Protein AF-A0A7V1HDJ5-F1 (afdb_monomer)

Solvent-accessible surface area (backbone atoms only — not comparable to full-atom values): 59705 Å² total; per-residue (Å²): 111,80,64,57,62,56,53,57,59,55,43,57,54,47,61,63,42,57,56,55,47,58,67,59,53,43,70,52,57,48,44,34,54,52,62,64,43,75,81,71,59,97,76,80,69,64,58,64,60,56,54,49,51,49,51,45,52,52,51,52,50,50,51,53,51,48,66,66,47,42,65,63,50,50,56,49,50,50,52,48,45,52,49,38,50,53,51,36,58,49,49,53,59,48,35,75,77,45,78,85,43,66,65,61,54,51,48,40,50,53,35,53,49,38,43,50,48,53,53,50,38,55,49,52,52,56,51,38,53,55,47,51,54,53,45,52,52,56,53,49,60,43,68,76,43,77,84,40,59,66,57,39,58,75,70,57,71,64,94,64,92,69,46,53,70,66,58,53,52,52,49,50,51,52,44,52,54,38,50,52,51,39,51,54,37,51,52,50,45,51,51,49,53,50,49,47,54,50,49,54,50,49,54,53,50,53,51,51,52,49,53,50,52,56,50,58,46,57,56,55,74,69,56,73,84,90,74,78,74,95,70,84,53,73,68,57,57,50,54,48,46,54,52,49,51,54,37,48,54,54,48,50,54,32,51,53,52,50,52,50,38,49,50,51,50,49,54,46,42,51,50,53,38,51,53,42,47,55,53,40,51,53,50,52,53,48,51,63,68,47,61,82,54,48,68,69,52,73,66,59,44,52,51,39,50,56,52,48,52,53,51,50,55,52,48,55,53,56,46,48,56,48,49,53,52,39,50,52,51,48,53,52,40,55,56,51,49,54,50,46,54,54,50,25,62,76,67,71,48,80,87,47,70,43,54,76,40,48,66,62,82,59,59,98,42,60,67,42,45,44,50,50,34,56,50,32,25,54,49,33,43,46,53,26,48,49,43,50,40,54,35,44,55,42,51,46,52,34,54,52,45,52,51,49,39,52,55,49,52,40,49,47,50,46,52,49,33,33,60,75,67,63,64,60,89,47,73,62,54,48,50,55,55,42,49,54,45,52,56,50,41,53,53,42,52,55,52,42,51,55,43,52,53,51,45,56,51,47,56,56,50,53,54,51,51,51,53,29,52,49,34,48,50,49,50,51,51,54,51,62,74,40,34,80,73,54,40,66,92,40,63,72,58,52,52,52,40,52,52,30,49,54,51,24,51,52,24,52,52,49,33,53,54,38,52,50,54,36,44,51,41,42,49,51,36,44,50,44,41,49,52,40,45,51,54,43,52,51,49,44,51,54,53,47,66,70,45,57,84,39,59,54,87,84,21,69,46,73,65,38,63,68,38,41,61,60,52,51,50,49,52,53,50,50,54,49,51,46,68,75,64,62,56,66,67,59,55,53,46,40,42,53,55,41,68,70,36,66,65,59,44,51,52,52,50,51,52,50,48,53,52,50,50,54,52,49,52,44,47,69,47,31,67,61,51,28,53,50,30,43,60,52,15,70,73,45,70,62,58,60,19,42,52,33,38,48,53,21,50,50,49,50,48,51,42,75,42,40,69,60,55,48,54,54,51,49,56,59,55,55,45,70,52,48,84,43,50,64,59,51,28,49,49,30,55,58,42,34,66,53,50,46,52,50,49,53,53,49,53,52,48,54,56,51,50,26,59,75,58,75,33,71,76,42,53,76,88,48,41,66,55,50,50,54,45,50,49,52,49,50,46,51,43,46,46,43,50,30,50,34,51,26,51,68,48,68,74,58,90,78,62,46,47,58,58,48,44,52,47,50,49,51,45,51,51,55,51,42,58,55,70,73,56,48,74,68,59,58,50,66,71,50,55,70,89,44,72,65,39,44,49,51,43,52,51,48,65,73,42,38,70,61,52,49,52,50,52,51,50,47,54,52,35,45,32,74,49,62,17,34,42,56,39,43,52,49,53,53,50,35,51,52,52,46,54,54,47,53,53,49,50,53,50,51,50,52,51,50,52,51,54,52,42,56,75,76,35,95,61,96,49,77,72,66,58,66,78,40,66,67,57,48,51,53,51,52,51,50,50,54,52,48,51,52,51,53,48,51,55,46,48,45,54,46,38,44,62,72,70,40,89,66,46,77,65,52,54,54,48,58,36,61,38,74,76,50,76,89,90,54,96,52,70,39,25,53,44,47,56,52,47,31,52,48,26,37,52,49,16,51,53,48,32,51,49,47,39,70,71,46,49,53,56,52,43,68,73,65,72,58,55,67,72,58,48,55,51,52,53,52,53,51,36,51,51,42,30,54,50,25,40,50,52,23,36,39,76,56,56,47,35,68,66,50,48,54,53,49,49,54,48,51,52,54,50,51,64,66,49,41,62,66,49,42,10,38,52,31,30,52,47,40,70,71,73,46,86,64,53,78,68,30,44,35,32,59,45,100,89,48,44,29,33,31,70,45,79,46,64,53,29,37,33,28,35,29,92,88,70,49,77,45,79,40,46,21,39,59,60,72,74,44,68,69,51,53,73,56,76,57,89,95,60,88,88,72,81,86,86,84,80,88,76,65,89,86,56,58,66,68,61,52,50,52,53,63,74,75,107

Foldseek 3Di:
DVVVVVVVVFQQVVVLVVVVVVVVCCVPVVVCVVVVPVVPCCDAFPNVLVVLVVVLVVLVVVLVVLVVCVVVVVVVLVVLLVVLVVVLVVLVVVCVVVVPDPLSVLVNVLSVLLNVLSVLLNVLSVVLSVLSVVLSVVSVVCSVCVVCPVVCVVLVLDDDLEDEPVNLLVLLVVLVVLVVVLVVLVVQLVVLVVVLVVLVVVLVVLVVVLVVVVVVLVVVVPDDPPPDDDDDDNVSVVVSNVSVVSSNVSNVSSSVSNSVSSVSSSVSSVVVSVVSVVSSVSSVVSSVVCVVSYDQDPVNLVVLVVVLVVLVVVLVVVLVVLVVVLVVLVVVLVVLVVVLVVLCVVLVHDDDDCLQLVPDDFDLALSRLLSSLVSSLSVLQSLLSVLVSLLSVLLNLLSVLVSVLSVLVSVLSVLVNCLVVVVDPALVSLVVVLVVLVVVLVVLVVVLVVLVVVLVVLVVVLVSLVSSLVSLVVSVVVCVVCVCPHCPVPVVSSVSSVVSSVSSNVSSVSSNVSSVSSSVSSVSSSVSSVSSNSSSVVSSLSSLCSDLPDFDPLAQDPVLVVCLVVLVVVLVVVLVVCVVVPDVVVVVVLLVVCVVDVVSVVVLVVVLCVLVVVLVVLLVCLVVQLVVLQVVLVVDDRNSVQVSNVVSLVSNLCNVCVVLVSVLVVLVSVCVSPVDLSSLLVSLVVVLVSVLVSLLVSLVSVLVVCVVVVNSNHDPVLSVLCSVLVSVLSNLCSCLVSNLVSSVSPPPPPRCNSVVSVLVSQLSVVLSSVSSADLVNVLVVQDPPDPVSVVVSVVCSVCVVVVSVVVSVLSSCCRSNNGSVSNSVLVVVLVVCLVVLVVVLVVVLVVVLVVLCVVLPVDPDPVRLVVCPPSVVVSVVVSVVVCVVSVVVSVQVSCVSVSNPDDPVVVVVQQQDFPDDPDFPDGQGVVLVVLLVVLLVVLQVVLVCCCVPPLVVVCVVVVDDPVVSVVVSVVVSVVSSVVSNLVSCVVSRNNVVVVVVVVVVVVVVCVVCVLLVLLQVLLVCCVVVVPDDQQWFKDQDPVRTAGFHDRDSFWTWGQDPVRDTDTHGSNSSVVTDMDTQPPDPPDHDDPDDDDDDDPPDDPVVVVVVVVVD

pLDDT: mean 80.38, std 12.85, range [27.86, 96.44]

Sequence (1109 aa):
MKIDMMNNMKRYFVIFLFASMWFSTYGGLVKRLADTKLINSGKFFVDVQAEKEKQLKELQNELATLTKSEKAVFEEINRHIEGTKNLSASVERELIKNPDDDYLNKKLAILKETYQVLKETQRAREELISFITNFIKELKKFLDDPDFSKFKKEYKLQERLYYSFEDLQKLHETILDQEGLVTQLVDRQKNVRAEYESQKHTIAANKQEYEKRKQKLREIASIPLENFGFGMDVQQETDLLELEEQLYRLTETLNEVDLKEVTYRISFVELQLFIAKAQLDMLKDHLRAIKPSIRVSEADVAFAKDELIKEQQEYFSRKEMIRQEREKTSKQKKAREKELTQLAKRLNIELGREVDEWSKEPKLTVPSYLSLAQVGVLNSYLRALNKEIELLDAQIALEDEKLNYQSLRTKSKETYYKIAGRKFVSEEDITQERKKYETQKEKAKALRLVYREKINAIANLLNQLKKVLDNIKDLHQNAREKKAIIFKANIREYNRFEEFLNRAEGYVKKQIDTLTKLTSAYSAIIAEIKSTIRLIDFVIGELQSSTIWYRPEYAITWQGVKNIIPDALAFLKDTRLYIMRFNPGIFIGNIKEFFSDPFKVFVLTLKLLVWIISLLLLRWHQQTITNLLFSKSLKYGGLLRVIGFLCAAILRFIGTHVVGVILWIIGWLLLQIAPDPYLYILFYLLSIPYLLYFSYRFMRFIMQLNRQYNYVLLAQDFQRRFYLIISTLLYATIIIFFFRQSFTLSSYYRSELPRILLAVNFIIFQISLIFLITKEQILSIISQKTDFWRWVRSQVDTYYYLLLVFVIAIIVMSNPYVGFGRLVLYLLSSLVYTALFVKGLVWVHDIFKRAVSYIFFISDDPVTRERFTYAKTWFGLLITASFLIFGFIGFIVIAKIWGWPIGFNDIIGLLNTELLQKGTKHPITTLSLLEIIGFVLAGFVIAYALNKFVLDKIFDLLLVDTGVQHTVTRLIQYCVIIIAVFIGFQNVGLGQLIGVLIGALAVGIGFYIKDPISDLVAYFIILVQRPIKIGDYVQIDPDTTGVVRKITARSVIIRKKNSSTLVVPNSYVISRSIENWNYVRNFIAFNDINLTVIYKSDPLQTKEILLHV

Structure (mmCIF, N/CA/C/O backbone):
data_AF-A0A7V1HDJ5-F1
#
_entry.id   AF-A0A7V1HDJ5-F1
#
loop_
_atom_site.group_PDB
_atom_site.id
_atom_site.type_symbol
_atom_site.label_atom_id
_atom_site.label_alt_id
_atom_site.label_comp_id
_atom_site.label_asym_id
_atom_site.label_entity_id
_atom_site.label_seq_id
_atom_site.pdbx_PDB_ins_code
_atom_site.Cartn_x
_atom_site.Cartn_y
_atom_site.Cartn_z
_atom_site.occupancy
_atom_site.B_iso_or_equiv
_atom_site.auth_seq_id
_atom_site.auth_comp_id
_atom_site.auth_asym_id
_atom_site.auth_atom_id
_atom_site.pdbx_PDB_model_num
ATOM 1 N N . MET A 1 1 ? -18.665 8.370 60.135 1.00 33.03 1 MET A N 1
ATOM 2 C CA . MET A 1 1 ? -18.266 6.941 60.090 1.00 33.03 1 MET A CA 1
ATOM 3 C C . MET A 1 1 ? -18.093 6.375 58.667 1.00 33.03 1 MET A C 1
ATOM 5 O O . MET A 1 1 ? -16.954 6.159 58.287 1.00 33.03 1 MET A O 1
ATOM 9 N N . LYS A 1 2 ? -19.122 6.265 57.798 1.00 32.81 2 LYS A N 1
ATOM 10 C CA . LYS A 1 2 ? -18.924 6.041 56.327 1.00 32.81 2 LYS A CA 1
ATOM 11 C C . LYS A 1 2 ? -18.141 7.180 55.630 1.00 32.81 2 LYS A C 1
ATOM 13 O O . LYS A 1 2 ? -17.567 7.005 54.561 1.00 32.81 2 LYS A O 1
ATOM 18 N N . ILE A 1 3 ? -18.124 8.346 56.274 1.00 33.09 3 ILE A N 1
ATOM 19 C CA . ILE A 1 3 ? -17.592 9.623 55.789 1.00 33.09 3 ILE A CA 1
ATOM 20 C C . ILE A 1 3 ? -16.051 9.732 55.940 1.00 33.09 3 ILE A C 1
ATOM 22 O O . ILE A 1 3 ? -15.424 10.330 55.075 1.00 33.09 3 ILE A O 1
ATOM 26 N N . ASP A 1 4 ? -15.406 9.058 56.908 1.00 35.69 4 ASP A N 1
ATOM 27 C CA . ASP A 1 4 ? -13.926 8.988 57.020 1.00 35.69 4 ASP A CA 1
ATOM 28 C C . ASP A 1 4 ? -13.300 7.932 56.098 1.00 35.69 4 ASP A C 1
ATOM 30 O O . ASP A 1 4 ? -12.223 8.114 55.528 1.00 35.69 4 ASP A O 1
ATOM 34 N N . MET A 1 5 ? -14.031 6.845 55.871 1.00 36.22 5 MET A N 1
ATOM 35 C CA . MET A 1 5 ? -13.630 5.734 55.010 1.00 36.22 5 MET A CA 1
ATOM 36 C C . MET A 1 5 ? -13.561 6.151 53.527 1.00 36.22 5 MET A C 1
ATOM 38 O O . MET A 1 5 ? -12.649 5.776 52.792 1.00 36.22 5 MET A O 1
ATOM 42 N N . MET A 1 6 ? -14.479 7.024 53.106 1.00 36.47 6 MET A N 1
ATOM 43 C CA . MET A 1 6 ? -14.503 7.639 51.778 1.00 36.47 6 MET A CA 1
ATOM 44 C C . MET A 1 6 ? -13.497 8.802 51.643 1.00 36.47 6 MET A C 1
ATOM 46 O O . MET A 1 6 ? -13.087 9.125 50.531 1.00 36.47 6 MET A O 1
ATOM 50 N N . ASN A 1 7 ? -13.050 9.406 52.751 1.00 39.38 7 ASN A N 1
ATOM 51 C CA . ASN A 1 7 ? -12.094 10.521 52.765 1.00 39.38 7 ASN A CA 1
ATOM 52 C C . ASN A 1 7 ? -10.621 10.080 52.655 1.00 39.38 7 ASN A C 1
ATOM 54 O O . ASN A 1 7 ? -9.814 10.825 52.099 1.00 39.38 7 ASN A O 1
ATOM 58 N N . ASN A 1 8 ? -10.272 8.859 53.076 1.00 43.31 8 ASN A N 1
ATOM 59 C CA . ASN A 1 8 ? -8.958 8.247 52.815 1.00 43.31 8 ASN A CA 1
ATOM 60 C C . ASN A 1 8 ? -8.855 7.598 51.420 1.00 43.31 8 ASN A C 1
ATOM 62 O O . ASN A 1 8 ? -7.799 7.702 50.794 1.00 43.31 8 ASN A O 1
ATOM 66 N N . MET A 1 9 ? -9.947 7.046 50.863 1.00 42.69 9 MET A N 1
ATOM 67 C CA . MET A 1 9 ? -9.993 6.627 49.443 1.00 42.69 9 MET A CA 1
ATOM 68 C C . MET A 1 9 ? -9.631 7.781 48.490 1.00 42.69 9 MET A C 1
ATOM 70 O O . MET A 1 9 ? -8.966 7.592 47.475 1.00 42.69 9 MET A O 1
ATOM 74 N N . LYS A 1 10 ? -10.023 9.002 48.869 1.00 45.28 10 LYS A N 1
ATOM 75 C CA . LYS A 1 10 ? -9.852 10.252 48.122 1.00 45.28 10 LYS A CA 1
ATOM 76 C C . LYS A 1 10 ? -8.481 10.925 48.267 1.00 45.28 10 LYS A C 1
ATOM 78 O O . LYS A 1 10 ? -8.195 11.822 47.486 1.00 45.28 10 LYS A O 1
ATOM 83 N N . ARG A 1 11 ? -7.609 10.537 49.210 1.00 45.31 11 ARG A N 1
ATOM 84 C CA . ARG A 1 11 ? -6.262 11.151 49.346 1.00 45.31 11 ARG A CA 1
ATOM 85 C C . ARG A 1 11 ? -5.215 10.513 48.432 1.00 45.31 11 ARG A C 1
ATOM 87 O O . ARG A 1 11 ? -4.285 11.189 48.003 1.00 45.31 11 ARG A O 1
ATOM 94 N N . TYR A 1 12 ? -5.427 9.255 48.058 1.00 46.97 12 TYR A N 1
ATOM 95 C CA . TYR A 1 12 ? -4.557 8.502 47.150 1.00 46.97 12 TYR A CA 1
ATOM 96 C C . TYR A 1 12 ? -5.060 8.471 45.705 1.00 46.97 12 TYR A C 1
ATOM 98 O O . TYR A 1 12 ? -4.248 8.366 44.792 1.00 46.97 12 TYR A O 1
ATOM 106 N N . PHE A 1 13 ? -6.359 8.700 45.477 1.00 44.03 13 PHE A N 1
ATOM 107 C CA . PHE A 1 13 ? -6.925 8.927 44.140 1.00 44.03 13 PHE A CA 1
ATOM 108 C C . PHE A 1 13 ? -6.359 10.185 43.434 1.00 44.03 13 PHE A C 1
ATOM 110 O O . PHE A 1 13 ? -6.489 10.352 42.227 1.00 44.03 13 PHE A O 1
ATOM 117 N N . VAL A 1 14 ? -5.679 11.069 44.170 1.00 39.25 14 VAL A N 1
ATOM 118 C CA . VAL A 1 14 ? -5.249 12.388 43.685 1.00 39.25 14 VAL A CA 1
ATOM 119 C C . VAL A 1 14 ? -3.770 12.429 43.251 1.00 39.25 14 VAL A C 1
ATOM 121 O O . VAL A 1 14 ? -3.451 13.126 42.295 1.00 39.25 14 VAL A O 1
ATOM 124 N N . ILE A 1 15 ? -2.880 11.594 43.808 1.00 44.72 15 ILE A N 1
ATOM 125 C CA . ILE A 1 15 ? -1.599 11.219 43.147 1.00 44.72 15 ILE A CA 1
ATOM 126 C C . ILE A 1 15 ? -1.891 10.483 41.834 1.00 44.72 15 ILE A C 1
ATOM 128 O O . ILE A 1 15 ? -1.235 10.662 40.811 1.00 44.72 15 ILE A O 1
ATOM 132 N N . PHE A 1 16 ? -2.940 9.678 41.898 1.00 37.69 16 PHE A N 1
ATOM 133 C CA . PHE A 1 16 ? -3.474 8.846 40.842 1.00 37.69 16 PHE A CA 1
ATOM 134 C C . PHE A 1 16 ? -4.099 9.656 39.678 1.00 37.69 16 PHE A C 1
ATOM 136 O O . PHE A 1 16 ? -4.174 9.139 38.571 1.00 37.69 16 PHE A O 1
ATOM 143 N N . LEU A 1 17 ? -4.398 10.954 39.866 1.00 35.22 17 LEU A N 1
ATOM 144 C CA . LEU A 1 17 ? -4.769 11.918 38.808 1.00 35.22 17 LEU A CA 1
ATOM 145 C C . LEU A 1 17 ? -3.661 12.950 38.482 1.00 35.22 17 LEU A C 1
ATOM 147 O O . LEU A 1 17 ? -3.547 13.414 37.352 1.00 35.22 17 LEU A O 1
ATOM 151 N N . PHE A 1 18 ? -2.771 13.292 39.419 1.00 36.59 18 PHE A N 1
ATOM 152 C CA . PHE A 1 18 ? -1.634 14.185 39.125 1.00 36.59 18 PHE A CA 1
ATOM 153 C C . PHE A 1 18 ? -0.627 13.555 38.151 1.00 36.59 18 PHE A C 1
ATOM 155 O O . PHE A 1 18 ? -0.084 14.238 37.282 1.00 36.59 18 PHE A O 1
ATOM 162 N N . ALA A 1 19 ? -0.453 12.233 38.216 1.00 41.53 19 ALA A N 1
ATOM 163 C CA . ALA A 1 19 ? 0.201 11.481 37.152 1.00 41.53 19 ALA A CA 1
ATOM 164 C C . ALA A 1 19 ? -0.642 11.454 35.860 1.00 41.53 19 ALA A C 1
ATOM 166 O O . ALA A 1 19 ? -0.083 11.606 34.775 1.00 41.53 19 ALA A O 1
ATOM 167 N N . SER A 1 20 ? -1.977 11.338 35.958 1.00 31.16 20 SER A N 1
ATOM 168 C CA . SER A 1 20 ? -2.874 11.320 34.789 1.00 31.16 20 SER A CA 1
ATOM 169 C C . SER A 1 20 ? -2.883 12.642 34.003 1.00 31.16 20 SER A C 1
ATOM 171 O O . SER A 1 20 ? -3.247 12.650 32.831 1.00 31.16 20 SER A O 1
ATOM 173 N N . MET A 1 21 ? -2.448 13.753 34.610 1.00 35.97 21 MET A N 1
ATOM 174 C CA . MET A 1 21 ? -2.418 15.090 34.006 1.00 35.97 21 MET A CA 1
ATOM 175 C C . MET A 1 21 ? -1.045 15.475 33.425 1.00 35.97 21 MET A C 1
ATOM 177 O O . MET A 1 21 ? -1.021 16.117 32.375 1.00 35.97 21 MET A O 1
ATOM 181 N N . TRP A 1 22 ? 0.075 14.982 33.980 1.00 37.53 22 TRP A N 1
ATOM 182 C CA . TRP A 1 22 ? 1.377 14.948 33.273 1.00 37.53 22 TRP A CA 1
ATOM 183 C C . TRP A 1 22 ? 1.272 14.118 31.978 1.00 37.53 22 TRP A C 1
ATOM 185 O O . TRP A 1 22 ? 1.920 14.404 30.971 1.00 37.53 22 TRP A O 1
ATOM 195 N N . PHE A 1 23 ? 0.336 13.163 31.987 1.00 30.98 23 PHE A N 1
ATOM 196 C CA . PHE A 1 23 ? -0.103 12.365 30.848 1.00 30.98 23 PHE A CA 1
ATOM 197 C C . PHE A 1 23 ? -0.994 13.088 29.818 1.00 30.98 23 PHE A C 1
ATOM 199 O O . PHE A 1 23 ? -1.130 12.584 28.709 1.00 30.98 23 PHE A O 1
ATOM 206 N N . SER A 1 24 ? -1.549 14.274 30.104 1.00 33.16 24 SER A N 1
ATOM 207 C CA . SER A 1 24 ? -2.259 15.083 29.086 1.00 33.16 24 SER A CA 1
ATOM 208 C C . SER A 1 24 ? -1.375 16.181 28.470 1.00 33.16 24 SER A C 1
ATOM 210 O O . SER A 1 24 ? -1.489 16.489 27.286 1.00 33.16 24 SER A O 1
ATOM 212 N N . THR A 1 25 ? -0.438 16.743 29.246 1.00 35.91 25 THR A N 1
ATOM 213 C CA . THR A 1 25 ? 0.331 17.958 28.905 1.00 35.91 25 THR A CA 1
ATOM 214 C C . THR A 1 25 ? 1.772 17.721 28.443 1.00 35.91 25 THR A C 1
ATOM 216 O O . THR A 1 25 ? 2.383 18.635 27.882 1.00 35.91 25 THR A O 1
ATOM 219 N N . TYR A 1 26 ? 2.296 16.489 28.481 1.00 39.62 26 TYR A N 1
ATOM 220 C CA . TYR A 1 26 ? 3.394 16.132 27.565 1.00 39.62 26 TYR A CA 1
ATOM 221 C C . TYR A 1 26 ? 2.956 16.094 26.089 1.00 39.62 26 TYR A C 1
ATOM 223 O O . TYR A 1 26 ? 3.807 16.100 25.201 1.00 39.62 26 TYR A O 1
ATOM 231 N N . GLY A 1 27 ? 1.651 16.236 25.821 1.00 33.72 27 GLY A N 1
ATOM 232 C CA . GLY A 1 27 ? 1.100 16.636 24.523 1.00 33.72 27 GLY A CA 1
ATOM 233 C C . GLY A 1 27 ? 1.525 18.034 24.040 1.00 33.72 27 GLY A C 1
ATOM 234 O O . GLY A 1 27 ? 1.271 18.369 22.888 1.00 33.72 27 GLY A O 1
ATOM 235 N N . GLY A 1 28 ? 2.212 18.832 24.871 1.00 28.41 28 GLY A N 1
ATOM 236 C CA . GLY A 1 28 ? 2.784 20.127 24.491 1.00 28.41 28 GLY A CA 1
ATOM 237 C C . GLY A 1 28 ? 4.298 20.217 24.669 1.00 28.41 28 GLY A C 1
ATOM 238 O O . GLY A 1 28 ? 4.954 20.792 23.817 1.00 28.41 28 GLY A O 1
ATOM 239 N N . LEU A 1 29 ? 4.880 19.629 25.721 1.00 28.47 29 LEU A N 1
ATOM 240 C CA . LEU A 1 29 ? 6.319 19.751 26.021 1.00 28.47 29 LEU A CA 1
ATOM 241 C C . LEU A 1 29 ? 7.157 18.586 25.480 1.00 28.47 29 LEU A C 1
ATOM 243 O O . LEU A 1 29 ? 8.333 18.782 25.260 1.00 28.47 29 LEU A O 1
ATOM 247 N N . VAL A 1 30 ? 6.579 17.415 25.182 1.00 34.78 30 VAL A N 1
ATOM 248 C CA . VAL A 1 30 ? 7.208 16.347 24.368 1.00 34.78 30 VAL A CA 1
ATOM 249 C C . VAL A 1 30 ? 6.745 16.445 22.926 1.00 34.78 30 VAL A C 1
ATOM 251 O O . VAL A 1 30 ? 7.452 15.980 22.056 1.00 34.78 30 VAL A O 1
ATOM 254 N N . LYS A 1 31 ? 5.648 17.149 22.637 1.00 34.66 31 LYS A N 1
ATOM 255 C CA . LYS A 1 31 ? 5.393 17.656 21.288 1.00 34.66 31 LYS A CA 1
ATOM 256 C C . LYS A 1 31 ? 6.283 18.858 20.957 1.00 34.66 31 LYS A C 1
ATOM 258 O O . LYS A 1 31 ? 6.753 18.945 19.850 1.00 34.66 31 LYS A O 1
ATOM 263 N N . ARG A 1 32 ? 6.651 19.720 21.916 1.00 28.92 32 ARG A N 1
ATOM 264 C CA . ARG A 1 32 ? 7.703 20.743 21.738 1.00 28.92 32 ARG A CA 1
ATOM 265 C C . ARG A 1 32 ? 9.116 20.217 22.013 1.00 28.92 32 ARG A C 1
ATOM 267 O O . ARG A 1 32 ? 10.029 20.687 21.390 1.00 28.92 32 ARG A O 1
ATOM 274 N N . LEU A 1 33 ? 9.400 19.225 22.843 1.00 29.52 33 LEU A N 1
ATOM 275 C CA . LEU A 1 33 ? 10.749 18.610 22.842 1.00 29.52 33 LEU A CA 1
ATOM 276 C C . LEU A 1 33 ? 10.896 17.612 21.676 1.00 29.52 33 LEU A C 1
ATOM 278 O O . LEU A 1 33 ? 11.997 17.415 21.179 1.00 29.52 33 LEU A O 1
ATOM 282 N N . ALA A 1 34 ? 9.761 17.065 21.231 1.00 34.41 34 ALA A N 1
ATOM 283 C CA . ALA A 1 34 ? 9.443 16.405 19.961 1.00 34.41 34 ALA A CA 1
ATOM 284 C C . ALA A 1 34 ? 9.811 17.241 18.729 1.00 34.41 34 ALA A C 1
ATOM 286 O O . ALA A 1 34 ? 10.744 16.949 17.990 1.00 34.41 34 ALA A O 1
ATOM 287 N N . ASP A 1 35 ? 9.064 18.336 18.578 1.00 31.70 35 ASP A N 1
ATOM 288 C CA . ASP A 1 35 ? 9.024 19.207 17.400 1.00 31.70 35 ASP A CA 1
ATOM 289 C C . ASP A 1 35 ? 9.940 20.440 17.558 1.00 31.70 35 ASP A C 1
ATOM 291 O O . ASP A 1 35 ? 10.492 20.937 16.585 1.00 31.70 35 ASP A O 1
ATOM 295 N N . THR A 1 36 ? 10.210 20.917 18.778 1.00 27.86 36 THR A N 1
ATOM 296 C CA . THR A 1 36 ? 11.197 21.980 19.096 1.00 27.86 36 THR A CA 1
ATOM 297 C C . THR A 1 36 ? 12.447 21.407 19.776 1.00 27.86 36 THR A C 1
ATOM 299 O O . THR A 1 36 ? 12.792 21.757 20.901 1.00 27.86 36 THR A O 1
ATOM 302 N N . LYS A 1 37 ? 13.121 20.490 19.071 1.00 32.59 37 LYS A N 1
ATOM 303 C CA . LYS A 1 37 ? 14.597 20.427 18.937 1.00 32.59 37 LYS A CA 1
ATOM 304 C C . LYS A 1 37 ? 15.112 19.233 18.125 1.00 32.59 37 LYS A C 1
ATOM 306 O O . LYS A 1 37 ? 16.319 19.051 18.074 1.00 32.59 37 LYS A O 1
ATOM 311 N N . LEU A 1 38 ? 14.269 18.500 17.395 1.00 31.03 38 LEU A N 1
ATOM 312 C CA . LEU A 1 38 ? 14.760 17.678 16.274 1.00 31.03 38 LEU A CA 1
ATOM 313 C C . LEU A 1 38 ? 15.007 18.490 14.988 1.00 31.03 38 LEU A C 1
ATOM 315 O O . LEU A 1 38 ? 15.583 17.970 14.044 1.00 31.03 38 LEU A O 1
ATOM 319 N N . ILE A 1 39 ? 14.669 19.786 14.988 1.00 30.58 39 ILE A N 1
ATOM 320 C CA . ILE A 1 39 ? 14.930 20.724 13.880 1.00 30.58 39 ILE A CA 1
ATOM 321 C C . ILE A 1 39 ? 16.160 21.622 14.150 1.00 30.58 39 ILE A C 1
ATOM 323 O O . ILE A 1 39 ? 16.517 22.447 13.323 1.00 30.58 39 ILE A O 1
ATOM 327 N N . ASN A 1 40 ? 16.870 21.473 15.279 1.00 28.33 40 ASN A N 1
ATOM 328 C CA . ASN A 1 40 ? 18.102 22.247 15.513 1.00 28.33 40 ASN A CA 1
ATOM 329 C C . ASN A 1 40 ? 19.047 21.621 16.555 1.00 28.33 40 ASN A C 1
ATOM 331 O O . ASN A 1 40 ? 19.498 22.273 17.500 1.00 28.33 40 ASN A O 1
ATOM 335 N N . SER A 1 41 ? 19.366 20.337 16.395 1.00 28.39 41 SER A N 1
ATOM 336 C CA . SER A 1 41 ? 20.499 19.727 17.097 1.00 28.39 41 SER A CA 1
ATOM 337 C C . SER A 1 41 ? 21.478 19.076 16.127 1.00 28.39 41 SER A C 1
ATOM 339 O O . SER A 1 41 ? 21.878 17.932 16.323 1.00 28.39 41 SER A O 1
ATOM 341 N N . GLY A 1 42 ? 21.944 19.841 15.139 1.00 30.86 42 GLY A N 1
ATOM 342 C CA . GLY A 1 42 ? 23.212 19.580 14.446 1.00 30.86 42 GLY A CA 1
ATOM 343 C C . GLY A 1 42 ? 24.434 19.767 15.357 1.00 30.86 42 GLY A C 1
ATOM 344 O O . GLY A 1 42 ? 25.412 20.372 14.946 1.00 30.86 42 GLY A O 1
ATOM 345 N N . LYS A 1 43 ? 24.369 19.357 16.635 1.00 31.75 43 LYS A N 1
ATOM 346 C CA . LYS A 1 43 ? 25.447 19.620 17.603 1.00 31.75 43 LYS A CA 1
ATOM 347 C C . LYS A 1 43 ? 25.756 18.535 18.632 1.00 31.75 43 LYS A C 1
ATOM 349 O O . LYS A 1 43 ? 26.607 18.817 19.465 1.00 31.75 43 LYS A O 1
ATOM 354 N N . PHE A 1 44 ? 25.134 17.346 18.642 1.00 30.80 44 PHE A N 1
ATOM 355 C CA . PHE A 1 44 ? 25.392 16.445 19.784 1.00 30.80 44 PHE A CA 1
ATOM 356 C C . PHE A 1 44 ? 25.685 14.959 19.597 1.00 30.80 44 PHE A C 1
ATOM 358 O O . PHE A 1 44 ? 26.113 14.389 20.591 1.00 30.80 44 PHE A O 1
ATOM 365 N N . PHE A 1 45 ? 25.607 14.322 18.425 1.00 30.45 45 PHE A N 1
ATOM 366 C CA . PHE A 1 45 ? 26.090 12.933 18.310 1.00 30.45 45 PHE A CA 1
ATOM 367 C C . PHE A 1 45 ? 26.617 12.627 16.920 1.00 30.45 45 PHE A C 1
ATOM 369 O O . PHE A 1 45 ? 25.883 12.873 15.972 1.00 30.45 45 PHE A O 1
ATOM 376 N N . VAL A 1 46 ? 27.867 12.131 16.882 1.00 41.22 46 VAL A N 1
ATOM 377 C CA . VAL A 1 46 ? 28.725 11.804 15.725 1.00 41.22 46 VAL A CA 1
ATOM 378 C C . VAL A 1 46 ? 28.414 12.714 14.559 1.00 41.22 46 VAL A C 1
ATOM 380 O O . VAL A 1 46 ? 27.447 12.500 13.837 1.00 41.22 46 VAL A O 1
ATOM 383 N N . ASP A 1 47 ? 29.213 13.753 14.389 1.00 50.97 47 ASP A N 1
ATOM 384 C CA . ASP A 1 47 ? 29.086 14.586 13.214 1.00 50.97 47 ASP A CA 1
ATOM 385 C C . ASP A 1 47 ? 29.221 13.666 11.984 1.00 50.97 47 ASP A C 1
ATOM 387 O O . ASP A 1 47 ? 30.304 13.171 11.683 1.00 50.97 47 ASP A O 1
ATOM 391 N N . VAL A 1 48 ? 28.094 13.299 11.352 1.00 57.09 48 VAL A N 1
ATOM 392 C CA . VAL A 1 48 ? 28.071 12.463 10.139 1.00 57.09 48 VAL A CA 1
ATOM 393 C C . VAL A 1 48 ? 28.948 13.145 9.104 1.00 57.09 48 VAL A C 1
ATOM 395 O O . VAL A 1 48 ? 29.642 12.482 8.342 1.00 57.09 48 VAL A O 1
ATOM 398 N N . GLN A 1 49 ? 28.984 14.476 9.154 1.00 61.47 49 GLN A N 1
ATOM 399 C CA . GLN A 1 49 ? 29.957 15.282 8.459 1.00 61.47 49 GLN A CA 1
ATOM 400 C C . GLN A 1 49 ? 31.390 14.890 8.838 1.00 61.47 49 GLN A C 1
ATOM 402 O O . GLN A 1 49 ? 32.121 14.506 7.943 1.00 61.47 49 GLN A O 1
ATOM 407 N N . ALA A 1 50 ? 31.785 14.848 10.115 1.00 61.19 50 ALA A N 1
ATOM 408 C CA . ALA A 1 50 ? 33.118 14.394 10.537 1.00 61.19 50 ALA A CA 1
ATOM 409 C C . ALA A 1 50 ? 33.447 12.932 10.161 1.00 61.19 50 ALA A C 1
ATOM 411 O O . ALA A 1 50 ? 34.584 12.641 9.788 1.00 61.19 50 ALA A O 1
ATOM 412 N N . GLU A 1 51 ? 32.490 11.998 10.223 1.00 67.50 51 GLU A N 1
ATOM 413 C CA . GLU A 1 51 ? 32.701 10.613 9.761 1.00 67.50 51 GLU A CA 1
ATOM 414 C C . GLU A 1 51 ? 32.947 10.576 8.246 1.00 67.50 51 GLU A C 1
ATOM 416 O O . GLU A 1 51 ? 33.885 9.927 7.776 1.00 67.50 51 GLU A O 1
ATOM 421 N N . LYS A 1 52 ? 32.145 11.317 7.473 1.00 76.44 52 LYS A N 1
ATOM 422 C CA . LYS A 1 52 ? 32.329 11.441 6.025 1.00 76.44 52 LYS A CA 1
ATOM 423 C C . LYS A 1 52 ? 33.580 12.247 5.679 1.00 76.44 52 LYS A C 1
ATOM 425 O O . LYS A 1 52 ? 34.271 11.872 4.747 1.00 76.44 52 LYS A O 1
ATOM 430 N N . GLU A 1 53 ? 33.971 13.252 6.451 1.00 77.88 53 GLU A N 1
ATOM 431 C CA . GLU A 1 53 ? 35.239 13.977 6.300 1.00 77.88 53 GLU A CA 1
ATOM 432 C C . GLU A 1 53 ? 36.444 13.075 6.581 1.00 77.88 53 GLU A C 1
ATOM 434 O O . GLU A 1 53 ? 37.455 13.149 5.880 1.00 77.88 53 GLU A O 1
ATOM 439 N N . LYS A 1 54 ? 36.346 12.180 7.570 1.00 79.88 54 LYS A N 1
ATOM 440 C CA . LYS A 1 54 ? 37.362 11.152 7.811 1.00 79.88 54 LYS A CA 1
ATOM 441 C C . LYS A 1 54 ? 37.444 10.182 6.631 1.00 79.88 54 LYS A C 1
ATOM 443 O O . LYS A 1 54 ? 38.537 9.952 6.123 1.00 79.88 54 LYS A O 1
ATOM 448 N N . GLN A 1 55 ? 36.301 9.692 6.150 1.00 80.50 55 GLN A N 1
ATOM 449 C CA . GLN A 1 55 ? 36.225 8.832 4.967 1.00 80.50 55 GLN A CA 1
ATOM 450 C C . GLN A 1 55 ? 36.778 9.533 3.713 1.00 80.50 55 GLN A C 1
ATOM 452 O O . GLN A 1 55 ? 37.470 8.908 2.914 1.00 80.50 55 GLN A O 1
ATOM 457 N N . LEU A 1 56 ? 36.541 10.842 3.562 1.00 86.19 56 LEU A N 1
ATOM 458 C CA . LEU A 1 56 ? 37.116 11.660 2.496 1.00 86.19 56 LEU A CA 1
ATOM 459 C C . LEU A 1 56 ? 38.641 11.664 2.572 1.00 86.19 56 LEU A C 1
ATOM 461 O O . LEU A 1 56 ? 39.294 11.403 1.566 1.00 86.19 56 LEU A O 1
ATOM 465 N N . LYS A 1 57 ? 39.203 11.940 3.755 1.00 86.12 57 LYS A N 1
ATOM 466 C CA . LYS A 1 57 ? 40.657 11.963 3.968 1.00 86.12 57 LYS A CA 1
ATOM 467 C C . LYS A 1 57 ? 41.287 10.596 3.709 1.00 86.12 57 LYS A C 1
ATOM 469 O O . LYS A 1 57 ? 42.322 10.529 3.057 1.00 86.12 57 LYS A O 1
ATOM 474 N N . GLU A 1 58 ? 40.662 9.516 4.175 1.00 87.38 58 GLU A N 1
ATOM 475 C CA . GLU A 1 58 ? 41.122 8.143 3.924 1.00 87.38 58 GLU A CA 1
ATOM 476 C C . GLU A 1 58 ? 41.125 7.813 2.426 1.00 87.38 58 GLU A C 1
ATOM 478 O O . GLU A 1 58 ? 42.143 7.360 1.910 1.00 87.38 58 GLU A O 1
ATOM 483 N N . LEU A 1 59 ? 40.041 8.119 1.703 1.00 87.56 59 LEU A N 1
ATOM 484 C CA . LEU A 1 59 ? 39.959 7.904 0.254 1.00 87.56 59 LEU A CA 1
ATOM 485 C C . LEU A 1 59 ? 40.937 8.786 -0.531 1.00 87.56 59 LEU A C 1
ATOM 487 O O . LEU A 1 59 ? 41.499 8.337 -1.523 1.00 87.56 59 LEU A O 1
ATOM 491 N N . GLN A 1 60 ? 41.156 10.035 -0.108 1.00 88.75 60 GLN A N 1
ATOM 492 C CA . GLN A 1 60 ? 42.137 10.929 -0.733 1.00 88.75 60 GLN A CA 1
ATOM 493 C C . GLN A 1 60 ? 43.569 10.429 -0.536 1.00 88.75 60 GLN A C 1
ATOM 495 O O . GLN A 1 60 ? 44.366 10.486 -1.472 1.00 88.75 60 GLN A O 1
ATOM 500 N N . ASN A 1 61 ? 43.882 9.924 0.658 1.00 87.38 61 ASN A N 1
ATOM 501 C CA . ASN A 1 61 ? 45.174 9.312 0.940 1.00 87.38 61 ASN A CA 1
ATOM 502 C C . ASN A 1 61 ? 45.361 8.030 0.120 1.00 87.38 61 ASN A C 1
ATOM 504 O O . ASN A 1 61 ? 46.412 7.876 -0.493 1.00 87.38 61 ASN A O 1
ATOM 508 N N . GLU A 1 62 ? 44.346 7.165 0.043 1.00 85.62 62 GLU A N 1
ATOM 509 C CA . GLU A 1 62 ? 44.395 5.937 -0.764 1.00 85.62 62 GLU A CA 1
ATOM 510 C C . GLU A 1 62 ? 44.521 6.242 -2.265 1.00 85.62 62 GLU A C 1
ATOM 512 O O . GLU A 1 62 ? 45.310 5.626 -2.973 1.00 85.62 62 GLU A O 1
ATOM 517 N N . LEU A 1 63 ? 43.807 7.251 -2.772 1.00 87.38 63 LEU A N 1
ATOM 518 C CA . LEU A 1 63 ? 43.962 7.688 -4.160 1.00 87.38 63 LEU A CA 1
ATOM 519 C C . LEU A 1 63 ? 45.390 8.190 -4.420 1.00 87.38 63 LEU A C 1
ATOM 521 O O . LEU A 1 63 ? 45.977 7.872 -5.453 1.00 87.38 63 LEU A O 1
ATOM 525 N N . ALA A 1 64 ? 45.971 8.948 -3.485 1.00 84.50 64 ALA A N 1
ATOM 526 C CA . ALA A 1 64 ? 47.337 9.448 -3.607 1.00 84.50 64 ALA A CA 1
ATOM 527 C C . ALA A 1 64 ? 48.387 8.323 -3.554 1.00 84.50 64 ALA A C 1
ATOM 529 O O . ALA A 1 64 ? 49.361 8.368 -4.310 1.00 84.50 64 ALA A O 1
ATOM 530 N N . THR A 1 65 ? 48.204 7.307 -2.702 1.00 84.31 65 THR A N 1
ATOM 531 C CA . THR A 1 65 ? 49.103 6.141 -2.630 1.00 84.31 65 THR A CA 1
ATOM 532 C C . THR A 1 65 ? 48.989 5.268 -3.876 1.00 84.31 65 THR A C 1
ATOM 534 O O . THR A 1 65 ? 50.021 4.892 -4.443 1.00 84.31 65 THR A O 1
ATOM 537 N N . LEU A 1 66 ? 47.769 5.000 -4.352 1.00 80.94 66 LEU A N 1
ATOM 538 C CA . LEU A 1 66 ? 47.522 4.245 -5.581 1.00 80.94 66 LEU A CA 1
ATOM 539 C C . LEU A 1 66 ? 48.137 4.961 -6.784 1.00 80.94 66 LEU A C 1
ATOM 541 O O . LEU A 1 66 ? 49.005 4.390 -7.426 1.00 80.94 66 LEU A O 1
ATOM 545 N N . THR A 1 67 ? 47.838 6.245 -6.998 1.00 79.75 67 THR A N 1
ATOM 546 C CA . THR A 1 67 ? 48.375 7.019 -8.140 1.00 79.75 67 THR A CA 1
ATOM 547 C C . THR A 1 67 ? 49.912 7.115 -8.120 1.00 79.75 67 THR A C 1
ATOM 549 O O . THR A 1 67 ? 50.564 7.132 -9.164 1.00 79.75 67 THR A O 1
ATOM 552 N N . LYS A 1 68 ? 50.531 7.177 -6.929 1.00 79.50 68 LYS A N 1
ATOM 553 C CA . LYS A 1 68 ? 51.997 7.244 -6.781 1.00 79.50 68 LYS A CA 1
ATOM 554 C C . LYS A 1 68 ? 52.682 5.898 -7.041 1.00 79.50 68 LYS A C 1
ATOM 556 O O . LYS A 1 68 ? 53.780 5.883 -7.592 1.00 79.50 68 LYS A O 1
ATOM 561 N N . SER A 1 69 ? 52.065 4.791 -6.625 1.00 74.75 69 SER A N 1
ATOM 562 C CA . SER A 1 69 ? 52.597 3.431 -6.812 1.00 74.75 69 SER A CA 1
ATOM 563 C C . SER A 1 69 ? 52.247 2.824 -8.176 1.00 74.75 69 SER A C 1
ATOM 565 O O . SER A 1 69 ? 52.956 1.941 -8.654 1.00 74.75 69 SER A O 1
ATOM 567 N N . GLU A 1 70 ? 51.204 3.329 -8.833 1.00 72.56 70 GLU A N 1
ATOM 568 C CA . GLU A 1 70 ? 50.662 2.807 -10.087 1.00 72.56 70 GLU A CA 1
ATOM 569 C C . GLU A 1 70 ? 51.687 2.791 -11.218 1.00 72.56 70 GLU A C 1
ATOM 571 O O . GLU A 1 70 ? 51.835 1.757 -11.853 1.00 72.56 70 GLU A O 1
ATOM 576 N N . LYS A 1 71 ? 52.463 3.865 -11.426 1.00 73.19 71 LYS A N 1
ATOM 577 C CA . LYS A 1 71 ? 53.467 3.906 -12.510 1.00 73.19 71 LYS A CA 1
ATOM 578 C C . LYS A 1 71 ? 54.493 2.772 -12.411 1.00 73.19 71 LYS A C 1
ATOM 580 O O . LYS A 1 71 ? 54.739 2.088 -13.396 1.00 73.19 71 LYS A O 1
ATOM 585 N N . ALA A 1 72 ? 55.041 2.541 -11.218 1.00 77.56 72 ALA A N 1
ATOM 586 C CA . ALA A 1 72 ? 56.046 1.503 -10.995 1.00 77.56 72 ALA A CA 1
ATOM 587 C C . ALA A 1 72 ? 55.456 0.089 -11.137 1.00 77.56 72 ALA A C 1
ATOM 589 O O . ALA A 1 72 ? 56.068 -0.779 -11.757 1.00 77.56 72 ALA A O 1
ATOM 590 N N . VAL A 1 73 ? 54.247 -0.136 -10.611 1.00 79.38 73 VAL A N 1
ATOM 591 C CA . VAL A 1 73 ? 53.593 -1.451 -10.692 1.00 79.38 73 VAL A CA 1
ATOM 592 C C . VAL A 1 73 ? 53.077 -1.736 -12.107 1.00 79.38 73 VAL A C 1
ATOM 594 O O . VAL A 1 73 ? 53.110 -2.874 -12.554 1.00 79.38 73 VAL A O 1
ATOM 597 N N . PHE A 1 74 ? 52.645 -0.718 -12.849 1.00 78.69 74 PHE A N 1
ATOM 598 C CA . PHE A 1 74 ? 52.226 -0.843 -14.246 1.00 78.69 74 PHE A CA 1
ATOM 599 C C . PHE A 1 74 ? 53.403 -1.213 -15.155 1.00 78.69 74 PHE A C 1
ATOM 601 O O . PHE A 1 74 ? 53.287 -2.100 -15.997 1.00 78.69 74 PHE A O 1
ATOM 608 N N . GLU A 1 75 ? 54.566 -0.587 -14.955 1.00 81.00 75 GLU A N 1
ATOM 609 C CA . GLU A 1 75 ? 55.811 -0.965 -15.635 1.00 81.00 75 GLU A CA 1
ATOM 610 C C . GLU A 1 75 ? 56.263 -2.389 -15.272 1.00 81.00 75 GLU A C 1
ATOM 612 O O . GLU A 1 75 ? 56.792 -3.114 -16.114 1.00 81.00 75 GLU A O 1
ATOM 617 N N . GLU A 1 76 ? 56.050 -2.827 -14.032 1.00 83.19 76 GLU A N 1
ATOM 618 C CA . GLU A 1 76 ? 56.326 -4.199 -13.601 1.00 83.19 76 GLU A CA 1
ATOM 619 C C . GLU A 1 76 ? 55.366 -5.223 -14.222 1.00 83.19 76 GLU A C 1
ATOM 621 O O . GLU A 1 76 ? 55.832 -6.215 -14.785 1.00 83.19 76 GLU A O 1
ATOM 626 N N . ILE A 1 77 ? 54.055 -4.964 -14.202 1.00 82.81 77 ILE A N 1
ATOM 627 C CA . ILE A 1 77 ? 53.036 -5.819 -14.828 1.00 82.81 77 ILE A CA 1
ATOM 628 C C . ILE A 1 77 ? 53.275 -5.909 -16.338 1.00 82.81 77 ILE A C 1
ATOM 630 O O . ILE A 1 77 ? 53.256 -7.008 -16.881 1.00 82.81 77 ILE A O 1
ATOM 634 N N . ASN A 1 78 ? 53.589 -4.803 -17.020 1.00 83.50 78 ASN A N 1
ATOM 635 C CA . ASN A 1 78 ? 53.887 -4.824 -18.457 1.00 83.50 78 ASN A CA 1
ATOM 636 C C . ASN A 1 78 ? 55.126 -5.655 -18.794 1.00 83.50 78 ASN A C 1
ATOM 638 O O . ASN A 1 78 ? 55.098 -6.419 -19.758 1.00 83.50 78 ASN A O 1
ATOM 642 N N . ARG A 1 79 ? 56.185 -5.565 -17.978 1.00 84.88 79 ARG A N 1
ATOM 643 C CA . ARG A 1 79 ? 57.365 -6.429 -18.130 1.00 84.88 79 ARG A CA 1
ATOM 644 C C . ARG A 1 79 ? 57.007 -7.907 -17.967 1.00 84.88 79 ARG A C 1
ATOM 646 O O . ARG A 1 79 ? 57.477 -8.725 -18.753 1.00 84.88 79 ARG A O 1
ATOM 653 N N . HIS A 1 80 ? 56.149 -8.250 -17.004 1.00 85.00 80 HIS A N 1
ATOM 654 C CA . HIS A 1 80 ? 55.667 -9.624 -16.824 1.00 85.00 80 HIS A CA 1
ATOM 655 C C . HIS A 1 80 ? 54.781 -10.075 -17.993 1.00 85.00 80 HIS A C 1
ATOM 657 O O . HIS A 1 80 ? 54.985 -11.164 -18.514 1.00 85.00 80 HIS A O 1
ATOM 663 N N . ILE A 1 81 ? 53.868 -9.227 -18.480 1.00 85.50 81 ILE A N 1
ATOM 664 C CA . ILE A 1 81 ? 53.027 -9.503 -19.657 1.00 85.50 81 ILE A CA 1
ATOM 665 C C . ILE A 1 81 ? 53.895 -9.797 -20.885 1.00 85.50 81 ILE A C 1
ATOM 667 O O . ILE A 1 81 ? 53.639 -10.765 -21.602 1.00 85.50 81 ILE A O 1
ATOM 671 N N . GLU A 1 82 ? 54.915 -8.976 -21.139 1.00 85.50 82 GLU A N 1
ATOM 672 C CA . GLU A 1 82 ? 55.829 -9.150 -22.270 1.00 85.50 82 GLU A CA 1
ATOM 673 C C . GLU A 1 82 ? 56.695 -10.410 -22.108 1.00 85.50 82 GLU A C 1
ATOM 675 O O . GLU A 1 82 ? 56.830 -11.189 -23.054 1.00 85.50 82 GLU A O 1
ATOM 680 N N . GLY A 1 83 ? 57.184 -10.679 -20.893 1.00 84.25 83 GLY A N 1
ATOM 681 C CA . GLY A 1 83 ? 57.900 -11.908 -20.543 1.00 84.25 83 GLY A CA 1
ATOM 682 C C . GLY A 1 83 ? 57.065 -13.174 -20.766 1.00 84.25 83 GLY A C 1
ATOM 683 O O . GLY A 1 83 ? 57.491 -14.070 -21.494 1.00 84.25 83 GLY A O 1
ATOM 684 N N . THR A 1 84 ? 55.845 -13.232 -20.222 1.00 85.56 84 THR A N 1
ATOM 685 C CA . THR A 1 84 ? 54.911 -14.363 -20.375 1.00 85.56 84 THR A CA 1
ATOM 686 C C . THR A 1 84 ? 54.461 -14.540 -21.829 1.00 85.56 84 THR A C 1
ATOM 688 O O . THR A 1 84 ? 54.329 -15.669 -22.308 1.00 85.56 84 THR A O 1
ATOM 691 N N . LYS A 1 85 ? 54.278 -13.446 -22.581 1.00 86.75 85 LYS A N 1
ATOM 692 C CA . LYS A 1 85 ? 53.969 -13.484 -24.021 1.00 86.75 85 LYS A CA 1
ATOM 693 C C . LYS A 1 85 ? 55.123 -14.072 -24.839 1.00 86.75 85 LYS A C 1
ATOM 695 O O . LYS A 1 85 ? 54.895 -14.884 -25.732 1.00 86.75 85 LYS A O 1
ATOM 700 N N . ASN A 1 86 ? 56.358 -13.693 -24.527 1.00 85.56 86 ASN A N 1
ATOM 701 C CA . ASN A 1 86 ? 57.537 -14.224 -25.208 1.00 85.56 86 ASN A CA 1
ATOM 702 C C . ASN A 1 86 ? 57.778 -15.703 -24.854 1.00 85.56 86 ASN A C 1
ATOM 704 O O . ASN A 1 86 ? 58.091 -16.493 -25.747 1.00 85.56 86 ASN A O 1
ATOM 708 N N . LEU A 1 87 ? 57.565 -16.093 -23.589 1.00 84.44 87 LEU A N 1
ATOM 709 C CA . LEU A 1 87 ? 57.639 -17.490 -23.144 1.00 84.44 87 LEU A CA 1
ATOM 710 C C . LEU A 1 87 ? 56.575 -18.364 -23.821 1.00 84.44 87 LEU A C 1
ATOM 712 O O . LEU A 1 87 ? 56.909 -19.404 -24.381 1.00 84.44 87 LEU A O 1
ATOM 716 N N . SER A 1 88 ? 55.310 -17.928 -23.831 1.00 84.56 88 SER A N 1
ATOM 717 C CA . SER A 1 88 ? 54.217 -18.660 -24.493 1.00 84.56 88 SER A CA 1
ATOM 718 C C . SER A 1 88 ? 54.454 -18.811 -25.998 1.00 84.56 88 SER A C 1
ATOM 720 O O . SER A 1 88 ? 54.300 -19.911 -26.518 1.00 84.56 88 SER A O 1
ATOM 722 N N . ALA A 1 89 ? 54.943 -17.771 -26.683 1.00 82.88 89 ALA A N 1
ATOM 723 C CA . ALA A 1 89 ? 55.331 -17.853 -28.095 1.00 82.88 89 ALA A CA 1
ATOM 724 C C . ALA A 1 89 ? 56.545 -18.774 -28.345 1.00 82.88 89 ALA A C 1
ATOM 726 O O . ALA A 1 89 ? 56.725 -19.294 -29.448 1.00 82.88 89 ALA A O 1
ATOM 727 N N . SER A 1 90 ? 57.421 -18.967 -27.354 1.00 84.56 90 SER A N 1
ATOM 728 C CA . SER A 1 90 ? 58.499 -19.961 -27.425 1.00 84.56 90 SER A CA 1
ATOM 729 C C . SER A 1 90 ? 57.950 -21.383 -27.318 1.00 84.56 90 SER A C 1
ATOM 731 O O . SER A 1 90 ? 58.253 -22.210 -28.173 1.00 84.56 90 SER A O 1
ATOM 733 N N . VAL A 1 91 ? 57.082 -21.635 -26.334 1.00 84.38 91 VAL A N 1
ATOM 734 C CA . VAL A 1 91 ? 56.441 -22.942 -26.110 1.00 84.38 91 VAL A CA 1
ATOM 735 C C . VAL A 1 91 ? 55.523 -23.325 -27.281 1.00 84.38 91 VAL A C 1
ATOM 737 O O . VAL A 1 91 ? 55.551 -24.466 -27.730 1.00 84.38 91 VAL A O 1
ATOM 740 N N . GLU A 1 92 ? 54.783 -22.376 -27.871 1.00 83.56 92 GLU A N 1
ATOM 741 C CA . GLU A 1 92 ? 53.985 -22.609 -29.091 1.00 83.56 92 GLU A CA 1
ATOM 742 C C . GLU A 1 92 ? 54.850 -23.031 -30.286 1.00 83.56 92 GLU A C 1
ATOM 744 O O . GLU A 1 92 ? 54.461 -23.908 -31.055 1.00 83.56 92 GLU A O 1
ATOM 749 N N . ARG A 1 93 ? 56.051 -22.454 -30.435 1.00 83.44 93 ARG A N 1
ATOM 750 C CA . ARG A 1 93 ? 56.997 -22.841 -31.496 1.00 83.44 93 ARG A CA 1
ATOM 751 C C . ARG A 1 93 ? 57.586 -24.238 -31.289 1.00 83.44 93 ARG A C 1
ATOM 753 O O . ARG A 1 93 ? 57.936 -24.881 -32.278 1.00 83.44 93 ARG A O 1
ATOM 760 N N . GLU A 1 94 ? 57.696 -24.705 -30.047 1.00 79.69 94 GLU A N 1
ATOM 761 C CA . GLU A 1 94 ? 58.115 -26.075 -29.722 1.00 79.69 94 GLU A CA 1
ATOM 762 C C . GLU A 1 94 ? 56.979 -27.092 -29.907 1.00 79.69 94 GLU A C 1
ATOM 764 O O . GLU A 1 94 ? 57.207 -28.143 -30.503 1.00 79.69 94 GLU A O 1
ATOM 769 N N . LEU A 1 95 ? 55.741 -26.743 -29.539 1.00 81.00 95 LEU A N 1
ATOM 770 C CA . LEU A 1 95 ? 54.539 -27.557 -29.792 1.00 81.00 95 LEU A CA 1
ATOM 771 C C . LEU A 1 95 ? 54.259 -27.784 -31.284 1.00 81.00 95 LEU A C 1
ATOM 773 O O . LEU A 1 95 ? 53.768 -28.840 -31.664 1.00 81.00 95 LEU A O 1
ATOM 777 N N . ILE A 1 96 ? 54.620 -26.836 -32.158 1.00 79.94 96 ILE A N 1
ATOM 778 C CA . ILE A 1 96 ? 54.545 -27.034 -33.620 1.00 79.94 96 ILE A CA 1
ATOM 779 C C . ILE A 1 96 ? 55.461 -28.182 -34.083 1.00 79.94 96 ILE A C 1
ATOM 781 O O . ILE A 1 96 ? 55.166 -28.835 -35.083 1.00 79.94 96 ILE A O 1
ATOM 785 N N . LYS A 1 97 ? 56.569 -28.434 -33.372 1.00 78.50 97 LYS A N 1
ATOM 786 C CA . LYS A 1 97 ? 57.498 -29.534 -33.670 1.00 78.50 97 LYS A CA 1
ATOM 787 C C . LYS A 1 97 ? 57.054 -30.851 -33.022 1.00 78.50 97 LYS A C 1
ATOM 789 O O . LYS A 1 97 ? 57.245 -31.888 -33.646 1.00 78.50 97 LYS A O 1
ATOM 794 N N . ASN A 1 98 ? 56.439 -30.794 -31.835 1.00 77.19 98 ASN A N 1
ATOM 795 C CA . ASN A 1 98 ? 55.944 -31.945 -31.065 1.00 77.19 98 ASN A CA 1
ATOM 796 C C . ASN A 1 98 ? 54.496 -31.704 -30.567 1.00 77.19 98 ASN A C 1
ATOM 798 O O . ASN A 1 98 ? 54.313 -31.230 -29.445 1.00 77.19 98 ASN A O 1
ATOM 802 N N . PRO A 1 99 ? 53.461 -32.021 -31.371 1.00 72.69 99 PRO A N 1
ATOM 803 C CA . PRO A 1 99 ? 52.072 -31.650 -31.062 1.00 72.69 99 PRO A CA 1
ATOM 804 C C . PRO A 1 99 ? 51.454 -32.372 -29.851 1.00 72.69 99 PRO A C 1
ATOM 806 O O . PRO A 1 99 ? 50.618 -31.796 -29.155 1.00 72.69 99 PRO A O 1
ATOM 809 N N . ASP A 1 100 ? 51.878 -33.610 -29.586 1.00 74.62 100 ASP A N 1
ATOM 810 C CA . ASP A 1 100 ? 51.289 -34.492 -28.565 1.00 74.62 100 ASP A CA 1
ATOM 811 C C . ASP A 1 100 ? 52.007 -34.427 -27.198 1.00 74.62 100 ASP A C 1
ATOM 813 O O . ASP A 1 100 ? 51.789 -35.273 -26.331 1.00 74.62 100 ASP A O 1
ATOM 817 N N . ASP A 1 101 ? 52.880 -33.436 -26.981 1.00 81.19 101 ASP A N 1
ATOM 818 C CA . ASP A 1 101 ? 53.619 -33.276 -25.722 1.00 81.19 101 ASP A CA 1
ATOM 819 C C . ASP A 1 101 ? 52.702 -32.736 -24.604 1.00 81.19 101 ASP A C 1
ATOM 821 O O . ASP A 1 101 ? 52.320 -31.561 -24.590 1.00 81.19 101 ASP A O 1
ATOM 825 N N . ASP A 1 102 ? 52.312 -33.607 -23.667 1.00 77.94 102 ASP A N 1
ATOM 826 C CA . ASP A 1 102 ? 51.413 -33.283 -22.544 1.00 77.94 102 ASP A CA 1
ATOM 827 C C . ASP A 1 102 ? 51.988 -32.195 -21.615 1.00 77.94 102 ASP A C 1
ATOM 829 O O . ASP A 1 102 ? 51.249 -31.329 -21.137 1.00 77.94 102 ASP A O 1
ATOM 833 N N . TYR A 1 103 ? 53.309 -32.175 -21.403 1.00 82.19 103 TYR A N 1
ATOM 834 C CA . TYR A 1 103 ? 53.974 -31.179 -20.560 1.00 82.19 103 TYR A CA 1
ATOM 835 C C . TYR A 1 103 ? 53.952 -29.796 -21.219 1.00 82.19 103 TYR A C 1
ATOM 837 O O . TYR A 1 103 ? 53.529 -28.822 -20.587 1.00 82.19 103 TYR A O 1
ATOM 845 N N . LEU A 1 104 ? 54.332 -29.694 -22.499 1.00 82.25 104 LEU A N 1
ATOM 846 C CA . LEU A 1 104 ? 54.310 -28.413 -23.217 1.00 82.25 104 LEU A CA 1
ATOM 847 C C . LEU A 1 104 ? 52.882 -27.871 -23.368 1.00 82.25 104 LEU A C 1
ATOM 849 O O . LEU A 1 104 ? 52.671 -26.662 -23.235 1.00 82.25 104 LEU A O 1
ATOM 853 N N . ASN A 1 105 ? 51.893 -28.746 -23.576 1.00 83.50 105 ASN A N 1
ATOM 854 C CA . ASN A 1 105 ? 50.479 -28.365 -23.624 1.00 83.50 105 ASN A CA 1
ATOM 855 C C . ASN A 1 105 ? 49.987 -27.780 -22.284 1.00 83.50 105 ASN A C 1
ATOM 857 O O . ASN A 1 105 ? 49.350 -26.721 -22.273 1.00 83.50 105 ASN A O 1
ATOM 861 N N . LYS A 1 106 ? 50.330 -28.404 -21.146 1.00 84.31 106 LYS A N 1
ATOM 862 C CA . LYS A 1 106 ? 50.009 -27.884 -19.800 1.00 84.31 106 LYS A CA 1
ATOM 863 C C . LYS A 1 106 ? 50.748 -26.584 -19.487 1.00 84.31 106 LYS A C 1
ATOM 865 O O . LYS A 1 106 ? 50.132 -25.627 -19.016 1.00 84.31 106 LYS A O 1
ATOM 870 N N . LYS A 1 107 ? 52.038 -26.506 -19.825 1.00 85.69 107 LYS A N 1
ATOM 871 C CA . LYS A 1 107 ? 52.864 -25.299 -19.664 1.00 85.69 107 LYS A CA 1
ATOM 872 C C . LYS A 1 107 ? 52.291 -24.121 -20.448 1.00 85.69 107 LYS A C 1
ATOM 874 O O . LYS A 1 107 ? 52.187 -23.014 -19.922 1.00 85.69 107 LYS A O 1
ATOM 879 N N . LEU A 1 108 ? 51.859 -24.355 -21.689 1.00 86.44 108 LEU A N 1
ATOM 880 C CA . LEU A 1 108 ? 51.221 -23.330 -22.510 1.00 86.44 108 LEU A CA 1
ATOM 881 C C . LEU A 1 108 ? 49.880 -22.866 -21.925 1.00 86.44 108 LEU A C 1
ATOM 883 O O . LEU A 1 108 ? 49.596 -21.667 -21.956 1.00 86.44 108 LEU A O 1
ATOM 887 N N . ALA A 1 109 ? 49.069 -23.782 -21.389 1.00 85.62 109 ALA A N 1
ATOM 888 C CA . ALA A 1 109 ? 47.801 -23.442 -20.745 1.00 85.62 109 ALA A CA 1
ATOM 889 C C . ALA A 1 109 ? 48.010 -22.508 -19.536 1.00 85.62 109 ALA A C 1
ATOM 891 O O . ALA A 1 109 ? 47.396 -21.442 -19.484 1.00 85.62 109 ALA A O 1
ATOM 892 N N . ILE A 1 110 ? 48.954 -22.839 -18.645 1.00 85.56 110 ILE A N 1
ATOM 893 C CA . ILE A 1 110 ? 49.296 -22.023 -17.463 1.00 85.56 110 ILE A CA 1
ATOM 894 C C . ILE A 1 110 ? 49.840 -20.646 -17.869 1.00 85.56 110 ILE A C 1
ATOM 896 O O . ILE A 1 110 ? 49.475 -19.628 -17.279 1.00 85.56 110 ILE A O 1
ATOM 900 N N . LEU A 1 111 ? 50.685 -20.576 -18.905 1.00 87.12 111 LEU A N 1
ATOM 901 C CA . LEU A 1 111 ? 51.221 -19.302 -19.400 1.00 87.12 111 LEU A CA 1
ATOM 902 C C . LEU A 1 111 ? 50.133 -18.423 -20.039 1.00 87.12 111 LEU A C 1
ATOM 904 O O . LEU A 1 111 ? 50.149 -17.203 -19.860 1.00 87.12 111 LEU A O 1
ATOM 908 N N . LYS A 1 112 ? 49.171 -19.018 -20.757 1.00 88.50 112 LYS A N 1
ATOM 909 C CA . LYS A 1 112 ? 48.013 -18.295 -21.313 1.00 88.50 112 LYS A CA 1
ATOM 910 C C . LYS A 1 112 ? 47.103 -17.752 -20.214 1.00 88.50 112 LYS A C 1
ATOM 912 O O . LYS A 1 112 ? 46.665 -16.606 -20.310 1.00 88.50 112 LYS A O 1
ATOM 917 N N . GLU A 1 113 ? 46.865 -18.535 -19.167 1.00 87.62 113 GLU A N 1
ATOM 918 C CA . GLU A 1 113 ? 46.090 -18.106 -18.001 1.00 87.62 113 GLU A CA 1
ATOM 919 C C . GLU A 1 113 ? 46.815 -16.997 -17.222 1.00 87.62 113 GLU A C 1
ATOM 921 O O . GLU A 1 113 ? 46.228 -15.955 -16.944 1.00 87.62 113 GLU A O 1
ATOM 926 N N . THR A 1 114 ? 48.127 -17.136 -17.003 1.00 88.44 114 THR A N 1
ATOM 927 C CA . THR A 1 114 ? 48.978 -16.101 -16.383 1.00 88.44 114 THR A CA 1
ATOM 928 C C . THR A 1 114 ? 48.920 -14.782 -17.152 1.00 88.44 114 THR A C 1
ATOM 930 O O . THR A 1 114 ? 48.756 -13.713 -16.560 1.00 88.44 114 THR A O 1
ATOM 933 N N . TYR A 1 115 ? 49.003 -14.838 -18.484 1.00 88.56 115 TYR A N 1
ATOM 934 C CA . TYR A 1 115 ? 48.875 -13.658 -19.341 1.00 88.56 115 TYR A CA 1
ATOM 935 C C . TYR A 1 115 ? 47.509 -12.969 -19.192 1.00 88.56 115 TYR A C 1
ATOM 937 O O . TYR A 1 115 ? 47.437 -11.737 -19.141 1.00 88.56 115 TYR A O 1
ATOM 945 N N . GLN A 1 116 ? 46.433 -13.754 -19.112 1.00 88.25 116 GLN A N 1
ATOM 946 C CA . GLN A 1 116 ? 45.077 -13.243 -18.932 1.00 88.25 116 GLN A CA 1
ATOM 947 C C . GLN A 1 116 ? 44.904 -12.581 -17.554 1.00 88.25 116 GLN A C 1
ATOM 949 O O . GLN A 1 116 ? 44.448 -11.438 -17.491 1.00 88.25 116 GLN A O 1
ATOM 954 N N . VAL A 1 117 ? 45.361 -13.231 -16.477 1.00 89.25 117 VAL A N 1
ATOM 955 C CA . VAL A 1 117 ? 45.309 -12.702 -15.100 1.00 89.25 117 VAL A CA 1
ATOM 956 C C . VAL A 1 117 ? 46.084 -11.390 -14.971 1.00 89.25 117 VAL A C 1
ATOM 958 O O . VAL A 1 117 ? 45.596 -10.445 -14.352 1.00 89.25 117 VAL A O 1
ATOM 961 N N . LEU A 1 118 ? 47.261 -11.274 -15.595 1.00 87.38 118 LEU A N 1
ATOM 962 C CA . LEU A 1 118 ? 48.048 -10.033 -15.580 1.00 87.38 118 LEU A CA 1
ATOM 963 C C . LEU A 1 118 ? 47.305 -8.864 -16.247 1.00 87.38 118 LEU A C 1
ATOM 965 O O . LEU A 1 118 ? 47.295 -7.750 -15.717 1.00 87.38 118 LEU A O 1
ATOM 969 N N . LYS A 1 119 ? 46.641 -9.116 -17.382 1.00 86.88 119 LYS A N 1
ATOM 970 C CA . LYS A 1 119 ? 45.806 -8.115 -18.066 1.00 86.88 119 LYS A CA 1
ATOM 971 C C . LYS A 1 119 ? 44.589 -7.706 -17.242 1.00 86.88 119 LYS A C 1
ATOM 973 O O . LYS A 1 119 ? 44.253 -6.523 -17.192 1.00 86.88 119 LYS A O 1
ATOM 978 N N . GLU A 1 120 ? 43.929 -8.669 -16.609 1.00 88.00 120 GLU A N 1
ATOM 979 C CA . GLU A 1 120 ? 42.787 -8.412 -15.728 1.00 88.00 120 GLU A CA 1
ATOM 980 C C . GLU A 1 120 ? 43.213 -7.611 -14.493 1.00 88.00 120 GLU A C 1
ATOM 982 O O . GLU A 1 120 ? 42.555 -6.634 -14.150 1.00 88.00 120 GLU A O 1
ATOM 987 N N . THR A 1 121 ? 44.381 -7.914 -13.917 1.00 86.88 121 THR A N 1
ATOM 988 C CA . THR A 1 121 ? 44.956 -7.175 -12.775 1.00 86.88 121 THR A CA 1
ATOM 989 C C . THR A 1 121 ? 45.219 -5.711 -13.111 1.00 86.88 121 THR A C 1
ATOM 991 O O . THR A 1 121 ? 44.923 -4.822 -12.310 1.00 86.88 121 THR A O 1
ATOM 994 N N . GLN A 1 122 ? 45.759 -5.439 -14.302 1.00 85.12 122 GLN A N 1
ATOM 995 C CA . GLN A 1 122 ? 45.964 -4.072 -14.780 1.00 85.12 122 GLN A CA 1
ATOM 996 C C . GLN A 1 122 ? 44.629 -3.324 -14.893 1.00 85.12 122 GLN A C 1
ATOM 998 O O . GLN A 1 122 ? 44.482 -2.224 -14.360 1.00 85.12 122 GLN A O 1
ATOM 1003 N N . ARG A 1 123 ? 43.638 -3.949 -15.537 1.00 86.44 123 ARG A N 1
ATOM 1004 C CA . ARG A 1 123 ? 42.315 -3.359 -15.745 1.00 86.44 123 ARG A CA 1
ATOM 1005 C C . ARG A 1 123 ? 41.575 -3.094 -14.429 1.00 86.44 123 ARG A C 1
ATOM 1007 O O . ARG A 1 123 ? 41.047 -2.001 -14.250 1.00 86.44 123 ARG A O 1
ATOM 1014 N N . ALA A 1 124 ? 41.577 -4.050 -13.502 1.00 86.12 124 ALA A N 1
ATOM 1015 C CA . ALA A 1 124 ? 40.935 -3.919 -12.193 1.00 86.12 124 ALA A CA 1
ATOM 1016 C C . ALA A 1 124 ? 41.506 -2.735 -11.390 1.00 86.12 124 ALA A C 1
ATOM 1018 O O . ALA A 1 124 ? 40.776 -1.994 -10.732 1.00 86.12 124 ALA A O 1
ATOM 1019 N N . ARG A 1 125 ? 42.820 -2.489 -11.490 1.00 85.88 125 ARG A N 1
ATOM 1020 C CA . ARG A 1 125 ? 43.470 -1.335 -10.847 1.00 85.88 125 ARG A CA 1
ATOM 1021 C C . ARG A 1 125 ? 43.048 0.007 -11.448 1.00 85.88 125 ARG A C 1
ATOM 1023 O O . ARG A 1 125 ? 42.765 0.937 -10.691 1.00 85.88 125 ARG A O 1
ATOM 1030 N N . GLU A 1 126 ? 42.969 0.103 -12.774 1.00 85.69 126 GLU A N 1
ATOM 1031 C CA . GLU A 1 126 ? 42.480 1.307 -13.466 1.00 85.69 126 GLU A CA 1
ATOM 1032 C C . GLU A 1 126 ? 41.009 1.599 -13.100 1.00 85.69 126 GLU A C 1
ATOM 1034 O O . GLU A 1 126 ? 40.636 2.742 -12.797 1.00 85.69 126 GLU A O 1
ATOM 1039 N N . GLU A 1 127 ? 40.173 0.556 -13.063 1.00 86.25 127 GLU A N 1
ATOM 1040 C CA . GLU A 1 127 ? 38.762 0.646 -12.670 1.00 86.25 127 GLU A CA 1
ATOM 1041 C C . GLU A 1 127 ? 38.611 1.093 -11.202 1.00 86.25 127 GLU A C 1
ATOM 1043 O O . GLU A 1 127 ? 37.827 2.009 -10.919 1.00 86.25 127 GLU A O 1
ATOM 1048 N N . LEU A 1 128 ? 39.428 0.562 -10.284 1.00 87.56 128 LEU A N 1
ATOM 1049 C CA . LEU A 1 128 ? 39.464 0.961 -8.871 1.00 87.56 128 LEU A CA 1
ATOM 1050 C C . LEU A 1 128 ? 39.780 2.456 -8.685 1.00 87.56 128 LEU A C 1
ATOM 1052 O O . LEU A 1 128 ? 39.109 3.141 -7.908 1.00 87.56 128 LEU A O 1
ATOM 1056 N N . ILE A 1 129 ? 40.771 2.992 -9.402 1.00 86.88 129 ILE A N 1
ATOM 1057 C CA . ILE A 1 129 ? 41.167 4.410 -9.305 1.00 86.88 129 ILE A CA 1
ATOM 1058 C C . ILE A 1 129 ? 40.058 5.330 -9.824 1.00 86.88 129 ILE A C 1
ATOM 1060 O O . ILE A 1 129 ? 39.698 6.322 -9.172 1.00 86.88 129 ILE A O 1
ATOM 1064 N N . SER A 1 130 ? 39.470 4.981 -10.971 1.00 87.69 130 SER A N 1
ATOM 1065 C CA . SER A 1 130 ? 38.306 5.681 -11.524 1.00 87.69 130 SER A CA 1
ATOM 1066 C C . SER A 1 130 ? 37.130 5.668 -10.539 1.00 87.69 130 SER A C 1
ATOM 1068 O O . SER A 1 130 ? 36.484 6.697 -10.293 1.00 87.69 130 SER A O 1
ATOM 1070 N N . PHE A 1 131 ? 36.889 4.523 -9.898 1.00 89.62 131 PHE A N 1
ATOM 1071 C CA . PHE A 1 131 ? 35.832 4.359 -8.912 1.00 89.62 131 PHE A CA 1
ATOM 1072 C C . PHE A 1 131 ? 36.048 5.229 -7.665 1.00 89.62 131 PHE A C 1
ATOM 1074 O O . PHE A 1 131 ? 35.150 5.989 -7.287 1.00 89.62 131 PHE A O 1
ATOM 1081 N N . ILE A 1 132 ? 37.238 5.181 -7.056 1.00 89.06 132 ILE A N 1
ATOM 1082 C CA . ILE A 1 132 ? 37.590 5.998 -5.880 1.00 89.06 132 ILE A CA 1
ATOM 1083 C C . ILE A 1 132 ? 37.450 7.492 -6.199 1.00 89.06 132 ILE A C 1
ATOM 1085 O O . ILE A 1 132 ? 36.906 8.252 -5.393 1.00 89.06 132 ILE A O 1
ATOM 1089 N N . THR A 1 133 ? 37.856 7.917 -7.397 1.00 89.75 133 THR A N 1
ATOM 1090 C CA . THR A 1 133 ? 37.716 9.310 -7.852 1.00 89.75 133 THR A CA 1
ATOM 1091 C C . THR A 1 133 ? 36.248 9.751 -7.891 1.00 89.75 133 THR A C 1
ATOM 1093 O O . THR A 1 133 ? 35.894 10.819 -7.377 1.00 89.75 133 THR A O 1
ATOM 1096 N N . ASN A 1 134 ? 35.366 8.912 -8.442 1.00 90.00 134 ASN A N 1
ATOM 1097 C CA . ASN A 1 134 ? 33.924 9.170 -8.466 1.00 90.00 134 ASN A CA 1
ATOM 1098 C C . ASN A 1 134 ? 33.300 9.151 -7.062 1.00 90.00 134 ASN A C 1
ATOM 1100 O O . ASN A 1 134 ? 32.431 9.975 -6.765 1.00 90.00 134 ASN A O 1
ATOM 1104 N N . PHE A 1 135 ? 33.768 8.265 -6.178 1.00 90.69 135 PHE A N 1
ATOM 1105 C CA . PHE A 1 135 ? 33.325 8.221 -4.786 1.00 90.69 135 PHE A CA 1
ATOM 1106 C C . PHE A 1 135 ? 33.672 9.523 -4.055 1.00 90.69 135 PHE A C 1
ATOM 1108 O O . PHE A 1 135 ? 32.788 10.169 -3.489 1.00 90.69 135 PHE A O 1
ATOM 1115 N N . ILE A 1 136 ? 34.924 9.976 -4.144 1.00 90.38 136 ILE A N 1
ATOM 1116 C CA . ILE A 1 136 ? 35.365 11.252 -3.563 1.00 90.38 136 ILE A CA 1
ATOM 1117 C C . ILE A 1 136 ? 34.498 12.415 -4.062 1.00 90.38 136 ILE A C 1
ATOM 1119 O O . ILE A 1 136 ? 34.128 13.286 -3.274 1.00 90.38 136 ILE A O 1
ATOM 1123 N N . LYS A 1 137 ? 34.143 12.432 -5.353 1.00 91.00 137 LYS A N 1
ATOM 1124 C CA . LYS A 1 137 ? 33.303 13.480 -5.948 1.00 91.00 137 LYS A CA 1
ATOM 1125 C C . LYS A 1 137 ? 31.903 13.544 -5.325 1.00 91.00 137 LYS A C 1
ATOM 1127 O O . LYS A 1 137 ? 31.470 14.628 -4.938 1.00 91.00 137 LYS A O 1
ATOM 1132 N N . GLU A 1 138 ? 31.203 12.415 -5.213 1.00 86.81 138 GLU A N 1
ATOM 1133 C CA . GLU A 1 138 ? 29.870 12.378 -4.583 1.00 86.81 138 GLU A CA 1
ATOM 1134 C C . GLU A 1 138 ? 29.930 12.686 -3.085 1.00 86.81 138 GLU A C 1
ATOM 1136 O O . GLU A 1 138 ? 29.076 13.391 -2.548 1.00 86.81 138 GLU A O 1
ATOM 1141 N N . LEU A 1 139 ? 30.971 12.210 -2.406 1.00 86.19 139 LEU A N 1
ATOM 1142 C CA . LEU A 1 139 ? 31.139 12.431 -0.979 1.00 86.19 139 LEU A CA 1
ATOM 1143 C C . LEU A 1 139 ? 31.449 13.908 -0.660 1.00 86.19 139 LEU A C 1
ATOM 1145 O O . LEU A 1 139 ? 30.872 14.453 0.279 1.00 86.19 139 LEU A O 1
ATOM 1149 N N . LYS A 1 140 ? 32.243 14.598 -1.493 1.00 88.25 140 LYS A N 1
ATOM 1150 C CA . LYS A 1 140 ? 32.413 16.064 -1.425 1.00 88.25 140 LYS A CA 1
ATOM 1151 C C . LYS A 1 140 ? 31.103 16.813 -1.655 1.00 88.25 140 LYS A C 1
ATOM 1153 O O . LYS A 1 140 ? 30.773 17.702 -0.884 1.00 88.25 140 LYS A O 1
ATOM 1158 N N . LYS A 1 141 ? 30.322 16.415 -2.665 1.00 86.12 141 LYS A N 1
ATOM 1159 C CA . LYS A 1 141 ? 29.025 17.042 -2.970 1.00 86.12 141 LYS A CA 1
ATOM 1160 C C . LYS A 1 141 ? 28.061 16.998 -1.778 1.00 86.12 141 LYS A C 1
ATOM 1162 O O . LYS A 1 141 ? 27.312 17.949 -1.578 1.00 86.12 141 LYS A O 1
ATOM 1167 N N . PHE A 1 142 ? 28.076 15.911 -1.005 1.00 81.56 142 PHE A N 1
ATOM 1168 C CA . PHE A 1 142 ? 27.323 15.811 0.246 1.00 81.56 142 PHE A CA 1
ATOM 1169 C C . PHE A 1 142 ? 27.886 16.731 1.341 1.00 81.56 142 PHE A C 1
ATOM 1171 O O . PHE A 1 142 ? 27.120 17.451 1.973 1.00 81.56 142 PHE A O 1
ATOM 1178 N N . LEU A 1 143 ? 29.208 16.742 1.536 1.00 81.88 143 LEU A N 1
ATOM 1179 C CA . LEU A 1 143 ? 29.873 17.583 2.541 1.00 81.88 143 LEU A CA 1
ATOM 1180 C C . LEU A 1 143 ? 29.734 19.092 2.270 1.00 81.88 143 LEU A C 1
ATOM 1182 O O . LEU A 1 143 ? 29.739 19.875 3.213 1.00 81.88 143 LEU A O 1
ATOM 1186 N N . ASP A 1 144 ? 29.556 19.498 1.010 1.00 83.69 144 ASP A N 1
ATOM 1187 C CA . ASP A 1 144 ? 29.300 20.892 0.625 1.00 83.69 144 ASP A CA 1
ATOM 1188 C C . ASP A 1 144 ? 27.874 21.377 0.985 1.00 83.69 144 ASP A C 1
ATOM 1190 O O . ASP A 1 144 ? 27.633 22.585 1.049 1.00 83.69 144 ASP A O 1
ATOM 1194 N N . ASP A 1 145 ? 26.903 20.471 1.167 1.00 77.50 145 ASP A N 1
ATOM 1195 C CA . ASP A 1 145 ? 25.508 20.790 1.532 1.00 77.50 145 ASP A CA 1
ATOM 1196 C C . ASP A 1 145 ? 24.882 19.702 2.439 1.00 77.50 145 ASP A C 1
ATOM 1198 O O . ASP A 1 145 ? 23.929 19.023 2.036 1.00 77.50 145 ASP A O 1
ATOM 1202 N N . PRO A 1 146 ? 25.389 19.523 3.674 1.00 69.75 146 PRO A N 1
ATOM 1203 C CA . PRO A 1 146 ? 24.982 18.428 4.560 1.00 69.75 146 PRO A CA 1
ATOM 1204 C C . PRO A 1 146 ? 23.530 18.563 5.047 1.00 69.75 146 PRO A C 1
ATOM 1206 O O . PRO A 1 146 ? 22.855 17.564 5.294 1.00 69.75 146 PRO A O 1
ATOM 1209 N N . ASP A 1 147 ? 23.016 19.795 5.123 1.00 70.62 147 ASP A N 1
ATOM 1210 C CA . ASP A 1 147 ? 21.632 20.106 5.506 1.00 70.62 147 ASP A CA 1
ATOM 1211 C C . ASP A 1 147 ? 20.634 20.020 4.341 1.00 70.62 147 ASP A C 1
ATOM 1213 O O . ASP A 1 147 ? 19.436 20.309 4.519 1.00 70.62 147 ASP A O 1
ATOM 1217 N N . PHE A 1 148 ? 21.115 19.647 3.148 1.00 81.12 148 PHE A N 1
ATOM 1218 C CA . PHE A 1 148 ? 20.330 19.556 1.919 1.00 81.12 148 PHE A CA 1
ATOM 1219 C C . PHE A 1 148 ? 19.591 20.870 1.604 1.00 81.12 148 PHE A C 1
ATOM 1221 O O . PHE A 1 148 ? 18.433 20.883 1.174 1.00 81.12 148 PHE A O 1
ATOM 1228 N N . SER A 1 149 ? 20.239 22.009 1.850 1.00 77.94 149 SER A N 1
ATOM 1229 C CA . SER A 1 149 ? 19.670 23.343 1.651 1.00 77.94 149 SER A CA 1
ATOM 1230 C C . SER A 1 149 ? 19.349 23.629 0.180 1.00 77.94 149 SER A C 1
ATOM 1232 O O . SER A 1 149 ? 18.314 24.239 -0.116 1.00 77.94 149 SER A O 1
ATOM 1234 N N . LYS A 1 150 ? 20.181 23.144 -0.754 1.00 82.56 150 LYS A N 1
ATOM 1235 C CA . LYS A 1 150 ? 19.938 23.244 -2.202 1.00 82.56 150 LYS A CA 1
ATOM 1236 C C . LYS A 1 150 ? 18.732 22.402 -2.600 1.00 82.56 150 LYS A C 1
ATOM 1238 O O . LYS A 1 150 ? 17.842 22.913 -3.270 1.00 82.56 150 LYS A O 1
ATOM 1243 N N . PHE A 1 151 ? 18.652 21.173 -2.093 1.00 81.44 151 PHE A N 1
ATOM 1244 C CA . PHE A 1 151 ? 17.516 20.273 -2.311 1.00 81.44 151 PHE A CA 1
ATOM 1245 C C . PHE A 1 151 ? 16.202 20.881 -1.786 1.00 81.44 151 PHE A C 1
ATOM 1247 O O . PHE A 1 151 ? 15.207 20.941 -2.503 1.00 81.44 151 PHE A O 1
ATOM 1254 N N . LYS A 1 152 ? 16.198 21.445 -0.570 1.00 80.31 152 LYS A N 1
ATOM 1255 C CA . LYS A 1 152 ? 15.017 22.130 -0.008 1.00 80.31 152 LYS A CA 1
ATOM 1256 C C . LYS A 1 152 ? 14.536 23.296 -0.878 1.00 80.31 152 LYS A C 1
ATOM 1258 O O . LYS A 1 152 ? 13.328 23.497 -1.008 1.00 80.31 152 LYS A O 1
ATOM 1263 N N . LYS A 1 153 ? 15.460 24.061 -1.472 1.00 83.38 153 LYS A N 1
ATOM 1264 C CA . LYS A 1 153 ? 15.131 25.158 -2.398 1.00 83.38 153 LYS A CA 1
ATOM 1265 C C . LYS A 1 153 ? 14.605 24.644 -3.737 1.00 83.38 153 LYS A C 1
ATOM 1267 O O . LYS A 1 153 ? 13.596 25.158 -4.213 1.00 83.38 153 LYS A O 1
ATOM 1272 N N . GLU A 1 154 ? 15.258 23.637 -4.312 1.00 83.56 154 GLU A N 1
ATOM 1273 C CA . GLU A 1 154 ? 14.888 23.019 -5.591 1.00 83.56 154 GLU A CA 1
ATOM 1274 C C . GLU A 1 154 ? 13.450 22.485 -5.562 1.00 83.56 154 GLU A C 1
ATOM 1276 O O . GLU A 1 154 ? 12.641 22.820 -6.427 1.00 83.56 154 GLU A O 1
ATOM 1281 N N . TYR A 1 155 ? 13.096 21.764 -4.495 1.00 78.81 155 TYR A N 1
ATOM 1282 C CA . TYR A 1 155 ? 11.767 21.173 -4.313 1.00 78.81 155 TYR A CA 1
ATOM 1283 C C . TYR A 1 155 ? 10.763 22.091 -3.600 1.00 78.81 155 TYR A C 1
ATOM 1285 O O . TYR A 1 155 ? 9.667 21.656 -3.258 1.00 78.81 155 TYR A O 1
ATOM 1293 N N . LYS A 1 156 ? 11.106 23.372 -3.390 1.00 77.38 156 LYS A N 1
ATOM 1294 C CA . LYS A 1 156 ? 10.237 24.387 -2.762 1.00 77.38 156 LYS A CA 1
ATOM 1295 C C . LYS A 1 156 ? 9.643 23.944 -1.413 1.00 77.38 156 LYS A C 1
ATOM 1297 O O . LYS A 1 156 ? 8.513 24.307 -1.103 1.00 77.38 156 LYS A O 1
ATOM 1302 N N . LEU A 1 157 ? 10.418 23.242 -0.582 1.00 75.19 157 LEU A N 1
ATOM 1303 C CA . LEU A 1 157 ? 9.982 22.676 0.711 1.00 75.19 157 LEU A CA 1
ATOM 1304 C C . LEU A 1 157 ? 9.801 23.726 1.830 1.00 75.19 157 LEU A C 1
ATOM 1306 O O . LEU A 1 157 ? 9.925 23.420 3.015 1.00 75.19 157 LEU A O 1
ATOM 1310 N N . GLN A 1 158 ? 9.560 24.987 1.471 1.00 71.31 158 GLN A N 1
ATOM 1311 C CA . GLN A 1 158 ? 9.369 26.093 2.408 1.00 71.31 158 GLN A CA 1
ATOM 1312 C C . GLN A 1 158 ? 7.898 26.198 2.805 1.00 71.31 158 GLN A C 1
ATOM 1314 O O . GLN A 1 158 ? 7.026 26.109 1.944 1.00 71.31 158 GLN A O 1
ATOM 1319 N N . GLU A 1 159 ? 7.625 26.438 4.089 1.00 65.38 159 GLU A N 1
ATOM 1320 C CA . GLU A 1 159 ? 6.260 26.606 4.586 1.00 65.38 159 GLU A CA 1
ATOM 1321 C C . GLU A 1 159 ? 5.576 27.828 3.958 1.00 65.38 159 GLU A C 1
ATOM 1323 O O . GLU A 1 159 ? 6.005 28.970 4.124 1.00 65.38 159 GLU A O 1
ATOM 1328 N N . ARG A 1 160 ? 4.491 27.575 3.224 1.00 71.69 160 ARG A N 1
ATOM 1329 C CA . ARG A 1 160 ? 3.588 28.584 2.664 1.00 71.69 160 ARG A CA 1
ATOM 1330 C C . ARG A 1 160 ? 2.246 28.545 3.385 1.00 71.69 160 ARG A C 1
ATOM 1332 O O . ARG A 1 160 ? 1.835 27.512 3.904 1.00 71.69 160 ARG A O 1
ATOM 1339 N N . LEU A 1 161 ? 1.539 29.674 3.364 1.00 64.56 161 LEU A N 1
ATOM 1340 C CA . LEU A 1 161 ? 0.188 29.792 3.925 1.00 64.56 161 LEU A CA 1
ATOM 1341 C C . LEU A 1 161 ? -0.849 28.948 3.164 1.00 64.56 161 LEU A C 1
ATOM 1343 O O . LEU A 1 161 ? -1.806 28.478 3.771 1.00 64.56 161 LEU A O 1
ATOM 1347 N N . TYR A 1 162 ? -0.649 28.747 1.858 1.00 68.88 162 TYR A N 1
ATOM 1348 C CA . TYR A 1 162 ? -1.578 28.041 0.979 1.00 68.88 162 TYR A CA 1
ATOM 1349 C C . TYR A 1 162 ? -0.828 27.099 0.036 1.00 68.88 162 TYR A C 1
ATOM 1351 O O . TYR A 1 162 ? 0.211 27.470 -0.515 1.00 68.88 162 TYR A O 1
ATOM 1359 N N . TYR A 1 163 ? -1.392 25.907 -0.164 1.00 80.00 163 TYR A N 1
ATOM 1360 C CA . TYR A 1 163 ? -0.915 24.899 -1.110 1.00 80.00 163 TYR A CA 1
ATOM 1361 C C . TYR A 1 163 ? -2.067 24.445 -2.002 1.00 80.00 163 TYR A C 1
ATOM 1363 O O . TYR A 1 163 ? -3.185 24.230 -1.522 1.00 80.00 163 TYR A O 1
ATOM 1371 N N . SER A 1 164 ? -1.782 24.301 -3.294 1.00 81.75 164 SER A N 1
ATOM 1372 C CA . SER A 1 164 ? -2.741 23.807 -4.284 1.00 81.75 164 SER A CA 1
ATOM 1373 C C . SER A 1 164 ? -2.773 22.275 -4.334 1.00 81.75 164 SER A C 1
ATOM 1375 O O . SER A 1 164 ? -1.885 21.594 -3.812 1.00 81.75 164 SER A O 1
ATOM 1377 N N . PHE A 1 165 ? -3.787 21.717 -5.002 1.00 81.94 165 PHE A N 1
ATOM 1378 C CA . PHE A 1 165 ? -3.832 20.285 -5.311 1.00 81.94 165 PHE A CA 1
ATOM 1379 C C . PHE A 1 165 ? -2.626 19.854 -6.162 1.00 81.94 165 PHE A C 1
ATOM 1381 O O . PHE A 1 165 ? -2.044 18.797 -5.927 1.00 81.94 165 PHE A O 1
ATOM 1388 N N . GLU A 1 166 ? -2.205 20.697 -7.107 1.00 82.88 166 GLU A N 1
ATOM 1389 C CA . GLU A 1 166 ? -1.033 20.479 -7.955 1.00 82.88 166 GLU A CA 1
ATOM 1390 C C . GLU A 1 166 ? 0.268 20.390 -7.159 1.00 82.88 166 GLU A C 1
ATOM 1392 O O . GLU A 1 166 ? 1.124 19.569 -7.489 1.00 82.88 166 GLU A O 1
ATOM 1397 N N . ASP A 1 167 ? 0.435 21.223 -6.129 1.00 81.81 167 ASP A N 1
ATOM 1398 C CA . ASP A 1 167 ? 1.636 21.196 -5.288 1.00 81.81 167 ASP A CA 1
ATOM 1399 C C . ASP A 1 167 ? 1.742 19.868 -4.532 1.00 81.81 167 ASP A C 1
ATOM 1401 O O . ASP A 1 167 ? 2.817 19.271 -4.460 1.00 81.81 167 ASP A O 1
ATOM 1405 N N . LEU A 1 168 ? 0.614 19.362 -4.029 1.00 82.50 168 LEU A N 1
ATOM 1406 C CA . LEU A 1 168 ? 0.564 18.080 -3.334 1.00 82.50 168 LEU A CA 1
ATOM 1407 C C . LEU A 1 168 ? 0.715 16.889 -4.287 1.00 82.50 168 LEU A C 1
ATOM 1409 O O . LEU A 1 168 ? 1.444 15.955 -3.953 1.00 82.50 168 LEU A O 1
ATOM 1413 N N . GLN A 1 169 ? 0.131 16.941 -5.487 1.00 83.06 169 GLN A N 1
ATOM 1414 C CA . GLN A 1 169 ? 0.373 15.928 -6.518 1.00 83.06 169 GLN A CA 1
ATOM 1415 C C . GLN A 1 169 ? 1.867 15.858 -6.872 1.00 83.06 169 GLN A C 1
ATOM 1417 O O . GLN A 1 169 ? 2.453 14.778 -6.844 1.00 83.06 169 GLN A O 1
ATOM 1422 N N . LYS A 1 170 ? 2.504 17.004 -7.149 1.00 84.38 170 LYS A N 1
ATOM 1423 C CA . LYS A 1 170 ? 3.940 17.071 -7.478 1.00 84.38 170 LYS A CA 1
ATOM 1424 C C . LYS A 1 170 ? 4.814 16.546 -6.345 1.00 84.38 170 LYS A C 1
ATOM 1426 O O . LYS A 1 170 ? 5.778 15.820 -6.593 1.00 84.38 170 LYS A O 1
ATOM 1431 N N . LEU A 1 171 ? 4.485 16.896 -5.102 1.00 84.75 171 LEU A N 1
ATOM 1432 C CA . LEU A 1 171 ? 5.216 16.402 -3.939 1.00 84.75 171 LEU A CA 1
ATOM 1433 C C . LEU A 1 171 ? 5.081 14.882 -3.802 1.00 84.75 171 LEU A C 1
ATOM 1435 O O . LEU A 1 171 ? 6.076 14.204 -3.564 1.00 84.75 171 LEU A O 1
ATOM 1439 N N . HIS A 1 172 ? 3.880 14.337 -4.006 1.00 83.38 172 HIS A N 1
ATOM 1440 C CA . HIS A 1 172 ? 3.657 12.895 -3.980 1.00 83.38 172 HIS A CA 1
ATOM 1441 C C . HIS A 1 172 ? 4.402 12.170 -5.109 1.00 83.38 172 HIS A C 1
ATOM 1443 O O . HIS A 1 172 ? 5.036 11.148 -4.865 1.00 83.38 172 HIS A O 1
ATOM 1449 N N . GLU A 1 173 ? 4.397 12.714 -6.329 1.00 83.38 173 GLU A N 1
ATOM 1450 C CA . GLU A 1 173 ? 5.185 12.177 -7.447 1.00 83.38 173 GLU A CA 1
ATOM 1451 C C . GLU A 1 173 ? 6.682 12.155 -7.130 1.00 83.38 173 GLU A C 1
ATOM 1453 O O . GLU A 1 173 ? 7.348 11.148 -7.370 1.00 83.38 173 GLU A O 1
ATOM 1458 N N . THR A 1 174 ? 7.191 13.232 -6.528 1.00 86.62 174 THR A N 1
ATOM 1459 C CA . THR A 1 174 ? 8.591 13.324 -6.098 1.00 86.62 174 THR A CA 1
ATOM 1460 C C . THR A 1 174 ? 8.911 12.272 -5.037 1.00 86.62 174 THR A C 1
ATOM 1462 O O . THR A 1 174 ? 9.955 11.626 -5.100 1.00 86.62 174 THR A O 1
ATOM 1465 N N . ILE A 1 175 ? 8.001 12.055 -4.081 1.00 85.44 175 ILE A N 1
ATOM 1466 C CA . ILE A 1 175 ? 8.138 11.006 -3.064 1.00 85.44 175 ILE A CA 1
ATOM 1467 C C . ILE A 1 175 ? 8.191 9.628 -3.723 1.00 85.44 175 ILE A C 1
ATOM 1469 O O . ILE A 1 175 ? 9.104 8.870 -3.419 1.00 85.44 175 ILE A O 1
ATOM 1473 N N . LEU A 1 176 ? 7.282 9.314 -4.649 1.00 82.06 176 LEU A N 1
ATOM 1474 C CA . LEU A 1 176 ? 7.264 8.024 -5.348 1.00 82.06 176 LEU A CA 1
ATOM 1475 C C . LEU A 1 176 ? 8.541 7.782 -6.165 1.00 82.06 176 LEU A C 1
ATOM 1477 O O . LEU A 1 176 ? 9.082 6.674 -6.159 1.00 82.06 176 LEU A O 1
ATOM 1481 N N . ASP A 1 177 ? 9.039 8.803 -6.865 1.00 85.38 177 ASP A N 1
ATOM 1482 C CA . ASP A 1 177 ? 10.287 8.695 -7.624 1.00 85.38 177 ASP A CA 1
ATOM 1483 C C . ASP A 1 177 ? 11.484 8.474 -6.677 1.00 85.38 177 ASP A C 1
ATOM 1485 O O . ASP A 1 177 ? 12.332 7.613 -6.936 1.00 85.38 177 ASP A O 1
ATOM 1489 N N . GLN A 1 178 ? 11.510 9.168 -5.535 1.00 87.12 178 GLN A N 1
ATOM 1490 C CA . GLN A 1 178 ? 12.545 9.000 -4.517 1.00 87.12 178 GLN A CA 1
ATOM 1491 C C . GLN A 1 178 ? 12.461 7.639 -3.803 1.00 87.12 178 GLN A C 1
ATOM 1493 O O . GLN A 1 178 ? 13.491 7.022 -3.529 1.00 87.12 178 GLN A O 1
ATOM 1498 N N . GLU A 1 179 ? 11.260 7.120 -3.535 1.00 83.38 179 GLU A N 1
ATOM 1499 C CA . GLU A 1 179 ? 11.053 5.755 -3.032 1.00 83.38 179 GLU A CA 1
ATOM 1500 C C . GLU A 1 179 ? 11.581 4.720 -4.022 1.00 83.38 179 GLU A C 1
ATOM 1502 O O . GLU A 1 179 ? 12.305 3.807 -3.626 1.00 83.38 179 GLU A O 1
ATOM 1507 N N . GLY A 1 180 ? 11.293 4.902 -5.314 1.00 82.38 180 GLY A N 1
ATOM 1508 C CA . GLY A 1 180 ? 11.830 4.060 -6.379 1.00 82.38 180 GLY A CA 1
ATOM 1509 C C . GLY A 1 180 ? 13.360 4.052 -6.404 1.00 82.38 180 GLY A C 1
ATOM 1510 O O . GLY A 1 180 ? 13.962 2.979 -6.495 1.00 82.38 180 GLY A O 1
ATOM 1511 N N . LEU A 1 181 ? 13.996 5.221 -6.260 1.00 87.38 181 LEU A N 1
ATOM 1512 C CA . LEU A 1 181 ? 15.453 5.335 -6.150 1.00 87.38 181 LEU A CA 1
ATOM 1513 C C . LEU A 1 181 ? 15.985 4.589 -4.919 1.00 87.38 181 LEU A C 1
ATOM 1515 O O . LEU A 1 181 ? 16.961 3.844 -5.017 1.00 87.38 181 LEU A O 1
ATOM 1519 N N . VAL A 1 182 ? 15.333 4.744 -3.765 1.00 81.19 182 VAL A N 1
ATOM 1520 C CA . VAL A 1 182 ? 15.709 4.032 -2.537 1.00 81.19 182 VAL A CA 1
ATOM 1521 C C . VAL A 1 182 ? 15.609 2.519 -2.732 1.00 81.19 182 VAL A C 1
ATOM 1523 O O . VAL A 1 182 ? 16.547 1.815 -2.361 1.00 81.19 182 VAL A O 1
ATOM 1526 N N . THR A 1 183 ? 14.536 2.007 -3.338 1.00 80.75 183 THR A N 1
ATOM 1527 C CA . THR A 1 183 ? 14.385 0.571 -3.628 1.00 80.75 183 THR A CA 1
ATOM 1528 C C . THR A 1 183 ? 15.490 0.066 -4.553 1.00 80.75 183 THR A C 1
ATOM 1530 O O . THR A 1 183 ? 16.146 -0.920 -4.227 1.00 80.75 183 THR A O 1
ATOM 1533 N N . GLN A 1 184 ? 15.774 0.779 -5.648 1.00 87.38 184 GLN A N 1
ATOM 1534 C CA . GLN A 1 184 ? 16.862 0.425 -6.568 1.00 87.38 184 GLN A CA 1
ATOM 1535 C C . GLN A 1 184 ? 18.223 0.378 -5.867 1.00 87.38 184 GLN A C 1
ATOM 1537 O O . GLN A 1 184 ? 19.017 -0.530 -6.107 1.00 87.38 184 GLN A O 1
ATOM 1542 N N . LEU A 1 185 ? 18.498 1.339 -4.983 1.00 84.56 185 LEU A N 1
ATOM 1543 C CA . LEU A 1 185 ? 19.743 1.382 -4.219 1.00 84.56 185 LEU A CA 1
ATOM 1544 C C . LEU A 1 185 ? 19.816 0.277 -3.155 1.00 84.56 185 LEU A C 1
ATOM 1546 O O . LEU A 1 185 ? 20.901 -0.247 -2.917 1.00 84.56 185 LEU A O 1
ATOM 1550 N N . VAL A 1 186 ? 18.693 -0.114 -2.541 1.00 78.81 186 VAL A N 1
ATOM 1551 C CA . VAL A 1 186 ? 18.628 -1.270 -1.625 1.00 78.81 186 VAL A CA 1
ATOM 1552 C C . VAL A 1 186 ? 18.925 -2.570 -2.370 1.00 78.81 186 VAL A C 1
ATOM 1554 O O . VAL A 1 186 ? 19.739 -3.366 -1.901 1.00 78.81 186 VAL A O 1
ATOM 1557 N N . ASP A 1 187 ? 18.324 -2.772 -3.542 1.00 78.44 187 ASP A N 1
ATOM 1558 C CA . ASP A 1 187 ? 18.584 -3.955 -4.368 1.00 78.44 187 ASP A CA 1
ATOM 1559 C C . ASP A 1 187 ? 20.036 -3.975 -4.851 1.00 78.44 187 ASP A C 1
ATOM 1561 O O . ASP A 1 187 ? 20.714 -4.999 -4.754 1.00 78.44 187 ASP A O 1
ATOM 1565 N N . ARG A 1 188 ? 20.564 -2.819 -5.274 1.00 86.31 188 ARG A N 1
ATOM 1566 C CA . ARG A 1 188 ? 21.980 -2.670 -5.625 1.00 86.31 188 ARG A CA 1
ATOM 1567 C C . ARG A 1 188 ? 22.885 -3.012 -4.443 1.00 86.31 188 ARG A C 1
ATOM 1569 O O . ARG A 1 188 ? 23.837 -3.761 -4.623 1.00 86.31 188 ARG A O 1
ATOM 1576 N N . GLN A 1 189 ? 22.578 -2.533 -3.238 1.00 86.69 189 GLN A N 1
ATOM 1577 C CA . GLN A 1 189 ? 23.346 -2.856 -2.032 1.00 86.69 189 GLN A CA 1
ATOM 1578 C C . GLN A 1 189 ? 23.342 -4.364 -1.757 1.00 86.69 189 GLN A C 1
ATOM 1580 O O . GLN A 1 189 ? 24.389 -4.938 -1.457 1.00 86.69 189 GLN A O 1
ATOM 1585 N N . LYS A 1 190 ? 22.177 -5.013 -1.869 1.00 82.06 190 LYS A N 1
ATOM 1586 C CA . LYS A 1 190 ? 22.037 -6.460 -1.672 1.00 82.06 190 LYS A CA 1
ATOM 1587 C C . LYS A 1 190 ? 22.854 -7.246 -2.698 1.00 82.06 190 LYS A C 1
ATOM 1589 O O . LYS A 1 190 ? 23.559 -8.172 -2.309 1.00 82.06 190 LYS A O 1
ATOM 1594 N N . ASN A 1 191 ? 22.789 -6.857 -3.970 1.00 86.25 191 ASN A N 1
ATOM 1595 C CA . ASN A 1 191 ? 23.512 -7.521 -5.052 1.00 86.25 191 ASN A CA 1
ATOM 1596 C C . ASN A 1 191 ? 25.029 -7.388 -4.880 1.00 86.25 191 ASN A C 1
ATOM 1598 O O . ASN A 1 191 ? 25.725 -8.393 -4.940 1.00 86.25 191 ASN A O 1
ATOM 1602 N N . VAL A 1 192 ? 25.530 -6.188 -4.570 1.00 85.50 192 VAL A N 1
ATOM 1603 C CA . VAL A 1 192 ? 26.972 -5.961 -4.355 1.00 85.50 192 VAL A CA 1
ATOM 1604 C C . VAL A 1 192 ? 27.472 -6.686 -3.095 1.00 85.50 192 VAL A C 1
ATOM 1606 O O . VAL A 1 192 ? 28.575 -7.220 -3.080 1.00 85.50 192 VAL A O 1
ATOM 1609 N N . ARG A 1 193 ? 26.662 -6.781 -2.029 1.00 84.69 193 ARG A N 1
ATOM 1610 C CA . ARG A 1 193 ? 27.022 -7.583 -0.843 1.00 84.69 193 ARG A CA 1
ATOM 1611 C C . ARG A 1 193 ? 27.032 -9.087 -1.126 1.00 84.69 193 ARG A C 1
ATOM 1613 O O . ARG A 1 193 ? 27.878 -9.792 -0.589 1.00 84.69 193 ARG A O 1
ATOM 1620 N N . ALA A 1 194 ? 26.110 -9.579 -1.951 1.00 83.81 194 ALA A N 1
ATOM 1621 C CA . ALA A 1 194 ? 26.116 -10.974 -2.386 1.00 83.81 194 ALA A CA 1
ATOM 1622 C C . ALA A 1 194 ? 27.335 -11.279 -3.274 1.00 83.81 194 ALA A C 1
ATOM 1624 O O . ALA A 1 194 ? 27.965 -12.318 -3.098 1.00 83.81 194 ALA A O 1
ATOM 1625 N N . GLU A 1 195 ? 27.695 -10.352 -4.167 1.00 87.31 195 GLU A N 1
ATOM 1626 C CA . GLU A 1 195 ? 28.913 -10.398 -4.986 1.00 87.31 195 GLU A CA 1
ATOM 1627 C C . GLU A 1 195 ? 30.168 -10.490 -4.103 1.00 87.31 195 GLU A C 1
ATOM 1629 O O . GLU A 1 195 ? 30.978 -11.394 -4.293 1.00 87.31 195 GLU A O 1
ATOM 1634 N N . TYR A 1 196 ? 30.269 -9.648 -3.067 1.00 87.56 196 TYR A N 1
ATOM 1635 C CA . TYR A 1 196 ? 31.369 -9.671 -2.096 1.00 87.56 196 TYR A CA 1
ATOM 1636 C C . TYR A 1 196 ? 31.523 -11.022 -1.380 1.00 87.56 196 TYR A C 1
ATOM 1638 O O . TYR A 1 196 ? 32.618 -11.584 -1.342 1.00 87.56 196 TYR A O 1
ATOM 1646 N N . GLU A 1 197 ? 30.439 -11.569 -0.817 1.00 84.62 197 GLU A N 1
ATOM 1647 C CA . GLU A 1 197 ? 30.501 -12.866 -0.127 1.00 84.62 197 GLU A CA 1
ATOM 1648 C C . GLU A 1 197 ? 30.817 -14.007 -1.108 1.00 84.62 197 GLU A C 1
ATOM 1650 O O . GLU A 1 197 ? 31.609 -14.893 -0.786 1.00 84.62 197 GLU A O 1
ATOM 1655 N N . SER A 1 198 ? 30.268 -13.962 -2.327 1.00 85.56 198 SER A N 1
ATOM 1656 C CA . SER A 1 198 ? 30.563 -14.937 -3.385 1.00 85.56 198 SER A CA 1
ATOM 1657 C C . SER A 1 198 ? 32.041 -14.924 -3.781 1.00 85.56 198 SER A C 1
ATOM 1659 O O . SER A 1 198 ? 32.667 -15.984 -3.859 1.00 85.56 198 SER A O 1
ATOM 1661 N N . GLN A 1 199 ? 32.622 -13.740 -3.994 1.00 82.88 199 GLN A N 1
ATOM 1662 C CA . GLN A 1 199 ? 34.048 -13.591 -4.298 1.00 82.88 199 GLN A CA 1
ATOM 1663 C C . GLN A 1 199 ? 34.910 -14.099 -3.142 1.00 82.88 199 GLN A C 1
ATOM 1665 O O . GLN A 1 199 ? 35.807 -14.909 -3.352 1.00 82.88 199 GLN A O 1
ATOM 1670 N N . LYS A 1 200 ? 34.589 -13.725 -1.900 1.00 85.44 200 LYS A N 1
ATOM 1671 C CA . LYS A 1 200 ? 35.316 -14.188 -0.711 1.00 85.44 200 LYS A CA 1
ATOM 1672 C C . LYS A 1 200 ? 35.289 -15.712 -0.555 1.00 85.44 200 LYS A C 1
ATOM 1674 O O . LYS A 1 200 ? 36.311 -16.310 -0.216 1.00 85.44 200 LYS A O 1
ATOM 1679 N N . HIS A 1 201 ? 34.143 -16.345 -0.807 1.00 83.81 201 HIS A N 1
ATOM 1680 C CA . HIS A 1 201 ? 34.027 -17.804 -0.815 1.00 83.81 201 HIS A CA 1
ATOM 1681 C C . HIS A 1 201 ? 34.854 -18.444 -1.934 1.00 83.81 201 HIS A C 1
ATOM 1683 O O . HIS A 1 201 ? 35.527 -19.441 -1.681 1.00 83.81 201 HIS A O 1
ATOM 1689 N N . THR A 1 202 ? 34.851 -17.853 -3.131 1.00 80.50 202 THR A N 1
ATOM 1690 C CA . THR A 1 202 ? 35.644 -18.322 -4.281 1.00 80.50 202 THR A CA 1
ATOM 1691 C C . THR A 1 202 ? 37.140 -18.241 -3.984 1.00 80.50 202 THR A C 1
ATOM 1693 O O . THR A 1 202 ? 37.855 -19.223 -4.148 1.00 80.50 202 THR A O 1
ATOM 1696 N N . ILE A 1 203 ? 37.605 -17.117 -3.431 1.00 83.12 203 ILE A N 1
ATOM 1697 C CA . ILE A 1 203 ? 39.002 -16.921 -3.018 1.00 83.12 203 ILE A CA 1
ATOM 1698 C C . ILE A 1 203 ? 39.411 -17.965 -1.970 1.00 83.12 203 ILE A C 1
ATOM 1700 O O . ILE A 1 203 ? 40.472 -18.577 -2.079 1.00 83.12 203 ILE A O 1
ATOM 1704 N N . ALA A 1 204 ? 38.563 -18.214 -0.966 1.00 81.75 204 ALA A N 1
ATOM 1705 C CA . ALA A 1 204 ? 38.835 -19.215 0.065 1.00 81.75 204 ALA A CA 1
ATOM 1706 C C . ALA A 1 204 ? 38.869 -20.651 -0.492 1.00 81.75 204 ALA A C 1
ATOM 1708 O O . ALA A 1 204 ? 39.714 -21.445 -0.076 1.00 81.75 204 ALA A O 1
ATOM 1709 N N . ALA A 1 205 ? 37.980 -20.977 -1.435 1.00 80.38 205 ALA A N 1
ATOM 1710 C CA . ALA A 1 205 ? 37.944 -22.276 -2.102 1.00 80.38 205 ALA A CA 1
ATOM 1711 C C . ALA A 1 205 ? 39.188 -22.496 -2.976 1.00 80.38 205 ALA A C 1
ATOM 1713 O O . ALA A 1 205 ? 39.854 -23.519 -2.821 1.00 80.38 205 ALA A O 1
ATOM 1714 N N . ASN A 1 206 ? 39.556 -21.508 -3.799 1.00 77.19 206 ASN A N 1
ATOM 1715 C CA . ASN A 1 206 ? 40.751 -21.549 -4.648 1.00 77.19 206 ASN A CA 1
ATOM 1716 C C . ASN A 1 206 ? 42.025 -21.698 -3.805 1.00 77.19 206 ASN A C 1
ATOM 1718 O O . ASN A 1 206 ? 42.892 -22.511 -4.120 1.00 77.19 206 ASN A O 1
ATOM 1722 N N . LYS A 1 207 ? 42.106 -20.984 -2.674 1.00 80.38 207 LYS A N 1
ATOM 1723 C CA . LYS A 1 207 ? 43.203 -21.121 -1.705 1.00 80.38 207 LYS A CA 1
ATOM 1724 C C . LYS A 1 207 ? 43.290 -22.526 -1.116 1.00 80.38 207 LYS A C 1
ATOM 1726 O O . LYS A 1 207 ? 44.376 -23.084 -0.999 1.00 80.38 207 LYS A O 1
ATOM 1731 N N . GLN A 1 208 ? 42.155 -23.122 -0.755 1.00 80.62 208 GLN A N 1
ATOM 1732 C CA . GLN A 1 208 ? 42.119 -24.479 -0.210 1.00 80.62 208 GLN A CA 1
ATOM 1733 C C . GLN A 1 208 ? 42.484 -25.540 -1.260 1.00 80.62 208 GLN A C 1
ATOM 1735 O O . GLN A 1 208 ? 43.149 -26.522 -0.927 1.00 80.62 208 GLN A O 1
ATOM 1740 N N . GLU A 1 209 ? 42.044 -25.374 -2.508 1.00 76.25 209 GLU A N 1
ATOM 1741 C CA . GLU A 1 209 ? 42.398 -26.271 -3.611 1.00 76.25 209 GLU A CA 1
ATOM 1742 C C . GLU A 1 209 ? 43.896 -26.214 -3.921 1.00 76.25 209 GLU A C 1
ATOM 1744 O O . GLU A 1 209 ? 44.539 -27.259 -4.040 1.00 76.25 209 GLU A O 1
ATOM 1749 N N . TYR A 1 210 ? 44.463 -25.008 -3.955 1.00 72.88 210 TYR A N 1
ATOM 1750 C CA . TYR A 1 210 ? 45.895 -24.804 -4.128 1.00 72.88 210 TYR A CA 1
ATOM 1751 C C . TYR A 1 210 ? 46.717 -25.467 -3.011 1.00 72.88 210 TYR A C 1
ATOM 1753 O O . TYR A 1 210 ? 47.626 -26.244 -3.296 1.00 72.88 210 TYR A O 1
ATOM 1761 N N . GLU A 1 211 ? 46.361 -25.258 -1.737 1.00 75.69 211 GLU A N 1
ATOM 1762 C CA . GLU A 1 211 ? 47.063 -25.891 -0.607 1.00 75.69 211 GLU A CA 1
ATOM 1763 C C . GLU A 1 211 ? 46.993 -27.427 -0.656 1.00 75.69 211 GLU A C 1
ATOM 1765 O O . GLU A 1 211 ? 47.975 -28.108 -0.352 1.00 75.69 211 GLU A O 1
ATOM 1770 N N . LYS A 1 212 ? 45.865 -27.995 -1.109 1.00 77.44 212 LYS A N 1
ATOM 1771 C CA . LYS A 1 212 ? 45.734 -29.446 -1.328 1.00 77.44 212 LYS A CA 1
ATOM 1772 C C . LYS A 1 212 ? 46.648 -29.948 -2.446 1.00 77.44 212 LYS A C 1
ATOM 1774 O O . LYS A 1 212 ? 47.281 -30.989 -2.277 1.00 77.44 212 LYS A O 1
ATOM 1779 N N . ARG A 1 213 ? 46.736 -29.231 -3.575 1.00 68.19 213 ARG A N 1
ATOM 1780 C CA . ARG A 1 213 ? 47.652 -29.582 -4.678 1.00 68.19 213 ARG A CA 1
ATOM 1781 C C . ARG A 1 213 ? 49.109 -29.506 -4.223 1.00 68.19 213 ARG A C 1
ATOM 1783 O O . ARG A 1 213 ? 49.855 -30.463 -4.411 1.00 68.19 213 ARG A O 1
ATOM 1790 N N . LYS A 1 214 ? 49.477 -28.439 -3.510 1.00 68.75 214 LYS A N 1
ATOM 1791 C CA . LYS A 1 214 ? 50.808 -28.251 -2.914 1.00 68.75 214 LYS A CA 1
ATOM 1792 C C . LYS A 1 214 ? 51.188 -29.370 -1.938 1.00 68.75 214 LYS A C 1
ATOM 1794 O O . LYS A 1 214 ? 52.330 -29.821 -1.940 1.00 68.75 214 LYS A O 1
ATOM 1799 N N . GLN A 1 215 ? 50.249 -29.837 -1.111 1.00 71.38 215 GLN A N 1
ATOM 1800 C CA . GLN A 1 215 ? 50.466 -30.982 -0.215 1.00 71.38 215 GLN A CA 1
ATOM 1801 C C . GLN A 1 215 ? 50.668 -32.292 -0.984 1.00 71.38 215 GLN A C 1
ATOM 1803 O O . GLN A 1 215 ? 51.655 -32.981 -0.740 1.00 71.38 215 GLN A O 1
ATOM 1808 N N . LYS A 1 216 ? 49.800 -32.587 -1.958 1.00 65.75 216 LYS A N 1
ATOM 1809 C CA . LYS A 1 216 ? 49.883 -33.795 -2.796 1.00 65.75 216 LYS A CA 1
ATOM 1810 C C . LYS A 1 216 ? 51.217 -33.901 -3.547 1.00 65.75 216 LYS A C 1
ATOM 1812 O O . LYS A 1 216 ? 51.726 -34.991 -3.770 1.00 65.75 216 LYS A O 1
ATOM 1817 N N . LEU A 1 217 ? 51.813 -32.766 -3.899 1.00 56.28 217 LEU A N 1
ATOM 1818 C CA . LEU A 1 217 ? 53.085 -32.716 -4.618 1.00 56.28 217 LEU A CA 1
ATOM 1819 C C . LEU A 1 217 ? 54.311 -32.778 -3.699 1.00 56.28 217 LEU A C 1
ATOM 1821 O O . LEU A 1 217 ? 55.323 -33.356 -4.082 1.00 56.28 217 LEU A O 1
ATOM 1825 N N . ARG A 1 218 ? 54.212 -32.295 -2.451 1.00 64.00 218 ARG A N 1
ATOM 1826 C CA . ARG A 1 218 ? 55.214 -32.601 -1.408 1.00 64.00 218 ARG A CA 1
ATOM 1827 C C . ARG A 1 218 ? 55.278 -34.097 -1.102 1.00 64.00 218 ARG A C 1
ATOM 1829 O O . ARG A 1 218 ? 56.352 -34.602 -0.794 1.00 64.00 218 ARG A O 1
ATOM 1836 N N . GLU A 1 219 ? 54.144 -34.786 -1.199 1.00 63.31 219 GLU A N 1
ATOM 1837 C CA . GLU A 1 219 ? 54.073 -36.245 -1.089 1.00 63.31 219 GLU A CA 1
ATOM 1838 C C . GLU A 1 219 ? 54.725 -36.928 -2.305 1.00 63.31 219 GLU A C 1
ATOM 1840 O O . GLU A 1 219 ? 55.532 -37.834 -2.117 1.00 63.31 219 GLU A O 1
ATOM 1845 N N . ILE A 1 220 ? 54.480 -36.450 -3.533 1.00 58.28 220 ILE A N 1
ATOM 1846 C CA . ILE A 1 220 ? 55.110 -36.971 -4.766 1.00 58.28 220 ILE A CA 1
ATOM 1847 C C . ILE A 1 220 ? 56.636 -36.758 -4.779 1.00 58.28 220 ILE A C 1
ATOM 1849 O O . ILE A 1 220 ? 57.382 -37.691 -5.069 1.00 58.28 220 ILE A O 1
ATOM 1853 N N . ALA A 1 221 ? 57.121 -35.582 -4.370 1.00 54.59 221 ALA A N 1
ATOM 1854 C CA . ALA A 1 221 ? 58.550 -35.259 -4.280 1.00 54.59 221 ALA A CA 1
ATOM 1855 C C . ALA A 1 221 ? 59.315 -36.073 -3.212 1.00 54.59 221 ALA A C 1
ATOM 1857 O O . ALA A 1 221 ? 60.543 -36.025 -3.159 1.00 54.59 221 ALA A O 1
ATOM 1858 N N . SER A 1 222 ? 58.605 -36.814 -2.351 1.00 56.19 222 SER A N 1
ATOM 1859 C CA . SER A 1 222 ? 59.192 -37.698 -1.335 1.00 56.19 222 SER A CA 1
ATOM 1860 C C . SER A 1 222 ? 59.367 -39.157 -1.795 1.00 56.19 222 SER A C 1
ATOM 1862 O O . SER A 1 222 ? 59.879 -39.980 -1.034 1.00 56.19 222 SER A O 1
ATOM 1864 N N . ILE A 1 223 ? 58.969 -39.486 -3.033 1.00 57.84 223 ILE A N 1
ATOM 1865 C CA . ILE A 1 223 ? 59.043 -40.835 -3.618 1.00 57.84 223 ILE A CA 1
ATOM 1866 C C . ILE A 1 223 ? 60.419 -41.046 -4.298 1.00 57.84 223 ILE A C 1
ATOM 1868 O O . ILE A 1 223 ? 60.812 -40.224 -5.125 1.00 57.84 223 ILE A O 1
ATOM 1872 N N . PRO A 1 224 ? 61.167 -42.133 -4.006 1.00 54.28 224 PRO A N 1
ATOM 1873 C CA . PRO A 1 224 ? 62.427 -42.451 -4.691 1.00 54.28 224 PRO A CA 1
ATOM 1874 C C . PRO A 1 224 ? 62.229 -42.737 -6.193 1.00 54.28 224 PRO A C 1
ATOM 1876 O O . PRO A 1 224 ? 61.288 -43.435 -6.571 1.00 54.28 224 PRO A O 1
ATOM 1879 N N . LEU A 1 225 ? 63.153 -42.252 -7.034 1.00 53.06 225 LEU A N 1
ATOM 1880 C CA . LEU A 1 225 ? 63.103 -42.225 -8.512 1.00 53.06 225 LEU A CA 1
ATOM 1881 C C . LEU A 1 225 ? 62.891 -43.576 -9.239 1.00 53.06 225 LEU A C 1
ATOM 1883 O O . LEU A 1 225 ? 62.639 -43.576 -10.438 1.00 53.06 225 LEU A O 1
ATOM 1887 N N . GLU A 1 226 ? 62.962 -44.723 -8.563 1.00 49.19 226 GLU A N 1
ATOM 1888 C CA . GLU A 1 226 ? 62.956 -46.050 -9.208 1.00 49.19 226 GLU A CA 1
ATOM 1889 C C . GLU A 1 226 ? 61.557 -46.607 -9.554 1.00 49.19 226 GLU A C 1
ATOM 1891 O O . GLU A 1 226 ? 61.468 -47.630 -10.226 1.00 49.19 226 GLU A O 1
ATOM 1896 N N . ASN A 1 227 ? 60.460 -45.941 -9.165 1.00 49.66 227 ASN A N 1
ATOM 1897 C CA . ASN A 1 227 ? 59.086 -46.446 -9.362 1.00 49.66 227 ASN A CA 1
ATOM 1898 C C . ASN A 1 227 ? 58.210 -45.651 -10.355 1.00 49.66 227 ASN A C 1
ATOM 1900 O O . ASN A 1 227 ? 57.013 -45.929 -10.466 1.00 49.66 227 ASN A O 1
ATOM 1904 N N . PHE A 1 228 ? 58.758 -44.687 -11.099 1.00 49.78 228 PHE A N 1
ATOM 1905 C CA . PHE A 1 228 ? 57.984 -43.940 -12.099 1.00 49.78 228 PHE A CA 1
ATOM 1906 C C . PHE A 1 228 ? 57.980 -44.655 -13.461 1.00 49.78 228 PHE A C 1
ATOM 1908 O O . PHE A 1 228 ? 58.883 -44.501 -14.278 1.00 49.78 228 PHE A O 1
ATOM 1915 N N . GLY A 1 229 ? 56.944 -45.459 -13.716 1.00 45.56 229 GLY A N 1
ATOM 1916 C CA . GLY A 1 229 ? 56.644 -45.994 -15.047 1.00 45.56 229 GLY A CA 1
ATOM 1917 C C . GLY A 1 229 ? 55.939 -44.953 -15.926 1.00 45.56 229 GLY A C 1
ATOM 1918 O O . GLY A 1 229 ? 54.932 -44.398 -15.502 1.00 45.56 229 GLY A O 1
ATOM 1919 N N . PHE A 1 230 ? 56.477 -44.715 -17.131 1.00 50.16 230 PHE A N 1
ATOM 1920 C CA . PHE A 1 230 ? 55.916 -43.938 -18.257 1.00 50.16 230 PHE A CA 1
ATOM 1921 C C . PHE A 1 230 ? 54.908 -42.822 -17.885 1.00 50.16 230 PHE A C 1
ATOM 1923 O O . PHE A 1 230 ? 53.696 -42.978 -18.027 1.00 50.16 230 PHE A O 1
ATOM 1930 N N . GLY A 1 231 ? 55.443 -41.669 -17.473 1.00 56.34 231 GLY A N 1
ATOM 1931 C CA . GLY A 1 231 ? 54.764 -40.383 -17.256 1.00 56.34 231 GLY A CA 1
ATOM 1932 C C . GLY A 1 231 ? 55.806 -39.252 -17.168 1.00 56.34 231 GLY A C 1
ATOM 1933 O O . GLY A 1 231 ? 56.995 -39.560 -17.152 1.00 56.34 231 GLY A O 1
ATOM 1934 N N . MET A 1 232 ? 55.381 -37.977 -17.170 1.00 57.16 232 MET A N 1
ATOM 1935 C CA . MET A 1 232 ? 56.258 -36.781 -17.105 1.00 57.16 232 MET A CA 1
ATOM 1936 C C . MET A 1 232 ? 57.403 -36.920 -16.081 1.00 57.16 232 MET A C 1
ATOM 1938 O O . MET A 1 232 ? 57.205 -37.483 -15.007 1.00 57.16 232 MET A O 1
ATOM 1942 N N . ASP A 1 233 ? 58.585 -36.381 -16.402 1.00 64.62 233 ASP A N 1
ATOM 1943 C CA . ASP A 1 233 ? 59.746 -36.381 -15.496 1.00 64.62 233 ASP A CA 1
ATOM 1944 C C . ASP A 1 233 ? 59.477 -35.514 -14.246 1.00 64.62 233 ASP A C 1
ATOM 1946 O O . ASP A 1 233 ? 58.800 -34.485 -14.319 1.00 64.62 233 ASP A O 1
ATOM 1950 N N . VAL A 1 234 ? 60.051 -35.880 -13.096 1.00 64.31 234 VAL A N 1
ATOM 1951 C CA . VAL A 1 234 ? 59.907 -35.165 -11.811 1.00 64.31 234 VAL A CA 1
ATOM 1952 C C . VAL A 1 234 ? 60.321 -33.691 -11.948 1.00 64.31 234 VAL A C 1
ATOM 1954 O O . VAL A 1 234 ? 59.722 -32.807 -11.330 1.00 64.31 234 VAL A O 1
ATOM 1957 N N . GLN A 1 235 ? 61.309 -33.394 -12.801 1.00 65.38 235 GLN A N 1
ATOM 1958 C CA . GLN A 1 235 ? 61.723 -32.018 -13.108 1.00 65.38 235 GLN A CA 1
ATOM 1959 C C . GLN A 1 235 ? 60.664 -31.233 -13.898 1.00 65.38 235 GLN A C 1
ATOM 1961 O O . GLN A 1 235 ? 60.443 -30.056 -13.618 1.00 65.38 235 GLN A O 1
ATOM 1966 N N . GLN A 1 236 ? 59.978 -31.876 -14.846 1.00 73.56 236 GLN A N 1
ATOM 1967 C CA . GLN A 1 236 ? 58.895 -31.267 -15.626 1.00 73.56 236 GLN A CA 1
ATOM 1968 C C . GLN A 1 236 ? 57.679 -30.960 -14.744 1.00 73.56 236 GLN A C 1
ATOM 1970 O O . GLN A 1 236 ? 57.077 -29.893 -14.859 1.00 73.56 236 GLN A O 1
ATOM 1975 N N . GLU A 1 237 ? 57.348 -31.862 -13.819 1.00 70.44 237 GLU A N 1
ATOM 1976 C CA . GLU A 1 237 ? 56.256 -31.664 -12.862 1.00 70.44 237 GLU A CA 1
ATOM 1977 C C . GLU A 1 237 ? 56.574 -30.544 -11.850 1.00 70.44 237 GLU A C 1
ATOM 1979 O O . GLU A 1 237 ? 55.692 -29.761 -11.493 1.00 70.44 237 GLU A O 1
ATOM 1984 N N . THR A 1 238 ? 57.848 -30.394 -11.464 1.00 70.50 238 THR A N 1
ATOM 1985 C CA . THR A 1 238 ? 58.327 -29.296 -10.600 1.00 70.50 238 THR A CA 1
ATOM 1986 C C . THR A 1 238 ? 58.281 -27.932 -11.306 1.00 70.50 238 THR A C 1
ATOM 1988 O O . THR A 1 238 ? 57.864 -26.946 -10.704 1.00 70.50 238 THR A O 1
ATOM 1991 N N . ASP A 1 239 ? 58.642 -27.860 -12.591 1.00 78.00 239 ASP A N 1
ATOM 1992 C CA . ASP A 1 239 ? 58.574 -26.617 -13.379 1.00 78.00 239 ASP A CA 1
ATOM 1993 C C . ASP A 1 239 ? 57.125 -26.157 -13.639 1.00 78.00 239 ASP A C 1
ATOM 1995 O O . ASP A 1 239 ? 56.812 -24.973 -13.500 1.00 78.00 239 ASP A O 1
ATOM 1999 N N . LEU A 1 240 ? 56.202 -27.083 -13.946 1.00 76.62 240 LEU A N 1
ATOM 2000 C CA . LEU A 1 240 ? 54.770 -26.754 -14.056 1.00 76.62 240 LEU A CA 1
ATOM 2001 C C . LEU A 1 240 ? 54.221 -26.185 -12.741 1.00 76.62 240 LEU A C 1
ATOM 2003 O O . LEU A 1 240 ? 53.457 -25.223 -12.752 1.00 76.62 240 LEU A O 1
ATOM 2007 N N . LEU A 1 241 ? 54.652 -26.743 -11.613 1.00 72.25 241 LEU A N 1
ATOM 2008 C CA . LEU A 1 241 ? 54.288 -26.296 -10.272 1.00 72.25 241 LEU A CA 1
ATOM 2009 C C . LEU A 1 241 ? 54.753 -24.881 -9.942 1.00 72.25 241 LEU A C 1
ATOM 2011 O O . LEU A 1 241 ? 53.991 -24.108 -9.362 1.00 72.25 241 LEU A O 1
ATOM 2015 N N . GLU A 1 242 ? 55.995 -24.539 -10.281 1.00 79.12 242 GLU A N 1
ATOM 2016 C CA . GLU A 1 242 ? 56.516 -23.187 -10.064 1.00 79.12 242 GLU A CA 1
ATOM 2017 C C . GLU A 1 242 ? 55.719 -22.157 -10.877 1.00 79.12 242 GLU A C 1
ATOM 2019 O O . GLU A 1 242 ? 55.400 -21.076 -10.373 1.00 79.12 242 GLU A O 1
ATOM 2024 N N . LEU A 1 243 ? 55.323 -22.514 -12.104 1.00 82.38 243 LEU A N 1
ATOM 2025 C CA . LEU A 1 243 ? 54.449 -21.688 -12.939 1.00 82.38 243 LEU A CA 1
ATOM 2026 C C . LEU A 1 243 ? 53.025 -21.584 -12.368 1.00 82.38 243 LEU A C 1
ATOM 2028 O O . LEU A 1 243 ? 52.452 -20.493 -12.368 1.00 82.38 243 LEU A O 1
ATOM 2032 N N . GLU A 1 244 ? 52.461 -22.671 -11.832 1.00 80.44 244 GLU A N 1
ATOM 2033 C CA . GLU A 1 244 ? 51.173 -22.647 -11.122 1.00 80.44 244 GLU A CA 1
ATOM 2034 C C . GLU A 1 244 ? 51.233 -21.804 -9.834 1.00 80.44 244 GLU A C 1
ATOM 2036 O O . GLU A 1 244 ? 50.283 -21.081 -9.527 1.00 80.44 244 GLU A O 1
ATOM 2041 N N . GLU A 1 245 ? 52.343 -21.835 -9.087 1.00 79.19 245 GLU A N 1
ATOM 2042 C CA . GLU A 1 245 ? 52.546 -20.998 -7.897 1.00 79.19 245 GLU A CA 1
ATOM 2043 C C . GLU A 1 245 ? 52.619 -19.510 -8.267 1.00 79.19 245 GLU A C 1
ATOM 2045 O O . GLU A 1 245 ? 52.014 -18.669 -7.592 1.00 79.19 245 GLU A O 1
ATOM 2050 N N . GLN A 1 246 ? 53.325 -19.171 -9.348 1.00 83.38 246 GLN A N 1
ATOM 2051 C CA . GLN A 1 246 ? 53.357 -17.803 -9.869 1.00 83.38 246 GLN A CA 1
ATOM 2052 C C . GLN A 1 246 ? 51.966 -17.340 -10.317 1.00 83.38 246 GLN A C 1
ATOM 2054 O O . GLN A 1 246 ? 51.532 -16.252 -9.924 1.00 83.38 246 GLN A O 1
ATOM 2059 N N . LEU A 1 247 ? 51.241 -18.177 -11.066 1.00 85.12 247 LEU A N 1
ATOM 2060 C CA . LEU A 1 247 ? 49.860 -17.916 -11.474 1.00 85.12 247 LEU A CA 1
ATOM 2061 C C . LEU A 1 247 ? 48.948 -17.693 -10.260 1.00 85.12 247 LEU A C 1
ATOM 2063 O O . LEU A 1 247 ? 48.181 -16.729 -10.235 1.00 85.12 247 LEU A O 1
ATOM 2067 N N . TYR A 1 248 ? 49.054 -18.533 -9.228 1.00 82.94 248 TYR A N 1
ATOM 2068 C CA . TYR A 1 248 ? 48.262 -18.400 -8.007 1.00 82.94 248 TYR A CA 1
ATOM 2069 C C . TYR A 1 248 ? 48.551 -17.082 -7.280 1.00 82.94 248 TYR A C 1
ATOM 2071 O O . TYR A 1 248 ? 47.614 -16.382 -6.903 1.00 82.94 248 TYR A O 1
ATOM 2079 N N . ARG A 1 249 ? 49.826 -16.699 -7.116 1.00 82.44 249 ARG A N 1
ATOM 2080 C CA . ARG A 1 249 ? 50.196 -15.422 -6.472 1.00 82.44 249 ARG A CA 1
ATOM 2081 C C . ARG A 1 249 ? 49.636 -14.224 -7.233 1.00 82.44 249 ARG A C 1
ATOM 2083 O O . ARG A 1 249 ? 49.088 -13.312 -6.620 1.00 82.44 249 ARG A O 1
ATOM 2090 N N . LEU A 1 250 ? 49.724 -14.238 -8.563 1.00 85.75 250 LEU A N 1
ATOM 2091 C CA . LEU A 1 250 ? 49.138 -13.193 -9.407 1.00 85.75 250 LEU A CA 1
ATOM 2092 C C . LEU A 1 250 ? 47.609 -13.163 -9.277 1.00 85.75 250 LEU A C 1
ATOM 2094 O O . LEU A 1 250 ? 47.016 -12.097 -9.121 1.00 85.75 250 LEU A O 1
ATOM 2098 N N . THR A 1 251 ? 46.978 -14.332 -9.229 1.00 85.00 251 THR A N 1
ATOM 2099 C CA . THR A 1 251 ? 45.534 -14.468 -9.007 1.00 85.00 251 THR A CA 1
ATOM 2100 C C . THR A 1 251 ? 45.120 -13.976 -7.613 1.00 85.00 251 THR A C 1
ATOM 2102 O O . THR A 1 251 ? 44.075 -13.348 -7.469 1.00 85.00 251 THR A O 1
ATOM 2105 N N . GLU A 1 252 ? 45.929 -14.190 -6.570 1.00 83.94 252 GLU A N 1
ATOM 2106 C CA . GLU A 1 252 ? 45.704 -13.637 -5.224 1.00 83.94 252 GLU A CA 1
ATOM 2107 C C . GLU A 1 252 ? 45.768 -12.103 -5.252 1.00 83.94 252 GLU A C 1
ATOM 2109 O O . GLU A 1 252 ? 44.872 -11.450 -4.720 1.00 83.94 252 GLU A O 1
ATOM 2114 N N . THR A 1 253 ? 46.740 -11.517 -5.965 1.00 84.19 253 THR A N 1
ATOM 2115 C CA . THR A 1 253 ? 46.819 -10.053 -6.121 1.00 84.19 253 THR A CA 1
ATOM 2116 C C . THR A 1 253 ? 45.637 -9.455 -6.887 1.00 84.19 253 THR A C 1
ATOM 2118 O O . THR A 1 253 ? 45.138 -8.403 -6.487 1.00 84.19 253 THR A O 1
ATOM 2121 N N . LEU A 1 254 ? 45.153 -10.120 -7.943 1.00 86.94 254 LEU A N 1
ATOM 2122 C CA . LEU A 1 254 ? 43.935 -9.728 -8.664 1.00 86.94 254 LEU A CA 1
ATOM 2123 C C . LEU A 1 254 ? 42.727 -9.737 -7.721 1.00 86.94 254 LEU A C 1
ATOM 2125 O O . LEU A 1 254 ? 42.049 -8.725 -7.557 1.00 86.94 254 LEU A O 1
ATOM 2129 N N . ASN A 1 255 ? 42.534 -10.851 -7.014 1.00 84.25 255 ASN A N 1
ATOM 2130 C CA . ASN A 1 255 ? 41.444 -11.031 -6.060 1.00 84.25 255 ASN A CA 1
ATOM 2131 C C . ASN A 1 255 ? 41.457 -9.993 -4.925 1.00 84.25 255 ASN A C 1
ATOM 2133 O O . ASN A 1 255 ? 40.397 -9.560 -4.475 1.00 84.25 255 ASN A O 1
ATOM 2137 N N . GLU A 1 256 ? 42.632 -9.578 -4.439 1.00 84.62 256 GLU A N 1
ATOM 2138 C CA . GLU A 1 256 ? 42.746 -8.509 -3.439 1.00 84.62 256 GLU A CA 1
ATOM 2139 C C . GLU A 1 256 ? 42.294 -7.146 -3.978 1.00 84.62 256 GLU A C 1
ATOM 2141 O O . GLU A 1 256 ? 41.634 -6.388 -3.257 1.00 84.62 256 GLU A O 1
ATOM 2146 N N . VAL A 1 257 ? 42.643 -6.824 -5.229 1.00 85.62 257 VAL A N 1
ATOM 2147 C CA . VAL A 1 257 ? 42.222 -5.582 -5.896 1.00 85.62 257 VAL A CA 1
ATOM 2148 C C . VAL A 1 257 ? 40.710 -5.589 -6.115 1.00 85.62 257 VAL A C 1
ATOM 2150 O O . VAL A 1 257 ? 40.046 -4.633 -5.706 1.00 85.62 257 VAL A O 1
ATOM 2153 N N . ASP A 1 258 ? 40.161 -6.682 -6.644 1.00 83.50 258 ASP A N 1
ATOM 2154 C CA . ASP A 1 258 ? 38.721 -6.843 -6.866 1.00 83.50 258 ASP A CA 1
ATOM 2155 C C . ASP A 1 258 ? 37.946 -6.737 -5.546 1.00 83.50 258 ASP A C 1
ATOM 2157 O O . ASP A 1 258 ? 36.977 -5.986 -5.427 1.00 83.50 258 ASP A O 1
ATOM 2161 N N . LEU A 1 259 ? 38.412 -7.409 -4.489 1.00 86.12 259 LEU A N 1
ATOM 2162 C CA . LEU A 1 259 ? 37.752 -7.384 -3.183 1.00 86.12 259 LEU A CA 1
ATOM 2163 C C . LEU A 1 259 ? 37.791 -5.984 -2.546 1.00 86.12 259 LEU A C 1
ATOM 2165 O O . LEU A 1 259 ? 36.814 -5.566 -1.905 1.00 86.12 259 LEU A O 1
ATOM 2169 N N . LYS A 1 260 ? 38.876 -5.222 -2.747 1.00 87.56 260 LYS A N 1
ATOM 2170 C CA . LYS A 1 260 ? 38.943 -3.800 -2.366 1.00 87.56 260 LYS A CA 1
ATOM 2171 C C . LYS A 1 260 ? 37.948 -2.958 -3.163 1.00 87.56 260 LYS A C 1
ATOM 2173 O O . LYS A 1 260 ? 37.225 -2.161 -2.561 1.00 87.56 260 LYS A O 1
ATOM 2178 N N . GLU A 1 261 ? 37.866 -3.146 -4.476 1.00 87.81 261 GLU A N 1
ATOM 2179 C CA . GLU A 1 261 ? 36.912 -2.437 -5.333 1.00 87.81 261 GLU A CA 1
ATOM 2180 C C . GLU A 1 261 ? 35.467 -2.692 -4.893 1.00 87.81 261 GLU A C 1
ATOM 2182 O O . GLU A 1 261 ? 34.715 -1.743 -4.642 1.00 87.81 261 GLU A O 1
ATOM 2187 N N . VAL A 1 262 ? 35.086 -3.958 -4.691 1.00 86.31 262 VAL A N 1
ATOM 2188 C CA . VAL A 1 262 ? 33.748 -4.323 -4.206 1.00 86.31 262 VAL A CA 1
ATOM 2189 C C . VAL A 1 262 ? 33.475 -3.714 -2.825 1.00 86.31 262 VAL A C 1
ATOM 2191 O O . VAL A 1 262 ? 32.380 -3.201 -2.583 1.00 86.31 262 VAL A O 1
ATOM 2194 N N . THR A 1 263 ? 34.469 -3.666 -1.933 1.00 86.50 263 THR A N 1
ATOM 2195 C CA . THR A 1 263 ? 34.337 -3.019 -0.611 1.00 86.50 263 THR A CA 1
ATOM 2196 C C . THR A 1 263 ? 34.034 -1.519 -0.728 1.00 86.50 263 THR A C 1
ATOM 2198 O O . THR A 1 263 ? 33.134 -0.998 -0.050 1.00 86.50 263 THR A O 1
ATOM 2201 N N . TYR A 1 264 ? 34.728 -0.806 -1.619 1.00 89.06 264 TYR A N 1
ATOM 2202 C CA . TYR A 1 264 ? 34.427 0.601 -1.888 1.00 89.06 264 TYR A CA 1
ATOM 2203 C C . TYR A 1 264 ? 33.077 0.775 -2.591 1.00 89.06 264 TYR A C 1
ATOM 2205 O O . TYR A 1 264 ? 32.346 1.711 -2.258 1.00 89.06 264 TYR A O 1
ATOM 2213 N N . ARG A 1 265 ? 32.685 -0.141 -3.488 1.00 89.00 265 ARG A N 1
ATOM 2214 C CA . ARG A 1 265 ? 31.351 -0.160 -4.116 1.00 89.00 265 ARG A CA 1
ATOM 2215 C C . ARG A 1 265 ? 30.234 -0.293 -3.087 1.00 89.00 265 ARG A C 1
ATOM 2217 O O . ARG A 1 265 ? 29.254 0.449 -3.178 1.00 89.00 265 ARG A O 1
ATOM 2224 N N . ILE A 1 266 ? 30.388 -1.156 -2.080 1.00 84.69 266 ILE A N 1
ATOM 2225 C CA . ILE A 1 266 ? 29.443 -1.257 -0.954 1.00 84.69 266 ILE A CA 1
ATOM 2226 C C . ILE A 1 266 ? 29.333 0.093 -0.238 1.00 84.69 266 ILE A C 1
ATOM 2228 O O . ILE A 1 266 ? 28.229 0.619 -0.089 1.00 84.69 266 ILE A O 1
ATOM 2232 N N . SER A 1 267 ? 30.471 0.681 0.139 1.00 82.94 267 SER A N 1
ATOM 2233 C CA . SER A 1 267 ? 30.530 1.956 0.873 1.00 82.94 267 SER A CA 1
ATOM 2234 C C . SER A 1 267 ? 29.919 3.126 0.087 1.00 82.94 267 SER A C 1
ATOM 2236 O O . SER A 1 267 ? 29.239 3.988 0.648 1.00 82.94 267 SER A O 1
ATOM 2238 N N . PHE A 1 268 ? 30.127 3.155 -1.229 1.00 88.12 268 PHE A N 1
ATOM 2239 C CA . PHE A 1 268 ? 29.558 4.156 -2.127 1.00 88.12 268 PHE A CA 1
ATOM 2240 C C . PHE A 1 268 ? 28.038 4.024 -2.247 1.00 88.12 268 PHE A C 1
ATOM 2242 O O . PHE A 1 268 ? 27.316 5.014 -2.113 1.00 88.12 268 PHE A O 1
ATOM 2249 N N . VAL A 1 269 ? 27.529 2.801 -2.445 1.00 85.06 269 VAL A N 1
ATOM 2250 C CA . VAL A 1 269 ? 26.080 2.545 -2.477 1.00 85.06 269 VAL A CA 1
ATOM 2251 C C . VAL A 1 269 ? 25.447 2.885 -1.126 1.00 85.06 269 VAL A C 1
ATOM 2253 O O . VAL A 1 269 ? 24.346 3.428 -1.086 1.00 85.06 269 VAL A O 1
ATOM 2256 N N . GLU A 1 270 ? 26.145 2.640 -0.017 1.00 81.56 270 GLU A N 1
ATOM 2257 C CA . GLU A 1 270 ? 25.703 3.040 1.321 1.00 81.56 270 GLU A CA 1
ATOM 2258 C C . GLU A 1 270 ? 25.578 4.557 1.481 1.00 81.56 270 GLU A C 1
ATOM 2260 O O . GLU A 1 270 ? 24.566 5.015 2.019 1.00 81.56 270 GLU A O 1
ATOM 2265 N N . LEU A 1 271 ? 26.536 5.338 0.964 1.00 81.81 271 LEU A N 1
ATOM 2266 C CA . LEU A 1 271 ? 26.444 6.801 0.915 1.00 81.81 271 LEU A CA 1
ATOM 2267 C C . LEU A 1 271 ? 25.250 7.262 0.067 1.00 81.81 271 LEU A C 1
ATOM 2269 O O . LEU A 1 271 ? 24.445 8.074 0.525 1.00 81.81 271 LEU A O 1
ATOM 2273 N N . GLN A 1 272 ? 25.110 6.741 -1.154 1.00 86.75 272 GLN A N 1
ATOM 2274 C CA . GLN A 1 272 ? 24.001 7.107 -2.043 1.00 86.75 272 GLN A CA 1
ATOM 2275 C C . GLN A 1 272 ? 22.656 6.785 -1.404 1.00 86.75 272 GLN A C 1
ATOM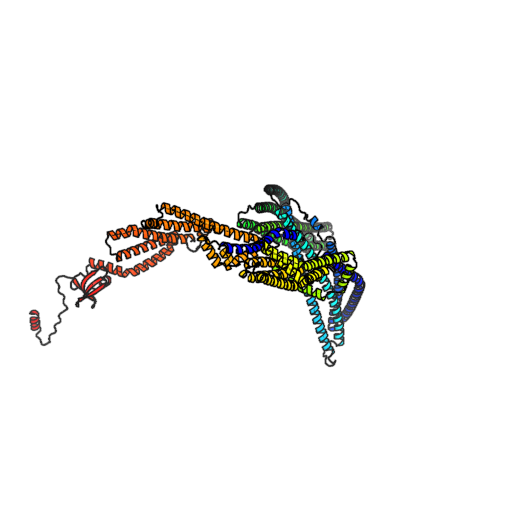 2277 O O . GLN A 1 272 ? 21.731 7.598 -1.407 1.00 86.75 272 GLN A O 1
ATOM 2282 N N . LEU A 1 273 ? 22.560 5.600 -0.804 1.00 80.62 273 LEU A N 1
ATOM 2283 C CA . LEU A 1 273 ? 21.369 5.181 -0.104 1.00 80.62 273 LEU A CA 1
ATOM 2284 C C . LEU A 1 273 ? 21.112 6.114 1.081 1.00 80.62 273 LEU A C 1
ATOM 2286 O O . LEU A 1 273 ? 19.954 6.480 1.278 1.00 80.62 273 LEU A O 1
ATOM 2290 N N . PHE A 1 274 ? 22.133 6.473 1.880 1.00 77.81 274 PHE A N 1
ATOM 2291 C CA . PHE A 1 274 ? 22.053 7.443 2.990 1.00 77.81 274 PHE A CA 1
ATOM 2292 C C . PHE A 1 274 ? 21.393 8.746 2.546 1.00 77.81 274 PHE A C 1
ATOM 2294 O O . PHE A 1 274 ? 20.329 9.084 3.071 1.00 77.81 274 PHE A O 1
ATOM 2301 N N . ILE A 1 275 ? 21.962 9.382 1.521 1.00 79.94 275 ILE A N 1
ATOM 2302 C CA . ILE A 1 275 ? 21.465 10.621 0.914 1.00 79.94 275 ILE A CA 1
ATOM 2303 C C . ILE A 1 275 ? 20.013 10.460 0.452 1.00 79.94 275 ILE A C 1
ATOM 2305 O O . ILE A 1 275 ? 19.151 11.255 0.827 1.00 79.94 275 ILE A O 1
ATOM 2309 N N . ALA A 1 276 ? 19.721 9.398 -0.305 1.00 81.25 276 ALA A N 1
ATOM 2310 C CA . ALA A 1 276 ? 18.402 9.194 -0.890 1.00 81.25 276 ALA A CA 1
ATOM 2311 C C . ALA A 1 276 ? 17.301 9.031 0.171 1.00 81.25 276 ALA A C 1
ATOM 2313 O O . ALA A 1 276 ? 16.220 9.603 0.021 1.00 81.25 276 ALA A O 1
ATOM 2314 N N . LYS A 1 277 ? 17.570 8.301 1.268 1.00 76.50 277 LYS A N 1
ATOM 2315 C CA . LYS A 1 277 ? 16.592 8.171 2.365 1.00 76.50 277 LYS A CA 1
ATOM 2316 C C . LYS A 1 277 ? 16.440 9.458 3.170 1.00 76.50 277 LYS A C 1
ATOM 2318 O O . LYS A 1 277 ? 15.315 9.786 3.511 1.00 76.50 277 LYS A O 1
ATOM 2323 N N . ALA A 1 278 ? 17.522 10.198 3.426 1.00 74.12 278 ALA A N 1
ATOM 2324 C CA . ALA A 1 278 ? 17.428 11.482 4.124 1.00 74.12 278 ALA A CA 1
ATOM 2325 C C . ALA A 1 278 ? 16.541 12.474 3.350 1.00 74.12 278 ALA A C 1
ATOM 2327 O O . ALA A 1 278 ? 15.651 13.099 3.920 1.00 74.12 278 ALA A O 1
ATOM 2328 N N . GLN A 1 279 ? 16.724 12.552 2.030 1.00 83.62 279 GLN A N 1
ATOM 2329 C CA . GLN A 1 279 ? 15.864 13.332 1.136 1.00 83.62 279 GLN A CA 1
ATOM 2330 C C . GLN A 1 279 ? 14.409 12.840 1.147 1.00 83.62 279 GLN A C 1
ATOM 2332 O O . GLN A 1 279 ? 13.489 13.652 1.219 1.00 83.62 279 GLN A O 1
ATOM 2337 N N . LEU A 1 280 ? 14.191 11.520 1.113 1.00 82.06 280 LEU A N 1
ATOM 2338 C CA . LEU A 1 280 ? 12.854 10.928 1.186 1.00 82.06 280 LEU A CA 1
ATOM 2339 C C . LEU A 1 280 ? 12.135 11.290 2.492 1.00 82.06 280 LEU A C 1
ATOM 2341 O O . LEU A 1 280 ? 10.968 11.676 2.459 1.00 82.06 280 LEU A O 1
ATOM 2345 N N . ASP A 1 281 ? 12.831 11.191 3.624 1.00 74.25 281 ASP A N 1
ATOM 2346 C CA . ASP A 1 281 ? 12.285 11.534 4.936 1.00 74.25 281 ASP A CA 1
ATOM 2347 C C . ASP A 1 281 ? 11.891 13.019 4.987 1.00 74.25 281 ASP A C 1
ATOM 2349 O O . ASP A 1 281 ? 10.778 13.338 5.403 1.00 74.25 281 ASP A O 1
ATOM 2353 N N . MET A 1 282 ? 12.725 13.919 4.447 1.00 77.88 282 MET A N 1
ATOM 2354 C CA . MET A 1 282 ? 12.389 15.347 4.339 1.00 77.88 282 MET A CA 1
ATOM 2355 C C . MET A 1 282 ? 11.141 15.606 3.491 1.00 77.88 282 MET A C 1
ATOM 2357 O O . MET A 1 282 ? 10.291 16.409 3.880 1.00 77.88 282 MET A O 1
ATOM 2361 N N . LEU A 1 283 ? 11.011 14.940 2.340 1.00 83.50 283 LEU A N 1
ATOM 2362 C CA . LEU A 1 283 ? 9.834 15.077 1.476 1.00 83.50 283 LEU A CA 1
ATOM 2363 C C . LEU A 1 283 ? 8.564 14.580 2.179 1.00 83.50 283 LEU A C 1
ATOM 2365 O O . LEU A 1 283 ? 7.529 15.247 2.128 1.00 83.50 283 LEU A O 1
ATOM 2369 N N . LYS A 1 284 ? 8.643 13.437 2.872 1.00 80.75 284 LYS A N 1
ATOM 2370 C CA . LYS A 1 284 ? 7.524 12.871 3.640 1.00 80.75 284 LYS A CA 1
ATOM 2371 C C . LYS A 1 284 ? 7.119 13.757 4.811 1.00 80.75 284 LYS A C 1
ATOM 2373 O O . LYS A 1 284 ? 5.925 13.939 5.049 1.00 80.75 284 LYS A O 1
ATOM 2378 N N . ASP A 1 285 ? 8.082 14.327 5.525 1.00 74.56 285 ASP A N 1
ATOM 2379 C CA . ASP A 1 285 ? 7.804 15.258 6.618 1.00 74.56 285 ASP A CA 1
ATOM 2380 C C . ASP A 1 285 ? 7.173 16.555 6.106 1.00 74.56 285 ASP A C 1
ATOM 2382 O O . ASP A 1 285 ? 6.191 17.028 6.683 1.00 74.56 285 ASP A O 1
ATOM 2386 N N . HIS A 1 286 ? 7.635 17.070 4.964 1.00 81.38 286 HIS A N 1
ATOM 2387 C CA . HIS A 1 286 ? 6.990 18.208 4.316 1.00 81.38 286 HIS A CA 1
ATOM 2388 C C . HIS A 1 286 ? 5.557 17.873 3.868 1.00 81.38 286 HIS A C 1
ATOM 2390 O O . HIS A 1 286 ? 4.640 18.642 4.149 1.00 81.38 286 HIS A O 1
ATOM 2396 N N . LEU A 1 287 ? 5.314 16.694 3.276 1.00 82.25 287 LEU A N 1
ATOM 2397 C CA . LEU A 1 287 ? 3.962 16.250 2.903 1.00 82.25 287 LEU A CA 1
ATOM 2398 C C . LEU A 1 287 ? 3.015 16.245 4.111 1.00 82.25 287 LEU A C 1
ATOM 2400 O O . LEU A 1 287 ? 1.877 16.708 4.018 1.00 82.25 287 LEU A O 1
ATOM 2404 N N . ARG A 1 288 ? 3.491 15.768 5.268 1.00 74.44 288 ARG A N 1
ATOM 2405 C CA . ARG A 1 288 ? 2.720 15.773 6.523 1.00 74.44 288 ARG A CA 1
ATOM 2406 C C . ARG A 1 288 ? 2.399 17.188 6.996 1.00 74.44 288 ARG A C 1
ATOM 2408 O O . ARG A 1 288 ? 1.297 17.405 7.496 1.00 74.44 288 ARG A O 1
ATOM 2415 N N . ALA A 1 289 ? 3.334 18.123 6.838 1.00 74.94 289 ALA A N 1
ATOM 2416 C CA . ALA A 1 289 ? 3.146 19.519 7.217 1.00 74.94 289 ALA A CA 1
ATOM 2417 C C . ALA A 1 289 ? 2.120 20.239 6.323 1.00 74.94 289 ALA A C 1
ATOM 2419 O O . ALA A 1 289 ? 1.307 21.006 6.837 1.00 74.94 289 ALA A O 1
ATOM 2420 N N . ILE A 1 290 ? 2.107 19.966 5.011 1.00 79.06 290 ILE A N 1
ATOM 2421 C CA . ILE A 1 290 ? 1.222 20.667 4.060 1.00 79.06 290 ILE A CA 1
ATOM 2422 C C . ILE A 1 290 ? -0.177 20.052 3.943 1.00 79.06 290 ILE A C 1
ATOM 2424 O O . ILE A 1 290 ? -1.137 20.745 3.620 1.00 79.06 290 ILE A O 1
ATOM 2428 N N . LYS A 1 291 ? -0.332 18.748 4.207 1.00 73.06 291 LYS A N 1
ATOM 2429 C CA . LYS A 1 291 ? -1.612 18.045 4.015 1.00 73.06 291 LYS A CA 1
ATOM 2430 C C . LYS A 1 291 ? -2.810 18.715 4.725 1.00 73.06 291 LYS A C 1
ATOM 2432 O O . LYS A 1 291 ? -3.874 18.790 4.114 1.00 73.06 291 LYS A O 1
ATOM 2437 N N . PRO A 1 292 ? -2.682 19.252 5.958 1.00 69.88 292 PRO A N 1
ATOM 2438 C CA . PRO A 1 292 ? -3.773 19.964 6.632 1.00 69.88 292 PRO A CA 1
ATOM 2439 C C . PRO A 1 292 ? -4.121 21.343 6.047 1.00 69.88 292 PRO A C 1
ATOM 2441 O O . PRO A 1 292 ? -5.223 21.831 6.295 1.00 69.88 292 PRO A O 1
ATOM 2444 N N . SER A 1 293 ? -3.200 21.999 5.332 1.00 72.38 293 SER A N 1
ATOM 2445 C CA . SER A 1 293 ? -3.378 23.369 4.820 1.00 72.38 293 SER A CA 1
ATOM 2446 C C . SER A 1 293 ? -3.938 23.426 3.397 1.00 72.38 293 SER A C 1
ATOM 2448 O O . SER A 1 293 ? -4.276 24.506 2.912 1.00 72.38 293 SER A O 1
ATOM 2450 N N . ILE A 1 294 ? -4.102 22.279 2.739 1.00 75.12 294 ILE A N 1
ATOM 2451 C CA . ILE A 1 294 ? -4.656 22.197 1.387 1.00 75.12 294 ILE A CA 1
ATOM 2452 C C . ILE A 1 294 ? -6.172 22.280 1.437 1.00 75.12 294 ILE A C 1
ATOM 2454 O O . ILE A 1 294 ? -6.842 21.525 2.145 1.00 75.12 294 ILE A O 1
ATOM 2458 N N . ARG A 1 295 ? -6.728 23.167 0.614 1.00 71.00 295 ARG A N 1
ATOM 2459 C CA . ARG A 1 295 ? -8.163 23.234 0.356 1.00 71.00 295 ARG A CA 1
ATOM 2460 C C . ARG A 1 295 ? -8.393 23.185 -1.142 1.00 71.00 295 ARG A C 1
ATOM 2462 O O . ARG A 1 295 ? -7.843 23.996 -1.871 1.00 71.00 295 ARG A O 1
ATOM 2469 N N . VAL A 1 296 ? -9.216 22.236 -1.571 1.00 81.19 296 VAL A N 1
ATOM 2470 C CA . VAL A 1 296 ? -9.790 22.221 -2.917 1.00 81.19 296 VAL A CA 1
ATOM 2471 C C . VAL A 1 296 ? -11.216 22.724 -2.775 1.00 81.19 296 VAL A C 1
ATOM 2473 O O . VAL A 1 296 ? -11.971 22.200 -1.952 1.00 81.19 296 VAL A O 1
ATOM 2476 N N . SER A 1 297 ? -11.561 23.774 -3.508 1.00 83.50 297 SER A N 1
ATOM 2477 C CA . SER A 1 297 ? -12.903 24.347 -3.529 1.00 83.50 297 SER A CA 1
ATOM 2478 C C . SER A 1 297 ? -13.738 23.754 -4.665 1.00 83.50 297 SER A C 1
ATOM 2480 O O . SER A 1 297 ? -13.228 23.124 -5.589 1.00 83.50 297 SER A O 1
ATOM 2482 N N . GLU A 1 298 ? -15.052 23.966 -4.611 1.00 84.75 298 GLU A N 1
ATOM 2483 C CA . GLU A 1 298 ? -15.949 23.589 -5.708 1.00 84.75 298 GLU A CA 1
ATOM 2484 C C . GLU A 1 298 ? -15.651 24.383 -6.990 1.00 84.75 298 GLU A C 1
ATOM 2486 O O . GLU A 1 298 ? -15.737 23.833 -8.086 1.00 84.75 298 GLU A O 1
ATOM 2491 N N . ALA A 1 299 ? -15.206 25.638 -6.848 1.00 85.38 299 ALA A N 1
ATOM 2492 C CA . ALA A 1 299 ? -14.772 26.476 -7.962 1.00 85.38 299 ALA A CA 1
ATOM 2493 C C . ALA A 1 299 ? -13.538 25.895 -8.673 1.00 85.38 299 ALA A C 1
ATOM 2495 O O . ALA A 1 299 ? -13.488 25.905 -9.900 1.00 85.38 299 ALA A O 1
ATOM 2496 N N . ASP A 1 300 ? -12.591 25.308 -7.932 1.00 84.50 300 ASP A N 1
ATOM 2497 C CA . ASP A 1 300 ? -11.407 24.663 -8.521 1.00 84.50 300 ASP A CA 1
ATOM 2498 C C . ASP A 1 300 ? -11.782 23.426 -9.352 1.00 84.50 300 ASP A C 1
ATOM 2500 O O . ASP A 1 300 ? -11.165 23.142 -10.381 1.00 84.50 300 ASP A O 1
ATOM 2504 N N . VAL A 1 301 ? -12.812 22.686 -8.921 1.00 87.69 301 VAL A N 1
ATOM 2505 C CA . VAL A 1 301 ? -13.346 21.534 -9.664 1.00 87.69 301 VAL A CA 1
ATOM 2506 C C . VAL A 1 301 ? -14.092 21.993 -10.916 1.00 87.69 301 VAL A C 1
ATOM 2508 O O . VAL A 1 301 ? -13.922 21.382 -11.971 1.00 87.69 301 VAL A O 1
ATOM 2511 N N . ALA A 1 302 ? -14.892 23.060 -10.823 1.00 88.31 302 ALA A N 1
ATOM 2512 C CA . ALA A 1 302 ? -15.582 23.645 -11.973 1.00 88.31 302 ALA A CA 1
ATOM 2513 C C . ALA A 1 302 ? -14.580 24.154 -13.022 1.00 88.31 302 ALA A C 1
ATOM 2515 O O . ALA A 1 302 ? -14.651 23.751 -14.180 1.00 88.31 302 ALA A O 1
ATOM 2516 N N . PHE A 1 303 ? -13.565 24.910 -12.592 1.00 89.25 303 PHE A N 1
ATOM 2517 C CA . PHE A 1 303 ? -12.491 25.386 -13.462 1.00 89.25 303 PHE A CA 1
ATOM 2518 C C . PHE A 1 303 ? -11.753 24.231 -14.160 1.00 89.25 303 PHE A C 1
ATOM 2520 O O . PHE A 1 303 ? -11.520 24.283 -15.364 1.00 89.25 303 PHE A O 1
ATOM 2527 N N . ALA A 1 304 ? -11.445 23.146 -13.440 1.00 88.06 304 ALA A N 1
ATOM 2528 C CA . ALA A 1 304 ? -10.802 21.969 -14.029 1.00 88.06 304 ALA A CA 1
ATOM 2529 C C . ALA A 1 304 ? -11.696 21.210 -15.032 1.00 88.06 304 ALA A C 1
ATOM 2531 O O . ALA A 1 304 ? -11.182 20.506 -15.905 1.00 88.06 304 ALA A O 1
ATOM 2532 N N . LYS A 1 305 ? -13.028 21.310 -14.911 1.00 91.56 305 LYS A N 1
ATOM 2533 C CA . LYS A 1 305 ? -13.974 20.769 -15.902 1.00 91.56 305 LYS A CA 1
ATOM 2534 C C . LYS A 1 305 ? -14.012 21.646 -17.151 1.00 91.56 305 LYS A C 1
ATOM 2536 O O . LYS A 1 305 ? -13.962 21.102 -18.251 1.00 91.56 305 LYS A O 1
ATOM 2541 N N . ASP A 1 306 ? -14.009 22.965 -16.989 1.00 91.94 306 ASP A N 1
ATOM 2542 C CA . ASP A 1 306 ? -13.950 23.910 -18.109 1.00 91.94 306 ASP A CA 1
ATOM 2543 C C . ASP A 1 306 ? -12.628 23.795 -18.886 1.00 91.94 306 ASP A C 1
ATOM 2545 O O . ASP A 1 306 ? -12.622 23.794 -20.118 1.00 91.94 306 ASP A O 1
ATOM 2549 N N . GLU A 1 307 ? -11.504 23.638 -18.179 1.00 89.94 307 GLU A N 1
ATOM 2550 C CA . GLU A 1 307 ? -10.184 23.389 -18.775 1.00 89.94 307 GLU A CA 1
ATOM 2551 C C . GLU A 1 307 ? -10.172 22.075 -19.575 1.00 89.94 307 GLU A C 1
ATOM 2553 O O . GLU A 1 307 ? -9.706 22.046 -20.713 1.00 89.94 307 GLU A O 1
ATOM 2558 N N . LEU A 1 308 ? -10.777 21.007 -19.037 1.00 92.75 308 LEU A N 1
ATOM 2559 C CA . LEU A 1 308 ? -10.909 19.728 -19.740 1.00 92.75 308 LEU A CA 1
ATOM 2560 C C . LEU A 1 308 ? -11.759 19.843 -21.017 1.00 92.75 308 LEU A C 1
ATOM 2562 O O . LEU A 1 308 ? -11.443 19.186 -22.006 1.00 92.75 308 LEU A O 1
ATOM 2566 N N . ILE A 1 309 ? -12.818 20.662 -21.022 1.00 92.50 309 ILE A N 1
ATOM 2567 C CA . ILE A 1 309 ? -13.647 20.894 -22.220 1.00 92.50 309 ILE A CA 1
ATOM 2568 C C . ILE A 1 309 ? -12.829 21.585 -23.318 1.00 92.50 309 ILE A C 1
ATOM 2570 O O . ILE A 1 309 ? -12.908 21.184 -24.480 1.00 92.50 309 ILE A O 1
ATOM 2574 N N . LYS A 1 310 ? -12.014 22.587 -22.962 1.00 91.69 310 LYS A N 1
ATOM 2575 C CA . LYS A 1 310 ? -11.110 23.249 -23.919 1.00 91.69 310 LYS A CA 1
ATOM 2576 C C . LYS A 1 310 ? -10.090 22.264 -24.488 1.00 91.69 310 LYS A C 1
ATOM 2578 O O . LYS A 1 310 ? -9.949 22.165 -25.705 1.00 91.69 310 LYS A O 1
ATOM 2583 N N . GLU A 1 311 ? -9.462 21.465 -23.628 1.00 90.00 311 GLU A N 1
ATOM 2584 C CA . GLU A 1 311 ? -8.501 20.443 -24.056 1.00 90.00 311 GLU A CA 1
ATOM 2585 C C . GLU A 1 311 ? -9.150 19.386 -24.966 1.00 90.00 311 GLU A C 1
ATOM 2587 O O . GLU A 1 311 ? -8.543 18.951 -25.940 1.00 90.00 311 GLU A O 1
ATOM 2592 N N . GLN A 1 312 ? -10.408 19.000 -24.709 1.00 91.31 312 GLN A N 1
ATOM 2593 C CA . GLN A 1 312 ? -11.162 18.094 -25.585 1.00 91.31 312 GLN A CA 1
ATOM 2594 C C . GLN A 1 312 ? -11.344 18.673 -26.993 1.00 91.31 312 GLN A C 1
ATOM 2596 O O . GLN A 1 312 ? -11.158 17.953 -27.974 1.00 91.31 312 GLN A O 1
ATOM 2601 N N . GLN A 1 313 ? -11.682 19.960 -27.110 1.00 91.00 313 GLN A N 1
ATOM 2602 C CA . GLN A 1 313 ? -11.841 20.627 -28.408 1.00 91.00 313 GLN A CA 1
ATOM 2603 C C . GLN A 1 313 ? -10.522 20.664 -29.195 1.00 91.00 313 GLN A C 1
ATOM 2605 O O . GLN A 1 313 ? -10.495 20.346 -30.390 1.00 91.00 313 GLN A O 1
ATOM 2610 N N . GLU A 1 314 ? -9.416 20.994 -28.524 1.00 91.12 314 GLU A N 1
ATOM 2611 C CA . GLU A 1 314 ? -8.086 20.977 -29.139 1.00 91.12 314 GLU A CA 1
ATOM 2612 C C . GLU A 1 314 ? -7.656 19.564 -29.544 1.00 91.12 314 GLU A C 1
ATOM 2614 O O . GLU A 1 314 ? -7.158 19.363 -30.653 1.00 91.12 314 GLU A O 1
ATOM 2619 N N . TYR A 1 315 ? -7.901 18.572 -28.685 1.00 92.56 315 TYR A N 1
ATOM 2620 C CA . TYR A 1 315 ? -7.640 17.162 -28.960 1.00 92.56 315 TYR A CA 1
ATOM 2621 C C . TYR A 1 315 ? -8.347 16.686 -30.234 1.00 92.56 315 TYR A C 1
ATOM 2623 O O . TYR A 1 315 ? -7.699 16.090 -31.096 1.00 92.56 315 TYR A O 1
ATOM 2631 N N . PHE A 1 316 ? -9.648 16.970 -30.394 1.00 90.88 316 PHE A N 1
ATOM 2632 C CA . PHE A 1 316 ? -10.386 16.560 -31.595 1.00 90.88 316 PHE A CA 1
ATOM 2633 C C . PHE A 1 316 ? -9.799 17.206 -32.852 1.00 90.88 316 PHE A C 1
ATOM 2635 O O . PHE A 1 316 ? -9.645 16.533 -33.869 1.00 90.88 316 PHE A O 1
ATOM 2642 N N . SER A 1 317 ? -9.392 18.473 -32.755 1.00 89.88 317 SER A N 1
ATOM 2643 C CA . SER A 1 317 ? -8.751 19.199 -33.856 1.00 89.88 317 SER A CA 1
ATOM 2644 C C . SER A 1 317 ? -7.393 18.586 -34.234 1.00 89.88 317 SER A C 1
ATOM 2646 O O . SER A 1 317 ? -7.149 18.302 -35.408 1.00 89.88 317 SER A O 1
ATOM 2648 N N . ARG A 1 318 ? -6.519 18.309 -33.251 1.00 92.00 318 ARG A N 1
ATOM 2649 C CA . ARG A 1 318 ? -5.208 17.662 -33.469 1.00 92.00 318 ARG A CA 1
ATOM 2650 C C . ARG A 1 318 ? -5.355 16.250 -34.039 1.00 92.00 318 ARG A C 1
ATOM 2652 O O . ARG A 1 318 ? -4.685 15.905 -35.012 1.00 92.00 318 ARG A O 1
ATOM 2659 N N . LYS A 1 319 ? -6.257 15.446 -33.468 1.00 91.88 319 LYS A N 1
ATOM 2660 C CA . LYS A 1 319 ? -6.519 14.066 -33.898 1.00 91.88 319 LYS A CA 1
ATOM 2661 C C . LYS A 1 319 ? -7.056 14.003 -35.325 1.00 91.88 319 LYS A C 1
ATOM 2663 O O . LYS A 1 319 ? -6.641 13.127 -36.081 1.00 91.88 319 LYS A O 1
ATOM 2668 N N . GLU A 1 320 ? -7.929 14.931 -35.708 1.00 91.75 320 GLU A N 1
ATOM 2669 C CA . GLU A 1 320 ? -8.490 14.968 -37.059 1.00 91.75 320 GLU A CA 1
ATOM 2670 C C . GLU A 1 320 ? -7.433 15.329 -38.113 1.00 91.75 320 GLU A C 1
ATOM 2672 O O . GLU A 1 320 ? -7.373 14.676 -39.155 1.00 91.75 320 GLU A O 1
ATOM 2677 N N . MET A 1 321 ? -6.525 16.271 -37.823 1.00 91.94 321 MET A N 1
ATOM 2678 C CA . MET A 1 321 ? -5.398 16.577 -38.720 1.00 91.94 321 MET A CA 1
ATOM 2679 C C . MET A 1 321 ? -4.520 15.343 -38.982 1.00 91.94 321 MET A C 1
ATOM 2681 O O . MET A 1 321 ? -4.238 15.012 -40.137 1.00 91.94 321 MET A O 1
ATOM 2685 N N . ILE A 1 322 ? -4.146 14.612 -37.924 1.00 93.38 322 ILE A N 1
ATOM 2686 C CA . ILE A 1 322 ? -3.326 13.393 -38.042 1.00 93.38 322 ILE A CA 1
ATOM 2687 C C . ILE A 1 322 ? -4.096 12.297 -38.794 1.00 93.38 322 ILE A C 1
ATOM 2689 O O . ILE A 1 322 ? -3.533 11.588 -39.631 1.00 93.38 322 ILE A O 1
ATOM 2693 N N . ARG A 1 323 ? -5.406 12.166 -38.545 1.00 92.81 323 ARG A N 1
ATOM 2694 C CA . ARG A 1 323 ? -6.267 11.189 -39.224 1.00 92.81 323 ARG A CA 1
ATOM 2695 C C . ARG A 1 323 ? -6.357 11.452 -40.727 1.00 92.81 323 ARG A C 1
ATOM 2697 O O . ARG A 1 323 ? -6.241 10.505 -41.505 1.00 92.81 323 ARG A O 1
ATOM 2704 N N . GLN A 1 324 ? -6.508 12.709 -41.140 1.00 94.06 324 GLN A N 1
ATOM 2705 C CA . GLN A 1 324 ? -6.526 13.091 -42.555 1.00 94.06 324 GLN A CA 1
ATOM 2706 C C . GLN A 1 324 ? -5.200 12.760 -43.249 1.00 94.06 324 GLN A C 1
ATOM 2708 O O . GLN A 1 324 ? -5.196 12.190 -44.346 1.00 94.06 324 GLN A O 1
ATOM 2713 N N . GLU A 1 325 ? -4.070 13.049 -42.600 1.00 93.38 325 GLU A N 1
ATOM 2714 C CA . GLU A 1 325 ? -2.744 12.695 -43.113 1.00 93.38 325 GLU A CA 1
ATOM 2715 C C . GLU A 1 325 ? -2.572 11.172 -43.227 1.00 93.38 325 GLU A C 1
ATOM 2717 O O . GLU A 1 325 ? -2.144 10.655 -44.263 1.00 93.38 325 GLU A O 1
ATOM 2722 N N . ARG A 1 326 ? -3.018 10.426 -42.214 1.00 95.38 326 ARG A N 1
ATOM 2723 C CA . ARG A 1 326 ? -3.008 8.958 -42.195 1.00 95.38 326 ARG A CA 1
ATOM 2724 C C . ARG A 1 326 ? -3.869 8.359 -43.304 1.00 95.38 326 ARG A C 1
ATOM 2726 O O . ARG A 1 326 ? -3.458 7.393 -43.953 1.00 95.38 326 ARG A O 1
ATOM 2733 N N . GLU A 1 327 ? -5.043 8.924 -43.571 1.00 93.88 327 GLU A N 1
ATOM 2734 C CA . GLU A 1 327 ? -5.907 8.506 -44.681 1.00 93.88 327 GLU A CA 1
ATOM 2735 C C . GLU A 1 327 ? -5.295 8.815 -46.048 1.00 93.88 327 GLU A C 1
ATOM 2737 O O . GLU A 1 327 ? -5.339 7.964 -46.944 1.00 93.88 327 GLU A O 1
ATOM 2742 N N . LYS A 1 328 ? -4.678 9.991 -46.211 1.00 94.69 328 LYS A N 1
ATOM 2743 C CA . LYS A 1 328 ? -3.953 10.369 -47.432 1.00 94.69 328 LYS A CA 1
ATOM 2744 C C . LYS A 1 328 ? -2.815 9.385 -47.721 1.00 94.69 328 LYS A C 1
ATOM 2746 O O . LYS A 1 328 ? -2.758 8.824 -48.819 1.00 94.69 328 LYS A O 1
ATOM 2751 N N . THR A 1 329 ? -1.980 9.098 -46.725 1.00 92.56 329 THR A N 1
ATOM 2752 C CA . THR A 1 329 ? -0.867 8.139 -46.827 1.00 92.56 329 THR A CA 1
ATOM 2753 C C . THR A 1 329 ? -1.370 6.715 -47.086 1.00 92.56 329 THR A C 1
ATOM 2755 O O . THR A 1 329 ? -0.810 5.994 -47.913 1.00 92.56 329 THR A O 1
ATOM 2758 N N . SER A 1 330 ? -2.490 6.313 -46.472 1.00 93.19 330 SER A N 1
ATOM 2759 C CA . SER A 1 330 ? -3.125 5.009 -46.721 1.00 93.19 330 SER A CA 1
ATOM 2760 C C . SER A 1 330 ? -3.651 4.867 -48.155 1.00 93.19 330 SER A C 1
ATOM 2762 O O . SER A 1 330 ? -3.433 3.832 -48.792 1.00 93.19 330 SER A O 1
ATOM 2764 N N . LYS A 1 331 ? -4.293 5.909 -48.703 1.00 93.62 331 LYS A N 1
ATOM 2765 C CA . LYS A 1 331 ? -4.736 5.940 -50.109 1.00 93.62 331 LYS A CA 1
ATOM 2766 C C . LYS A 1 331 ? -3.545 5.838 -51.064 1.00 93.62 331 LYS A C 1
ATOM 2768 O O . LYS A 1 331 ? -3.586 5.043 -52.004 1.00 93.62 331 LYS A O 1
ATOM 2773 N N . GLN A 1 332 ? -2.470 6.576 -50.786 1.00 92.94 332 GLN A N 1
ATOM 2774 C CA . GLN A 1 332 ? -1.231 6.535 -51.567 1.00 92.94 332 GLN A CA 1
ATOM 2775 C C . GLN A 1 332 ? -0.575 5.148 -51.544 1.00 92.94 332 GLN A C 1
ATOM 2777 O O . GLN A 1 332 ? -0.216 4.627 -52.602 1.00 92.94 332 GLN A O 1
ATOM 2782 N N . LYS A 1 333 ? -0.488 4.515 -50.366 1.00 94.38 333 LYS A N 1
ATOM 2783 C CA . LYS A 1 333 ? 0.008 3.140 -50.218 1.00 94.38 333 LYS A CA 1
ATOM 2784 C C . LYS A 1 333 ? -0.825 2.162 -51.052 1.00 94.38 333 LYS A C 1
ATOM 2786 O O . LYS A 1 333 ? -0.259 1.450 -51.871 1.00 94.38 333 LYS A O 1
ATOM 2791 N N . LYS A 1 334 ? -2.158 2.176 -50.921 1.00 92.81 334 LYS A N 1
ATOM 2792 C CA . LYS A 1 334 ? -3.056 1.273 -51.672 1.00 92.81 334 LYS A CA 1
ATOM 2793 C C . LYS A 1 334 ? -2.929 1.428 -53.190 1.00 92.81 334 LYS A C 1
ATOM 2795 O O . LYS A 1 334 ? -3.006 0.438 -53.914 1.00 92.81 334 LYS A O 1
ATOM 2800 N N . ALA A 1 335 ? -2.750 2.654 -53.684 1.00 90.56 335 ALA A N 1
ATOM 2801 C CA . ALA A 1 335 ? -2.552 2.903 -55.112 1.00 90.56 335 ALA A CA 1
ATOM 2802 C C . ALA A 1 335 ? -1.238 2.280 -55.619 1.00 90.56 335 ALA A C 1
ATOM 2804 O O . ALA A 1 335 ? -1.238 1.566 -56.620 1.00 90.56 335 ALA A O 1
ATOM 2805 N N . ARG A 1 336 ? -0.137 2.491 -54.887 1.00 91.06 336 ARG A N 1
ATOM 2806 C CA . ARG A 1 336 ? 1.193 1.958 -55.225 1.00 91.06 336 ARG A CA 1
ATOM 2807 C C . ARG A 1 336 ? 1.321 0.452 -54.995 1.00 91.06 336 ARG A C 1
ATOM 2809 O O . ARG A 1 336 ? 2.091 -0.209 -55.677 1.00 91.06 336 ARG A O 1
ATOM 2816 N N . GLU A 1 337 ? 0.538 -0.108 -54.081 1.00 92.38 337 GLU A N 1
ATOM 2817 C CA . GLU A 1 337 ? 0.483 -1.547 -53.816 1.00 92.38 337 GLU A CA 1
ATOM 2818 C C . GLU A 1 337 ? -0.109 -2.311 -55.003 1.00 92.38 337 GLU A C 1
ATOM 2820 O O . GLU A 1 337 ? 0.463 -3.316 -55.426 1.00 92.38 337 GLU A O 1
ATOM 2825 N N . LYS A 1 338 ? -1.179 -1.778 -55.614 1.00 91.44 338 LYS A N 1
ATOM 2826 C CA . LYS A 1 338 ? -1.735 -2.306 -56.872 1.00 91.44 338 LYS A CA 1
ATOM 2827 C C . LYS A 1 338 ? -0.716 -2.249 -58.013 1.00 91.44 338 LYS A C 1
ATOM 2829 O O . LYS A 1 338 ? -0.593 -3.211 -58.768 1.00 91.44 338 LYS A O 1
ATOM 2834 N N . GLU A 1 339 ? 0.025 -1.146 -58.118 1.00 91.38 339 GLU A N 1
ATOM 2835 C CA . GLU A 1 339 ? 1.103 -0.986 -59.102 1.00 91.38 339 GLU A CA 1
ATOM 2836 C C . GLU A 1 339 ? 2.217 -2.018 -58.884 1.00 91.38 339 GLU A C 1
ATOM 2838 O O . GLU A 1 339 ? 2.627 -2.672 -59.840 1.00 91.38 339 GLU A O 1
ATOM 2843 N N . LEU A 1 340 ? 2.637 -2.251 -57.633 1.00 91.31 340 LEU A N 1
ATOM 2844 C CA . LEU A 1 340 ? 3.633 -3.272 -57.298 1.00 91.31 340 LEU A CA 1
ATOM 2845 C C . LEU A 1 340 ? 3.158 -4.672 -57.687 1.00 91.31 340 LEU A C 1
ATOM 2847 O O . LEU A 1 340 ? 3.928 -5.427 -58.274 1.00 91.31 340 LEU A O 1
ATOM 2851 N N . THR A 1 341 ? 1.899 -5.024 -57.409 1.00 89.44 341 THR A N 1
ATOM 2852 C CA . THR A 1 341 ? 1.386 -6.364 -57.745 1.00 89.44 341 THR A CA 1
ATOM 2853 C C . THR A 1 341 ? 1.310 -6.579 -59.255 1.00 89.44 341 THR A C 1
ATOM 2855 O O . THR A 1 341 ? 1.629 -7.663 -59.743 1.00 89.44 341 THR A O 1
ATOM 2858 N N . GLN A 1 342 ? 0.897 -5.557 -60.010 1.00 90.81 342 GLN A N 1
ATOM 2859 C CA . GLN A 1 342 ? 0.863 -5.611 -61.474 1.00 90.81 342 GLN A CA 1
ATOM 2860 C C . GLN A 1 342 ? 2.273 -5.682 -62.072 1.00 90.81 342 GLN A C 1
ATOM 2862 O O . GLN A 1 342 ? 2.509 -6.458 -62.999 1.00 90.81 342 GLN A O 1
ATOM 2867 N N . LEU A 1 343 ? 3.212 -4.910 -61.522 1.00 89.38 343 LEU A N 1
ATOM 2868 C CA . LEU A 1 343 ? 4.607 -4.879 -61.948 1.00 89.38 343 LEU A CA 1
ATOM 2869 C C . LEU A 1 343 ? 5.320 -6.208 -61.657 1.00 89.38 343 LEU A C 1
ATOM 2871 O O . LEU A 1 343 ? 5.967 -6.756 -62.546 1.00 89.38 343 LEU A O 1
ATOM 2875 N N . ALA A 1 344 ? 5.144 -6.761 -60.455 1.00 88.00 344 ALA A N 1
ATOM 2876 C CA . ALA A 1 344 ? 5.711 -8.046 -60.048 1.00 88.00 344 ALA A CA 1
ATOM 2877 C C . ALA A 1 344 ? 5.197 -9.204 -60.919 1.00 88.00 344 ALA A C 1
ATOM 2879 O O . ALA A 1 344 ? 5.991 -10.023 -61.380 1.00 88.00 344 ALA A O 1
ATOM 2880 N N . LYS A 1 345 ? 3.891 -9.221 -61.238 1.00 88.94 345 LYS A N 1
ATOM 2881 C CA . LYS A 1 345 ? 3.298 -10.194 -62.176 1.00 88.94 345 LYS A CA 1
ATOM 2882 C C . LYS A 1 345 ? 3.846 -10.044 -63.595 1.00 88.94 345 LYS A C 1
ATOM 2884 O O . LYS A 1 345 ? 4.162 -11.045 -64.226 1.00 88.94 345 LYS A O 1
ATOM 2889 N N . ARG A 1 346 ? 3.985 -8.809 -64.094 1.00 88.88 346 ARG A N 1
ATOM 2890 C CA . ARG A 1 346 ? 4.524 -8.539 -65.440 1.00 88.88 346 ARG A CA 1
ATOM 2891 C C . ARG A 1 346 ? 5.981 -8.985 -65.579 1.00 88.88 346 ARG A C 1
ATOM 2893 O O . ARG A 1 346 ? 6.366 -9.463 -66.638 1.00 88.88 346 ARG A O 1
ATOM 2900 N N . LEU A 1 347 ? 6.777 -8.804 -64.529 1.00 86.69 347 LEU A N 1
ATOM 2901 C CA . LEU A 1 347 ? 8.209 -9.111 -64.518 1.00 86.69 347 LEU A CA 1
ATOM 2902 C C . LEU A 1 347 ? 8.529 -10.520 -63.989 1.00 86.69 347 LEU A C 1
ATOM 2904 O O . LEU A 1 347 ? 9.700 -10.880 -63.916 1.00 86.69 347 LEU A O 1
ATOM 2908 N N . ASN A 1 348 ? 7.508 -11.311 -63.637 1.00 84.69 348 ASN A N 1
ATOM 2909 C CA . ASN A 1 348 ? 7.626 -12.653 -63.063 1.00 84.69 348 ASN A CA 1
ATOM 2910 C C . ASN A 1 348 ? 8.550 -12.719 -61.826 1.00 84.69 348 ASN A C 1
ATOM 2912 O O . ASN A 1 348 ? 9.421 -13.584 -61.718 1.00 84.69 348 ASN A O 1
ATOM 2916 N N . ILE A 1 349 ? 8.385 -11.767 -60.902 1.00 84.38 349 ILE A N 1
ATOM 2917 C CA . ILE A 1 349 ? 9.127 -11.711 -59.636 1.00 84.38 349 ILE A CA 1
ATOM 2918 C C . ILE A 1 349 ? 8.168 -12.033 -58.494 1.00 84.38 349 ILE A C 1
ATOM 2920 O O . ILE A 1 349 ? 7.216 -11.295 -58.247 1.00 84.38 349 ILE A O 1
ATOM 2924 N N . GLU A 1 350 ? 8.441 -13.115 -57.770 1.00 83.94 350 GLU A N 1
ATOM 2925 C CA . GLU A 1 350 ? 7.712 -13.441 -56.546 1.00 83.94 350 GLU A CA 1
ATOM 2926 C C . GLU A 1 350 ? 8.034 -12.432 -55.439 1.00 83.94 350 GLU A C 1
ATOM 2928 O O . GLU A 1 350 ? 9.196 -12.206 -55.093 1.00 83.94 350 GLU A O 1
ATOM 2933 N N . LEU A 1 351 ? 6.985 -11.815 -54.894 1.00 83.69 351 LEU A N 1
ATOM 2934 C CA . LEU A 1 351 ? 7.079 -10.957 -53.720 1.00 83.69 351 LEU A CA 1
ATOM 2935 C C . LEU A 1 351 ? 7.256 -11.847 -52.489 1.00 83.69 351 LEU A C 1
ATOM 2937 O O . LEU A 1 351 ? 6.432 -12.720 -52.224 1.00 83.69 351 LEU A O 1
ATOM 2941 N N . GLY A 1 352 ? 8.327 -11.623 -51.737 1.00 82.88 352 GLY A N 1
ATOM 2942 C CA . GLY A 1 352 ? 8.653 -12.427 -50.570 1.00 82.88 352 GLY A CA 1
ATOM 2943 C C . GLY A 1 352 ? 9.906 -11.928 -49.869 1.00 82.88 352 GLY A C 1
ATOM 2944 O O . GLY A 1 352 ? 10.449 -10.869 -50.197 1.00 82.88 352 GLY A O 1
ATOM 2945 N N . ARG A 1 353 ? 10.387 -12.732 -48.918 1.00 82.31 353 ARG A N 1
ATOM 2946 C CA . ARG A 1 353 ? 11.488 -12.373 -48.017 1.00 82.31 353 ARG A CA 1
ATOM 2947 C C . ARG A 1 353 ? 12.750 -11.909 -48.749 1.00 82.31 353 ARG A C 1
ATOM 2949 O O . ARG A 1 353 ? 13.386 -10.960 -48.314 1.00 82.31 353 ARG A O 1
ATOM 2956 N N . GLU A 1 354 ? 13.076 -12.519 -49.883 1.00 83.06 354 GLU A N 1
ATOM 2957 C CA . GLU A 1 354 ? 14.283 -12.186 -50.649 1.00 83.06 354 GLU A CA 1
ATOM 2958 C C . GLU A 1 354 ? 14.232 -10.792 -51.298 1.00 83.06 354 GLU A C 1
ATOM 2960 O O . GLU A 1 354 ? 15.253 -10.118 -51.422 1.00 83.06 354 GLU A O 1
ATOM 2965 N N . VAL A 1 355 ? 13.038 -10.333 -51.694 1.00 83.94 355 VAL A N 1
ATOM 2966 C CA . VAL A 1 355 ? 12.814 -8.986 -52.256 1.00 83.94 355 VAL A CA 1
ATOM 2967 C C . VAL A 1 355 ? 12.701 -7.946 -51.141 1.00 83.94 355 VAL A C 1
ATOM 2969 O O . VAL A 1 355 ? 13.072 -6.789 -51.316 1.00 83.94 355 VAL A O 1
ATOM 2972 N N . ASP A 1 356 ? 12.199 -8.357 -49.979 1.00 84.88 356 ASP A N 1
ATOM 2973 C CA . ASP A 1 356 ? 12.097 -7.519 -48.787 1.00 84.88 356 ASP A CA 1
ATOM 2974 C C . ASP A 1 356 ? 13.457 -7.225 -48.148 1.00 84.88 356 ASP A C 1
ATOM 2976 O O . ASP A 1 356 ? 13.693 -6.112 -47.673 1.00 84.88 356 ASP A O 1
ATOM 2980 N N . GLU A 1 357 ? 14.334 -8.229 -48.133 1.00 87.31 357 GLU A N 1
ATOM 2981 C CA . GLU A 1 357 ? 15.681 -8.142 -47.573 1.00 87.31 357 GLU A CA 1
ATOM 2982 C C . GLU A 1 357 ? 16.731 -7.698 -48.601 1.00 87.31 357 GLU A C 1
ATOM 2984 O O . GLU A 1 357 ? 17.887 -7.513 -48.226 1.00 87.31 357 GLU A O 1
ATOM 2989 N N . TRP A 1 358 ? 16.356 -7.521 -49.875 1.00 89.25 358 TRP A N 1
ATOM 2990 C CA . TRP A 1 358 ? 17.294 -7.294 -50.986 1.00 89.25 358 TRP A CA 1
ATOM 2991 C C . TRP A 1 358 ? 18.380 -8.382 -51.102 1.00 89.25 358 TRP A C 1
ATOM 2993 O O . TRP A 1 358 ? 19.501 -8.109 -51.514 1.00 89.25 358 TRP A O 1
ATOM 3003 N N . SER A 1 359 ? 18.054 -9.625 -50.739 1.00 86.69 359 SER A N 1
ATOM 3004 C CA . SER A 1 359 ? 18.986 -10.762 -50.737 1.00 86.69 359 SER A CA 1
ATOM 3005 C C . SER A 1 359 ? 18.905 -11.637 -51.992 1.00 86.69 359 SER A C 1
ATOM 3007 O O . SER A 1 359 ? 19.721 -12.539 -52.161 1.00 86.69 359 SER A O 1
ATOM 3009 N N . LYS A 1 360 ? 17.939 -11.385 -52.886 1.00 83.62 360 LYS A N 1
ATOM 3010 C CA . LYS A 1 360 ? 17.803 -12.127 -54.145 1.00 83.62 360 LYS A CA 1
ATOM 3011 C C . LYS A 1 360 ? 18.923 -11.766 -55.118 1.00 83.62 360 LYS A C 1
ATOM 3013 O O . LYS A 1 360 ? 19.013 -10.617 -55.546 1.00 83.62 360 LYS A O 1
ATOM 3018 N N . GLU A 1 361 ? 19.714 -12.744 -55.546 1.00 79.19 361 GLU A N 1
ATOM 3019 C CA . GLU A 1 361 ? 20.702 -12.513 -56.599 1.00 79.19 361 GLU A CA 1
ATOM 3020 C C . GLU A 1 361 ? 20.031 -12.445 -57.986 1.00 79.19 361 GLU A C 1
ATOM 3022 O O . GLU A 1 361 ? 19.331 -13.380 -58.393 1.00 79.19 361 GLU A O 1
ATOM 3027 N N . PRO A 1 362 ? 20.213 -11.351 -58.747 1.00 81.12 362 PRO A N 1
ATOM 3028 C CA . PRO A 1 362 ? 19.715 -11.265 -60.115 1.00 81.12 362 PRO A CA 1
ATOM 3029 C C . PRO A 1 362 ? 20.526 -12.170 -61.058 1.00 81.12 362 PRO A C 1
ATOM 3031 O O . PRO A 1 362 ? 21.741 -12.320 -60.923 1.00 81.12 362 PRO A O 1
ATOM 3034 N N . LYS A 1 363 ? 19.871 -12.734 -62.082 1.00 82.88 363 LYS A N 1
ATOM 3035 C CA . LYS A 1 363 ? 20.563 -13.473 -63.154 1.00 82.88 363 LYS A CA 1
ATOM 3036 C C . LYS A 1 363 ? 21.499 -12.519 -63.908 1.00 82.88 363 LYS A C 1
ATOM 3038 O O . LYS A 1 363 ? 21.172 -11.342 -64.041 1.00 82.88 363 LYS A O 1
ATOM 3043 N N . LEU A 1 364 ? 22.608 -13.023 -64.464 1.00 79.50 364 LEU A N 1
ATOM 3044 C CA . LEU A 1 364 ? 23.639 -12.274 -65.220 1.00 79.50 364 LEU A CA 1
ATOM 3045 C C . LEU A 1 364 ? 23.128 -11.693 -66.563 1.00 79.50 364 LEU A C 1
ATOM 3047 O O . LEU A 1 364 ? 23.665 -11.967 -67.631 1.00 79.50 364 LEU A O 1
ATOM 3051 N N . THR A 1 365 ? 22.056 -10.907 -66.525 1.00 80.56 365 THR A N 1
ATOM 3052 C CA . THR A 1 365 ? 21.390 -10.284 -67.674 1.00 80.56 365 THR A CA 1
ATOM 3053 C C . THR A 1 365 ? 20.878 -8.904 -67.266 1.00 80.56 365 THR A C 1
ATOM 3055 O O . THR A 1 365 ? 20.333 -8.744 -66.171 1.00 80.56 365 THR A O 1
ATOM 3058 N N . VAL A 1 366 ? 21.006 -7.905 -68.144 1.00 79.88 366 VAL A N 1
ATOM 3059 C CA . VAL A 1 366 ? 20.563 -6.527 -67.853 1.00 79.88 366 VAL A CA 1
ATOM 3060 C C . VAL A 1 366 ? 19.075 -6.442 -67.458 1.00 79.88 366 VAL A C 1
ATOM 3062 O O . VAL A 1 366 ? 18.779 -5.792 -66.451 1.00 79.88 366 VAL A O 1
ATOM 3065 N N . PRO A 1 367 ? 18.134 -7.141 -68.137 1.00 82.69 367 PRO A N 1
ATOM 3066 C CA . PRO A 1 367 ? 16.724 -7.117 -67.752 1.00 82.69 367 PRO A CA 1
ATOM 3067 C C . PRO A 1 367 ? 16.467 -7.647 -66.340 1.00 82.69 367 PRO A C 1
ATOM 3069 O O . PRO A 1 367 ? 15.635 -7.076 -65.646 1.00 82.69 367 PRO A O 1
ATOM 3072 N N . SER A 1 368 ? 17.197 -8.677 -65.887 1.00 83.25 368 SER A N 1
ATOM 3073 C CA . SER A 1 368 ? 17.017 -9.255 -64.546 1.00 83.25 368 SER A CA 1
ATOM 3074 C C . SER A 1 368 ? 17.478 -8.319 -63.428 1.00 83.25 368 SER A C 1
ATOM 3076 O O . SER A 1 368 ? 16.866 -8.307 -62.361 1.00 83.25 368 SER A O 1
ATOM 3078 N N . TYR A 1 369 ? 18.549 -7.551 -63.651 1.00 85.81 369 TYR A N 1
ATOM 3079 C CA . TYR A 1 369 ? 19.019 -6.539 -62.698 1.00 85.81 369 TYR A CA 1
ATOM 3080 C C . TYR A 1 369 ? 18.020 -5.379 -62.611 1.00 85.81 369 TYR A C 1
ATOM 3082 O O . TYR A 1 369 ? 17.597 -4.996 -61.519 1.00 85.81 369 TYR A O 1
ATOM 3090 N N . LEU A 1 370 ? 17.580 -4.859 -63.761 1.00 85.12 370 LEU A N 1
ATOM 3091 C CA . LEU A 1 370 ? 16.612 -3.762 -63.813 1.00 85.12 370 LEU A CA 1
ATOM 3092 C C . LEU A 1 370 ? 15.246 -4.153 -63.241 1.00 85.12 370 LEU A C 1
ATOM 3094 O O . LEU A 1 370 ? 14.679 -3.380 -62.473 1.00 85.12 370 LEU A O 1
ATOM 3098 N N . SER A 1 371 ? 14.728 -5.342 -63.564 1.00 86.06 371 SER A N 1
ATOM 3099 C CA . SER A 1 371 ? 13.426 -5.801 -63.071 1.00 86.06 371 SER A CA 1
ATOM 3100 C C . SER A 1 371 ? 13.419 -5.979 -61.553 1.00 86.06 371 SER A C 1
ATOM 3102 O O . SER A 1 371 ? 12.464 -5.568 -60.893 1.00 86.06 371 SER A O 1
ATOM 3104 N N . LEU A 1 372 ? 14.495 -6.545 -60.993 1.00 86.69 372 LEU A N 1
ATOM 3105 C CA . LEU A 1 372 ? 14.645 -6.725 -59.550 1.00 86.69 372 LEU A CA 1
ATOM 3106 C C . LEU A 1 372 ? 14.745 -5.379 -58.828 1.00 86.69 372 LEU A C 1
ATOM 3108 O O . LEU A 1 372 ? 14.019 -5.161 -57.860 1.00 86.69 372 LEU A O 1
ATOM 3112 N N . ALA A 1 373 ? 15.572 -4.454 -59.325 1.00 87.88 373 ALA A N 1
ATOM 3113 C CA . ALA A 1 373 ? 15.702 -3.129 -58.723 1.00 87.88 373 ALA A CA 1
ATOM 3114 C C . ALA A 1 373 ? 14.410 -2.308 -58.825 1.00 87.88 373 ALA A C 1
ATOM 3116 O O . ALA A 1 373 ? 14.033 -1.634 -57.868 1.00 87.88 373 ALA A O 1
ATOM 3117 N N . GLN A 1 374 ? 13.687 -2.396 -59.944 1.00 89.69 374 GLN A N 1
ATOM 3118 C CA . GLN A 1 374 ? 12.434 -1.667 -60.136 1.00 89.69 374 GLN A CA 1
ATOM 3119 C C . GLN A 1 374 ? 11.330 -2.150 -59.178 1.00 89.69 374 GLN A C 1
ATOM 3121 O O . GLN A 1 374 ? 10.635 -1.327 -58.577 1.00 89.69 374 GLN A O 1
ATOM 3126 N N . VAL A 1 375 ? 11.189 -3.469 -58.993 1.00 91.00 375 VAL A N 1
ATOM 3127 C CA . VAL A 1 375 ? 10.248 -4.057 -58.018 1.00 91.00 375 VAL A CA 1
ATOM 3128 C C . VAL A 1 375 ? 10.704 -3.777 -56.583 1.00 91.00 375 VAL A C 1
ATOM 3130 O O . VAL A 1 375 ? 9.891 -3.373 -55.749 1.00 91.00 375 VAL A O 1
ATOM 3133 N N . GLY A 1 376 ? 12.001 -3.921 -56.303 1.00 89.31 376 GLY A N 1
ATOM 3134 C CA . GLY A 1 376 ? 12.590 -3.687 -54.987 1.00 89.31 376 GLY A CA 1
ATOM 3135 C C . GLY A 1 376 ? 12.413 -2.248 -54.500 1.00 89.31 376 GLY A C 1
ATOM 3136 O O . GLY A 1 376 ? 11.981 -2.039 -53.369 1.00 89.31 376 GLY A O 1
ATOM 3137 N N . VAL A 1 377 ? 12.655 -1.241 -55.350 1.00 93.44 377 VAL A N 1
ATOM 3138 C CA . VAL A 1 377 ? 12.463 0.181 -54.995 1.00 93.44 377 VAL A CA 1
ATOM 3139 C C . VAL A 1 377 ? 11.027 0.469 -54.597 1.00 93.44 377 VAL A C 1
ATOM 3141 O O . VAL A 1 377 ? 10.783 1.114 -53.575 1.00 93.44 377 VAL A O 1
ATOM 3144 N N . LEU A 1 378 ? 10.069 -0.002 -55.398 1.00 91.50 378 LEU A N 1
ATOM 3145 C CA . LEU A 1 378 ? 8.651 0.227 -55.142 1.00 91.50 378 LEU A CA 1
ATOM 3146 C C . LEU A 1 378 ? 8.190 -0.504 -53.869 1.00 91.50 378 LEU A C 1
ATOM 3148 O O . LEU A 1 378 ? 7.413 0.053 -53.091 1.00 91.50 378 LEU A O 1
ATOM 3152 N N . ASN A 1 379 ? 8.726 -1.699 -53.601 1.00 93.06 379 ASN A N 1
ATOM 3153 C CA . ASN A 1 379 ? 8.501 -2.422 -52.350 1.00 93.06 379 ASN A CA 1
ATOM 3154 C C . ASN A 1 379 ? 9.090 -1.679 -51.135 1.00 93.06 379 ASN A C 1
ATOM 3156 O O . ASN A 1 379 ? 8.396 -1.455 -50.142 1.00 93.06 379 ASN A O 1
ATOM 3160 N N . SER A 1 380 ? 10.340 -1.211 -51.219 1.00 92.12 380 SER A N 1
ATOM 3161 C CA . SER A 1 380 ? 10.973 -0.401 -50.168 1.00 92.12 380 SER A CA 1
ATOM 3162 C C . SER A 1 380 ? 10.224 0.910 -49.915 1.00 92.12 380 SER A C 1
ATOM 3164 O O . SER A 1 380 ? 10.097 1.329 -48.762 1.00 92.12 380 SER A O 1
ATOM 3166 N N . TYR A 1 381 ? 9.659 1.525 -50.956 1.00 94.19 381 TYR A N 1
ATOM 3167 C CA . TYR A 1 381 ? 8.794 2.695 -50.824 1.00 94.19 381 TYR A CA 1
ATOM 3168 C C . TYR A 1 381 ? 7.484 2.384 -50.086 1.00 94.19 381 TYR A C 1
ATOM 3170 O O . TYR A 1 381 ? 7.108 3.104 -49.160 1.00 94.19 381 TYR A O 1
ATOM 3178 N N . LEU A 1 382 ? 6.801 1.288 -50.435 1.00 93.56 382 LEU A N 1
ATOM 3179 C CA . LEU A 1 382 ? 5.577 0.854 -49.748 1.00 93.56 382 LEU A CA 1
ATOM 3180 C C . LEU A 1 382 ? 5.821 0.495 -48.282 1.00 93.56 382 LEU A C 1
ATOM 3182 O O . LEU A 1 382 ? 4.999 0.824 -47.422 1.00 93.56 382 LEU A O 1
ATOM 3186 N N . ARG A 1 383 ? 6.957 -0.141 -47.984 1.00 92.75 383 ARG A N 1
ATOM 3187 C CA . ARG A 1 383 ? 7.390 -0.424 -46.611 1.00 92.75 383 ARG A CA 1
ATOM 3188 C C . ARG A 1 383 ? 7.646 0.866 -45.828 1.00 92.75 383 ARG A C 1
ATOM 3190 O O . ARG A 1 383 ? 7.201 0.964 -44.685 1.00 92.75 383 ARG A O 1
ATOM 3197 N N . ALA A 1 384 ? 8.251 1.881 -46.452 1.00 93.31 384 ALA A N 1
ATOM 3198 C CA . ALA A 1 384 ? 8.396 3.213 -45.857 1.00 93.31 384 ALA A CA 1
ATOM 3199 C C . ALA A 1 384 ? 7.040 3.870 -45.551 1.00 93.31 384 ALA A C 1
ATOM 3201 O O . ALA A 1 384 ? 6.830 4.316 -44.424 1.00 93.31 384 ALA A O 1
ATOM 3202 N N . LEU A 1 385 ? 6.092 3.846 -46.496 1.00 94.56 385 LEU A N 1
ATOM 3203 C CA . LEU A 1 385 ? 4.728 4.349 -46.272 1.00 94.56 385 LEU A CA 1
ATOM 3204 C C . LEU A 1 385 ? 3.998 3.578 -45.161 1.00 94.56 385 LEU A C 1
ATOM 3206 O O . LEU A 1 385 ? 3.235 4.163 -44.400 1.00 94.56 385 LEU A O 1
ATOM 3210 N N . ASN A 1 386 ? 4.226 2.267 -45.035 1.00 94.94 386 ASN A N 1
ATOM 3211 C CA . ASN A 1 386 ? 3.634 1.479 -43.956 1.00 94.94 386 ASN A CA 1
ATOM 3212 C C . ASN A 1 386 ? 4.151 1.910 -42.576 1.00 94.94 386 ASN A C 1
ATOM 3214 O O . ASN A 1 386 ? 3.359 2.042 -41.647 1.00 94.94 386 ASN A O 1
ATOM 3218 N N . LYS A 1 387 ? 5.459 2.172 -42.448 1.00 94.94 387 LYS A N 1
ATOM 3219 C CA . LYS A 1 387 ? 6.039 2.696 -41.201 1.00 94.94 387 LYS A CA 1
ATOM 3220 C C . LYS A 1 387 ? 5.566 4.109 -40.882 1.00 94.94 387 LYS A C 1
ATOM 3222 O O . LYS A 1 387 ? 5.367 4.425 -39.715 1.00 94.94 387 LYS A O 1
ATOM 3227 N N . GLU A 1 388 ? 5.319 4.925 -41.900 1.00 95.69 388 GLU A N 1
ATOM 3228 C CA . GLU A 1 388 ? 4.736 6.263 -41.747 1.00 95.69 388 GLU A CA 1
ATOM 3229 C C . GLU A 1 388 ? 3.291 6.194 -41.222 1.00 95.69 388 GLU A C 1
ATOM 3231 O O . GLU A 1 388 ? 2.938 6.934 -40.310 1.00 95.69 388 GLU A O 1
ATOM 3236 N N . ILE A 1 389 ? 2.482 5.236 -41.695 1.00 96.06 389 ILE A N 1
ATOM 3237 C CA . ILE A 1 389 ? 1.141 4.972 -41.140 1.00 96.06 389 ILE A CA 1
ATOM 3238 C C . ILE A 1 389 ? 1.225 4.498 -39.682 1.00 96.06 389 ILE A C 1
ATOM 3240 O O . ILE A 1 389 ? 0.488 5.011 -38.846 1.00 96.06 389 ILE A O 1
ATOM 3244 N N . GLU A 1 390 ? 2.130 3.565 -39.360 1.00 95.06 390 GLU A N 1
ATOM 3245 C CA . GLU A 1 390 ? 2.344 3.110 -37.974 1.00 95.06 390 GLU A CA 1
ATOM 3246 C C . GLU A 1 390 ? 2.741 4.273 -37.043 1.00 95.06 390 GLU A C 1
ATOM 3248 O O . GLU A 1 390 ? 2.289 4.322 -35.898 1.00 95.06 390 GLU A O 1
ATOM 3253 N N . LEU A 1 391 ? 3.548 5.227 -37.527 1.00 96.31 391 LEU A N 1
ATOM 3254 C CA . LEU A 1 391 ? 3.914 6.439 -36.787 1.00 96.31 391 LEU A CA 1
ATOM 3255 C C . LEU A 1 391 ? 2.707 7.346 -36.530 1.00 96.31 391 LEU A C 1
ATOM 3257 O O . LEU A 1 391 ? 2.532 7.802 -35.402 1.00 96.31 391 LEU A O 1
ATOM 3261 N N . LEU A 1 392 ? 1.869 7.580 -37.540 1.00 96.25 392 LEU A N 1
ATOM 3262 C CA . LEU A 1 392 ? 0.655 8.391 -37.396 1.00 96.25 392 LEU A CA 1
ATOM 3263 C C . LEU A 1 392 ? -0.346 7.731 -36.432 1.00 96.25 392 LEU A C 1
ATOM 3265 O O . LEU A 1 392 ? -0.898 8.402 -35.563 1.00 96.25 392 LEU A O 1
ATOM 3269 N N . ASP A 1 393 ? -0.522 6.408 -36.513 1.00 95.44 393 ASP A N 1
ATOM 3270 C CA . ASP A 1 393 ? -1.364 5.651 -35.576 1.00 95.44 393 ASP A CA 1
ATOM 3271 C C . ASP A 1 393 ? -0.815 5.752 -34.130 1.00 95.44 393 ASP A C 1
ATOM 3273 O O . ASP A 1 393 ? -1.583 5.897 -33.175 1.00 95.44 393 ASP A O 1
ATOM 3277 N N . ALA A 1 394 ? 0.513 5.752 -33.946 1.00 95.44 394 ALA A N 1
ATOM 3278 C CA . ALA A 1 394 ? 1.144 5.973 -32.641 1.00 95.44 394 ALA A CA 1
ATOM 3279 C C . ALA A 1 394 ? 0.965 7.410 -32.118 1.00 95.44 394 ALA A C 1
ATOM 3281 O O . ALA A 1 394 ? 0.762 7.601 -30.920 1.00 95.44 394 ALA A O 1
ATOM 3282 N N . GLN A 1 395 ? 1.009 8.422 -32.989 1.00 95.75 395 GLN A N 1
ATOM 3283 C CA . GLN A 1 395 ? 0.739 9.814 -32.609 1.00 95.75 395 GLN A CA 1
ATOM 3284 C C . GLN A 1 395 ? -0.717 10.011 -32.167 1.00 95.75 395 GLN A C 1
ATOM 3286 O O . GLN A 1 395 ? -0.957 10.689 -31.171 1.00 95.75 395 GLN A O 1
ATOM 3291 N N . ILE A 1 396 ? -1.678 9.367 -32.840 1.00 94.88 396 ILE A N 1
ATOM 3292 C CA . ILE A 1 396 ? -3.085 9.360 -32.405 1.00 94.88 396 ILE A CA 1
ATOM 3293 C C . ILE A 1 396 ? -3.208 8.738 -31.010 1.00 94.88 396 ILE A C 1
ATOM 3295 O O . ILE A 1 396 ? -3.843 9.319 -30.133 1.00 94.88 396 ILE A O 1
ATOM 3299 N N . ALA A 1 397 ? -2.566 7.588 -30.784 1.00 94.50 397 ALA A N 1
ATOM 3300 C CA . ALA A 1 397 ? -2.588 6.930 -29.481 1.00 94.50 397 ALA A CA 1
ATOM 3301 C C . ALA A 1 397 ? -1.936 7.776 -28.369 1.00 94.50 397 ALA A C 1
ATOM 3303 O O . ALA A 1 397 ? -2.375 7.728 -27.222 1.00 94.50 397 ALA A O 1
ATOM 3304 N N . LEU A 1 398 ? -0.912 8.572 -28.694 1.00 95.06 398 LEU A N 1
ATOM 3305 C CA . LEU A 1 398 ? -0.316 9.527 -27.759 1.00 95.06 398 LEU A CA 1
ATOM 3306 C C . LEU A 1 398 ? -1.294 10.637 -27.366 1.00 95.06 398 LEU A C 1
ATOM 3308 O O . LEU A 1 398 ? -1.399 10.954 -26.183 1.00 95.06 398 LEU A O 1
ATOM 3312 N N . GLU A 1 399 ? -2.017 11.212 -28.326 1.00 93.94 399 GLU A N 1
ATOM 3313 C CA . GLU A 1 399 ? -3.043 12.217 -28.023 1.00 93.94 399 GLU A CA 1
ATOM 3314 C C . GLU A 1 399 ? -4.198 11.622 -27.197 1.00 93.94 399 GLU A C 1
ATOM 3316 O O . GLU A 1 399 ? -4.702 12.286 -26.291 1.00 93.94 399 GLU A O 1
ATOM 3321 N N . ASP A 1 400 ? -4.570 10.358 -27.441 1.00 93.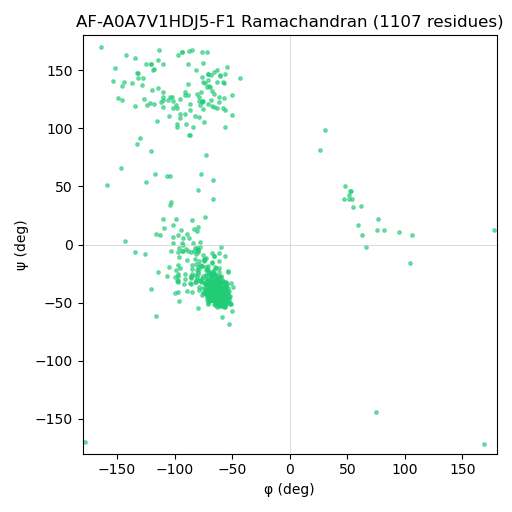75 400 ASP A N 1
ATOM 3322 C CA . ASP A 1 400 ? -5.567 9.637 -26.635 1.00 93.75 400 ASP A CA 1
ATOM 3323 C C . ASP A 1 400 ? -5.123 9.502 -25.166 1.00 93.75 400 ASP A C 1
ATOM 3325 O O . ASP A 1 400 ? -5.906 9.786 -24.255 1.00 93.75 400 ASP A O 1
ATOM 3329 N N . GLU A 1 401 ? -3.862 9.131 -24.917 1.00 94.50 401 GLU A N 1
ATOM 3330 C CA . GLU A 1 401 ? -3.340 9.010 -23.548 1.00 94.50 401 GLU A CA 1
ATOM 3331 C C . GLU A 1 401 ? -3.162 10.361 -22.846 1.00 94.50 401 GLU A C 1
ATOM 3333 O O . GLU A 1 401 ? -3.450 10.464 -21.651 1.00 94.50 401 GLU A O 1
ATOM 3338 N N . LYS A 1 402 ? -2.782 11.425 -23.566 1.00 93.44 402 LYS A N 1
ATOM 3339 C CA . LYS A 1 402 ? -2.756 12.787 -22.999 1.00 93.44 402 LYS A CA 1
ATOM 3340 C C . LYS A 1 402 ? -4.141 13.222 -22.522 1.00 93.44 402 LYS A C 1
ATOM 3342 O O . LYS A 1 402 ? -4.282 13.729 -21.407 1.00 93.44 402 LYS A O 1
ATOM 3347 N N . LEU A 1 403 ? -5.178 12.996 -23.335 1.00 94.19 403 LEU A N 1
ATOM 3348 C CA . LEU A 1 403 ? -6.551 13.324 -22.952 1.00 94.19 403 LEU A CA 1
ATOM 3349 C C . LEU A 1 403 ? -7.025 12.473 -21.765 1.00 94.19 403 LEU A C 1
ATOM 3351 O O . LEU A 1 403 ? -7.683 12.985 -20.854 1.00 94.19 403 LEU A O 1
ATOM 3355 N N . ASN A 1 404 ? -6.678 11.183 -21.753 1.00 93.38 404 ASN A N 1
ATOM 3356 C CA . ASN A 1 404 ? -6.983 10.275 -20.648 1.00 93.38 404 ASN A CA 1
ATOM 3357 C C . ASN A 1 404 ? -6.367 10.769 -19.328 1.00 93.38 404 ASN A C 1
ATOM 3359 O O . ASN A 1 404 ? -7.071 10.860 -18.318 1.00 93.38 404 ASN A O 1
ATOM 3363 N N . TYR A 1 405 ? -5.094 11.178 -19.353 1.00 92.12 405 TYR A N 1
ATOM 3364 C CA . TYR A 1 405 ? -4.414 11.769 -18.200 1.00 92.12 405 TYR A CA 1
ATOM 3365 C C . TYR A 1 405 ? -5.125 13.035 -17.697 1.00 92.12 405 TYR A C 1
ATOM 3367 O O . TYR A 1 405 ? -5.407 13.140 -16.501 1.00 92.12 405 TYR A O 1
ATOM 3375 N N . GLN A 1 406 ? -5.497 13.965 -18.585 1.00 91.12 406 GLN A N 1
ATOM 3376 C CA . GLN A 1 406 ? -6.213 15.189 -18.190 1.00 91.12 406 GLN A CA 1
ATOM 3377 C C . GLN A 1 406 ? -7.606 14.890 -17.622 1.00 91.12 406 GLN A C 1
ATOM 3379 O O . GLN A 1 406 ? -7.984 15.424 -16.578 1.00 91.12 406 GLN A O 1
ATOM 3384 N N . SER A 1 407 ? -8.356 13.973 -18.243 1.00 92.75 407 SER A N 1
ATOM 3385 C CA . SER A 1 407 ? -9.654 13.526 -17.723 1.00 92.75 407 SER A CA 1
ATOM 3386 C C . SER A 1 407 ? -9.523 12.938 -16.319 1.00 92.75 407 SER A C 1
ATOM 3388 O O . SER A 1 407 ? -10.335 13.222 -15.431 1.00 92.75 407 SER A O 1
ATOM 3390 N N . LEU A 1 408 ? -8.486 12.129 -16.103 1.00 93.12 408 LEU A N 1
ATOM 3391 C CA . LEU A 1 408 ? -8.204 11.535 -14.809 1.00 93.12 408 LEU A CA 1
ATOM 3392 C C . LEU A 1 408 ? -7.774 12.578 -13.777 1.00 93.12 408 LEU A C 1
ATOM 3394 O O . LEU A 1 408 ? -8.194 12.485 -12.627 1.00 93.12 408 LEU A O 1
ATOM 3398 N N . ARG A 1 409 ? -7.002 13.589 -14.180 1.00 91.00 409 ARG A N 1
ATOM 3399 C CA . ARG A 1 409 ? -6.606 14.724 -13.336 1.00 91.00 409 ARG A CA 1
ATOM 3400 C C . ARG A 1 409 ? -7.805 15.551 -12.873 1.00 91.00 409 ARG A C 1
ATOM 3402 O O . ARG A 1 409 ? -7.865 15.956 -11.715 1.00 91.00 409 ARG A O 1
ATOM 3409 N N . THR A 1 410 ? -8.803 15.761 -13.725 1.00 91.25 410 THR A N 1
ATOM 3410 C CA . THR A 1 410 ? -10.048 16.427 -13.306 1.00 91.25 410 THR A CA 1
ATOM 3411 C C . THR A 1 410 ? -10.858 15.548 -12.345 1.00 91.25 410 THR A C 1
ATOM 3413 O O . THR A 1 410 ? -11.366 16.038 -11.335 1.00 91.25 410 THR A O 1
ATOM 3416 N N . LYS A 1 411 ? -10.939 14.233 -12.598 1.00 92.00 411 LYS A N 1
ATOM 3417 C CA . LYS A 1 411 ? -11.610 13.282 -11.689 1.00 92.00 411 LYS A CA 1
ATOM 3418 C C . LYS A 1 411 ? -10.914 13.176 -10.335 1.00 92.00 411 LYS A C 1
ATOM 3420 O O . LYS A 1 411 ? -11.594 13.162 -9.315 1.00 92.00 411 LYS A O 1
ATOM 3425 N N . SER A 1 412 ? -9.583 13.154 -10.308 1.00 89.81 412 SER A N 1
ATOM 3426 C CA . SER A 1 412 ? -8.805 13.085 -9.070 1.00 89.81 412 SER A CA 1
ATOM 3427 C C . SER A 1 412 ? -9.009 14.326 -8.204 1.00 89.81 412 SER A C 1
ATOM 3429 O O . SER A 1 412 ? -9.209 14.183 -6.997 1.00 89.81 412 SER A O 1
ATOM 3431 N N . LYS A 1 413 ? -9.066 15.524 -8.810 1.00 89.31 413 LYS A N 1
ATOM 3432 C CA . LYS A 1 413 ? -9.461 16.767 -8.124 1.00 89.31 413 LYS A CA 1
ATOM 3433 C C . LYS A 1 413 ? -10.853 16.658 -7.507 1.00 89.31 413 LYS A C 1
ATOM 3435 O O . LYS A 1 413 ? -11.036 17.018 -6.345 1.00 89.31 413 LYS A O 1
ATOM 3440 N N . GLU A 1 414 ? -11.827 16.128 -8.248 1.00 89.50 414 GLU A N 1
ATOM 3441 C CA . GLU A 1 414 ? -13.188 15.915 -7.740 1.00 89.50 414 GLU A CA 1
ATOM 3442 C C . GLU A 1 414 ? -13.214 14.908 -6.576 1.00 89.50 414 GLU A C 1
ATOM 3444 O O . GLU A 1 414 ? -13.853 15.157 -5.551 1.00 89.50 414 GLU A O 1
ATOM 3449 N N . THR A 1 415 ? -12.501 13.786 -6.694 1.00 89.44 415 THR A N 1
ATOM 3450 C CA . THR A 1 415 ? -12.382 12.793 -5.619 1.00 89.44 415 THR A CA 1
ATOM 3451 C C . THR A 1 415 ? -11.718 13.410 -4.387 1.00 89.44 415 THR A C 1
ATOM 3453 O O . THR A 1 415 ? -12.240 13.259 -3.285 1.00 89.44 415 THR A O 1
ATOM 3456 N N . TYR A 1 416 ? -10.634 14.172 -4.542 1.00 86.75 416 TYR A N 1
ATOM 3457 C CA . TYR A 1 416 ? -9.964 14.837 -3.421 1.00 86.75 416 TYR A CA 1
ATOM 3458 C C . TYR A 1 416 ? -10.850 15.897 -2.759 1.00 86.75 416 TYR A C 1
ATOM 3460 O O . TYR A 1 416 ? -10.901 15.975 -1.533 1.00 86.75 416 TYR A O 1
ATOM 3468 N N . TYR A 1 417 ? -11.626 16.654 -3.539 1.00 86.62 417 TYR A N 1
ATOM 3469 C CA . TYR A 1 417 ? -12.660 17.546 -3.013 1.00 86.62 417 TYR A CA 1
ATOM 3470 C C . TYR A 1 417 ? -13.701 16.786 -2.170 1.00 86.62 417 TYR A C 1
ATOM 3472 O O . TYR A 1 417 ? -14.059 17.238 -1.080 1.00 86.62 417 TYR A O 1
ATOM 3480 N N . LYS A 1 418 ? -14.141 15.595 -2.609 1.00 85.06 418 LYS A N 1
ATOM 3481 C CA . LYS A 1 418 ? -15.041 14.729 -1.821 1.00 85.06 418 LYS A CA 1
ATOM 3482 C C . LYS A 1 418 ? -14.387 14.235 -0.525 1.00 85.06 418 LYS A C 1
ATOM 3484 O O . LYS A 1 418 ? -15.057 14.229 0.508 1.00 85.06 418 LYS A O 1
ATOM 3489 N N . ILE A 1 419 ? -13.099 13.875 -0.552 1.00 82.06 419 ILE A N 1
ATOM 3490 C CA . ILE A 1 419 ? -12.331 13.481 0.645 1.00 82.06 419 ILE A CA 1
ATOM 3491 C C . ILE A 1 419 ? -12.237 14.659 1.626 1.00 82.06 419 ILE A C 1
ATOM 3493 O O . ILE A 1 419 ? -12.628 14.532 2.788 1.00 82.06 419 ILE A O 1
ATOM 3497 N N . ALA A 1 420 ? -11.766 15.819 1.158 1.00 77.38 420 ALA A N 1
ATOM 3498 C CA . ALA A 1 420 ? -11.559 17.015 1.975 1.00 77.38 420 ALA A CA 1
ATOM 3499 C C . ALA A 1 420 ? -12.874 17.551 2.565 1.00 77.38 420 ALA A C 1
ATOM 3501 O O . ALA A 1 420 ? -12.927 17.932 3.734 1.00 77.38 420 ALA A O 1
ATOM 3502 N N . GLY A 1 421 ? -13.954 17.516 1.780 1.00 73.31 421 GLY A N 1
ATOM 3503 C CA . GLY A 1 421 ? -15.299 17.900 2.204 1.00 73.31 421 GLY A CA 1
ATOM 3504 C C . GLY A 1 421 ? -16.033 16.853 3.048 1.00 73.31 421 GLY A C 1
ATOM 3505 O O . GLY A 1 421 ? -17.194 17.084 3.376 1.00 73.31 421 GLY A O 1
ATOM 3506 N N . ARG A 1 422 ? -15.403 15.707 3.370 1.00 69.81 422 ARG A N 1
ATOM 3507 C CA . ARG A 1 422 ? -16.032 14.548 4.042 1.00 69.81 422 ARG A CA 1
ATOM 3508 C C . ARG A 1 422 ? -17.375 14.149 3.407 1.00 69.81 422 ARG A C 1
ATOM 3510 O O . ARG A 1 422 ? -18.327 13.825 4.107 1.00 69.81 422 ARG A O 1
ATOM 3517 N N . LYS A 1 423 ? -17.452 14.204 2.073 1.00 72.88 423 LYS A N 1
ATOM 3518 C CA . LYS A 1 423 ? -18.675 13.926 1.300 1.00 72.88 423 LYS A CA 1
ATOM 3519 C C . LYS A 1 423 ? -18.933 12.430 1.078 1.00 72.88 423 LYS A C 1
ATOM 3521 O O . LYS A 1 423 ? -19.994 12.081 0.576 1.00 72.88 423 LYS A O 1
ATOM 3526 N N . PHE A 1 424 ? -17.987 11.557 1.429 1.00 75.56 424 PHE A N 1
ATOM 3527 C CA . PHE A 1 424 ? -18.214 10.111 1.463 1.00 75.56 424 PHE A CA 1
ATOM 3528 C C . PHE A 1 424 ? -19.034 9.749 2.704 1.00 75.56 424 PHE A C 1
ATOM 3530 O O . PHE A 1 424 ? -18.636 10.082 3.821 1.00 75.56 424 PHE A O 1
ATOM 3537 N N . VAL A 1 425 ? -20.185 9.106 2.499 1.00 63.03 425 VAL A N 1
ATOM 3538 C CA . VAL A 1 425 ? -21.154 8.799 3.562 1.00 63.03 425 VAL A CA 1
ATOM 3539 C C . VAL A 1 425 ? -20.797 7.481 4.250 1.00 63.03 425 VAL A C 1
ATOM 3541 O O . VAL A 1 425 ? -21.006 7.341 5.456 1.00 63.03 425 VAL A O 1
ATOM 3544 N N . SER A 1 426 ? -20.227 6.532 3.502 1.00 67.88 426 SER A N 1
ATOM 3545 C CA . SER A 1 426 ? -19.841 5.207 3.991 1.00 67.88 426 SER A CA 1
ATOM 3546 C C . SER A 1 426 ? -18.433 4.782 3.543 1.00 67.88 426 SER A C 1
ATOM 3548 O O . SER A 1 426 ? -17.877 5.295 2.570 1.00 67.88 426 SER A O 1
ATOM 3550 N N . GLU A 1 427 ? -17.846 3.805 4.245 1.00 70.56 427 GLU A N 1
ATOM 3551 C CA . GLU A 1 427 ? -16.593 3.153 3.822 1.00 70.56 427 GLU A CA 1
ATOM 3552 C C . GLU A 1 427 ? -16.773 2.368 2.510 1.00 70.56 427 GLU A C 1
ATOM 3554 O O . GLU A 1 427 ? -15.829 2.211 1.729 1.00 70.56 427 GLU A O 1
ATOM 3559 N N . GLU A 1 428 ? -18.000 1.936 2.219 1.00 72.44 428 GLU A N 1
ATOM 3560 C CA . GLU A 1 428 ? -18.344 1.300 0.956 1.00 72.44 428 GLU A CA 1
ATOM 3561 C C . GLU A 1 428 ? -18.240 2.282 -0.216 1.00 72.44 428 GLU A C 1
ATOM 3563 O O . GLU A 1 428 ? -17.661 1.923 -1.239 1.00 72.44 428 GLU A O 1
ATOM 3568 N N . ASP A 1 429 ? -18.654 3.543 -0.047 1.00 77.50 429 ASP A N 1
ATOM 3569 C CA . ASP A 1 429 ? -18.497 4.580 -1.079 1.00 77.50 429 ASP A CA 1
ATOM 3570 C C . ASP A 1 429 ? -17.013 4.802 -1.423 1.00 77.50 429 ASP A C 1
ATOM 3572 O O . ASP A 1 429 ? -16.639 4.904 -2.594 1.00 77.50 429 ASP A O 1
ATOM 3576 N N . ILE A 1 430 ? -16.148 4.830 -0.401 1.00 80.94 430 ILE A N 1
ATOM 3577 C CA . ILE A 1 430 ? -14.689 4.962 -0.557 1.00 80.94 430 ILE A CA 1
ATOM 3578 C C . ILE A 1 430 ? -14.123 3.729 -1.271 1.00 80.94 430 ILE A C 1
ATOM 3580 O O . ILE A 1 430 ? -13.271 3.854 -2.154 1.00 80.94 430 ILE A O 1
ATOM 3584 N N . THR A 1 431 ? -14.606 2.536 -0.921 1.00 81.38 431 THR A N 1
ATOM 3585 C CA . THR A 1 431 ? -14.167 1.266 -1.518 1.00 81.38 431 THR A CA 1
ATOM 3586 C C . THR A 1 431 ? -14.601 1.150 -2.980 1.00 81.38 431 THR A C 1
ATOM 3588 O O . THR A 1 431 ? -13.799 0.760 -3.832 1.00 81.38 431 THR A O 1
ATOM 3591 N N . GLN A 1 432 ? -15.836 1.539 -3.302 1.00 85.00 432 GLN A N 1
ATOM 3592 C CA . GLN A 1 432 ? -16.345 1.585 -4.671 1.00 85.00 432 GLN A CA 1
ATOM 3593 C C . GLN A 1 432 ? -15.578 2.606 -5.515 1.00 85.00 432 GLN A C 1
ATOM 3595 O O . GLN A 1 432 ? -15.179 2.294 -6.640 1.00 85.00 432 GLN A O 1
ATOM 3600 N N . GLU A 1 433 ? -15.322 3.802 -4.978 1.00 87.56 433 GLU A N 1
ATOM 3601 C CA . GLU A 1 433 ? -14.540 4.827 -5.672 1.00 87.56 433 GLU A CA 1
ATOM 3602 C C . GLU A 1 433 ? -13.100 4.350 -5.917 1.00 87.56 433 GLU A C 1
ATOM 3604 O O . GLU A 1 433 ? -12.607 4.421 -7.044 1.00 87.56 433 GLU A O 1
ATOM 3609 N N . ARG A 1 434 ? -12.455 3.745 -4.912 1.00 88.75 434 ARG A N 1
ATOM 3610 C CA . ARG A 1 434 ? -11.124 3.130 -5.036 1.00 88.75 434 ARG A CA 1
ATOM 3611 C C . ARG A 1 434 ? -11.084 2.049 -6.120 1.00 88.75 434 ARG A C 1
ATOM 3613 O O . ARG A 1 434 ? -10.152 2.036 -6.924 1.00 88.75 434 ARG A O 1
ATOM 3620 N N . LYS A 1 435 ? -12.095 1.176 -6.194 1.00 89.62 435 LYS A N 1
ATOM 3621 C CA . LYS A 1 435 ? -12.165 0.095 -7.196 1.00 89.62 435 LYS A CA 1
ATOM 3622 C C . LYS A 1 435 ? -12.166 0.627 -8.636 1.00 89.62 435 LYS A C 1
ATOM 3624 O O . LYS A 1 435 ? -11.593 -0.010 -9.526 1.00 89.62 435 LYS A O 1
ATOM 3629 N N . LYS A 1 436 ? -12.757 1.807 -8.884 1.00 92.19 436 LYS A N 1
ATOM 3630 C CA . LYS A 1 436 ? -12.711 2.471 -10.204 1.00 92.19 436 LYS A CA 1
ATOM 3631 C C . LYS A 1 436 ? -11.273 2.818 -10.596 1.00 92.19 436 LYS A C 1
ATOM 3633 O O . LYS A 1 436 ? -10.851 2.492 -11.706 1.00 92.19 436 LYS A O 1
ATOM 3638 N N . TYR A 1 437 ? -10.520 3.413 -9.672 1.00 93.31 437 TYR A N 1
ATOM 3639 C CA . TYR A 1 437 ? -9.114 3.768 -9.869 1.00 93.31 437 TYR A CA 1
ATOM 3640 C C . TYR A 1 437 ? -8.219 2.528 -10.020 1.00 93.31 437 TYR A C 1
ATOM 3642 O O . TYR A 1 437 ? -7.401 2.475 -10.936 1.00 93.31 437 TYR A O 1
ATOM 3650 N N . GLU A 1 438 ? -8.418 1.481 -9.214 1.00 91.25 438 GLU A N 1
ATOM 3651 C CA . GLU A 1 438 ? -7.673 0.215 -9.345 1.00 91.25 438 GLU A CA 1
ATOM 3652 C C . GLU A 1 438 ? -7.885 -0.445 -10.713 1.00 91.25 438 GLU A C 1
ATOM 3654 O O . GLU A 1 438 ? -6.927 -0.863 -11.363 1.00 91.25 438 GLU A O 1
ATOM 3659 N N . THR A 1 439 ? -9.127 -0.464 -11.204 1.00 92.94 439 THR A N 1
ATOM 3660 C CA . THR A 1 439 ? -9.441 -1.006 -12.536 1.00 92.94 439 THR A CA 1
ATOM 3661 C C . THR A 1 439 ? -8.729 -0.221 -13.643 1.00 92.94 439 THR A C 1
ATOM 3663 O O . THR A 1 439 ? -8.227 -0.807 -14.604 1.00 92.94 439 THR A O 1
ATOM 3666 N N . GLN A 1 440 ? -8.653 1.108 -13.520 1.00 92.88 440 GLN A N 1
ATOM 3667 C CA . GLN A 1 440 ? -7.905 1.948 -14.461 1.00 92.88 440 GLN A CA 1
ATOM 3668 C C . GLN A 1 440 ? -6.393 1.727 -14.364 1.00 92.88 440 GLN A C 1
ATOM 3670 O O . GLN A 1 440 ? -5.724 1.684 -15.396 1.00 92.88 440 GLN A O 1
ATOM 3675 N N . LYS A 1 441 ? -5.858 1.516 -13.155 1.00 94.06 441 LYS A N 1
ATOM 3676 C CA . LYS A 1 441 ? -4.437 1.224 -12.932 1.00 94.06 441 LYS A CA 1
ATOM 3677 C C . LYS A 1 441 ? -4.010 -0.050 -13.649 1.00 94.06 441 LYS A C 1
ATOM 3679 O O . LYS A 1 441 ? -2.974 -0.056 -14.310 1.00 94.06 441 LYS A O 1
ATOM 3684 N N . GLU A 1 442 ? -4.804 -1.114 -13.550 1.00 93.19 442 GLU A N 1
ATOM 3685 C CA . GLU A 1 442 ? -4.494 -2.385 -14.215 1.00 93.19 442 GLU A CA 1
ATOM 3686 C C . GLU A 1 442 ? -4.551 -2.260 -15.744 1.00 93.19 442 GLU A C 1
ATOM 3688 O O . GLU A 1 442 ? -3.647 -2.739 -16.432 1.00 93.19 442 GLU A O 1
ATOM 3693 N N . LYS A 1 443 ? -5.522 -1.509 -16.286 1.00 93.62 443 LYS A N 1
ATOM 3694 C CA . LYS A 1 443 ? -5.557 -1.175 -17.723 1.00 93.62 443 LYS A CA 1
ATOM 3695 C C . LYS A 1 443 ? -4.311 -0.399 -18.164 1.00 93.62 443 LYS A C 1
ATOM 3697 O O . LYS A 1 443 ? -3.688 -0.760 -19.160 1.00 93.62 443 LYS A O 1
ATOM 3702 N N . ALA A 1 444 ? -3.914 0.621 -17.403 1.00 92.88 444 ALA A N 1
ATOM 3703 C CA . ALA A 1 444 ? -2.729 1.428 -17.684 1.00 92.88 444 ALA A CA 1
ATOM 3704 C C . ALA A 1 444 ? -1.435 0.590 -17.634 1.00 92.88 444 ALA A C 1
ATOM 3706 O O . ALA A 1 444 ? -0.582 0.699 -18.514 1.00 92.88 444 ALA A O 1
ATOM 3707 N N . LYS A 1 445 ? -1.292 -0.311 -16.652 1.00 94.06 445 LYS A N 1
ATOM 3708 C CA . LYS A 1 445 ? -0.149 -1.239 -16.573 1.00 94.06 445 LYS A CA 1
ATOM 3709 C C . LYS A 1 445 ? -0.076 -2.181 -17.774 1.00 94.06 445 LYS A C 1
ATOM 3711 O O . LYS A 1 445 ? 1.009 -2.343 -18.333 1.00 94.06 445 LYS A O 1
ATOM 3716 N N . ALA A 1 446 ? -1.203 -2.776 -18.168 1.00 93.75 446 ALA A N 1
ATOM 3717 C CA . ALA A 1 446 ? -1.266 -3.649 -19.336 1.00 93.75 446 ALA A CA 1
ATOM 3718 C C . ALA A 1 446 ? -0.853 -2.891 -20.607 1.00 93.75 446 ALA A C 1
ATOM 3720 O O . ALA A 1 446 ? -0.007 -3.359 -21.366 1.00 93.75 446 ALA A O 1
ATOM 3721 N N . LEU A 1 447 ? -1.362 -1.669 -20.785 1.00 93.88 447 LEU A N 1
ATOM 3722 C CA . LEU A 1 447 ? -1.026 -0.829 -21.931 1.00 93.88 447 LEU A CA 1
ATOM 3723 C C . LEU A 1 447 ? 0.463 -0.443 -21.963 1.00 93.88 447 LEU A C 1
ATOM 3725 O O . LEU A 1 447 ? 1.105 -0.501 -23.013 1.00 93.88 447 LEU A O 1
ATOM 3729 N N . ARG A 1 448 ? 1.049 -0.117 -20.804 1.00 95.88 448 ARG A N 1
ATOM 3730 C CA . ARG A 1 448 ? 2.489 0.157 -20.678 1.00 95.88 448 ARG A CA 1
ATOM 3731 C C . ARG A 1 448 ? 3.344 -1.028 -21.132 1.00 95.88 448 ARG A C 1
ATOM 3733 O O . ARG A 1 448 ? 4.381 -0.812 -21.760 1.00 95.88 448 ARG A O 1
ATOM 3740 N N . LEU A 1 449 ? 2.941 -2.257 -20.795 1.00 93.69 449 LEU A N 1
ATOM 3741 C CA . LEU A 1 449 ? 3.654 -3.469 -21.205 1.00 93.69 449 LEU A CA 1
ATOM 3742 C C . LEU A 1 449 ? 3.622 -3.634 -22.729 1.00 93.69 449 LEU A C 1
ATOM 3744 O O . LEU A 1 449 ? 4.677 -3.810 -23.333 1.00 93.69 449 LEU A O 1
ATOM 3748 N N . VAL A 1 450 ? 2.451 -3.449 -23.347 1.00 95.31 450 VAL A N 1
ATOM 3749 C CA . VAL A 1 450 ? 2.278 -3.520 -24.809 1.00 95.31 450 VAL A CA 1
ATOM 3750 C C . VAL A 1 450 ? 3.221 -2.556 -25.536 1.00 95.31 450 VAL A C 1
ATOM 3752 O O . VAL A 1 450 ? 3.922 -2.951 -26.466 1.00 95.31 450 VAL A O 1
ATOM 3755 N N . TYR A 1 451 ? 3.293 -1.287 -25.118 1.00 94.50 451 TYR A N 1
ATOM 3756 C CA . TYR A 1 451 ? 4.188 -0.322 -25.772 1.00 94.50 451 TYR A CA 1
ATOM 3757 C C . TYR A 1 451 ? 5.671 -0.600 -25.513 1.00 94.50 451 TYR A C 1
ATOM 3759 O O . TYR A 1 451 ? 6.502 -0.356 -26.389 1.00 94.50 451 TYR A O 1
ATOM 3767 N N . ARG A 1 452 ? 6.018 -1.159 -24.348 1.00 93.94 452 ARG A N 1
ATOM 3768 C CA . ARG A 1 452 ? 7.388 -1.605 -24.066 1.00 93.94 452 ARG A CA 1
ATOM 3769 C C . ARG A 1 452 ? 7.801 -2.753 -24.993 1.00 93.94 452 ARG A C 1
ATOM 3771 O O . ARG A 1 452 ? 8.901 -2.717 -25.537 1.00 93.94 452 ARG A O 1
ATOM 3778 N N . GLU A 1 453 ? 6.927 -3.730 -25.214 1.00 93.25 453 GLU A N 1
ATOM 3779 C CA . GLU A 1 453 ? 7.170 -4.821 -26.167 1.00 93.25 453 GLU A CA 1
ATOM 3780 C C . GLU A 1 453 ? 7.309 -4.302 -27.602 1.00 93.25 453 GLU A C 1
ATOM 3782 O O . GLU A 1 453 ? 8.211 -4.727 -28.323 1.00 93.25 453 GLU A O 1
ATOM 3787 N N . LYS A 1 454 ? 6.495 -3.312 -27.998 1.00 93.94 454 LYS A N 1
ATOM 3788 C CA . LYS A 1 454 ? 6.628 -2.647 -29.304 1.00 93.94 454 LYS A CA 1
ATOM 3789 C C . LYS A 1 454 ? 7.988 -1.963 -29.486 1.00 93.94 454 LYS A C 1
ATOM 3791 O O . LYS A 1 454 ? 8.573 -2.090 -30.557 1.00 93.94 454 LYS A O 1
ATOM 3796 N N . ILE A 1 455 ? 8.519 -1.283 -28.465 1.00 91.50 455 ILE A N 1
ATOM 3797 C CA . ILE A 1 455 ? 9.874 -0.696 -28.512 1.00 91.50 455 ILE A CA 1
ATOM 3798 C C . ILE A 1 455 ? 10.937 -1.788 -28.693 1.00 91.50 455 ILE A C 1
ATOM 3800 O O . ILE A 1 455 ? 11.807 -1.663 -29.555 1.00 91.50 455 ILE A O 1
ATOM 3804 N N . ASN A 1 456 ? 10.837 -2.885 -27.938 1.00 89.38 456 ASN A N 1
ATOM 3805 C CA . ASN A 1 456 ? 11.770 -4.009 -28.063 1.00 89.38 456 ASN A CA 1
ATOM 3806 C C . ASN A 1 456 ? 11.718 -4.638 -29.469 1.00 89.38 456 ASN A C 1
ATOM 3808 O O . ASN A 1 456 ? 12.756 -4.962 -30.044 1.00 89.38 456 ASN A O 1
ATOM 3812 N N . ALA A 1 457 ? 10.526 -4.757 -30.062 1.00 92.38 457 ALA A N 1
ATOM 3813 C CA . ALA A 1 457 ? 10.363 -5.242 -31.431 1.00 92.38 457 ALA A CA 1
ATOM 3814 C C . ALA A 1 457 ? 11.002 -4.302 -32.472 1.00 92.38 457 ALA A C 1
ATOM 3816 O O . ALA A 1 457 ? 11.609 -4.778 -33.434 1.00 92.38 457 ALA A O 1
ATOM 3817 N N . ILE A 1 458 ? 10.931 -2.978 -32.271 1.00 91.94 458 ILE A N 1
ATOM 3818 C CA . ILE A 1 458 ? 11.592 -2.001 -33.154 1.00 91.94 458 ILE A CA 1
ATOM 3819 C C . ILE A 1 458 ? 13.113 -2.178 -33.141 1.00 91.94 458 ILE A C 1
ATOM 3821 O O . ILE A 1 458 ? 13.729 -2.094 -34.201 1.00 91.94 458 ILE A O 1
ATOM 3825 N N . ALA A 1 459 ? 13.725 -2.473 -31.990 1.00 86.12 459 ALA A N 1
ATOM 3826 C CA . ALA A 1 459 ? 15.170 -2.702 -31.913 1.00 86.12 459 ALA A CA 1
ATOM 3827 C C . ALA A 1 459 ? 15.624 -3.844 -32.845 1.00 86.12 459 ALA A C 1
ATOM 3829 O O . ALA A 1 459 ? 16.605 -3.703 -33.579 1.00 86.12 459 ALA A O 1
ATOM 3830 N N . ASN A 1 460 ? 14.855 -4.936 -32.898 1.00 90.25 460 ASN A N 1
ATOM 3831 C CA . ASN A 1 460 ? 15.112 -6.046 -33.819 1.00 90.25 460 ASN A CA 1
ATOM 3832 C C . ASN A 1 460 ? 14.920 -5.634 -35.288 1.00 90.25 460 ASN A C 1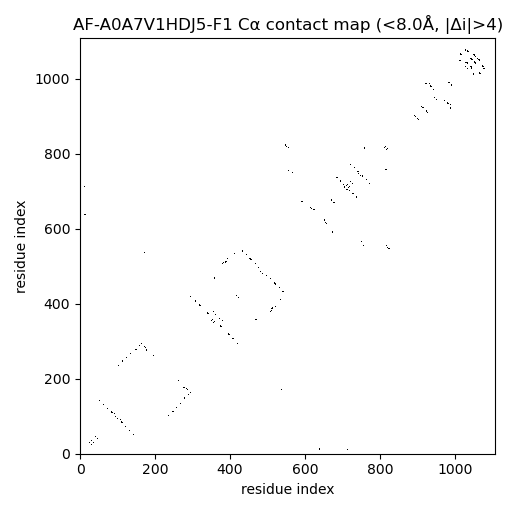
ATOM 3834 O O . ASN A 1 460 ? 15.753 -5.967 -36.133 1.00 90.25 460 ASN A O 1
ATOM 3838 N N . LEU A 1 461 ? 13.866 -4.867 -35.593 1.00 91.12 461 LEU A N 1
ATOM 3839 C CA . LEU A 1 461 ? 13.612 -4.353 -36.946 1.00 91.12 461 LEU A CA 1
ATOM 3840 C C . LEU A 1 461 ? 14.719 -3.403 -37.429 1.00 91.12 461 LEU A C 1
ATOM 3842 O O . LEU A 1 461 ? 15.097 -3.450 -38.597 1.00 91.12 461 LEU A O 1
ATOM 3846 N N . LEU A 1 462 ? 15.273 -2.567 -36.546 1.00 90.75 462 LEU A N 1
ATOM 3847 C CA . LEU A 1 462 ? 16.393 -1.680 -36.873 1.00 90.75 462 LEU A CA 1
ATOM 3848 C C . LEU A 1 462 ? 17.648 -2.472 -37.256 1.00 90.75 462 LEU A C 1
ATOM 3850 O O . LEU A 1 462 ? 18.319 -2.118 -38.225 1.00 90.75 462 LEU A O 1
ATOM 3854 N N . ASN A 1 463 ? 17.941 -3.564 -36.546 1.00 88.50 463 ASN A N 1
ATOM 3855 C CA . ASN A 1 463 ? 19.050 -4.454 -36.900 1.00 88.50 463 ASN A CA 1
ATOM 3856 C C . ASN A 1 463 ? 18.817 -5.148 -38.249 1.00 88.50 463 ASN A C 1
ATOM 3858 O O . ASN A 1 463 ? 19.738 -5.231 -39.061 1.00 88.50 463 ASN A O 1
ATOM 3862 N N . GLN A 1 464 ? 17.584 -5.580 -38.530 1.00 89.81 464 GLN A N 1
ATOM 3863 C CA . GLN A 1 464 ? 17.229 -6.139 -39.838 1.00 89.81 464 GLN A CA 1
ATOM 3864 C C . GLN A 1 464 ? 17.408 -5.113 -40.964 1.00 89.81 464 GLN A C 1
ATOM 3866 O O . GLN A 1 464 ? 18.038 -5.426 -41.967 1.00 89.81 464 GLN A O 1
ATOM 3871 N N . LEU A 1 465 ? 16.929 -3.876 -40.797 1.00 92.19 465 LEU A N 1
ATOM 3872 C CA . LEU A 1 465 ? 17.068 -2.829 -41.818 1.00 92.19 465 LEU A CA 1
ATOM 3873 C C . LEU A 1 465 ? 18.522 -2.412 -42.064 1.00 92.19 465 LEU A C 1
ATOM 3875 O O . LEU A 1 465 ? 18.855 -2.075 -43.197 1.00 92.19 465 LEU A O 1
ATOM 3879 N N . LYS A 1 466 ? 19.396 -2.467 -41.048 1.00 90.88 466 LYS A N 1
ATOM 3880 C CA . LYS A 1 466 ? 20.845 -2.291 -41.249 1.00 90.88 466 LYS A CA 1
ATOM 3881 C C . LYS A 1 466 ? 21.408 -3.364 -42.181 1.00 90.88 466 LYS A C 1
ATOM 3883 O O . LYS A 1 466 ? 22.091 -3.022 -43.135 1.00 90.88 466 LYS A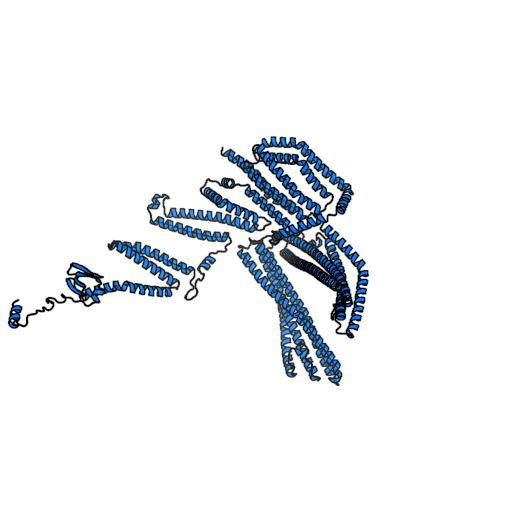 O 1
ATOM 3888 N N . LYS A 1 467 ? 21.030 -4.629 -41.975 1.00 90.81 467 LYS A N 1
ATOM 3889 C CA . LYS A 1 467 ? 21.424 -5.729 -42.866 1.00 90.81 467 LYS A CA 1
ATOM 3890 C C . LYS A 1 467 ? 20.893 -5.539 -44.292 1.00 90.81 467 LYS A C 1
ATOM 3892 O O . LYS A 1 467 ? 21.623 -5.765 -45.244 1.00 90.81 467 LYS A O 1
ATOM 3897 N N . VAL A 1 468 ? 19.650 -5.074 -44.450 1.00 92.25 468 VAL A N 1
ATOM 3898 C CA . VAL A 1 468 ? 19.091 -4.742 -45.776 1.00 92.25 468 VAL A CA 1
ATOM 3899 C C . VAL A 1 468 ? 19.879 -3.618 -46.453 1.00 92.25 468 VAL A C 1
ATOM 3901 O O . VAL A 1 468 ? 20.122 -3.674 -47.654 1.00 92.25 468 VAL A O 1
ATOM 3904 N N . LEU A 1 469 ? 20.300 -2.604 -45.693 1.00 92.00 469 LEU A N 1
ATOM 3905 C CA . LEU A 1 469 ? 21.134 -1.522 -46.211 1.00 92.00 469 LEU A CA 1
ATOM 3906 C C . LEU A 1 469 ? 22.487 -2.046 -46.712 1.00 92.00 469 LEU A C 1
ATOM 3908 O O . LEU A 1 469 ? 22.949 -1.611 -47.763 1.00 92.00 469 LEU A O 1
ATOM 3912 N N . ASP A 1 470 ? 23.097 -2.981 -45.986 1.00 91.12 470 ASP A N 1
ATOM 3913 C CA . ASP A 1 470 ? 24.354 -3.608 -46.396 1.00 91.12 470 ASP A CA 1
ATOM 3914 C C . ASP A 1 470 ? 24.162 -4.491 -47.639 1.00 91.12 470 ASP A C 1
ATOM 3916 O O . ASP A 1 470 ? 24.914 -4.337 -48.595 1.00 91.12 470 ASP A O 1
ATOM 3920 N N . ASN A 1 471 ? 23.073 -5.264 -47.729 1.00 91.56 471 ASN A N 1
ATOM 3921 C CA . ASN A 1 471 ? 22.734 -6.019 -48.944 1.00 91.56 471 ASN A CA 1
ATOM 3922 C C . ASN A 1 471 ? 22.583 -5.108 -50.184 1.00 91.56 471 ASN A C 1
ATOM 3924 O O . ASN A 1 471 ? 23.023 -5.456 -51.279 1.00 91.56 471 ASN A O 1
ATOM 3928 N N . ILE A 1 472 ? 21.983 -3.918 -50.035 1.00 90.44 472 ILE A N 1
ATOM 3929 C CA . ILE A 1 472 ? 21.878 -2.938 -51.132 1.00 90.44 472 ILE A CA 1
ATOM 3930 C C . ILE A 1 472 ? 23.266 -2.409 -51.535 1.00 90.44 472 ILE A C 1
ATOM 3932 O O . ILE A 1 472 ? 23.535 -2.261 -52.729 1.00 90.44 472 ILE A O 1
ATOM 3936 N N . LYS A 1 473 ? 24.169 -2.158 -50.575 1.00 90.81 473 LYS A N 1
ATOM 3937 C CA . LYS A 1 473 ? 25.561 -1.757 -50.868 1.00 90.81 473 LYS A CA 1
ATOM 3938 C C . LYS A 1 473 ? 26.335 -2.866 -51.578 1.00 90.81 473 LYS A C 1
ATOM 3940 O O . LYS A 1 473 ? 27.049 -2.579 -52.537 1.00 90.81 473 LYS A O 1
ATOM 3945 N N . ASP A 1 474 ? 26.148 -4.114 -51.164 1.00 89.06 474 ASP A N 1
ATOM 3946 C CA . ASP A 1 474 ? 26.760 -5.271 -51.817 1.00 89.06 474 ASP A CA 1
ATOM 3947 C C . ASP A 1 474 ? 26.250 -5.411 -53.258 1.00 89.06 474 ASP A C 1
ATOM 3949 O O . ASP A 1 474 ? 27.021 -5.701 -54.172 1.00 89.06 474 ASP A O 1
ATOM 3953 N N . LEU A 1 475 ? 24.966 -5.126 -53.513 1.00 87.12 475 LEU A N 1
ATOM 3954 C CA . LEU A 1 475 ? 24.411 -5.067 -54.871 1.00 87.12 475 LEU A CA 1
ATOM 3955 C C . LEU A 1 475 ? 25.009 -3.926 -55.711 1.00 87.12 475 LEU A C 1
ATOM 3957 O O . LEU A 1 475 ? 25.298 -4.152 -56.889 1.00 87.12 475 LEU A O 1
ATOM 3961 N N . HIS A 1 476 ? 25.244 -2.742 -55.129 1.00 86.94 476 HIS A N 1
ATOM 3962 C CA . HIS A 1 476 ? 25.989 -1.660 -55.792 1.00 86.94 476 HIS A CA 1
ATOM 3963 C C . HIS A 1 476 ? 27.406 -2.116 -56.177 1.00 86.94 476 HIS A C 1
ATOM 3965 O O . HIS A 1 476 ? 27.836 -1.930 -57.318 1.00 86.94 476 HIS A O 1
ATOM 3971 N N . GLN A 1 477 ? 28.131 -2.747 -55.248 1.00 86.25 477 GLN A N 1
ATOM 3972 C CA . GLN A 1 477 ? 29.493 -3.228 -55.487 1.00 86.25 477 GLN A CA 1
ATOM 3973 C C . GLN A 1 477 ? 29.527 -4.323 -56.562 1.00 86.25 477 GLN A C 1
ATOM 3975 O O . GLN A 1 477 ? 30.267 -4.206 -57.541 1.00 86.25 477 GLN A O 1
ATOM 3980 N N . ASN A 1 478 ? 28.656 -5.326 -56.451 1.00 83.94 478 ASN A N 1
ATOM 3981 C CA . ASN A 1 478 ? 28.527 -6.412 -57.423 1.00 83.94 478 ASN A CA 1
ATOM 3982 C C . ASN A 1 478 ? 28.183 -5.903 -58.831 1.00 83.94 478 ASN A C 1
ATOM 3984 O O . ASN A 1 478 ? 28.716 -6.399 -59.829 1.00 83.94 478 ASN A O 1
ATOM 3988 N N . ALA A 1 479 ? 27.297 -4.908 -58.940 1.00 82.00 479 ALA A N 1
ATOM 3989 C CA . ALA A 1 479 ? 26.956 -4.294 -60.222 1.00 82.00 479 ALA A CA 1
ATOM 3990 C C . ALA A 1 479 ? 28.124 -3.485 -60.809 1.00 82.00 479 ALA A C 1
ATOM 3992 O O . ALA A 1 479 ? 28.316 -3.489 -62.028 1.00 82.00 479 ALA A O 1
ATOM 3993 N N . ARG A 1 480 ? 28.928 -2.832 -59.958 1.00 83.69 480 ARG A N 1
ATOM 3994 C CA . ARG A 1 480 ? 30.126 -2.080 -60.358 1.00 83.69 480 ARG A CA 1
ATOM 3995 C C . ARG A 1 480 ? 31.239 -2.996 -60.870 1.00 83.69 480 ARG A C 1
ATOM 3997 O O . ARG A 1 480 ? 31.824 -2.697 -61.909 1.00 83.69 480 ARG A O 1
ATOM 4004 N N . GLU A 1 481 ? 31.494 -4.114 -60.193 1.00 83.00 481 GLU A N 1
ATOM 4005 C CA . GLU A 1 481 ? 32.498 -5.116 -60.586 1.00 83.00 481 GLU A CA 1
ATOM 4006 C C . GLU A 1 481 ? 32.124 -5.814 -61.902 1.00 83.00 481 GLU A C 1
ATOM 4008 O O . GLU A 1 481 ? 32.951 -5.968 -62.801 1.00 83.00 481 GLU A O 1
ATOM 4013 N N . LYS A 1 482 ? 30.843 -6.162 -62.075 1.00 80.44 482 LYS A N 1
ATOM 4014 C CA . LYS A 1 482 ? 30.339 -6.851 -63.278 1.00 80.44 482 LYS A CA 1
ATOM 4015 C C . LYS A 1 482 ? 29.924 -5.895 -64.404 1.00 80.44 482 LYS A C 1
ATOM 4017 O O . LYS A 1 482 ? 29.422 -6.342 -65.440 1.00 80.44 482 LYS A O 1
ATOM 4022 N N . LYS A 1 483 ? 30.162 -4.586 -64.253 1.00 79.75 483 LYS A N 1
ATOM 4023 C CA . LYS A 1 483 ? 29.755 -3.529 -65.197 1.00 79.75 483 LYS A CA 1
ATOM 4024 C C . LYS A 1 483 ? 30.242 -3.780 -66.625 1.00 79.75 483 LYS A C 1
ATOM 4026 O O . LYS A 1 483 ? 29.464 -3.659 -67.567 1.00 79.75 483 LYS A O 1
ATOM 4031 N N . ALA A 1 484 ? 31.508 -4.174 -66.779 1.00 72.06 484 ALA A N 1
ATOM 4032 C CA . ALA A 1 484 ? 32.127 -4.447 -68.079 1.00 72.06 484 ALA A CA 1
ATOM 4033 C C . ALA A 1 484 ? 31.614 -5.739 -68.752 1.00 72.06 484 ALA A C 1
ATOM 4035 O O . ALA A 1 484 ? 31.773 -5.907 -69.960 1.00 72.06 484 ALA A O 1
ATOM 4036 N N . ILE A 1 485 ? 30.998 -6.642 -67.979 1.00 74.06 485 ILE A N 1
ATOM 4037 C CA . ILE A 1 485 ? 30.509 -7.950 -68.435 1.00 74.06 485 ILE A CA 1
ATOM 4038 C C . ILE A 1 485 ? 29.020 -7.872 -68.785 1.00 74.06 485 ILE A C 1
ATOM 4040 O O . ILE A 1 485 ? 28.618 -8.313 -69.859 1.00 74.06 485 ILE A O 1
ATOM 4044 N N . ILE A 1 486 ? 28.210 -7.289 -67.897 1.00 68.56 486 ILE A N 1
ATOM 4045 C CA . ILE A 1 486 ? 26.743 -7.298 -67.989 1.00 68.56 486 ILE A CA 1
ATOM 4046 C C . ILE A 1 486 ? 26.222 -6.104 -68.800 1.00 68.56 486 ILE A C 1
ATOM 4048 O O . ILE A 1 486 ? 25.321 -6.272 -69.612 1.00 68.56 486 ILE A O 1
ATOM 4052 N N . PHE A 1 487 ? 26.803 -4.910 -68.636 1.00 76.38 487 PHE A N 1
ATOM 4053 C CA . PHE A 1 487 ? 26.316 -3.663 -69.247 1.00 76.38 487 PHE A CA 1
ATOM 4054 C C . PHE A 1 487 ? 27.158 -3.216 -70.458 1.00 76.38 487 PHE A C 1
ATOM 4056 O O . PHE A 1 487 ? 27.332 -2.014 -70.681 1.00 76.38 487 PHE A O 1
ATOM 4063 N N . LYS A 1 488 ? 27.701 -4.162 -71.246 1.00 62.53 488 LYS A N 1
ATOM 4064 C CA . LYS A 1 488 ? 28.513 -3.874 -72.449 1.00 62.53 488 LYS A CA 1
ATOM 4065 C C . LYS A 1 488 ? 27.792 -2.869 -73.364 1.00 62.53 488 LYS A C 1
ATOM 4067 O O . LYS A 1 488 ? 26.765 -3.190 -73.946 1.00 62.53 488 LYS A O 1
ATOM 4072 N N . ALA A 1 489 ? 28.336 -1.654 -73.463 1.00 61.22 489 ALA A N 1
ATOM 4073 C CA . ALA A 1 489 ? 27.826 -0.505 -74.229 1.00 61.22 489 ALA A CA 1
ATOM 4074 C C . ALA A 1 489 ? 26.484 0.139 -73.780 1.00 61.22 489 ALA A C 1
ATOM 4076 O O . ALA A 1 489 ? 26.128 1.189 -74.310 1.00 61.22 489 ALA A O 1
ATOM 4077 N N . ASN A 1 490 ? 25.790 -0.368 -72.749 1.00 69.00 490 ASN A N 1
ATOM 4078 C CA . ASN A 1 490 ? 24.509 0.178 -72.251 1.00 69.00 490 ASN A CA 1
ATOM 4079 C C . ASN A 1 490 ? 24.659 0.974 -70.935 1.00 69.00 490 ASN A C 1
ATOM 4081 O O . ASN A 1 490 ? 24.027 0.696 -69.913 1.00 69.00 490 ASN A O 1
ATOM 4085 N N . ILE A 1 491 ? 25.480 2.031 -70.961 1.00 77.62 491 ILE A N 1
ATOM 4086 C CA . ILE A 1 491 ? 25.726 2.928 -69.806 1.00 77.62 491 ILE A CA 1
ATOM 4087 C C . ILE A 1 491 ? 24.427 3.540 -69.256 1.00 77.62 491 ILE A C 1
ATOM 4089 O O . ILE A 1 491 ? 24.284 3.734 -68.049 1.00 77.62 491 ILE A O 1
ATOM 4093 N N . ARG A 1 492 ? 23.448 3.802 -70.129 1.00 80.31 492 ARG A N 1
ATOM 4094 C CA . ARG A 1 492 ? 22.149 4.371 -69.744 1.00 80.31 492 ARG A CA 1
ATOM 4095 C C . ARG A 1 492 ? 21.346 3.444 -68.826 1.00 80.31 492 ARG A C 1
ATOM 4097 O O . ARG A 1 492 ? 20.654 3.927 -67.936 1.00 80.31 492 ARG A O 1
ATOM 4104 N N . GLU A 1 493 ? 21.435 2.134 -69.036 1.00 82.25 493 GLU A N 1
ATOM 4105 C CA . GLU A 1 493 ? 20.724 1.130 -68.238 1.00 82.25 493 GLU A CA 1
ATOM 4106 C C . GLU A 1 493 ? 21.415 0.877 -66.897 1.00 82.25 493 GLU A C 1
ATOM 4108 O O . GLU A 1 493 ? 20.736 0.775 -65.878 1.00 82.25 493 GLU A O 1
ATOM 4113 N N . TYR A 1 494 ? 22.751 0.896 -66.872 1.00 84.81 494 TYR A N 1
ATOM 4114 C CA . TYR A 1 494 ? 23.527 0.873 -65.629 1.00 84.81 494 TYR A CA 1
ATOM 4115 C C . TYR A 1 494 ? 23.181 2.069 -64.728 1.00 84.81 494 TYR A C 1
ATOM 4117 O O . TYR A 1 494 ? 22.860 1.892 -63.557 1.00 84.81 494 TYR A O 1
ATOM 4125 N N . ASN A 1 495 ? 23.148 3.284 -65.289 1.00 85.62 495 ASN A N 1
ATOM 4126 C CA . ASN A 1 495 ? 22.802 4.486 -64.525 1.00 85.62 495 ASN A CA 1
ATOM 4127 C C . ASN A 1 495 ? 21.362 4.440 -63.980 1.00 85.62 495 ASN A C 1
ATOM 4129 O O . ASN A 1 495 ? 21.121 4.902 -62.870 1.00 85.62 495 ASN A O 1
ATOM 4133 N N . ARG A 1 496 ? 20.408 3.855 -64.723 1.00 86.12 496 ARG A N 1
ATOM 4134 C CA . ARG A 1 496 ? 19.031 3.638 -64.237 1.00 86.12 496 ARG A CA 1
ATOM 4135 C C . ARG A 1 496 ? 18.968 2.627 -63.091 1.00 86.12 496 ARG A C 1
ATOM 4137 O O . ARG A 1 496 ? 18.212 2.831 -62.149 1.00 86.12 496 ARG A O 1
ATOM 4144 N N . PHE A 1 497 ? 19.743 1.548 -63.166 1.00 88.06 497 PHE A N 1
ATOM 4145 C CA . PHE A 1 497 ? 19.839 0.562 -62.088 1.00 88.06 497 PHE A CA 1
ATOM 4146 C C . PHE A 1 497 ? 20.433 1.178 -60.810 1.00 88.06 497 PHE A C 1
ATOM 4148 O O . PHE A 1 497 ? 19.848 1.042 -59.738 1.00 88.06 497 PHE A O 1
ATOM 4155 N N . GLU A 1 498 ? 21.528 1.930 -60.935 1.00 88.38 498 GLU A N 1
ATOM 4156 C CA . GLU A 1 498 ? 22.133 2.692 -59.832 1.00 88.38 498 GLU A CA 1
ATOM 4157 C C . GLU A 1 498 ? 21.156 3.719 -59.241 1.00 88.38 498 GLU A C 1
ATOM 4159 O O . GLU A 1 498 ? 21.049 3.859 -58.025 1.00 88.38 498 GLU A O 1
ATOM 4164 N N . GLU A 1 499 ? 20.393 4.425 -60.080 1.00 91.31 499 GLU A N 1
ATOM 4165 C CA . GLU A 1 499 ? 19.355 5.351 -59.621 1.00 91.31 499 GLU A CA 1
ATOM 4166 C C . GLU A 1 499 ? 18.266 4.633 -58.810 1.00 91.31 499 GLU A C 1
ATOM 4168 O O . GLU A 1 499 ? 17.829 5.140 -57.774 1.00 91.31 499 GLU A O 1
ATOM 4173 N N . PHE A 1 500 ? 17.842 3.441 -59.243 1.00 92.69 500 PHE A N 1
ATOM 4174 C CA . PHE A 1 500 ? 16.909 2.624 -58.476 1.00 92.69 500 PHE A CA 1
ATOM 4175 C C . PHE A 1 500 ? 17.502 2.222 -57.123 1.00 92.69 500 PHE A C 1
ATOM 4177 O O . PHE A 1 500 ? 16.877 2.493 -56.100 1.00 92.69 500 PHE A O 1
ATOM 4184 N N . LEU A 1 501 ? 18.714 1.668 -57.073 1.00 91.25 501 LEU A N 1
ATOM 4185 C CA . LEU A 1 501 ? 19.330 1.289 -55.798 1.00 91.25 501 LEU A CA 1
ATOM 4186 C C . LEU A 1 501 ? 19.505 2.484 -54.843 1.00 91.25 501 LEU A C 1
ATOM 4188 O O . LEU A 1 501 ? 19.125 2.382 -53.679 1.00 91.25 501 LEU A O 1
ATOM 4192 N N . ASN A 1 502 ? 19.927 3.651 -55.343 1.00 92.62 502 ASN A N 1
ATOM 4193 C CA . ASN A 1 502 ? 20.021 4.880 -54.541 1.00 92.62 502 ASN A CA 1
ATOM 4194 C C . ASN A 1 502 ? 18.659 5.309 -53.960 1.00 92.62 502 ASN A C 1
ATOM 4196 O O . ASN A 1 502 ? 18.558 5.725 -52.802 1.00 92.62 502 ASN A O 1
ATOM 4200 N N . ARG A 1 503 ? 17.572 5.190 -54.739 1.00 94.38 503 ARG A N 1
ATOM 4201 C CA . ARG A 1 503 ? 16.208 5.461 -54.247 1.00 94.38 503 ARG A CA 1
ATOM 4202 C C . ARG A 1 503 ? 15.768 4.432 -53.204 1.00 94.38 503 ARG A C 1
ATOM 4204 O O . ARG A 1 503 ? 15.165 4.818 -52.202 1.00 94.38 503 ARG A O 1
ATOM 4211 N N . ALA A 1 504 ? 16.070 3.147 -53.408 1.00 92.56 504 ALA A N 1
ATOM 4212 C CA . ALA A 1 504 ? 15.797 2.095 -52.427 1.00 92.56 504 ALA A CA 1
ATOM 4213 C C . ALA A 1 504 ? 16.528 2.363 -51.109 1.00 92.56 504 ALA A C 1
ATOM 4215 O O . ALA A 1 504 ? 15.902 2.336 -50.049 1.00 92.56 504 ALA A O 1
ATOM 4216 N N . GLU A 1 505 ? 17.815 2.708 -51.183 1.00 93.56 505 GLU A N 1
ATOM 4217 C CA . GLU A 1 505 ? 18.632 3.099 -50.036 1.00 93.56 505 GLU A CA 1
ATOM 4218 C C . GLU A 1 505 ? 18.001 4.289 -49.295 1.00 93.56 505 GLU A C 1
ATOM 4220 O O . GLU A 1 505 ? 17.838 4.256 -48.072 1.00 93.56 505 GLU A O 1
ATOM 4225 N N . GLY A 1 506 ? 17.556 5.312 -50.034 1.00 94.62 506 GLY A N 1
ATOM 4226 C CA . GLY A 1 506 ? 16.826 6.458 -49.487 1.00 94.62 506 GLY A CA 1
ATOM 4227 C C . GLY A 1 506 ? 15.541 6.065 -48.746 1.00 94.62 506 GLY A C 1
ATOM 4228 O O . GLY A 1 506 ? 15.280 6.567 -47.650 1.00 94.62 506 GLY A O 1
ATOM 4229 N N . TYR A 1 507 ? 14.753 5.128 -49.282 1.00 95.50 507 TYR A N 1
ATOM 4230 C CA . TYR A 1 507 ? 13.537 4.642 -48.619 1.00 95.50 507 TYR A CA 1
ATOM 4231 C C . TYR A 1 507 ? 13.818 3.752 -47.405 1.00 95.50 507 TYR A C 1
ATOM 4233 O O . TYR A 1 507 ? 13.073 3.818 -46.425 1.00 95.50 507 TYR A O 1
ATOM 4241 N N . VAL A 1 508 ? 14.888 2.954 -47.421 1.00 93.44 508 VAL A N 1
ATOM 4242 C CA . VAL A 1 508 ? 15.338 2.184 -46.248 1.00 93.44 508 VAL A CA 1
ATOM 4243 C C . VAL A 1 508 ? 15.835 3.129 -45.147 1.00 93.44 508 VAL A C 1
ATOM 4245 O O . VAL A 1 508 ? 15.444 2.975 -43.990 1.00 93.44 508 VAL A O 1
ATOM 4248 N N . LYS A 1 509 ? 16.588 4.185 -45.489 1.00 94.81 509 LYS A N 1
ATOM 4249 C CA . LYS A 1 509 ? 16.958 5.254 -44.540 1.00 94.81 509 LYS A CA 1
ATOM 4250 C C . LYS A 1 509 ? 15.725 5.969 -43.976 1.00 94.81 509 LYS A C 1
ATOM 4252 O O . LYS A 1 509 ? 15.650 6.167 -42.764 1.00 94.81 509 LYS A O 1
ATOM 4257 N N . LYS A 1 510 ? 14.717 6.275 -44.811 1.00 95.19 510 LYS A N 1
ATOM 4258 C CA . LYS A 1 510 ? 13.427 6.828 -44.346 1.00 95.19 510 LYS A CA 1
ATOM 4259 C C . LYS A 1 510 ? 12.726 5.879 -43.364 1.00 95.19 510 LYS A C 1
ATOM 4261 O O . LYS A 1 510 ? 12.174 6.346 -42.370 1.00 95.19 510 LYS A O 1
ATOM 4266 N N . GLN A 1 511 ? 12.762 4.561 -43.589 1.00 95.62 511 GLN A N 1
ATOM 4267 C CA . GLN A 1 511 ? 12.217 3.577 -42.639 1.00 95.62 511 GLN A CA 1
ATOM 4268 C C . GLN A 1 511 ? 12.941 3.613 -41.288 1.00 95.62 511 GLN A C 1
ATOM 4270 O O . GLN A 1 511 ? 12.276 3.613 -40.256 1.00 95.62 511 GLN A O 1
ATOM 4275 N N . ILE A 1 512 ? 14.276 3.689 -41.284 1.00 93.31 512 ILE A N 1
ATOM 4276 C CA . ILE A 1 512 ? 15.081 3.787 -40.054 1.00 93.31 512 ILE A CA 1
ATOM 4277 C C . ILE A 1 512 ? 14.746 5.071 -39.275 1.00 93.31 512 ILE A C 1
ATOM 4279 O O . ILE A 1 512 ? 14.498 5.008 -38.068 1.00 93.31 512 ILE A O 1
ATOM 4283 N N . ASP A 1 513 ? 14.671 6.220 -39.954 1.00 95.38 513 ASP A N 1
ATOM 4284 C CA . ASP A 1 513 ? 14.260 7.495 -39.342 1.00 95.38 513 ASP A CA 1
ATOM 4285 C C . ASP A 1 513 ? 12.838 7.407 -38.759 1.00 95.38 513 ASP A C 1
ATOM 4287 O O . ASP A 1 513 ? 12.594 7.767 -37.606 1.00 95.38 513 ASP A O 1
ATOM 4291 N N . THR A 1 514 ? 11.902 6.826 -39.514 1.00 95.25 514 THR A N 1
ATOM 4292 C CA . THR A 1 514 ? 10.506 6.661 -39.080 1.00 95.25 514 THR A CA 1
ATOM 4293 C C . THR A 1 514 ? 10.387 5.730 -37.870 1.00 95.25 514 THR A C 1
ATOM 4295 O O . THR A 1 514 ? 9.644 6.033 -36.942 1.00 95.25 514 THR A O 1
ATOM 4298 N N . LEU A 1 515 ? 11.148 4.631 -37.822 1.00 94.62 515 LEU A N 1
ATOM 4299 C CA . LEU A 1 515 ? 11.200 3.732 -36.660 1.00 94.62 515 LEU A CA 1
ATOM 4300 C C . LEU A 1 515 ? 11.834 4.395 -35.430 1.00 94.62 515 LEU A C 1
ATOM 4302 O O . LEU A 1 515 ? 11.418 4.128 -34.300 1.00 94.62 515 LEU A O 1
ATOM 4306 N N . THR A 1 516 ? 12.804 5.287 -35.636 1.00 92.88 516 THR A N 1
ATOM 4307 C CA . THR A 1 516 ? 13.386 6.092 -34.553 1.00 92.88 516 THR A CA 1
ATOM 4308 C C . THR A 1 516 ? 12.330 7.036 -33.974 1.00 92.88 516 THR A C 1
ATOM 4310 O O . THR A 1 516 ? 12.090 7.022 -32.767 1.00 92.88 516 THR A O 1
ATOM 4313 N N . LYS A 1 517 ? 11.596 7.757 -34.834 1.00 95.94 517 LYS A N 1
ATOM 4314 C CA . LYS A 1 517 ? 10.447 8.592 -34.434 1.00 95.94 517 LYS A CA 1
ATOM 4315 C C . LYS A 1 517 ? 9.343 7.781 -33.749 1.00 95.94 517 LYS A C 1
ATOM 4317 O O . LYS A 1 517 ? 8.777 8.235 -32.758 1.00 95.94 517 LYS A O 1
ATOM 4322 N N . LEU A 1 518 ? 9.071 6.566 -34.226 1.00 95.44 518 LEU A N 1
ATOM 4323 C CA . LEU A 1 518 ? 8.093 5.649 -33.632 1.00 95.44 518 LEU A CA 1
ATOM 4324 C C . LEU A 1 518 ? 8.512 5.221 -32.219 1.00 95.44 518 LEU A C 1
ATOM 4326 O O . LEU A 1 518 ? 7.687 5.186 -31.308 1.00 95.44 518 LEU A O 1
ATOM 4330 N N . THR A 1 519 ? 9.807 4.967 -32.012 1.00 93.25 519 THR A N 1
ATOM 4331 C CA . THR A 1 519 ? 10.374 4.672 -30.688 1.00 93.25 519 THR A CA 1
ATOM 4332 C C . THR A 1 519 ? 10.195 5.853 -29.735 1.00 93.25 519 THR A C 1
ATOM 4334 O O . THR A 1 519 ? 9.787 5.660 -28.586 1.00 93.25 519 THR A O 1
ATOM 4337 N N . SER A 1 520 ? 10.435 7.082 -30.207 1.00 94.00 520 SER A N 1
ATOM 4338 C CA . SER A 1 520 ? 10.180 8.303 -29.433 1.00 94.00 520 SER A CA 1
ATOM 4339 C C . SER A 1 520 ? 8.695 8.470 -29.094 1.00 94.00 520 SER A C 1
ATOM 4341 O O . SER A 1 520 ? 8.372 8.758 -27.943 1.00 94.00 520 SER A O 1
ATOM 4343 N N . ALA A 1 521 ? 7.788 8.221 -30.047 1.00 94.88 521 ALA A N 1
ATOM 4344 C CA . ALA A 1 521 ? 6.343 8.286 -29.823 1.00 94.88 521 ALA A CA 1
ATOM 4345 C C . ALA A 1 521 ? 5.879 7.264 -28.771 1.00 94.88 521 ALA A C 1
ATOM 4347 O O . ALA A 1 521 ? 5.215 7.634 -27.806 1.00 94.88 521 ALA A O 1
ATOM 4348 N N . TYR A 1 522 ? 6.291 5.996 -28.879 1.00 96.44 522 TYR A N 1
ATOM 4349 C CA . TYR A 1 522 ? 5.976 4.976 -27.871 1.00 96.44 522 TYR A CA 1
ATOM 4350 C C . TYR A 1 522 ? 6.587 5.284 -26.501 1.00 96.44 522 TYR A C 1
ATOM 4352 O O . TYR A 1 522 ? 5.955 5.026 -25.477 1.00 96.44 522 TYR A O 1
ATOM 4360 N N . SER A 1 523 ? 7.782 5.876 -26.459 1.00 93.62 523 SER A N 1
ATOM 4361 C CA . SER A 1 523 ? 8.396 6.317 -25.201 1.00 93.62 523 SER A CA 1
ATOM 4362 C C . SER A 1 523 ? 7.594 7.443 -24.544 1.00 93.62 523 SER A C 1
ATOM 4364 O O . SER A 1 523 ? 7.382 7.406 -23.332 1.00 93.62 523 SER A O 1
ATOM 4366 N N . ALA A 1 524 ? 7.091 8.397 -25.335 1.00 94.00 524 ALA A N 1
ATOM 4367 C CA . ALA A 1 524 ? 6.199 9.449 -24.852 1.00 94.00 524 ALA A CA 1
ATOM 4368 C C . ALA A 1 524 ? 4.878 8.871 -24.319 1.00 94.00 524 ALA A C 1
ATOM 4370 O O . ALA A 1 524 ? 4.454 9.237 -23.227 1.00 94.00 524 ALA A O 1
ATOM 4371 N N . ILE A 1 525 ? 4.283 7.890 -25.011 1.00 95.50 525 ILE A N 1
ATOM 4372 C CA . ILE A 1 525 ? 3.080 7.189 -24.531 1.00 95.50 525 ILE A CA 1
ATOM 4373 C C . ILE A 1 525 ? 3.345 6.512 -23.181 1.00 95.50 525 ILE A C 1
ATOM 4375 O O . ILE A 1 525 ? 2.571 6.660 -22.239 1.00 95.50 525 ILE A O 1
ATOM 4379 N N . ILE A 1 526 ? 4.462 5.793 -23.049 1.00 94.00 526 ILE A N 1
ATOM 4380 C CA . ILE A 1 526 ? 4.846 5.155 -21.781 1.00 94.00 526 ILE A CA 1
ATOM 4381 C C . ILE A 1 526 ? 5.022 6.193 -20.665 1.00 94.00 526 ILE A C 1
ATOM 4383 O O . ILE A 1 526 ? 4.675 5.900 -19.518 1.00 94.00 526 ILE A O 1
ATOM 4387 N N . ALA A 1 527 ? 5.556 7.378 -20.974 1.00 90.50 527 ALA A N 1
ATOM 4388 C CA . ALA A 1 527 ? 5.703 8.463 -20.009 1.00 90.50 527 ALA A CA 1
ATOM 4389 C C . ALA A 1 527 ? 4.338 8.982 -19.525 1.00 90.50 527 ALA A C 1
ATOM 4391 O O . ALA A 1 527 ? 4.135 9.070 -18.312 1.00 90.50 527 ALA A O 1
ATOM 4392 N N . GLU A 1 528 ? 3.384 9.216 -20.432 1.00 92.94 528 GLU A N 1
ATOM 4393 C CA . GLU A 1 528 ? 2.009 9.616 -20.083 1.00 92.94 528 GLU A CA 1
ATOM 4394 C C . GLU A 1 528 ? 1.288 8.543 -19.255 1.00 92.94 528 GLU A C 1
ATOM 4396 O O . GLU A 1 528 ? 0.687 8.832 -18.216 1.00 92.94 528 GLU A O 1
ATOM 4401 N N . ILE A 1 529 ? 1.430 7.268 -19.631 1.00 93.75 529 ILE A N 1
ATOM 4402 C CA . ILE A 1 529 ? 0.876 6.147 -18.861 1.00 93.75 529 ILE A CA 1
ATOM 4403 C C . ILE A 1 529 ? 1.520 6.069 -17.467 1.00 93.75 529 ILE A C 1
ATOM 4405 O O . ILE A 1 529 ? 0.838 5.789 -16.478 1.00 93.75 529 ILE A O 1
ATOM 4409 N N . LYS A 1 530 ? 2.829 6.331 -17.342 1.00 91.56 530 LYS A N 1
ATOM 4410 C CA . LYS A 1 530 ? 3.511 6.366 -16.037 1.00 91.56 530 LYS A CA 1
ATOM 4411 C C . LYS A 1 530 ? 2.957 7.497 -15.166 1.00 91.56 530 LYS A C 1
ATOM 4413 O O . LYS A 1 530 ? 2.699 7.261 -13.987 1.00 91.56 530 LYS A O 1
ATOM 4418 N N . SER A 1 531 ? 2.754 8.688 -15.725 1.00 89.00 531 SER A N 1
ATOM 4419 C CA . SER A 1 531 ? 2.127 9.815 -15.020 1.00 89.00 531 SER A CA 1
ATOM 4420 C C . SER A 1 531 ? 0.692 9.493 -14.598 1.00 89.00 531 SER A C 1
ATOM 4422 O O . SER A 1 531 ? 0.328 9.728 -13.449 1.00 89.00 531 SER A O 1
ATOM 4424 N N . THR A 1 532 ? -0.075 8.829 -15.463 1.00 91.81 532 THR A N 1
ATOM 4425 C CA . THR A 1 532 ? -1.416 8.312 -15.151 1.00 91.81 532 THR A CA 1
ATOM 4426 C C . THR A 1 532 ? -1.390 7.348 -13.964 1.00 91.81 532 THR A C 1
ATOM 4428 O O . THR A 1 532 ? -2.135 7.537 -13.007 1.00 91.81 532 THR A O 1
ATOM 4431 N N . ILE A 1 533 ? -0.501 6.349 -13.963 1.00 90.94 533 ILE A N 1
ATOM 4432 C CA . ILE A 1 533 ? -0.371 5.399 -12.843 1.00 90.94 533 ILE A CA 1
ATOM 4433 C C . ILE A 1 533 ? 0.013 6.123 -11.544 1.00 90.94 533 ILE A C 1
ATOM 4435 O O . ILE A 1 533 ? -0.581 5.834 -10.508 1.00 90.94 533 ILE A O 1
ATOM 4439 N N . ARG A 1 534 ? 0.952 7.079 -11.593 1.00 87.19 534 ARG A N 1
ATOM 4440 C CA . ARG A 1 534 ? 1.356 7.871 -10.414 1.00 87.19 534 ARG A CA 1
ATOM 4441 C C . ARG A 1 534 ? 0.192 8.676 -9.838 1.00 87.19 534 ARG A C 1
ATOM 4443 O O . ARG A 1 534 ? -0.000 8.680 -8.626 1.00 87.19 534 ARG A O 1
ATOM 4450 N N . LEU A 1 535 ? -0.617 9.294 -10.697 1.00 88.50 535 LEU A N 1
ATOM 4451 C CA . LEU A 1 535 ? -1.817 10.010 -10.274 1.00 88.50 535 LEU A CA 1
ATOM 4452 C C . LEU A 1 535 ? -2.849 9.069 -9.631 1.00 88.50 535 LEU A C 1
ATOM 4454 O O . LEU A 1 535 ? -3.465 9.424 -8.628 1.00 88.50 535 LEU A O 1
ATOM 4458 N N . ILE A 1 536 ? -3.028 7.864 -10.179 1.00 91.00 536 ILE A N 1
ATOM 4459 C CA . ILE A 1 536 ? -3.913 6.852 -9.586 1.00 91.00 536 ILE A CA 1
ATOM 4460 C C . ILE A 1 536 ? -3.412 6.436 -8.201 1.00 91.00 536 ILE A C 1
ATOM 4462 O O . ILE A 1 536 ? -4.204 6.373 -7.263 1.00 91.00 536 ILE A O 1
ATOM 4466 N N . ASP A 1 537 ? -2.113 6.177 -8.066 1.00 87.50 537 ASP A N 1
ATOM 4467 C CA . ASP A 1 537 ? -1.502 5.774 -6.798 1.00 87.50 537 ASP A CA 1
ATOM 4468 C C . ASP A 1 537 ? -1.658 6.845 -5.725 1.00 87.50 537 ASP A C 1
ATOM 4470 O O . ASP A 1 537 ? -2.051 6.531 -4.599 1.00 87.50 537 ASP A O 1
ATOM 4474 N N . PHE A 1 538 ? -1.481 8.106 -6.112 1.00 86.12 538 PHE A N 1
ATOM 4475 C CA . PHE A 1 538 ? -1.769 9.251 -5.266 1.00 86.12 538 PHE A CA 1
ATOM 4476 C C . PHE A 1 538 ? -3.224 9.245 -4.753 1.00 86.12 538 PHE A C 1
ATOM 4478 O O . PHE A 1 538 ? -3.460 9.293 -3.543 1.00 86.12 538 PHE A O 1
ATOM 4485 N N . VAL A 1 539 ? -4.217 9.125 -5.645 1.00 87.81 539 VAL A N 1
ATOM 4486 C CA . VAL A 1 539 ? -5.641 9.148 -5.254 1.00 87.81 539 VAL A CA 1
ATOM 4487 C C . VAL A 1 539 ? -6.022 7.937 -4.405 1.00 87.81 539 VAL A C 1
ATOM 4489 O O . VAL A 1 539 ? -6.760 8.081 -3.430 1.00 87.81 539 VAL A O 1
ATOM 4492 N N . ILE A 1 540 ? -5.518 6.747 -4.740 1.00 88.06 540 ILE A N 1
ATOM 4493 C CA . ILE A 1 540 ? -5.739 5.536 -3.940 1.00 88.06 540 ILE A CA 1
ATOM 4494 C C . ILE A 1 540 ? -5.150 5.719 -2.540 1.00 88.06 540 ILE A C 1
ATOM 4496 O O . ILE A 1 540 ? -5.824 5.385 -1.566 1.00 88.06 540 ILE A O 1
ATOM 4500 N N . GLY A 1 541 ? -3.943 6.280 -2.428 1.00 81.69 541 GLY A N 1
ATOM 4501 C CA . GLY A 1 541 ? -3.319 6.599 -1.145 1.00 81.69 541 GLY A CA 1
ATOM 4502 C C . GLY A 1 541 ? -4.171 7.557 -0.310 1.00 81.69 541 GLY A C 1
ATOM 4503 O O . GLY A 1 541 ? -4.396 7.315 0.878 1.00 81.69 541 GLY A O 1
ATOM 4504 N N . GLU A 1 542 ? -4.734 8.597 -0.929 1.00 83.25 542 GLU A N 1
ATOM 4505 C CA . GLU A 1 542 ? -5.630 9.537 -0.248 1.00 83.25 542 GLU A CA 1
ATOM 4506 C C . GLU A 1 542 ? -6.954 8.892 0.186 1.00 83.25 542 GLU A C 1
ATOM 4508 O O . GLU A 1 542 ? -7.359 9.054 1.342 1.00 83.25 542 GLU A O 1
ATOM 4513 N N . LEU A 1 543 ? -7.585 8.090 -0.678 1.00 84.81 543 LEU A N 1
ATOM 4514 C CA . LEU A 1 543 ? -8.794 7.325 -0.348 1.00 84.81 543 LEU A CA 1
ATOM 4515 C C . LEU A 1 543 ? -8.533 6.353 0.808 1.00 84.81 543 LEU A C 1
ATOM 4517 O O . LEU A 1 543 ? -9.280 6.338 1.786 1.00 84.81 543 LEU A O 1
ATOM 4521 N N . GLN A 1 544 ? -7.435 5.598 0.763 1.00 80.19 544 GLN A N 1
ATOM 4522 C CA . GLN A 1 544 ? -7.030 4.713 1.857 1.00 80.19 544 GLN A CA 1
ATOM 4523 C C . GLN A 1 544 ? -6.777 5.495 3.145 1.00 80.19 544 GLN A C 1
ATOM 4525 O O . GLN A 1 544 ? -7.199 5.055 4.216 1.00 80.19 544 GLN A O 1
ATOM 4530 N N . SER A 1 545 ? -6.186 6.689 3.049 1.00 73.44 545 SER A N 1
ATOM 4531 C CA . SER A 1 545 ? -5.957 7.568 4.197 1.00 73.44 545 SER A CA 1
ATOM 4532 C C . SER A 1 545 ? -7.227 8.102 4.853 1.00 73.44 545 SER A C 1
ATOM 4534 O O . SER A 1 545 ? -7.146 8.662 5.946 1.00 73.44 545 SER A O 1
ATOM 4536 N N . SER A 1 546 ? -8.397 7.915 4.238 1.00 73.56 546 SER A N 1
ATOM 4537 C CA . SER A 1 546 ? -9.705 8.268 4.802 1.00 73.56 546 SER A CA 1
ATOM 4538 C C . SER A 1 546 ? -10.426 7.097 5.492 1.00 73.56 546 SER A C 1
ATOM 4540 O O . SER A 1 546 ? -11.373 7.331 6.238 1.00 73.56 546 SER A O 1
ATOM 4542 N N . THR A 1 547 ? -9.937 5.861 5.336 1.00 74.56 547 THR A N 1
ATOM 4543 C CA . THR A 1 547 ? -10.551 4.649 5.916 1.00 74.56 547 THR A CA 1
ATOM 4544 C C . THR A 1 547 ? -10.287 4.480 7.419 1.00 74.56 547 THR A C 1
ATOM 4546 O O . THR A 1 547 ? -9.402 5.124 8.003 1.00 74.56 547 THR A O 1
ATOM 4549 N N . ILE A 1 548 ? -11.055 3.582 8.051 1.00 72.31 548 ILE A N 1
ATOM 4550 C CA . ILE A 1 548 ? -10.936 3.231 9.479 1.00 72.31 548 ILE A CA 1
ATOM 4551 C C . ILE A 1 548 ? -9.657 2.416 9.736 1.00 72.31 548 ILE A C 1
ATOM 4553 O O . ILE A 1 548 ? -9.014 2.568 10.777 1.00 72.31 548 ILE A O 1
ATOM 4557 N N . TRP A 1 549 ? -9.256 1.605 8.754 1.00 70.25 549 TRP A N 1
ATOM 4558 C CA . TRP A 1 549 ? -8.071 0.742 8.782 1.00 70.25 549 TRP A CA 1
ATOM 4559 C C . TRP A 1 549 ? -6.760 1.466 8.469 1.00 70.25 549 TRP A C 1
ATOM 4561 O O . TRP A 1 549 ? -5.695 0.846 8.509 1.00 70.25 549 TRP A O 1
ATOM 4571 N N . TYR A 1 550 ? -6.818 2.764 8.154 1.00 73.00 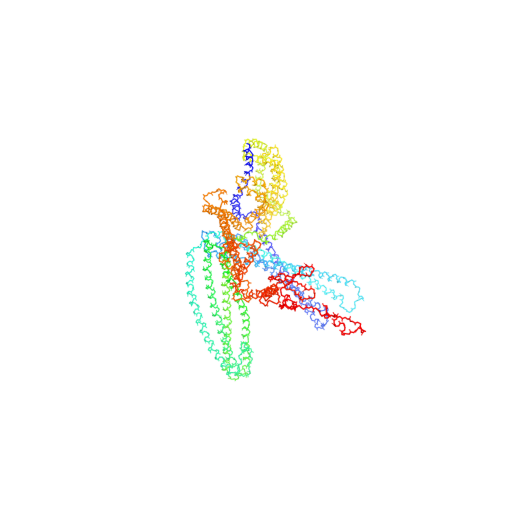550 TYR A N 1
ATOM 4572 C CA . TYR A 1 550 ? -5.630 3.538 7.826 1.00 73.00 550 TYR A CA 1
ATOM 4573 C C . TYR A 1 550 ? -4.603 3.496 8.956 1.00 73.00 550 TYR A C 1
ATOM 4575 O O . TYR A 1 550 ? -4.880 3.881 10.097 1.00 73.00 550 TYR A O 1
ATOM 4583 N N . ARG A 1 551 ? -3.385 3.105 8.587 1.00 71.81 551 ARG A N 1
ATOM 4584 C CA . ARG A 1 551 ? -2.230 3.082 9.467 1.00 71.81 551 ARG A CA 1
ATOM 4585 C C . ARG A 1 551 ? -1.243 4.174 9.044 1.00 71.81 551 ARG A C 1
ATOM 4587 O O . ARG A 1 551 ? -0.824 4.170 7.889 1.00 71.81 551 ARG A O 1
ATOM 4594 N N . PRO A 1 552 ? -0.848 5.096 9.940 1.00 67.12 552 PRO A N 1
ATOM 4595 C CA . PRO A 1 552 ? 0.125 6.131 9.608 1.00 67.12 552 PRO A CA 1
ATOM 4596 C C . PRO A 1 552 ? 1.480 5.545 9.197 1.00 67.12 552 PRO A C 1
ATOM 4598 O O . PRO A 1 552 ? 1.932 4.572 9.793 1.00 67.12 552 PRO A O 1
ATOM 4601 N N . GLU A 1 553 ? 2.178 6.181 8.254 1.00 64.44 553 GLU A N 1
ATOM 4602 C CA . GLU A 1 553 ? 3.492 5.715 7.770 1.00 64.44 553 GLU A CA 1
ATOM 4603 C C . GLU A 1 553 ? 4.584 5.658 8.847 1.00 64.44 553 GLU A C 1
ATOM 4605 O O . GLU A 1 553 ? 5.525 4.880 8.739 1.00 64.44 553 GLU A O 1
ATOM 4610 N N . TYR A 1 554 ? 4.487 6.489 9.888 1.00 66.94 554 TYR A N 1
ATOM 4611 C CA . TYR A 1 554 ? 5.434 6.478 11.007 1.00 66.94 554 TYR A CA 1
ATOM 4612 C C . TYR A 1 554 ? 5.158 5.354 12.018 1.00 66.94 554 TYR A C 1
ATOM 4614 O O . TYR A 1 554 ? 5.925 5.197 12.973 1.00 66.94 554 TYR A O 1
ATOM 4622 N N . ALA A 1 555 ? 4.053 4.618 11.858 1.00 76.06 555 ALA A N 1
ATOM 4623 C CA . ALA A 1 555 ? 3.732 3.491 12.715 1.00 76.06 555 ALA A CA 1
ATOM 4624 C C . ALA A 1 555 ? 4.726 2.346 12.483 1.00 76.06 555 ALA A C 1
ATOM 4626 O O . ALA A 1 555 ? 5.175 2.105 11.366 1.00 76.06 555 ALA A O 1
ATOM 4627 N N . ILE A 1 556 ? 5.037 1.618 13.552 1.00 79.12 556 ILE A N 1
ATOM 4628 C CA . ILE A 1 556 ? 6.055 0.562 13.576 1.00 79.12 556 ILE A CA 1
ATOM 4629 C C . ILE A 1 556 ? 5.762 -0.492 12.507 1.00 79.12 556 ILE A C 1
ATOM 4631 O O . ILE A 1 556 ? 4.751 -1.191 12.580 1.00 79.12 556 ILE A O 1
ATOM 4635 N N . THR A 1 557 ? 6.620 -0.665 11.515 1.00 79.88 557 THR A N 1
ATOM 4636 C CA . THR A 1 557 ? 6.369 -1.642 10.455 1.00 79.88 557 THR A CA 1
ATOM 4637 C C . THR A 1 557 ? 6.616 -3.066 10.953 1.00 79.88 557 THR A C 1
ATOM 4639 O O . THR A 1 557 ? 7.374 -3.306 11.893 1.00 79.88 557 THR A O 1
ATOM 4642 N N . TRP A 1 558 ? 5.987 -4.057 10.311 1.00 79.75 558 TRP A N 1
ATOM 4643 C CA . TRP A 1 558 ? 6.278 -5.462 10.621 1.00 79.75 558 TRP A CA 1
ATOM 4644 C C . TRP A 1 558 ? 7.744 -5.813 10.341 1.00 79.75 558 TRP A C 1
ATOM 4646 O O . TRP A 1 558 ? 8.355 -6.599 11.063 1.00 79.75 558 TRP A O 1
ATOM 4656 N N . GLN A 1 559 ? 8.329 -5.174 9.326 1.00 75.19 559 GLN A N 1
ATOM 4657 C CA . GLN A 1 559 ? 9.746 -5.302 9.022 1.00 75.19 559 GLN A CA 1
ATOM 4658 C C . GLN A 1 559 ? 10.617 -4.724 10.146 1.00 75.19 559 GLN A C 1
ATOM 4660 O O . GLN A 1 559 ? 11.579 -5.369 10.552 1.00 75.19 559 GLN A O 1
ATOM 4665 N N . GLY A 1 560 ? 10.237 -3.572 10.709 1.00 77.38 560 GLY A N 1
ATOM 4666 C CA . GLY A 1 560 ? 10.874 -3.001 11.895 1.00 77.38 560 GLY A CA 1
ATOM 4667 C C . GLY A 1 560 ? 10.862 -3.957 13.089 1.00 77.38 560 GLY A C 1
ATOM 4668 O O . GLY A 1 560 ? 11.886 -4.125 13.744 1.00 77.38 560 GLY A O 1
ATOM 4669 N N . VAL A 1 561 ? 9.742 -4.653 13.328 1.00 82.75 561 VAL A N 1
ATOM 4670 C CA . VAL A 1 561 ? 9.639 -5.668 14.395 1.00 82.75 561 VAL A CA 1
ATOM 4671 C C . VAL A 1 561 ? 10.556 -6.866 14.135 1.00 82.75 561 VAL A C 1
ATOM 4673 O O . VAL A 1 561 ? 11.261 -7.303 15.043 1.00 82.75 561 VAL A O 1
ATOM 4676 N N . LYS A 1 562 ? 10.601 -7.386 12.901 1.00 83.62 562 LYS A N 1
ATOM 4677 C CA . LYS A 1 562 ? 11.513 -8.489 12.540 1.00 83.62 562 LYS A CA 1
ATOM 4678 C C . LYS A 1 562 ? 12.987 -8.112 12.706 1.00 83.62 562 LYS A C 1
ATOM 4680 O O . LYS A 1 562 ? 13.789 -8.955 13.100 1.00 83.62 562 LYS A O 1
ATOM 4685 N N . ASN A 1 563 ? 13.328 -6.854 12.441 1.00 80.25 563 ASN A N 1
ATOM 4686 C CA . ASN A 1 563 ? 14.696 -6.355 12.517 1.00 80.25 563 ASN A CA 1
ATOM 4687 C C . ASN A 1 563 ? 15.163 -6.027 13.947 1.00 80.25 563 ASN A C 1
ATOM 4689 O O . ASN A 1 563 ? 16.344 -5.761 14.123 1.00 80.25 563 ASN A O 1
ATOM 4693 N N . ILE A 1 564 ? 14.310 -6.123 14.981 1.00 82.44 564 ILE A N 1
ATOM 4694 C CA . ILE A 1 564 ? 14.693 -5.852 16.385 1.00 82.44 564 ILE A CA 1
ATOM 4695 C C . ILE A 1 564 ? 15.940 -6.644 16.802 1.00 82.44 564 ILE A C 1
ATOM 4697 O O . ILE A 1 564 ? 16.884 -6.068 17.340 1.00 82.44 564 ILE A O 1
ATOM 4701 N N . ILE A 1 565 ? 15.938 -7.963 16.575 1.00 84.31 565 ILE A N 1
ATOM 4702 C CA . ILE A 1 565 ? 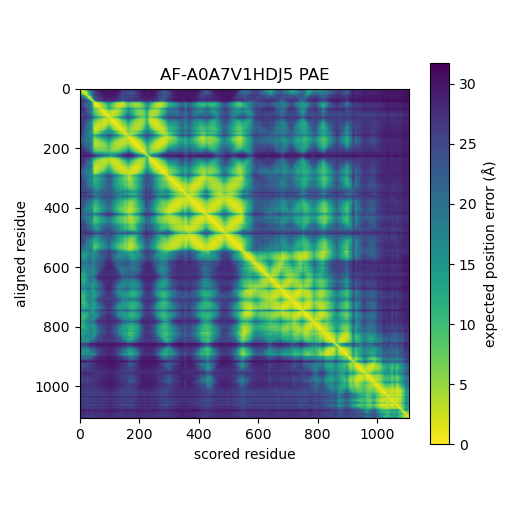17.038 -8.846 16.990 1.00 84.31 565 ILE A CA 1
ATOM 4703 C C . ILE A 1 565 ? 18.290 -8.603 16.129 1.00 84.31 565 ILE A C 1
ATOM 4705 O O . ILE A 1 565 ? 19.345 -8.364 16.717 1.00 84.31 565 ILE A O 1
ATOM 4709 N N . PRO A 1 566 ? 18.212 -8.615 14.779 1.00 79.94 566 PRO A N 1
ATOM 4710 C CA . PRO A 1 566 ? 19.352 -8.274 13.927 1.00 79.94 566 PRO A CA 1
ATOM 4711 C C . PRO A 1 566 ? 19.994 -6.926 14.266 1.00 79.94 566 PRO A C 1
ATOM 4713 O O . PRO A 1 566 ? 21.211 -6.862 14.424 1.00 79.94 566 PRO A O 1
ATOM 4716 N N . ASP A 1 567 ? 19.187 -5.876 14.440 1.00 78.44 567 ASP A N 1
ATOM 4717 C CA . ASP A 1 567 ? 19.668 -4.521 14.714 1.00 78.44 567 ASP A CA 1
ATOM 4718 C C . ASP A 1 567 ? 20.344 -4.444 16.090 1.00 78.44 567 ASP A C 1
ATOM 4720 O O . ASP A 1 567 ? 21.426 -3.873 16.223 1.00 78.44 567 ASP A O 1
ATOM 4724 N N . ALA A 1 568 ? 19.756 -5.068 17.117 1.00 82.44 568 ALA A N 1
ATOM 4725 C CA . ALA A 1 568 ? 20.349 -5.118 18.452 1.00 82.44 568 ALA A CA 1
ATOM 4726 C C . ALA A 1 568 ? 21.665 -5.916 18.482 1.00 82.44 568 ALA A C 1
ATOM 4728 O O . ALA A 1 568 ? 22.619 -5.506 19.144 1.00 82.44 568 ALA A O 1
ATOM 4729 N N . LEU A 1 569 ? 21.741 -7.042 17.763 1.00 81.81 569 LEU A N 1
ATOM 4730 C CA . LEU A 1 569 ? 22.966 -7.842 17.661 1.00 81.81 569 LEU A CA 1
ATOM 4731 C C . LEU A 1 569 ? 24.068 -7.102 16.901 1.00 81.81 569 LEU A C 1
ATOM 4733 O O . LEU A 1 569 ? 25.223 -7.151 17.324 1.00 81.81 569 LEU A O 1
ATOM 4737 N N . ALA A 1 570 ? 23.719 -6.404 15.817 1.00 75.56 570 ALA A N 1
ATOM 4738 C CA . ALA A 1 570 ? 24.650 -5.562 15.075 1.00 75.56 570 ALA A CA 1
ATOM 4739 C C . ALA A 1 570 ? 25.225 -4.463 15.982 1.00 75.56 570 ALA A C 1
ATOM 4741 O O . ALA A 1 570 ? 26.443 -4.359 16.127 1.00 75.56 570 ALA A O 1
ATOM 4742 N N . PHE A 1 571 ? 24.359 -3.757 16.717 1.00 81.81 571 PHE A N 1
ATOM 4743 C CA . PHE A 1 571 ? 24.770 -2.745 17.689 1.00 81.81 571 PHE A CA 1
ATOM 4744 C C . PHE A 1 571 ? 25.724 -3.296 18.760 1.00 81.81 571 PHE A C 1
ATOM 4746 O O . PHE A 1 571 ? 26.754 -2.684 19.059 1.00 81.81 571 PHE A O 1
ATOM 4753 N N . LEU A 1 572 ? 25.420 -4.466 19.333 1.00 81.00 572 LEU A N 1
ATOM 4754 C CA . LEU A 1 572 ? 26.284 -5.099 20.334 1.00 81.00 572 LEU A CA 1
ATOM 4755 C C . LEU A 1 572 ? 27.631 -5.534 19.744 1.00 81.00 572 LEU A C 1
ATOM 4757 O O . LEU A 1 572 ? 28.665 -5.378 20.398 1.00 81.00 572 LEU A O 1
ATOM 4761 N N . LYS A 1 573 ? 27.635 -6.061 18.514 1.00 78.88 573 LYS A N 1
ATOM 4762 C CA . LYS A 1 573 ? 28.856 -6.456 17.801 1.00 78.88 573 LYS A CA 1
ATOM 4763 C C . LYS A 1 573 ? 29.756 -5.248 17.542 1.00 78.88 573 LYS A C 1
ATOM 4765 O O . LYS A 1 573 ? 30.952 -5.330 17.821 1.00 78.88 573 LYS A O 1
ATOM 4770 N N . ASP A 1 574 ? 29.190 -4.137 17.085 1.00 72.25 574 ASP A N 1
ATOM 4771 C CA . ASP A 1 574 ? 29.932 -2.905 16.801 1.00 72.25 574 ASP A CA 1
ATOM 4772 C C . ASP A 1 574 ? 30.462 -2.256 18.076 1.00 72.25 574 ASP A C 1
ATOM 4774 O O . ASP A 1 574 ? 31.628 -1.867 18.140 1.00 72.25 574 ASP A O 1
ATOM 4778 N N . THR A 1 575 ? 29.645 -2.224 19.131 1.00 77.00 575 THR A N 1
ATOM 4779 C CA . THR A 1 575 ? 30.072 -1.731 20.447 1.00 77.00 575 THR A CA 1
ATOM 4780 C C . THR A 1 575 ? 31.232 -2.571 20.991 1.00 77.00 575 THR A C 1
ATOM 4782 O O . THR A 1 575 ? 32.210 -2.027 21.501 1.00 77.00 575 THR A O 1
ATOM 4785 N N . ARG A 1 576 ? 31.182 -3.901 20.828 1.00 78.50 576 ARG A N 1
ATOM 4786 C CA . ARG A 1 576 ? 32.277 -4.807 21.211 1.00 78.50 576 ARG A CA 1
ATOM 4787 C C . ARG A 1 576 ? 33.538 -4.577 20.376 1.00 78.50 576 ARG A C 1
ATOM 4789 O O . ARG A 1 576 ? 34.628 -4.529 20.940 1.00 78.50 576 ARG A O 1
ATOM 4796 N N . LEU A 1 577 ? 33.401 -4.449 19.057 1.00 72.62 577 LEU A N 1
ATOM 4797 C CA . LEU A 1 577 ? 34.516 -4.171 18.145 1.00 72.62 577 LEU A CA 1
ATOM 4798 C C . LEU A 1 577 ? 35.203 -2.853 18.491 1.00 72.62 577 LEU A C 1
ATOM 4800 O O . LEU A 1 577 ? 36.430 -2.799 18.503 1.00 72.62 577 LEU A O 1
ATOM 4804 N N . TYR A 1 578 ? 34.427 -1.821 18.817 1.00 71.00 578 TYR A N 1
ATOM 4805 C CA . TYR A 1 578 ? 34.969 -0.553 19.281 1.00 71.00 578 TYR A CA 1
ATOM 4806 C C . TYR A 1 578 ? 35.771 -0.721 20.573 1.00 71.00 578 TYR A C 1
ATOM 4808 O O . TYR A 1 578 ? 36.917 -0.289 20.628 1.00 71.00 578 TYR A O 1
ATOM 4816 N N . ILE A 1 579 ? 35.216 -1.400 21.585 1.00 72.25 579 ILE A N 1
ATOM 4817 C CA . ILE A 1 579 ? 35.925 -1.648 22.854 1.00 72.25 579 ILE A CA 1
ATOM 4818 C C . ILE A 1 579 ? 37.259 -2.366 22.599 1.00 72.25 579 ILE A C 1
ATOM 4820 O O . ILE A 1 579 ? 38.267 -2.026 23.208 1.00 72.25 579 ILE A O 1
ATOM 4824 N N . MET A 1 580 ? 37.283 -3.325 21.669 1.00 75.25 580 MET A N 1
ATOM 4825 C CA . MET A 1 580 ? 38.499 -4.059 21.298 1.00 75.25 580 MET A CA 1
ATOM 4826 C C . MET A 1 580 ? 39.512 -3.221 20.505 1.00 75.25 580 MET A C 1
ATOM 4828 O O . MET A 1 580 ? 40.706 -3.490 20.578 1.00 75.25 580 MET A O 1
ATOM 4832 N N . ARG A 1 581 ? 39.050 -2.233 19.731 1.00 67.81 581 ARG A N 1
ATOM 4833 C CA . ARG A 1 581 ? 39.878 -1.368 18.871 1.00 67.81 581 ARG A CA 1
ATOM 4834 C C . ARG A 1 581 ? 40.142 0.011 19.476 1.00 67.81 581 ARG A C 1
ATOM 4836 O O . ARG A 1 581 ? 40.694 0.874 18.794 1.00 67.81 581 ARG A O 1
ATOM 4843 N N . PHE A 1 582 ? 39.732 0.234 20.722 1.00 71.44 582 PHE A N 1
ATOM 4844 C CA . PHE A 1 582 ? 39.912 1.503 21.407 1.00 71.44 582 PHE A CA 1
ATOM 4845 C C . PHE A 1 582 ? 41.401 1.851 21.454 1.00 71.44 582 PHE A C 1
ATOM 4847 O O . PHE A 1 582 ? 42.193 1.117 22.041 1.00 71.44 582 PHE A O 1
ATOM 4854 N N . ASN A 1 583 ? 41.783 2.960 20.817 1.00 68.25 583 ASN A N 1
ATOM 4855 C CA . ASN A 1 583 ? 43.158 3.440 20.804 1.00 68.25 583 ASN A CA 1
ATOM 4856 C C . ASN A 1 583 ? 43.339 4.487 21.917 1.00 68.25 583 ASN A C 1
ATOM 4858 O O . ASN A 1 583 ? 42.856 5.617 21.766 1.00 68.25 583 ASN A O 1
ATOM 4862 N N . PRO A 1 584 ? 44.065 4.167 23.006 1.00 69.25 584 PRO A N 1
ATOM 4863 C CA . PRO A 1 584 ? 44.266 5.098 24.113 1.00 69.25 584 PRO A CA 1
ATOM 4864 C C . PRO A 1 584 ? 44.975 6.387 23.679 1.00 69.25 584 PRO A C 1
ATOM 4866 O O . PRO A 1 584 ? 44.740 7.437 24.267 1.00 69.25 584 PRO A O 1
ATOM 4869 N N . GLY A 1 585 ? 45.806 6.335 22.631 1.00 66.81 585 GLY A N 1
ATOM 4870 C CA . GLY A 1 585 ? 46.565 7.486 22.140 1.00 66.81 585 GLY A CA 1
ATOM 4871 C C . GLY A 1 585 ? 45.687 8.603 21.572 1.00 66.81 585 GLY A C 1
ATOM 4872 O O . GLY A 1 585 ? 45.951 9.772 21.840 1.00 66.81 585 GLY A O 1
ATOM 4873 N N . ILE A 1 586 ? 44.607 8.263 20.857 1.00 62.00 586 ILE A N 1
ATOM 4874 C CA . ILE A 1 586 ? 43.651 9.249 20.314 1.00 62.00 586 ILE A CA 1
ATOM 4875 C C . ILE A 1 586 ? 42.863 9.895 21.455 1.00 62.00 586 ILE A C 1
ATOM 4877 O O . ILE A 1 586 ? 42.706 11.111 21.502 1.00 62.00 586 ILE A O 1
ATOM 4881 N N . PHE A 1 587 ? 42.422 9.086 22.419 1.00 65.00 587 PHE A N 1
ATOM 4882 C CA . PHE A 1 587 ? 41.715 9.569 23.600 1.00 65.00 587 PHE A CA 1
ATOM 4883 C C . PHE A 1 587 ? 42.583 10.514 24.447 1.00 65.00 587 PHE A C 1
ATOM 4885 O O . PHE A 1 587 ? 42.134 11.596 24.821 1.00 65.00 587 PHE A O 1
ATOM 4892 N N . ILE A 1 588 ? 43.849 10.153 24.686 1.00 71.44 588 ILE A N 1
ATOM 4893 C CA . ILE A 1 588 ? 44.828 11.006 25.380 1.00 71.44 588 ILE A CA 1
ATOM 4894 C C . ILE A 1 588 ? 45.117 12.280 24.571 1.00 71.44 588 ILE A C 1
ATOM 4896 O O . ILE A 1 588 ? 45.249 13.353 25.156 1.00 71.44 588 ILE A O 1
ATOM 4900 N N . GLY A 1 589 ? 45.171 12.187 23.239 1.00 68.81 589 GLY A N 1
ATOM 4901 C CA . GLY A 1 589 ? 45.296 13.335 22.339 1.00 68.81 589 GLY A CA 1
ATOM 4902 C C . GLY A 1 589 ? 44.142 14.330 22.488 1.00 68.81 589 GLY A C 1
ATOM 4903 O O . GLY A 1 589 ? 44.392 15.508 22.727 1.00 68.81 589 GLY A O 1
ATOM 4904 N N . ASN A 1 590 ? 42.897 13.848 22.460 1.00 66.50 590 ASN A N 1
ATOM 4905 C CA . ASN A 1 590 ? 41.696 14.672 22.649 1.00 66.50 590 ASN A CA 1
ATOM 4906 C C . ASN A 1 590 ? 41.646 15.305 24.048 1.00 66.50 590 ASN A C 1
ATOM 4908 O O . ASN A 1 590 ? 41.255 16.460 24.197 1.00 66.50 590 ASN A O 1
ATOM 4912 N N . ILE A 1 591 ? 42.083 14.573 25.079 1.00 71.75 591 ILE A N 1
ATOM 4913 C CA . ILE A 1 591 ? 42.250 15.123 26.430 1.00 71.75 591 ILE A CA 1
ATOM 4914 C C . ILE A 1 591 ? 43.276 16.261 26.404 1.00 71.75 591 ILE A C 1
ATOM 4916 O O . ILE A 1 591 ? 42.998 17.349 26.904 1.00 71.75 591 ILE A O 1
ATOM 4920 N N . LYS A 1 592 ? 44.447 16.044 25.797 1.00 74.00 592 LYS A N 1
ATOM 4921 C CA . LYS A 1 592 ? 45.504 17.059 25.701 1.00 74.00 592 LYS A CA 1
ATOM 4922 C C . LYS A 1 592 ? 45.029 18.306 24.945 1.00 74.00 592 LYS A C 1
ATOM 4924 O O . LYS A 1 592 ? 45.333 19.415 25.372 1.00 74.00 592 LYS A O 1
ATOM 4929 N N . GLU A 1 593 ? 44.248 18.130 23.882 1.00 74.62 593 GLU A N 1
ATOM 4930 C CA . GLU A 1 593 ? 43.606 19.217 23.135 1.00 74.62 593 GLU A CA 1
ATOM 4931 C C . GLU A 1 593 ? 42.576 19.971 23.991 1.00 74.62 593 GLU A C 1
ATOM 4933 O O . GLU A 1 593 ? 42.602 21.200 24.047 1.00 74.62 593 GLU A O 1
ATOM 4938 N N . PHE A 1 594 ? 41.719 19.268 24.736 1.00 72.62 594 PHE A N 1
ATOM 4939 C CA . PHE A 1 594 ? 40.761 19.904 25.644 1.00 72.62 594 PHE A CA 1
ATOM 4940 C C . PHE A 1 594 ? 41.458 20.751 26.717 1.00 72.62 594 PHE A C 1
ATOM 4942 O O . PHE A 1 594 ? 41.040 21.877 26.983 1.00 72.62 594 PHE A O 1
ATOM 4949 N N . PHE A 1 595 ? 42.542 20.233 27.302 1.00 77.06 595 PHE A N 1
ATOM 4950 C CA . PHE A 1 595 ? 43.342 20.948 28.300 1.00 77.06 595 PHE A CA 1
ATOM 4951 C C . PHE A 1 595 ? 44.222 22.062 27.713 1.00 77.06 595 PHE A C 1
ATOM 4953 O O . PHE A 1 595 ? 44.722 22.891 28.471 1.00 77.06 595 PHE A O 1
ATOM 4960 N N . SER A 1 596 ? 44.391 22.116 26.388 1.00 76.94 596 SER A N 1
ATOM 4961 C CA . SER A 1 596 ? 45.115 23.202 25.714 1.00 76.94 596 SER A CA 1
ATOM 4962 C C . SER A 1 596 ? 44.294 24.488 25.575 1.00 76.94 596 SER A C 1
ATOM 4964 O O . SER A 1 596 ? 44.876 25.551 25.381 1.00 76.94 596 SER A O 1
ATOM 4966 N N . ASP A 1 597 ? 42.965 24.408 25.715 1.00 79.12 597 ASP A N 1
ATOM 4967 C CA . ASP A 1 597 ? 42.045 25.547 25.693 1.00 79.12 597 ASP A CA 1
ATOM 4968 C C . ASP A 1 597 ? 41.700 25.984 27.135 1.00 79.12 597 ASP A C 1
ATOM 4970 O O . ASP A 1 597 ? 40.882 25.338 27.808 1.00 79.12 597 ASP A O 1
ATOM 4974 N N . PRO A 1 598 ? 42.275 27.097 27.637 1.00 80.38 598 PRO A N 1
ATOM 4975 C CA . PRO A 1 598 ? 42.069 27.542 29.014 1.00 80.38 598 PRO A CA 1
ATOM 4976 C C . PRO A 1 598 ? 40.605 27.879 29.316 1.00 80.38 598 PRO A C 1
ATOM 4978 O O . PRO A 1 598 ? 40.152 27.724 30.453 1.00 80.38 598 PRO A O 1
ATOM 4981 N N . PHE A 1 599 ? 39.844 28.314 28.306 1.00 81.38 599 PHE A N 1
ATOM 4982 C CA . PHE A 1 599 ? 38.445 28.693 28.466 1.00 81.38 599 PHE A CA 1
ATOM 4983 C C . PHE A 1 599 ? 37.550 27.461 28.655 1.00 81.38 599 PHE A C 1
ATOM 4985 O O . PHE A 1 599 ? 36.692 27.454 29.540 1.00 81.38 599 PHE A O 1
ATOM 4992 N N . LYS A 1 600 ? 37.776 26.379 27.895 1.00 75.69 600 LYS A N 1
ATOM 4993 C CA . LYS A 1 600 ? 37.049 25.105 28.083 1.00 75.69 600 LYS A CA 1
ATOM 4994 C C . LYS A 1 600 ? 37.321 24.485 29.450 1.00 75.69 600 LYS A C 1
ATOM 4996 O O . LYS A 1 600 ? 36.381 24.033 30.112 1.00 75.69 600 LYS A O 1
ATOM 5001 N N . VAL A 1 601 ? 38.578 24.518 29.895 1.00 80.12 601 VAL A N 1
ATOM 5002 C CA . VAL A 1 601 ? 38.967 24.058 31.236 1.00 80.12 601 VAL A CA 1
ATOM 5003 C C . VAL A 1 601 ? 38.280 24.902 32.309 1.00 80.12 601 VAL A C 1
ATOM 5005 O O . VAL A 1 601 ? 37.674 24.335 33.216 1.00 80.12 601 VAL A O 1
ATOM 5008 N N . PHE A 1 602 ? 38.283 26.233 32.179 1.00 81.50 602 PHE A N 1
ATOM 5009 C CA . PHE A 1 602 ? 37.593 27.141 33.103 1.00 81.50 602 PHE A CA 1
ATOM 5010 C C . PHE A 1 602 ? 36.079 26.879 33.180 1.00 81.50 602 PHE A C 1
ATOM 5012 O O . PHE A 1 602 ? 35.501 26.829 34.264 1.00 81.50 602 PHE A O 1
ATOM 5019 N N . VAL A 1 603 ? 35.415 26.654 32.044 1.00 81.94 603 VAL A N 1
ATOM 5020 C CA . VAL A 1 603 ? 33.973 26.352 32.019 1.00 81.94 603 VAL A CA 1
ATOM 5021 C C . VAL A 1 603 ? 33.667 24.999 32.668 1.00 81.94 603 VAL A C 1
ATOM 5023 O O . VAL A 1 603 ? 32.675 24.876 33.391 1.00 81.94 603 VAL A O 1
ATOM 5026 N N . LEU A 1 604 ? 34.488 23.972 32.430 1.00 81.00 604 LEU A N 1
ATOM 5027 C CA . LEU A 1 604 ? 34.312 22.656 33.048 1.00 81.00 604 LEU A CA 1
ATOM 5028 C C . LEU A 1 604 ? 34.536 22.708 34.562 1.00 81.00 604 LEU A C 1
ATOM 5030 O O . LEU A 1 604 ? 33.729 22.154 35.312 1.00 81.00 604 LEU A O 1
ATOM 5034 N N . THR A 1 605 ? 35.594 23.385 35.015 1.00 78.62 605 THR A N 1
ATOM 5035 C CA . THR A 1 605 ? 35.877 23.545 36.446 1.00 78.62 605 THR A CA 1
ATOM 5036 C C . THR A 1 605 ? 34.774 24.342 37.127 1.00 78.62 605 THR A C 1
ATOM 5038 O O . THR A 1 605 ? 34.288 23.902 38.164 1.00 78.62 605 THR A O 1
ATOM 5041 N N . LEU A 1 606 ? 34.277 25.421 36.511 1.00 84.50 606 LEU A N 1
ATOM 5042 C CA . LEU A 1 606 ? 33.125 26.174 37.012 1.00 84.50 606 LEU A CA 1
ATOM 5043 C C . LEU A 1 606 ? 31.875 25.287 37.129 1.00 84.50 606 LEU A C 1
ATOM 5045 O O . LEU A 1 606 ? 31.220 25.288 38.168 1.00 84.50 606 LEU A O 1
ATOM 5049 N N . LYS A 1 607 ? 31.556 24.483 36.105 1.00 79.19 607 LYS A N 1
ATOM 5050 C CA . LYS A 1 607 ? 30.418 23.543 36.139 1.00 79.19 607 LYS A CA 1
ATOM 5051 C C . LYS A 1 607 ? 30.560 22.507 37.254 1.00 79.19 607 LYS A C 1
ATOM 5053 O O . LYS A 1 607 ? 29.594 22.265 37.978 1.00 79.19 607 LYS A O 1
ATOM 5058 N N . LEU A 1 608 ? 31.738 21.897 37.394 1.00 79.81 608 LEU A N 1
ATOM 5059 C CA . LEU A 1 608 ? 32.024 20.930 38.457 1.00 79.81 608 LEU A CA 1
ATOM 5060 C C . LEU A 1 608 ? 31.884 21.579 39.833 1.00 79.81 608 LEU A C 1
ATOM 5062 O O . LEU A 1 608 ? 31.235 21.016 40.708 1.00 79.81 608 LEU A O 1
ATOM 5066 N N . LEU A 1 609 ? 32.426 22.783 40.002 1.00 81.44 609 LEU A N 1
ATOM 5067 C CA . LEU A 1 609 ? 32.399 23.529 41.253 1.00 81.44 609 LEU A CA 1
ATOM 5068 C C . LEU A 1 609 ? 30.960 23.921 41.624 1.00 81.44 609 LEU A C 1
ATOM 5070 O O . LEU A 1 609 ? 30.548 23.692 42.757 1.00 81.44 609 LEU A O 1
ATOM 5074 N N . VAL A 1 610 ? 30.148 24.379 40.665 1.00 83.88 610 VAL A N 1
ATOM 5075 C CA . VAL A 1 610 ? 28.713 24.656 40.872 1.00 83.88 610 VAL A CA 1
ATOM 5076 C C . VAL A 1 610 ? 27.954 23.399 41.303 1.00 83.88 610 VAL A C 1
ATOM 5078 O O . VAL A 1 610 ? 27.177 23.460 42.257 1.00 83.88 610 VAL A O 1
ATOM 5081 N N . TRP A 1 611 ? 28.179 22.253 40.654 1.00 79.44 611 TRP A N 1
ATOM 5082 C CA . TRP A 1 611 ? 27.514 20.995 41.019 1.00 79.44 611 TRP A CA 1
ATOM 5083 C C . TRP A 1 611 ? 27.964 20.464 42.381 1.00 79.44 611 TRP A C 1
ATOM 5085 O O . TRP A 1 611 ? 27.124 20.059 43.186 1.00 79.44 611 TRP A O 1
ATOM 5095 N N . ILE A 1 612 ? 29.266 20.502 42.664 1.00 79.19 612 ILE A N 1
ATOM 5096 C CA . ILE A 1 612 ? 29.839 20.063 43.939 1.00 79.19 612 ILE A CA 1
ATOM 5097 C C . ILE A 1 612 ? 29.336 20.958 45.074 1.00 79.19 612 ILE A C 1
ATOM 5099 O O . ILE A 1 612 ? 28.823 20.432 46.059 1.00 79.19 612 ILE A O 1
ATOM 5103 N N . ILE A 1 613 ? 29.388 22.287 44.924 1.00 81.88 613 ILE A N 1
ATOM 5104 C CA . ILE A 1 613 ? 28.850 23.228 45.918 1.00 81.88 613 ILE A CA 1
ATOM 5105 C C . ILE A 1 613 ? 27.351 23.003 46.113 1.00 81.88 613 ILE A C 1
ATOM 5107 O O . ILE A 1 613 ? 26.906 22.879 47.251 1.00 81.88 613 ILE A O 1
ATOM 5111 N N . SER A 1 614 ? 26.571 22.879 45.035 1.00 78.00 614 SER A N 1
ATOM 5112 C CA . SER A 1 614 ? 25.122 22.650 45.133 1.00 78.00 614 SER A CA 1
ATOM 5113 C C . SER A 1 614 ? 24.791 21.360 45.891 1.00 78.00 614 SER A C 1
ATOM 5115 O O . SER A 1 614 ? 23.874 21.338 46.710 1.00 78.00 614 SER A O 1
ATOM 5117 N N . LEU A 1 615 ? 25.553 20.285 45.667 1.00 74.75 615 LEU A N 1
ATOM 5118 C CA . LEU A 1 615 ? 25.338 18.987 46.315 1.00 74.75 615 LEU A CA 1
ATOM 5119 C C . LEU A 1 615 ? 25.888 18.931 47.750 1.00 74.75 615 LEU A C 1
ATOM 5121 O O . LEU A 1 615 ? 25.302 18.256 48.599 1.00 74.75 615 LEU A O 1
ATOM 5125 N N . LEU A 1 616 ? 26.962 19.666 48.057 1.00 79.06 616 LEU A N 1
ATOM 5126 C CA . LEU A 1 616 ? 27.479 19.831 49.420 1.00 79.06 616 LEU A CA 1
ATOM 5127 C C . LEU A 1 616 ? 26.548 20.695 50.276 1.00 79.06 616 LEU A C 1
ATOM 5129 O O . LEU A 1 616 ? 26.242 20.310 51.404 1.00 79.06 616 LEU A O 1
ATOM 5133 N N . LEU A 1 617 ? 26.032 21.801 49.728 1.00 79.38 617 LEU A N 1
ATOM 5134 C CA . LEU A 1 617 ? 24.995 22.618 50.366 1.00 79.38 617 LEU A CA 1
ATOM 5135 C C . LEU A 1 617 ? 23.730 21.797 50.615 1.00 79.38 617 LEU A C 1
ATOM 5137 O O . LEU A 1 617 ? 23.158 21.859 51.706 1.00 79.38 617 LEU A O 1
ATOM 5141 N N . LEU A 1 618 ? 23.328 20.976 49.637 1.00 77.81 618 LEU A N 1
ATOM 5142 C CA . LEU A 1 618 ? 22.212 20.052 49.801 1.00 77.81 618 LEU A CA 1
ATOM 5143 C C . LEU A 1 618 ? 22.471 19.089 50.962 1.00 77.81 618 LEU A C 1
ATOM 5145 O O . LEU A 1 618 ? 21.601 18.955 51.812 1.00 77.81 618 LEU A O 1
ATOM 5149 N N . ARG A 1 619 ? 23.656 18.466 51.040 1.00 80.12 619 ARG A N 1
ATOM 5150 C CA . ARG A 1 619 ? 24.029 17.535 52.121 1.00 80.12 619 ARG A CA 1
ATOM 5151 C C . ARG A 1 619 ? 24.071 18.212 53.493 1.00 80.12 619 ARG A C 1
ATOM 5153 O O . ARG A 1 619 ? 23.603 17.622 54.462 1.00 80.12 619 ARG A O 1
ATOM 5160 N N . TRP A 1 620 ? 24.591 19.437 53.578 1.00 81.56 620 TRP A N 1
ATOM 5161 C CA . TRP A 1 620 ? 24.666 20.199 54.828 1.00 81.56 620 TRP A CA 1
ATOM 5162 C C . TRP A 1 620 ? 23.264 20.549 55.339 1.00 81.56 620 TRP A C 1
ATOM 5164 O O . TRP A 1 620 ? 22.915 20.247 56.481 1.00 81.56 620 TRP A O 1
ATOM 5174 N N . HIS A 1 621 ? 22.413 21.124 54.489 1.00 79.62 621 HIS A N 1
ATOM 5175 C CA . HIS A 1 621 ? 21.079 21.569 54.901 1.00 79.62 621 HIS A CA 1
ATOM 5176 C C . HIS A 1 621 ? 20.005 20.473 54.851 1.00 79.62 621 HIS A C 1
ATOM 5178 O O . HIS A 1 621 ? 18.883 20.695 55.314 1.00 79.62 621 HIS A O 1
ATOM 5184 N N . GLN A 1 622 ? 20.322 19.281 54.335 1.00 78.44 622 GLN A N 1
ATOM 5185 C CA . GLN A 1 622 ? 19.387 18.167 54.180 1.00 78.44 622 GLN A CA 1
ATOM 5186 C C . GLN A 1 622 ? 18.665 17.832 55.483 1.00 78.44 622 GLN A C 1
ATOM 5188 O O . GLN A 1 622 ? 17.443 17.696 55.474 1.00 78.44 622 GLN A O 1
ATOM 5193 N N . GLN A 1 623 ? 19.393 17.674 56.592 1.00 77.00 623 GLN A N 1
ATOM 5194 C CA . GLN A 1 623 ? 18.812 17.245 57.867 1.00 77.00 623 GLN A CA 1
ATOM 5195 C C . GLN A 1 623 ? 17.775 18.270 58.358 1.00 77.00 623 GLN A C 1
ATOM 5197 O O . GLN A 1 623 ? 16.655 17.911 58.718 1.00 77.00 623 GLN A O 1
ATOM 5202 N N . THR A 1 624 ? 18.111 19.558 58.284 1.00 80.75 624 THR A N 1
ATOM 5203 C CA . THR A 1 624 ? 17.247 20.667 58.711 1.00 80.75 624 THR A CA 1
ATOM 5204 C C . THR A 1 624 ? 16.024 20.812 57.808 1.00 80.75 624 THR A C 1
ATOM 5206 O O . THR A 1 624 ? 14.896 20.885 58.297 1.00 80.75 624 THR A O 1
ATOM 5209 N N . ILE A 1 625 ? 16.223 20.795 56.485 1.00 79.75 625 ILE A N 1
ATOM 5210 C CA . ILE A 1 625 ? 15.148 20.962 55.496 1.00 79.75 625 ILE A CA 1
ATOM 5211 C C . ILE A 1 625 ? 14.188 19.772 55.534 1.00 79.75 625 ILE A C 1
ATOM 5213 O O . ILE A 1 625 ? 12.975 19.962 55.552 1.00 79.75 625 ILE A O 1
ATOM 5217 N N . THR A 1 626 ? 14.701 18.541 55.578 1.00 81.00 626 THR A N 1
ATOM 5218 C CA . THR A 1 626 ? 13.855 17.337 55.594 1.00 81.00 626 THR A CA 1
ATOM 5219 C C . THR A 1 626 ? 13.054 17.234 56.885 1.00 81.00 626 THR A C 1
ATOM 5221 O O . THR A 1 626 ? 11.855 16.979 56.816 1.00 81.00 626 THR A O 1
ATOM 5224 N N . ASN A 1 627 ? 13.647 17.525 58.046 1.00 80.69 627 ASN A N 1
ATOM 5225 C CA . ASN A 1 627 ? 12.920 17.548 59.320 1.00 80.69 627 ASN A CA 1
ATOM 5226 C C . ASN A 1 627 ? 11.841 18.643 59.351 1.00 80.69 627 ASN A C 1
ATOM 5228 O O . ASN A 1 627 ? 10.724 18.415 59.832 1.00 80.69 627 ASN A O 1
ATOM 5232 N N . LEU A 1 628 ? 12.127 19.814 58.779 1.00 79.94 628 LEU A N 1
ATOM 5233 C CA . LEU A 1 628 ? 11.153 20.897 58.638 1.00 79.94 628 LEU A CA 1
ATOM 5234 C C . LEU A 1 628 ? 10.018 20.523 57.669 1.00 79.94 628 LEU A C 1
ATOM 5236 O O . LEU A 1 628 ? 8.852 20.788 57.955 1.00 79.94 628 LEU A O 1
ATOM 5240 N N . LEU A 1 629 ? 10.324 19.862 56.551 1.00 78.75 629 LEU A N 1
ATOM 5241 C CA . LEU A 1 629 ? 9.322 19.403 55.586 1.00 78.75 629 LEU A CA 1
ATOM 5242 C C . LEU A 1 629 ? 8.481 18.239 56.125 1.00 78.75 629 LEU A C 1
ATOM 5244 O O . LEU A 1 629 ? 7.268 18.240 55.926 1.00 78.75 629 LEU A O 1
ATOM 5248 N N . PHE A 1 630 ? 9.064 17.278 56.847 1.00 80.50 630 PHE A N 1
ATOM 5249 C CA . PHE A 1 630 ? 8.306 16.205 57.501 1.00 80.50 630 PHE A CA 1
ATOM 5250 C C . PHE A 1 630 ? 7.379 16.767 58.585 1.00 80.50 630 PHE A C 1
ATOM 5252 O O . PHE A 1 630 ? 6.190 16.459 58.592 1.00 80.50 630 PHE A O 1
ATOM 5259 N N . SER A 1 631 ? 7.873 17.662 59.445 1.00 78.88 631 SER A N 1
ATOM 5260 C CA . SER A 1 631 ? 7.048 18.274 60.496 1.00 78.88 631 SER A CA 1
ATOM 5261 C C . SER A 1 631 ? 5.941 19.180 59.941 1.00 78.88 631 SER A C 1
ATOM 5263 O O . SER A 1 631 ? 4.811 19.122 60.429 1.00 78.88 631 SER A O 1
ATOM 5265 N N . LYS A 1 632 ? 6.210 19.977 58.895 1.00 77.00 632 LYS A N 1
ATOM 5266 C CA . LYS A 1 632 ? 5.180 20.799 58.233 1.00 77.00 632 LYS A CA 1
ATOM 5267 C C . LYS A 1 632 ? 4.192 19.960 57.426 1.00 77.00 632 LYS A C 1
ATOM 5269 O O . LYS A 1 632 ? 2.993 20.196 57.528 1.00 77.00 632 LYS A O 1
ATOM 5274 N N . SER A 1 633 ? 4.650 18.971 56.657 1.00 73.94 633 SER A N 1
ATOM 5275 C CA . SER A 1 633 ? 3.761 18.133 55.832 1.00 73.94 633 SER A CA 1
ATOM 5276 C C . SER A 1 633 ? 2.756 17.352 56.676 1.00 73.94 633 SER A C 1
ATOM 5278 O O . SER A 1 633 ? 1.598 17.240 56.284 1.00 73.94 633 SER A O 1
ATOM 5280 N N . LEU A 1 634 ? 3.147 16.903 57.872 1.00 74.00 634 LEU A N 1
ATOM 5281 C CA . LEU A 1 634 ? 2.250 16.224 58.807 1.00 74.00 634 LEU A CA 1
ATOM 5282 C C . LEU A 1 634 ? 1.154 17.139 59.381 1.00 74.00 634 LEU A C 1
ATOM 5284 O O . LEU A 1 634 ? 0.104 16.615 59.758 1.00 74.00 634 LEU A O 1
ATOM 5288 N N . LYS A 1 635 ? 1.346 18.468 59.403 1.00 76.38 635 LYS A N 1
ATOM 5289 C CA . LYS A 1 635 ? 0.329 19.445 59.844 1.00 76.38 635 LYS A CA 1
ATOM 5290 C C . LYS A 1 635 ? -0.754 19.703 58.795 1.00 76.38 635 LYS A C 1
ATOM 5292 O O . LYS A 1 635 ? -1.891 19.991 59.155 1.00 76.38 635 LYS A O 1
ATOM 5297 N N . TYR A 1 636 ? -0.422 19.595 57.509 1.00 73.44 636 TYR A N 1
ATOM 5298 C CA . TYR A 1 636 ? -1.393 19.771 56.429 1.00 73.44 636 TYR A CA 1
ATOM 5299 C C . TYR A 1 636 ? -2.203 18.485 56.197 1.00 73.44 636 TYR A C 1
ATOM 5301 O O . TYR A 1 636 ? -1.730 17.370 56.423 1.00 73.44 636 TYR A O 1
ATOM 5309 N N . GLY A 1 637 ? -3.451 18.633 55.749 1.00 69.69 637 GLY A N 1
ATOM 5310 C CA . GLY A 1 637 ? -4.307 17.525 55.321 1.00 69.69 637 GLY A CA 1
ATOM 5311 C C . GLY A 1 637 ? -4.291 17.333 53.801 1.00 69.69 637 GLY A C 1
ATOM 5312 O O . GLY A 1 637 ? -3.919 18.227 53.046 1.00 69.69 637 GLY A O 1
ATOM 5313 N N . GLY A 1 638 ? -4.737 16.168 53.328 1.00 70.56 638 GLY A N 1
ATOM 5314 C CA . GLY A 1 638 ? -4.976 15.942 51.899 1.00 70.56 638 GLY A CA 1
ATOM 5315 C C . GLY A 1 638 ? -3.710 15.762 51.053 1.00 70.56 638 GLY A C 1
ATOM 5316 O O . GLY A 1 638 ? -2.739 15.155 51.490 1.00 70.56 638 GLY A O 1
ATOM 5317 N N . LEU A 1 639 ? -3.747 16.269 49.819 1.00 65.12 639 LEU A N 1
ATOM 5318 C CA . LEU A 1 639 ? -2.710 16.108 48.790 1.00 65.12 639 LEU A CA 1
ATOM 5319 C C . LEU A 1 639 ? -1.377 16.780 49.186 1.00 65.12 639 LEU A C 1
ATOM 5321 O O . LEU A 1 639 ? -0.304 16.217 48.982 1.00 65.12 639 LEU A O 1
ATOM 5325 N N . LEU A 1 640 ? -1.447 17.954 49.825 1.00 68.88 640 LEU A N 1
ATOM 5326 C CA . LEU A 1 640 ? -0.281 18.724 50.285 1.00 68.88 640 LEU A CA 1
ATOM 5327 C C . LEU A 1 640 ? 0.550 17.970 51.330 1.00 68.88 640 LEU A C 1
ATOM 5329 O O . LEU A 1 640 ? 1.777 18.062 51.318 1.00 68.88 640 LEU A O 1
ATOM 5333 N N . ARG A 1 641 ? -0.105 17.165 52.182 1.00 76.31 641 ARG A N 1
ATOM 5334 C CA . ARG A 1 641 ? 0.575 16.234 53.096 1.00 76.31 641 ARG A CA 1
ATOM 5335 C C . ARG A 1 641 ? 1.432 15.247 52.319 1.00 76.31 641 ARG A C 1
ATOM 5337 O O . ARG A 1 641 ? 2.591 15.045 52.655 1.00 76.31 641 ARG A O 1
ATOM 5344 N N . VAL A 1 642 ? 0.868 14.651 51.270 1.00 73.31 642 VAL A N 1
ATOM 5345 C CA . VAL A 1 642 ? 1.540 13.599 50.504 1.00 73.31 642 VAL A CA 1
ATOM 5346 C C . VAL A 1 642 ? 2.664 14.158 49.635 1.00 73.31 642 VAL A C 1
ATOM 5348 O O . VAL A 1 642 ? 3.750 13.588 49.638 1.00 73.31 642 VAL A O 1
ATOM 5351 N N . ILE A 1 643 ? 2.452 15.291 48.956 1.00 72.56 643 ILE A N 1
ATOM 5352 C CA . ILE A 1 643 ? 3.509 15.965 48.182 1.00 72.56 643 ILE A CA 1
ATOM 5353 C C . ILE A 1 643 ? 4.643 16.408 49.104 1.00 72.56 643 ILE A C 1
ATOM 5355 O O . ILE A 1 643 ? 5.799 16.102 48.832 1.00 72.56 643 ILE A O 1
ATOM 5359 N N . GLY A 1 644 ? 4.328 17.089 50.211 1.00 74.50 644 GLY A N 1
ATOM 5360 C CA . GLY A 1 644 ? 5.344 17.547 51.159 1.00 74.50 644 GLY A CA 1
ATOM 5361 C C . GLY A 1 644 ? 6.159 16.388 51.738 1.00 74.50 644 GLY A C 1
ATOM 5362 O O . GLY A 1 644 ? 7.380 16.488 51.847 1.00 74.50 644 GLY A O 1
ATOM 5363 N N . PHE A 1 645 ? 5.501 15.263 52.027 1.00 80.00 645 PHE A N 1
ATOM 5364 C CA . PHE A 1 645 ? 6.149 14.050 52.518 1.00 80.00 645 PHE A CA 1
ATOM 5365 C C . PHE A 1 645 ? 6.999 13.355 51.441 1.00 80.00 645 PHE A C 1
ATOM 5367 O O . PHE A 1 645 ? 8.117 12.934 51.731 1.00 80.00 645 PHE A O 1
ATOM 5374 N N . LEU A 1 646 ? 6.519 13.266 50.194 1.00 80.56 646 LEU A N 1
ATOM 5375 C CA . LEU A 1 646 ? 7.287 12.750 49.052 1.00 80.56 646 LEU A CA 1
ATOM 5376 C C . LEU A 1 646 ? 8.534 13.593 48.791 1.00 80.56 646 LEU A C 1
ATOM 5378 O O . LEU A 1 646 ? 9.623 13.040 48.671 1.00 80.56 646 LEU A O 1
ATOM 5382 N N . CYS A 1 647 ? 8.398 14.919 48.753 1.00 79.38 647 CYS A N 1
ATOM 5383 C CA . CYS A 1 647 ? 9.522 15.835 48.575 1.00 79.38 647 CYS A CA 1
ATOM 5384 C C . CYS A 1 647 ? 10.550 15.675 49.700 1.00 79.38 647 CYS A C 1
ATOM 5386 O O . CYS A 1 647 ? 11.744 15.563 49.424 1.00 79.38 647 CYS A O 1
ATOM 5388 N N . ALA A 1 648 ? 10.099 15.589 50.957 1.00 81.44 648 ALA A N 1
ATOM 5389 C CA . ALA A 1 648 ? 10.972 15.337 52.102 1.00 81.44 648 ALA A CA 1
ATOM 5390 C C . ALA A 1 648 ? 11.689 13.978 51.999 1.00 81.44 648 ALA A C 1
ATOM 5392 O O . ALA A 1 648 ? 12.887 13.886 52.269 1.00 81.44 648 ALA A O 1
ATOM 5393 N N . ALA A 1 649 ? 10.982 12.930 51.563 1.00 83.31 649 ALA A N 1
ATOM 5394 C CA . ALA A 1 649 ? 11.550 11.603 51.351 1.00 83.31 649 ALA A CA 1
ATOM 5395 C C . ALA A 1 649 ? 12.593 11.599 50.223 1.00 83.31 649 ALA A C 1
ATOM 5397 O O . ALA A 1 649 ? 13.690 11.080 50.412 1.00 83.31 649 ALA A O 1
ATOM 5398 N N . ILE A 1 650 ? 12.300 12.229 49.083 1.00 84.19 650 ILE A N 1
ATOM 5399 C CA . ILE A 1 650 ? 13.230 12.344 47.951 1.00 84.19 650 ILE A CA 1
ATOM 5400 C C . ILE A 1 650 ? 14.486 13.117 48.364 1.00 84.19 650 ILE A C 1
ATOM 5402 O O . ILE A 1 650 ? 15.593 12.630 48.148 1.00 84.19 650 ILE A O 1
ATOM 5406 N N . LEU A 1 651 ? 14.334 14.270 49.026 1.00 82.94 651 LEU A N 1
ATOM 5407 C CA . LEU A 1 651 ? 15.457 15.064 49.540 1.00 82.94 651 LEU A CA 1
ATOM 5408 C C . LEU A 1 651 ? 16.322 14.262 50.518 1.00 82.94 651 LEU A C 1
ATOM 5410 O O . LEU A 1 651 ? 17.549 14.282 50.427 1.00 82.94 651 LEU A O 1
ATOM 5414 N N . ARG A 1 652 ? 15.692 13.501 51.423 1.00 84.50 652 ARG A N 1
ATOM 5415 C CA . ARG A 1 652 ? 16.407 12.638 52.369 1.00 84.50 652 ARG A CA 1
ATOM 5416 C C . ARG A 1 652 ? 17.128 11.481 51.666 1.00 84.50 652 ARG A C 1
ATOM 5418 O O . ARG A 1 652 ? 18.226 11.103 52.074 1.00 84.50 652 ARG A O 1
ATOM 5425 N N . PHE A 1 653 ? 16.544 10.923 50.611 1.00 87.31 653 PHE A N 1
ATOM 5426 C CA . PHE A 1 653 ? 17.165 9.846 49.844 1.00 87.31 653 PHE A CA 1
ATOM 5427 C C . PHE A 1 653 ? 18.354 10.328 49.010 1.00 87.31 653 PHE A C 1
ATOM 5429 O O . PHE A 1 653 ? 19.439 9.758 49.109 1.00 87.31 653 PHE A O 1
ATOM 5436 N N . ILE A 1 654 ? 18.165 11.397 48.229 1.00 81.94 654 ILE A N 1
ATOM 5437 C CA . ILE A 1 654 ? 19.228 12.001 47.416 1.00 81.94 654 ILE A CA 1
ATOM 5438 C C . ILE A 1 654 ? 20.392 12.364 48.322 1.00 81.94 654 ILE A C 1
ATOM 5440 O O . ILE A 1 654 ? 21.515 11.968 48.051 1.00 81.94 654 ILE A O 1
ATOM 5444 N N . GLY A 1 655 ? 20.091 13.028 49.434 1.00 79.62 655 GLY A N 1
ATOM 5445 C CA . GLY A 1 655 ? 21.048 13.451 50.434 1.00 79.62 655 GLY A CA 1
ATOM 5446 C C . GLY A 1 655 ? 21.873 12.322 51.091 1.00 79.62 655 GLY A C 1
ATOM 5447 O O . GLY A 1 655 ? 23.083 12.440 51.273 1.00 79.62 655 GLY A O 1
ATOM 5448 N N . THR A 1 656 ? 21.251 11.169 51.366 1.00 83.25 656 THR A N 1
ATOM 5449 C CA . THR A 1 656 ? 21.966 9.975 51.875 1.00 83.25 656 THR A CA 1
ATOM 5450 C C . THR A 1 656 ? 22.823 9.286 50.812 1.00 83.25 656 THR A C 1
ATOM 5452 O O . THR A 1 656 ? 23.826 8.663 51.150 1.00 83.25 656 THR A O 1
ATOM 5455 N N . HIS A 1 657 ? 22.468 9.427 49.533 1.00 86.69 657 HIS A N 1
ATOM 5456 C CA . HIS A 1 657 ? 23.178 8.823 48.402 1.00 86.69 657 HIS A CA 1
ATOM 5457 C C . HIS A 1 657 ? 23.924 9.863 47.544 1.00 86.69 657 HIS A C 1
ATOM 5459 O O . HIS A 1 657 ? 24.249 9.583 46.388 1.00 86.69 657 HIS A O 1
ATOM 5465 N N . VAL A 1 658 ? 24.236 11.044 48.104 1.00 82.12 658 VAL A N 1
ATOM 5466 C CA . VAL A 1 658 ? 24.871 12.172 47.387 1.00 82.12 658 VAL A CA 1
ATOM 5467 C C . VAL A 1 658 ? 26.153 11.738 46.695 1.00 82.12 658 VAL A C 1
ATOM 5469 O O . VAL A 1 658 ? 26.357 12.092 45.544 1.00 82.12 658 VAL A O 1
ATOM 5472 N N . VAL A 1 659 ? 26.983 10.921 47.350 1.00 81.62 659 VAL A N 1
ATOM 5473 C CA . VAL A 1 659 ? 28.248 10.438 46.772 1.00 81.62 659 VAL A CA 1
ATOM 5474 C C . VAL A 1 659 ? 28.011 9.652 45.479 1.00 81.62 659 VAL A C 1
ATOM 5476 O O . VAL A 1 659 ? 28.694 9.888 44.490 1.00 81.62 659 VAL A O 1
ATOM 5479 N N . GLY A 1 660 ? 27.010 8.769 45.445 1.00 83.06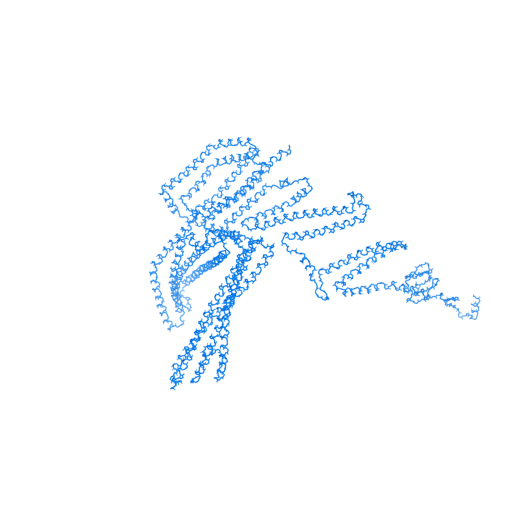 660 GLY A N 1
ATOM 5480 C CA . GLY A 1 660 ? 26.679 8.018 44.234 1.00 83.06 660 GLY A CA 1
ATOM 5481 C C . GLY A 1 660 ? 26.145 8.920 43.119 1.00 83.06 660 GLY A C 1
ATOM 5482 O O . GLY A 1 660 ? 26.532 8.782 41.959 1.00 83.06 660 GLY A O 1
ATOM 5483 N N . VAL A 1 661 ? 25.274 9.874 43.456 1.00 82.00 661 VAL A N 1
ATOM 5484 C CA . VAL A 1 661 ? 24.745 10.843 42.480 1.00 82.00 661 VAL A CA 1
ATOM 5485 C C . VAL A 1 661 ? 25.874 11.717 41.919 1.00 82.00 661 VAL A C 1
ATOM 5487 O O . VAL A 1 661 ? 25.934 11.922 40.710 1.00 82.00 661 VAL A O 1
ATOM 5490 N N . ILE A 1 662 ? 26.810 12.151 42.770 1.00 81.06 662 ILE A N 1
ATOM 5491 C CA . ILE A 1 662 ? 28.018 12.887 42.379 1.00 81.06 662 ILE A CA 1
ATOM 5492 C C . ILE A 1 662 ? 28.862 12.058 41.414 1.00 81.06 662 ILE A C 1
ATOM 5494 O O . ILE A 1 662 ? 29.207 12.562 40.353 1.00 81.06 662 ILE A O 1
ATOM 5498 N N . LEU A 1 663 ? 29.170 10.799 41.735 1.00 83.94 663 LEU A N 1
ATOM 5499 C CA . LEU A 1 663 ? 29.988 9.944 40.867 1.00 83.94 663 LEU A CA 1
ATOM 5500 C C . LEU A 1 663 ? 29.353 9.756 39.484 1.00 83.94 663 LEU A C 1
ATOM 5502 O O . LEU A 1 663 ? 30.053 9.811 38.475 1.00 83.94 663 LEU A O 1
ATOM 5506 N N . TRP A 1 664 ? 28.030 9.597 39.422 1.00 85.38 664 TRP A N 1
ATOM 5507 C CA . TRP A 1 664 ? 27.313 9.475 38.153 1.00 85.38 664 TRP A CA 1
ATOM 5508 C C . TRP A 1 664 ? 27.313 10.786 37.344 1.00 85.38 664 TRP A C 1
ATOM 5510 O O . TRP A 1 664 ? 27.565 10.760 36.139 1.00 85.38 664 TRP A O 1
ATOM 5520 N N . ILE A 1 665 ? 27.111 11.939 37.999 1.00 82.31 665 ILE A N 1
ATOM 5521 C CA . ILE A 1 665 ? 27.182 13.271 37.366 1.00 82.31 665 ILE A CA 1
ATOM 5522 C C . ILE A 1 665 ? 28.604 13.584 36.891 1.00 82.31 665 ILE A C 1
ATOM 5524 O O . ILE A 1 665 ? 28.773 14.085 35.783 1.00 82.31 665 ILE A O 1
ATOM 5528 N N . ILE A 1 666 ? 29.623 13.270 37.696 1.00 81.62 666 ILE A N 1
ATOM 5529 C CA . ILE A 1 666 ? 31.032 13.412 37.317 1.00 81.62 666 ILE A CA 1
ATOM 5530 C C . ILE A 1 666 ? 31.318 12.536 36.100 1.00 81.62 666 ILE A C 1
ATOM 5532 O O . ILE A 1 666 ? 31.871 13.041 35.132 1.00 81.62 666 ILE A O 1
ATOM 5536 N N . GLY A 1 667 ? 30.882 11.272 36.096 1.00 81.38 667 GLY A N 1
ATOM 5537 C CA . GLY A 1 667 ? 31.014 10.388 34.935 1.00 81.38 667 GLY A CA 1
ATOM 5538 C C . GLY A 1 667 ? 30.416 10.995 33.664 1.00 81.38 667 GLY A C 1
ATOM 5539 O O . GLY A 1 667 ? 31.061 10.985 32.621 1.00 81.38 667 GLY A O 1
ATOM 5540 N N . TRP A 1 668 ? 29.234 11.609 33.759 1.00 82.56 668 TRP A N 1
ATOM 5541 C CA . TRP A 1 668 ? 28.609 12.306 32.632 1.00 82.56 668 TRP A CA 1
ATOM 5542 C C . TRP A 1 668 ? 29.353 13.586 32.208 1.00 82.56 668 TRP A C 1
ATOM 5544 O O . TRP A 1 668 ? 29.481 13.863 31.016 1.00 82.56 668 TRP A O 1
ATOM 5554 N N . LEU A 1 669 ? 29.860 14.372 33.163 1.00 78.19 669 LEU A N 1
ATOM 5555 C CA . LEU A 1 669 ? 30.632 15.590 32.890 1.00 78.19 669 LEU A CA 1
ATOM 5556 C C . LEU A 1 669 ? 32.005 15.280 32.280 1.00 78.19 669 LEU A C 1
ATOM 5558 O O . LEU A 1 669 ? 32.446 16.016 31.402 1.00 78.19 669 LEU A O 1
ATOM 5562 N N . LEU A 1 670 ? 32.654 14.185 32.688 1.00 76.12 670 LEU A N 1
ATOM 5563 C CA . LEU A 1 670 ? 33.932 13.732 32.130 1.00 76.12 670 LEU A CA 1
ATOM 5564 C C . LEU A 1 670 ? 33.818 13.374 30.641 1.00 76.12 670 LEU A C 1
ATOM 5566 O O . LEU A 1 670 ? 34.766 13.595 29.894 1.00 76.12 670 LEU A O 1
ATOM 5570 N N . LEU A 1 671 ? 32.651 12.917 30.176 1.00 75.12 671 LEU A N 1
ATOM 5571 C CA . LEU A 1 671 ? 32.403 12.689 28.744 1.00 75.12 671 LEU A CA 1
ATOM 5572 C C . LEU A 1 671 ? 32.445 13.982 27.913 1.00 75.12 671 LEU A C 1
ATOM 5574 O O . LEU A 1 671 ? 32.650 13.916 26.707 1.00 75.12 671 LEU A O 1
ATOM 5578 N N . GLN A 1 672 ? 32.288 15.160 28.533 1.00 70.75 672 GLN A N 1
ATOM 5579 C CA . GLN A 1 672 ? 32.416 16.448 27.834 1.00 70.75 672 GLN A CA 1
ATOM 5580 C C . GLN A 1 672 ? 33.877 16.813 27.514 1.00 70.75 672 GLN A C 1
ATOM 5582 O O . GLN A 1 672 ? 34.096 17.720 26.714 1.00 70.75 672 GLN A O 1
ATOM 5587 N N . ILE A 1 673 ? 34.858 16.136 28.128 1.00 69.31 673 ILE A N 1
ATOM 5588 C CA . ILE A 1 673 ? 36.297 16.370 27.909 1.00 69.31 673 ILE A CA 1
ATOM 5589 C C . ILE A 1 673 ? 36.740 15.770 26.573 1.00 69.31 673 ILE A C 1
ATOM 5591 O O . ILE A 1 673 ? 37.468 16.400 25.815 1.00 69.31 673 ILE A O 1
ATOM 5595 N N . ALA A 1 674 ? 36.275 14.557 26.277 1.00 65.94 674 ALA A N 1
ATOM 5596 C CA . ALA A 1 674 ? 36.561 13.845 25.041 1.00 65.94 674 ALA A CA 1
ATOM 5597 C C . ALA A 1 674 ? 35.228 13.360 24.454 1.00 65.94 674 ALA A C 1
ATOM 5599 O O . ALA A 1 674 ? 34.764 12.281 24.837 1.00 65.94 674 ALA A O 1
ATOM 5600 N N . PRO A 1 675 ? 34.585 14.155 23.576 1.00 63.88 675 PRO A N 1
ATOM 5601 C CA . PRO A 1 675 ? 33.284 13.829 23.010 1.00 63.88 675 PRO A CA 1
ATOM 5602 C C . PRO A 1 675 ? 33.413 12.691 21.990 1.00 63.88 675 PRO A C 1
ATOM 5604 O O . PRO A 1 675 ? 33.396 12.904 20.782 1.00 63.88 675 PRO A O 1
ATOM 5607 N N . ASP A 1 676 ? 33.556 11.470 22.497 1.00 68.69 676 ASP A N 1
ATOM 5608 C CA . ASP A 1 676 ? 33.551 10.249 21.704 1.00 68.69 676 ASP A CA 1
ATOM 5609 C C . ASP A 1 676 ? 32.174 9.569 21.821 1.00 68.69 676 ASP A C 1
ATOM 5611 O O . ASP A 1 676 ? 31.775 9.165 22.923 1.00 68.69 676 ASP A O 1
ATOM 5615 N N . PRO A 1 677 ? 31.431 9.418 20.711 1.00 66.12 677 PRO A N 1
ATOM 5616 C CA . PRO A 1 677 ? 30.125 8.764 20.676 1.00 66.12 677 PRO A CA 1
ATOM 5617 C C . PRO A 1 677 ? 30.088 7.404 21.368 1.00 66.12 677 PRO A C 1
ATOM 5619 O O . PRO A 1 677 ? 29.113 7.074 22.045 1.00 66.12 677 PRO A O 1
ATOM 5622 N N . TYR A 1 678 ? 31.162 6.628 21.263 1.00 73.81 678 TYR A N 1
ATOM 5623 C CA . TYR A 1 678 ? 31.220 5.305 21.859 1.00 73.81 678 TYR A CA 1
ATOM 5624 C C . TYR A 1 678 ? 31.430 5.338 23.374 1.00 73.81 678 TYR A C 1
ATOM 5626 O O . TYR A 1 678 ? 30.935 4.457 24.081 1.00 73.81 678 TYR A O 1
ATOM 5634 N N . LEU A 1 679 ? 32.093 6.370 23.905 1.00 77.56 679 LEU A N 1
ATOM 5635 C CA . LEU A 1 679 ? 32.164 6.585 25.353 1.00 77.56 679 LEU A CA 1
ATOM 5636 C C . LEU A 1 679 ? 30.796 6.970 25.920 1.00 77.56 679 LEU A C 1
ATOM 5638 O O . LEU A 1 679 ? 30.428 6.495 26.996 1.00 77.56 679 LEU A O 1
ATOM 5642 N N . TYR A 1 680 ? 30.001 7.747 25.177 1.00 81.06 680 TYR A N 1
ATOM 5643 C CA . TYR A 1 680 ? 28.602 7.989 25.536 1.00 81.06 680 TYR A CA 1
ATOM 5644 C C . TYR A 1 680 ? 27.778 6.696 25.511 1.00 81.06 680 TYR A C 1
ATOM 5646 O O . TYR A 1 680 ? 27.052 6.425 26.469 1.00 81.06 680 TYR A O 1
ATOM 5654 N N . ILE A 1 681 ? 27.917 5.867 24.470 1.00 81.94 681 ILE A N 1
ATOM 5655 C CA . ILE A 1 681 ? 27.265 4.546 24.380 1.00 81.94 681 ILE A CA 1
ATOM 5656 C C . ILE A 1 681 ? 27.596 3.699 25.613 1.00 81.94 681 ILE A C 1
ATOM 5658 O O . ILE A 1 681 ? 26.686 3.192 26.275 1.00 81.94 681 ILE A O 1
ATOM 5662 N N . LEU A 1 682 ? 28.884 3.590 25.953 1.00 84.88 682 LEU A N 1
ATOM 5663 C CA . LEU A 1 682 ? 29.357 2.829 27.105 1.00 84.88 682 LEU A CA 1
ATOM 5664 C C . LEU A 1 682 ? 28.790 3.386 28.416 1.00 84.88 682 LEU A C 1
ATOM 5666 O O . LEU A 1 682 ? 28.302 2.622 29.246 1.00 84.88 682 LEU A O 1
ATOM 5670 N N . PHE A 1 683 ? 28.795 4.709 28.593 1.00 87.94 683 PHE A N 1
ATOM 5671 C CA . PHE A 1 683 ? 28.230 5.356 29.774 1.00 87.94 683 PHE A CA 1
ATOM 5672 C C . PHE A 1 683 ? 26.738 5.062 29.941 1.00 87.94 683 PHE A C 1
ATOM 5674 O O . PHE A 1 683 ? 26.300 4.726 31.045 1.00 87.94 683 PHE A O 1
ATOM 5681 N N . TYR A 1 684 ? 25.948 5.154 28.868 1.00 88.56 684 TYR A N 1
ATOM 5682 C CA . TYR A 1 684 ? 24.521 4.838 28.929 1.00 88.56 684 TYR A CA 1
ATOM 5683 C C . TYR A 1 684 ? 24.287 3.356 29.257 1.00 88.56 684 TYR A C 1
ATOM 5685 O O . TYR A 1 684 ? 23.432 3.057 30.090 1.00 88.56 684 TYR A O 1
ATOM 5693 N N . LEU A 1 685 ? 25.080 2.436 28.695 1.00 89.69 685 LEU A N 1
ATOM 5694 C CA . LEU A 1 685 ? 24.997 1.005 29.013 1.00 89.69 685 LEU A CA 1
ATOM 5695 C C . LEU A 1 685 ? 25.394 0.701 30.467 1.00 89.69 685 LEU A C 1
ATOM 5697 O O . LEU A 1 685 ? 24.674 -0.020 31.156 1.00 89.69 685 LEU A O 1
ATOM 5701 N N . LEU A 1 686 ? 26.482 1.292 30.969 1.00 90.06 686 LEU A N 1
ATOM 5702 C CA . LEU A 1 686 ? 26.936 1.145 32.361 1.00 90.06 686 LEU A CA 1
ATOM 5703 C C . LEU A 1 686 ? 25.998 1.832 33.365 1.00 90.06 686 LEU A C 1
ATOM 5705 O O . LEU A 1 686 ? 25.900 1.414 34.521 1.00 90.06 686 LEU A O 1
ATOM 5709 N N . SER A 1 687 ? 25.257 2.850 32.926 1.00 90.38 687 SER A N 1
ATOM 5710 C CA . SER A 1 687 ? 24.231 3.501 33.742 1.00 90.38 687 SER A CA 1
ATOM 5711 C C . SER A 1 687 ? 23.050 2.577 34.042 1.00 90.38 687 SER A C 1
ATOM 5713 O O . SER A 1 687 ? 22.412 2.759 35.075 1.00 90.38 687 SER A O 1
ATOM 5715 N N . ILE A 1 688 ? 22.767 1.570 33.204 1.00 92.31 688 ILE A N 1
ATOM 5716 C CA . ILE A 1 688 ? 21.659 0.625 33.422 1.00 92.31 688 ILE A CA 1
ATOM 5717 C C . ILE A 1 688 ? 21.809 -0.119 34.763 1.00 92.31 688 ILE A C 1
ATOM 5719 O O . ILE A 1 688 ? 20.953 0.076 35.628 1.00 92.31 688 ILE A O 1
ATOM 5723 N N . PRO A 1 689 ? 22.863 -0.928 35.009 1.00 94.25 689 PRO A N 1
ATOM 5724 C CA . PRO A 1 689 ? 22.995 -1.660 36.271 1.00 94.25 689 PRO A CA 1
ATOM 5725 C C . PRO A 1 689 ? 23.086 -0.722 37.484 1.00 94.25 689 PRO A C 1
ATOM 5727 O O . PRO A 1 689 ? 22.496 -1.006 38.529 1.00 94.25 689 PRO A O 1
ATOM 5730 N N . TYR A 1 690 ? 23.756 0.425 37.337 1.00 91.56 690 TYR A N 1
ATOM 5731 C CA . TYR A 1 690 ? 23.883 1.415 38.405 1.00 91.56 690 TYR A CA 1
ATOM 5732 C C . TYR A 1 690 ? 22.530 2.025 38.808 1.00 91.56 690 TYR A C 1
ATOM 5734 O O . TYR A 1 690 ? 22.173 2.044 39.989 1.00 91.56 690 TYR A O 1
ATOM 5742 N N . LEU A 1 691 ? 21.738 2.485 37.835 1.00 90.38 691 LEU A N 1
ATOM 5743 C CA . LEU A 1 691 ? 20.435 3.099 38.092 1.00 90.38 691 LEU A CA 1
ATOM 5744 C C . LEU A 1 691 ? 19.384 2.074 38.523 1.00 90.38 691 LEU A C 1
ATOM 5746 O O . LEU A 1 691 ? 18.506 2.416 39.316 1.00 90.38 691 LEU A O 1
ATOM 5750 N N . LEU A 1 692 ? 19.485 0.815 38.083 1.00 93.06 692 LEU A N 1
ATOM 5751 C CA . LEU A 1 692 ? 18.664 -0.278 38.615 1.00 93.06 692 LEU A CA 1
ATOM 5752 C C . LEU A 1 692 ? 18.932 -0.498 40.110 1.00 93.06 692 LEU A C 1
ATOM 5754 O O . LEU A 1 692 ? 17.987 -0.551 40.903 1.00 93.06 692 LEU A O 1
ATOM 5758 N N . TYR A 1 693 ? 20.205 -0.547 40.516 1.00 93.19 693 TYR A N 1
ATOM 5759 C CA . TYR A 1 693 ? 20.590 -0.636 41.927 1.00 93.19 693 TYR A CA 1
ATOM 5760 C C . TYR A 1 693 ? 20.108 0.580 42.738 1.00 93.19 693 TYR A C 1
ATOM 5762 O O . TYR A 1 693 ? 19.529 0.424 43.819 1.00 93.19 693 TYR A O 1
ATOM 5770 N N . PHE A 1 694 ? 20.283 1.790 42.200 1.00 89.00 694 PHE A N 1
ATOM 5771 C CA . PHE A 1 694 ? 19.825 3.031 42.831 1.00 89.00 694 PHE A CA 1
ATOM 5772 C C . PHE A 1 694 ? 18.297 3.067 42.994 1.00 89.00 694 PHE A C 1
ATOM 5774 O O . PHE A 1 694 ? 17.792 3.371 44.075 1.00 89.00 694 PHE A O 1
ATOM 5781 N N . SER A 1 695 ? 17.553 2.676 41.955 1.00 90.25 695 SER A N 1
ATOM 5782 C CA . SER A 1 695 ? 16.087 2.582 41.964 1.00 90.25 695 SER A CA 1
ATOM 5783 C C . SER A 1 695 ? 15.582 1.540 42.968 1.00 90.25 695 SER A C 1
ATOM 5785 O O . SER A 1 695 ? 14.653 1.797 43.734 1.00 90.25 695 SER A O 1
ATOM 5787 N N . TYR A 1 696 ? 16.246 0.384 43.057 1.00 92.69 696 TYR A N 1
ATOM 5788 C CA . TYR A 1 696 ? 15.956 -0.625 44.076 1.00 92.69 696 TYR A CA 1
ATOM 5789 C C . TYR A 1 696 ? 16.130 -0.088 45.506 1.00 92.69 696 TYR A C 1
ATOM 5791 O O . TYR A 1 696 ? 15.245 -0.271 46.353 1.00 92.69 696 TYR A O 1
ATOM 5799 N N . ARG A 1 697 ? 17.244 0.611 45.774 1.00 90.25 697 ARG A N 1
ATOM 5800 C CA . ARG A 1 697 ? 17.501 1.271 47.066 1.00 90.25 697 ARG A CA 1
ATOM 5801 C C . ARG A 1 697 ? 16.447 2.333 47.368 1.00 90.25 697 ARG A C 1
ATOM 5803 O O . ARG A 1 697 ? 15.939 2.365 48.489 1.00 90.25 697 ARG A O 1
ATOM 5810 N N . PHE A 1 698 ? 16.078 3.138 46.373 1.00 88.56 698 PHE A N 1
ATOM 5811 C CA . PHE A 1 698 ? 15.041 4.161 46.491 1.00 88.56 698 PHE A CA 1
ATOM 5812 C C . PHE A 1 698 ? 13.690 3.561 46.872 1.00 88.56 698 PHE A C 1
ATOM 5814 O O . PHE A 1 698 ? 13.079 3.976 47.856 1.00 88.56 698 PHE A O 1
ATOM 5821 N N . MET A 1 699 ? 13.249 2.526 46.157 1.00 90.12 699 MET A N 1
ATOM 5822 C CA . MET A 1 699 ? 11.968 1.885 46.436 1.00 90.12 699 MET A CA 1
ATOM 5823 C C . MET A 1 699 ? 11.945 1.250 47.828 1.00 90.12 699 MET A C 1
ATOM 5825 O O . MET A 1 699 ? 10.981 1.451 48.565 1.00 90.12 699 MET A O 1
ATOM 5829 N N . ARG A 1 700 ? 13.014 0.556 48.250 1.00 89.44 700 ARG A N 1
ATOM 5830 C CA . ARG A 1 700 ? 13.107 0.034 49.628 1.00 89.44 700 ARG A CA 1
ATOM 5831 C C . ARG A 1 700 ? 13.060 1.143 50.678 1.00 89.44 700 ARG A C 1
ATOM 5833 O O . ARG A 1 700 ? 12.356 0.986 51.675 1.00 89.44 700 ARG A O 1
ATOM 5840 N N . PHE A 1 701 ? 13.754 2.252 50.439 1.00 89.69 701 PHE A N 1
ATOM 5841 C CA . PHE A 1 701 ? 13.739 3.413 51.323 1.00 89.69 701 PHE A CA 1
ATOM 5842 C C . PHE A 1 701 ? 12.325 3.988 51.472 1.00 89.69 701 PHE A C 1
ATOM 5844 O O . PHE A 1 701 ? 11.849 4.120 52.596 1.00 89.69 701 PHE A O 1
ATOM 5851 N N . ILE A 1 702 ? 11.604 4.229 50.370 1.00 85.88 702 ILE A N 1
ATOM 5852 C CA . ILE A 1 702 ? 10.216 4.724 50.408 1.00 85.88 702 ILE A CA 1
ATOM 5853 C C . ILE A 1 702 ? 9.297 3.756 51.170 1.00 85.88 702 ILE A C 1
ATOM 5855 O O . ILE A 1 702 ? 8.464 4.195 51.964 1.00 85.88 702 ILE A O 1
ATOM 5859 N N . MET A 1 703 ? 9.465 2.440 50.994 1.00 88.62 703 MET A N 1
ATOM 5860 C CA . MET A 1 703 ? 8.672 1.432 51.714 1.00 88.62 703 MET A CA 1
ATOM 5861 C C . MET A 1 703 ? 8.928 1.428 53.225 1.00 88.62 703 MET A C 1
ATOM 5863 O O . MET A 1 703 ? 7.982 1.269 53.999 1.00 88.62 703 MET A O 1
ATOM 5867 N N . GLN A 1 704 ? 10.185 1.587 53.646 1.00 88.81 704 GLN A N 1
ATOM 5868 C CA . GLN A 1 704 ? 10.560 1.680 55.060 1.00 88.81 704 GLN A CA 1
ATOM 5869 C C . GLN A 1 704 ? 10.037 2.975 55.686 1.00 88.81 704 GLN A C 1
ATOM 5871 O O . GLN A 1 704 ? 9.450 2.946 56.765 1.00 88.81 704 GLN A O 1
ATOM 5876 N N . LEU A 1 705 ? 10.171 4.093 54.971 1.00 85.50 705 LEU A N 1
ATOM 5877 C CA . LEU A 1 705 ? 9.725 5.408 55.424 1.00 85.50 705 LEU A CA 1
ATOM 5878 C C . LEU A 1 705 ? 8.198 5.467 55.560 1.00 85.50 705 LEU A C 1
ATOM 5880 O O . LEU A 1 705 ? 7.683 5.982 56.547 1.00 85.50 705 LEU A O 1
ATOM 5884 N N . ASN A 1 706 ? 7.461 4.860 54.627 1.00 86.81 706 ASN A N 1
ATOM 5885 C CA . ASN A 1 706 ? 6.006 4.775 54.728 1.00 86.81 706 ASN A CA 1
ATOM 5886 C C . ASN A 1 706 ? 5.552 3.978 55.966 1.00 86.81 706 ASN A C 1
ATOM 5888 O O . ASN A 1 706 ? 4.604 4.384 56.630 1.00 86.81 706 ASN A O 1
ATOM 5892 N N . ARG A 1 707 ? 6.256 2.893 56.326 1.00 87.12 707 ARG A N 1
ATOM 5893 C CA . ARG A 1 707 ? 5.980 2.132 57.561 1.00 87.12 707 ARG A CA 1
ATOM 5894 C C . ARG A 1 707 ? 6.310 2.939 58.817 1.00 87.12 707 ARG A C 1
ATOM 5896 O O . ARG A 1 707 ? 5.533 2.926 59.763 1.00 87.12 707 ARG A O 1
ATOM 5903 N N . GLN A 1 708 ? 7.429 3.664 58.808 1.00 87.44 708 GLN A N 1
ATOM 5904 C CA . GLN A 1 708 ? 7.883 4.471 59.945 1.00 87.44 708 GLN A CA 1
ATOM 5905 C C . GLN A 1 708 ? 6.890 5.582 60.318 1.00 87.44 708 GLN A C 1
ATOM 5907 O O . GLN A 1 708 ? 6.706 5.869 61.496 1.00 87.44 708 GLN A O 1
ATOM 5912 N N . TYR A 1 709 ? 6.233 6.190 59.330 1.00 83.56 709 TYR A N 1
ATOM 5913 C CA . TYR A 1 709 ? 5.269 7.273 59.543 1.00 83.56 709 TYR A CA 1
ATOM 5914 C C . TYR A 1 709 ? 3.820 6.793 59.414 1.00 83.56 709 TYR A C 1
ATOM 5916 O O . TYR A 1 709 ? 2.973 7.518 58.904 1.00 83.56 709 TYR A O 1
ATOM 5924 N N . ASN A 1 710 ? 3.530 5.569 59.862 1.00 82.88 710 ASN A N 1
ATOM 5925 C CA . ASN A 1 710 ? 2.172 5.032 59.973 1.00 82.88 710 ASN A CA 1
ATOM 5926 C C . ASN A 1 710 ? 1.348 5.114 58.666 1.00 82.88 710 ASN A C 1
ATOM 5928 O O . ASN A 1 710 ? 0.198 5.552 58.659 1.00 82.88 710 ASN A O 1
ATOM 5932 N N . TYR A 1 711 ? 1.959 4.719 57.544 1.00 81.56 711 TYR A N 1
ATOM 5933 C CA . TYR A 1 711 ? 1.327 4.606 56.222 1.00 81.56 711 TYR A CA 1
ATOM 5934 C C . TYR A 1 711 ? 0.774 5.922 55.644 1.00 81.56 711 TYR A C 1
ATOM 5936 O O . TYR A 1 711 ? -0.200 5.925 54.896 1.00 81.56 711 TYR A O 1
ATOM 5944 N N . VAL A 1 712 ? 1.418 7.058 55.942 1.00 76.44 712 VAL A N 1
ATOM 5945 C CA . VAL A 1 712 ? 1.017 8.390 55.440 1.00 76.44 712 VAL A CA 1
ATOM 5946 C C . VAL A 1 712 ? 1.014 8.498 53.906 1.00 76.44 712 VAL A C 1
ATOM 5948 O O . VAL A 1 712 ? 0.180 9.220 53.353 1.00 76.44 712 VAL A O 1
ATOM 5951 N N . LEU A 1 713 ? 1.901 7.796 53.194 1.00 73.38 713 LEU A N 1
ATOM 5952 C CA . LEU A 1 713 ? 2.099 7.938 51.741 1.00 73.38 713 LEU A CA 1
ATOM 5953 C C . LEU A 1 713 ? 1.362 6.882 50.915 1.00 73.38 713 LEU A C 1
ATOM 5955 O O . LEU A 1 713 ? 0.942 7.177 49.802 1.00 73.38 713 LEU A O 1
ATOM 5959 N N . LEU A 1 714 ? 1.187 5.670 51.440 1.00 79.75 714 LEU A N 1
ATOM 5960 C CA . LEU A 1 714 ? 0.412 4.600 50.806 1.00 79.75 714 LEU A CA 1
ATOM 5961 C C . LEU A 1 714 ? -0.278 3.787 51.894 1.00 79.75 714 LEU A C 1
ATOM 5963 O O . LEU A 1 714 ? 0.380 3.397 52.857 1.00 79.75 714 LEU A O 1
ATOM 5967 N N . ALA A 1 715 ? -1.551 3.450 51.697 1.00 80.75 715 ALA A N 1
ATOM 5968 C CA . ALA A 1 715 ? -2.242 2.500 52.563 1.00 80.75 715 ALA A CA 1
ATOM 5969 C C . ALA A 1 715 ? -1.500 1.151 52.612 1.00 80.75 715 ALA A C 1
ATOM 5971 O O . ALA A 1 715 ? -0.931 0.710 51.606 1.00 80.75 715 ALA A O 1
ATOM 5972 N N . GLN A 1 716 ? -1.543 0.478 53.763 1.00 81.81 716 GLN A N 1
ATOM 5973 C CA . GLN A 1 716 ? -0.850 -0.793 54.003 1.00 81.81 716 GLN A CA 1
ATOM 5974 C C . GLN A 1 716 ? -1.157 -1.851 52.925 1.00 81.81 716 GLN A C 1
ATOM 5976 O O . GLN A 1 716 ? -0.232 -2.442 52.363 1.00 81.81 716 GLN A O 1
ATOM 5981 N N . ASP A 1 717 ? -2.428 -1.997 52.540 1.00 78.75 717 ASP A N 1
ATOM 5982 C CA . ASP A 1 717 ? -2.878 -2.965 51.524 1.00 78.75 717 ASP A CA 1
ATOM 5983 C C . ASP A 1 717 ? -2.489 -2.579 50.085 1.00 78.75 717 ASP A C 1
ATOM 5985 O O . ASP A 1 717 ? -2.495 -3.405 49.165 1.00 78.75 717 ASP A O 1
ATOM 5989 N N . PHE A 1 718 ? -2.166 -1.305 49.850 1.00 81.38 718 PHE A N 1
ATOM 5990 C CA . PHE A 1 718 ? -1.728 -0.799 48.548 1.00 81.38 718 PHE A CA 1
ATOM 5991 C C . PHE A 1 718 ? -0.201 -0.851 48.398 1.00 81.38 718 PHE A C 1
ATOM 5993 O O . PHE A 1 718 ? 0.307 -1.075 47.299 1.00 81.38 718 PHE A O 1
ATOM 6000 N N . GLN A 1 719 ? 0.537 -0.732 49.506 1.00 84.81 719 GLN A N 1
ATOM 6001 C CA . GLN A 1 719 ? 1.995 -0.615 49.521 1.00 84.81 719 GLN A CA 1
ATOM 6002 C C . GLN A 1 719 ? 2.717 -1.764 48.790 1.00 84.81 719 GLN A C 1
ATOM 6004 O O . GLN A 1 719 ? 3.615 -1.508 47.988 1.00 84.81 719 GLN A O 1
ATOM 6009 N N . ARG A 1 720 ? 2.338 -3.031 49.031 1.00 86.38 720 ARG A N 1
ATOM 6010 C CA . ARG A 1 720 ? 2.994 -4.196 48.394 1.00 86.38 720 ARG A CA 1
ATOM 6011 C C . ARG A 1 720 ? 2.839 -4.184 46.870 1.00 86.38 720 ARG A C 1
ATOM 6013 O O . ARG A 1 720 ? 3.792 -4.475 46.153 1.00 86.38 720 ARG A O 1
ATOM 6020 N N . ARG A 1 721 ? 1.646 -3.835 46.383 1.00 85.12 721 ARG A N 1
ATOM 6021 C CA . ARG A 1 721 ? 1.341 -3.753 44.947 1.00 85.12 721 ARG A CA 1
ATOM 6022 C C . ARG A 1 721 ? 2.056 -2.585 44.294 1.00 85.12 721 ARG A C 1
ATOM 6024 O O . ARG A 1 721 ? 2.706 -2.779 43.274 1.00 85.12 721 ARG A O 1
ATOM 6031 N N . PHE A 1 722 ? 2.005 -1.414 44.928 1.00 86.56 722 PHE A N 1
ATOM 6032 C CA . PHE A 1 722 ? 2.755 -0.244 44.489 1.00 86.56 722 PHE A CA 1
ATOM 6033 C C . PHE A 1 722 ? 4.246 -0.568 44.349 1.00 86.56 722 PHE A C 1
ATOM 6035 O O . PHE A 1 722 ? 4.833 -0.268 43.317 1.00 86.56 722 PHE A O 1
ATOM 6042 N N . TYR A 1 723 ? 4.847 -1.248 45.333 1.00 88.62 723 TYR A N 1
ATOM 6043 C CA . TYR A 1 723 ? 6.246 -1.670 45.252 1.00 88.62 723 TYR A CA 1
ATOM 6044 C C . TYR A 1 723 ? 6.524 -2.549 44.028 1.00 88.62 723 TYR A C 1
ATOM 6046 O O . TYR A 1 723 ? 7.447 -2.244 43.281 1.00 88.62 723 TYR A O 1
ATOM 6054 N N . LEU A 1 724 ? 5.732 -3.600 43.793 1.00 88.50 724 LEU A N 1
ATOM 6055 C CA . LEU A 1 724 ? 5.938 -4.504 42.654 1.00 88.50 724 LEU A CA 1
ATOM 6056 C C . LEU A 1 724 ? 5.759 -3.787 41.307 1.00 88.50 724 LEU A C 1
ATOM 6058 O O . LEU A 1 724 ? 6.626 -3.871 40.439 1.00 88.50 724 LEU A O 1
ATOM 6062 N N . ILE A 1 725 ? 4.661 -3.050 41.142 1.00 88.50 725 ILE A N 1
ATOM 6063 C CA . ILE A 1 725 ? 4.292 -2.422 39.867 1.00 88.50 725 ILE A CA 1
ATOM 6064 C C . ILE A 1 725 ? 5.208 -1.240 39.543 1.00 88.50 725 ILE A C 1
ATOM 6066 O O . ILE A 1 725 ? 5.705 -1.128 38.427 1.00 88.50 725 ILE A O 1
ATOM 6070 N N . ILE A 1 726 ? 5.480 -0.367 40.514 1.00 87.19 726 ILE A N 1
ATOM 6071 C CA . ILE A 1 726 ? 6.339 0.797 40.277 1.00 87.19 726 ILE A CA 1
ATOM 6072 C C . ILE A 1 726 ? 7.804 0.382 40.147 1.00 87.19 726 ILE A C 1
ATOM 6074 O O . ILE A 1 726 ? 8.502 0.946 39.311 1.00 87.19 726 ILE A O 1
ATOM 6078 N N . SER A 1 727 ? 8.280 -0.632 40.885 1.00 89.06 727 SER A N 1
ATOM 6079 C CA . SER A 1 727 ? 9.658 -1.118 40.692 1.00 89.06 727 SER A CA 1
ATOM 6080 C C . SER A 1 727 ? 9.839 -1.740 39.307 1.00 89.06 727 SER A C 1
ATOM 6082 O O . SER A 1 727 ? 10.806 -1.414 38.628 1.00 89.06 727 SER A O 1
ATOM 6084 N N . THR A 1 728 ? 8.897 -2.575 38.850 1.00 89.19 728 THR A N 1
ATOM 6085 C CA . THR A 1 728 ? 8.955 -3.167 37.498 1.00 89.19 728 THR A CA 1
ATOM 6086 C C . THR A 1 728 ? 8.887 -2.105 36.402 1.00 89.19 728 THR A C 1
ATOM 6088 O O . THR A 1 728 ? 9.701 -2.144 35.479 1.00 89.19 728 THR A O 1
ATOM 6091 N N . LEU A 1 729 ? 8.003 -1.110 36.538 1.00 89.06 729 LEU A N 1
ATOM 6092 C CA . LEU A 1 729 ? 7.928 0.036 35.630 1.00 89.06 729 LEU A CA 1
ATOM 6093 C C . LEU A 1 729 ? 9.241 0.828 35.591 1.00 89.06 729 LEU A C 1
ATOM 6095 O O . LEU A 1 729 ? 9.738 1.135 34.508 1.00 89.06 729 LEU A O 1
ATOM 6099 N N . LEU A 1 730 ? 9.816 1.153 36.754 1.00 87.94 730 LEU A N 1
ATOM 6100 C CA . LEU A 1 730 ? 11.080 1.887 36.842 1.00 87.94 730 LEU A CA 1
ATOM 6101 C C . LEU A 1 730 ? 12.229 1.093 36.215 1.00 87.94 730 LEU A C 1
ATOM 6103 O O . LEU A 1 730 ? 13.022 1.671 35.477 1.00 87.94 730 LEU A O 1
ATOM 6107 N N . TYR A 1 731 ? 12.309 -0.216 36.461 1.00 92.88 731 TYR A N 1
ATOM 6108 C CA . TYR A 1 731 ? 13.345 -1.065 35.871 1.00 92.88 731 TYR A CA 1
ATOM 6109 C C . TYR A 1 731 ? 13.220 -1.143 34.353 1.00 92.88 731 TYR A C 1
ATOM 6111 O O . TYR A 1 731 ? 14.203 -0.900 33.654 1.00 92.88 731 TYR A O 1
ATOM 6119 N N . ALA A 1 732 ? 12.014 -1.396 33.841 1.00 90.19 732 ALA A N 1
ATOM 6120 C CA . ALA A 1 732 ? 11.754 -1.397 32.407 1.00 90.19 732 ALA A CA 1
ATOM 6121 C C . ALA A 1 732 ? 12.085 -0.035 31.780 1.00 90.19 732 ALA A C 1
ATOM 6123 O O . ALA A 1 732 ? 12.796 0.016 30.781 1.00 90.19 732 ALA A O 1
ATOM 6124 N N . THR A 1 733 ? 11.657 1.068 32.402 1.00 90.00 733 THR A N 1
ATOM 6125 C CA . THR A 1 733 ? 11.916 2.427 31.902 1.00 90.00 733 THR A CA 1
ATOM 6126 C C . THR A 1 733 ? 13.410 2.734 31.858 1.00 90.00 733 THR A C 1
ATOM 6128 O O . THR A 1 733 ? 13.881 3.270 30.860 1.00 90.00 733 THR A O 1
ATOM 6131 N N . ILE A 1 734 ? 14.171 2.383 32.902 1.00 89.69 734 ILE A N 1
ATOM 6132 C CA . ILE A 1 734 ? 15.627 2.588 32.942 1.00 89.69 734 ILE A CA 1
ATOM 6133 C C . ILE A 1 734 ? 16.305 1.768 31.843 1.00 89.69 734 ILE A C 1
ATOM 6135 O O . ILE A 1 734 ? 17.054 2.329 31.048 1.00 89.69 734 ILE A O 1
ATOM 6139 N N . ILE A 1 735 ? 16.017 0.467 31.753 1.00 90.88 735 ILE A N 1
ATOM 6140 C CA . ILE A 1 735 ? 16.617 -0.407 30.735 1.00 90.88 735 ILE A CA 1
ATOM 6141 C C . ILE A 1 735 ? 16.303 0.130 29.339 1.00 90.88 735 ILE A C 1
ATOM 6143 O O . ILE A 1 735 ? 17.215 0.376 28.554 1.00 90.88 735 ILE A O 1
ATOM 6147 N N . ILE A 1 736 ? 15.023 0.369 29.047 1.00 89.19 736 ILE A N 1
ATOM 6148 C CA . ILE A 1 736 ? 14.565 0.783 27.723 1.00 89.19 736 ILE A CA 1
ATOM 6149 C C . ILE A 1 736 ? 15.095 2.170 27.362 1.00 89.19 736 ILE A C 1
ATOM 6151 O O . ILE A 1 736 ? 15.578 2.353 26.249 1.00 89.19 736 ILE A O 1
ATOM 6155 N N . PHE A 1 737 ? 15.028 3.149 28.268 1.00 87.94 737 PHE A N 1
ATOM 6156 C CA . PHE A 1 737 ? 15.479 4.511 27.985 1.00 87.94 737 PHE A CA 1
ATOM 6157 C C . PHE A 1 737 ? 16.980 4.554 27.716 1.00 87.94 737 PHE A C 1
ATOM 6159 O O . PHE A 1 737 ? 17.389 5.091 26.693 1.00 87.94 737 PHE A O 1
ATOM 6166 N N . PHE A 1 738 ? 17.797 3.977 28.598 1.00 87.69 738 PHE A N 1
ATOM 6167 C CA . PHE A 1 738 ? 19.253 4.044 28.478 1.00 87.69 738 PHE A CA 1
ATOM 6168 C C . PHE A 1 738 ? 19.780 3.187 27.323 1.00 87.69 738 PHE A C 1
ATOM 6170 O O . PHE A 1 738 ? 20.656 3.647 26.594 1.00 87.69 738 PHE A O 1
ATOM 6177 N N . PHE A 1 739 ? 19.198 2.006 27.084 1.00 89.12 739 PHE A N 1
ATOM 6178 C CA . PHE A 1 739 ? 19.512 1.199 25.900 1.00 89.12 739 PHE A CA 1
ATOM 6179 C C . PHE A 1 739 ? 19.075 1.891 24.604 1.00 89.12 739 PHE A C 1
ATOM 6181 O O . PHE A 1 739 ? 19.801 1.895 23.617 1.00 89.12 739 PHE A O 1
ATOM 6188 N N . ARG A 1 740 ? 17.905 2.542 24.597 1.00 87.81 740 ARG A N 1
ATOM 6189 C CA . ARG A 1 740 ? 17.472 3.358 23.457 1.00 87.81 740 ARG A CA 1
ATOM 6190 C C . ARG A 1 740 ? 18.443 4.504 23.204 1.00 87.81 740 ARG A C 1
ATOM 6192 O O . ARG A 1 740 ? 18.784 4.724 22.050 1.00 87.81 740 ARG A O 1
ATOM 6199 N N . GLN A 1 741 ? 18.854 5.231 24.247 1.00 83.56 741 GLN A N 1
ATOM 6200 C CA . GLN A 1 741 ? 19.810 6.330 24.105 1.00 83.56 741 GLN A CA 1
ATOM 6201 C C . GLN A 1 741 ? 21.118 5.809 23.517 1.00 83.56 741 GLN A C 1
ATOM 6203 O O . GLN A 1 741 ? 21.510 6.298 22.465 1.00 83.56 741 GLN A O 1
ATOM 6208 N N . SER A 1 742 ? 21.723 4.765 24.096 1.00 83.12 742 SER A N 1
ATOM 6209 C CA . SER A 1 742 ? 22.960 4.180 23.562 1.00 83.12 742 SER A CA 1
ATOM 6210 C C . SER A 1 742 ? 22.809 3.734 22.102 1.00 83.12 742 SER A C 1
ATOM 6212 O O . SER A 1 742 ? 23.646 4.069 21.269 1.00 83.12 742 SER A O 1
ATOM 6214 N N . PHE A 1 743 ? 21.696 3.088 21.751 1.00 82.00 743 PHE A N 1
ATOM 6215 C CA . PHE A 1 743 ? 21.418 2.682 20.377 1.00 82.00 743 PHE A CA 1
ATOM 6216 C C . PHE A 1 743 ? 21.298 3.884 19.426 1.00 82.00 743 PHE A C 1
ATOM 6218 O O . PHE A 1 743 ? 21.891 3.884 18.349 1.00 82.00 743 PHE A O 1
ATOM 6225 N N . THR A 1 744 ? 20.588 4.950 19.814 1.00 74.56 744 THR A N 1
ATOM 6226 C CA . THR A 1 744 ? 20.446 6.147 18.963 1.00 74.56 744 THR A CA 1
ATOM 6227 C C . THR A 1 744 ? 21.771 6.841 18.654 1.00 74.56 744 THR A C 1
ATOM 6229 O O . THR A 1 744 ? 21.861 7.511 17.631 1.00 74.56 744 THR A O 1
ATOM 6232 N N . LEU A 1 745 ? 22.799 6.660 19.489 1.00 72.00 745 LEU A N 1
ATOM 6233 C CA . LEU A 1 745 ? 24.113 7.276 19.274 1.00 72.00 745 LEU A CA 1
ATOM 6234 C C . LEU A 1 745 ? 24.996 6.527 18.283 1.00 72.00 745 LEU A C 1
ATOM 6236 O O . LEU A 1 745 ? 25.980 7.079 17.809 1.00 72.00 745 LEU A O 1
ATOM 6240 N N . SER A 1 746 ? 24.668 5.273 17.983 1.00 63.16 746 SER A N 1
ATOM 6241 C CA . SER A 1 746 ? 25.512 4.384 17.180 1.00 63.16 746 SER A CA 1
ATOM 6242 C C . SER A 1 746 ? 25.331 4.532 15.662 1.00 63.16 746 SER A C 1
ATOM 6244 O O . SER A 1 746 ? 25.658 3.621 14.912 1.00 63.16 746 SER A O 1
ATOM 6246 N N . SER A 1 747 ? 24.798 5.664 15.188 1.00 54.03 747 SER A N 1
ATOM 6247 C CA . SER A 1 747 ? 24.599 5.963 13.757 1.00 54.03 747 SER A CA 1
ATOM 6248 C C . SER A 1 747 ? 23.702 4.977 12.984 1.00 54.03 747 SER A C 1
ATOM 6250 O O . SER A 1 747 ? 23.640 5.004 11.753 1.00 54.03 747 SER A O 1
ATOM 6252 N N . TYR A 1 748 ? 22.903 4.153 13.673 1.00 60.53 748 TYR A N 1
ATOM 6253 C CA . TYR A 1 748 ? 21.840 3.344 13.060 1.00 60.53 748 TYR A CA 1
ATOM 6254 C C . TYR A 1 748 ? 20.619 4.217 12.739 1.00 60.53 748 TYR A C 1
ATOM 6256 O O . TYR A 1 748 ? 19.512 3.977 13.225 1.00 60.53 748 TYR A O 1
ATOM 6264 N N . TYR A 1 749 ? 20.800 5.228 11.885 1.00 47.09 749 TYR A N 1
ATOM 6265 C CA . TYR A 1 749 ? 19.789 6.236 11.525 1.00 47.09 749 TYR A CA 1
ATOM 6266 C C . TYR A 1 749 ? 18.505 5.660 10.892 1.00 47.09 749 TYR A C 1
ATOM 6268 O O . TYR A 1 749 ? 17.578 6.396 10.576 1.00 47.09 749 TYR A O 1
ATOM 6276 N N . ARG A 1 750 ? 18.433 4.340 10.681 1.00 53.75 750 ARG A N 1
ATOM 6277 C CA . ARG A 1 750 ? 17.375 3.651 9.927 1.00 53.75 750 ARG A CA 1
ATOM 6278 C C . ARG A 1 750 ? 16.690 2.524 10.673 1.00 53.75 750 ARG A C 1
ATOM 6280 O O . ARG A 1 750 ? 15.719 1.977 10.157 1.00 53.75 750 ARG A O 1
ATOM 6287 N N . SER A 1 751 ? 17.194 2.151 11.844 1.00 70.44 751 SER A N 1
ATOM 6288 C CA . SER A 1 751 ? 16.524 1.135 12.641 1.00 70.44 751 SER A CA 1
ATOM 6289 C C . SER A 1 751 ? 15.242 1.722 13.226 1.00 70.44 751 SER A C 1
ATOM 6291 O O . SER A 1 751 ? 15.222 2.833 13.761 1.00 70.44 751 SER A O 1
ATOM 6293 N N . GLU A 1 752 ? 14.151 0.967 13.158 1.00 76.62 752 GLU A N 1
ATOM 6294 C CA . GLU A 1 752 ? 12.927 1.315 13.879 1.00 76.62 752 GLU A CA 1
ATOM 6295 C C . GLU A 1 752 ? 13.038 1.016 15.382 1.00 76.62 752 GLU A C 1
ATOM 6297 O O . GLU A 1 752 ? 12.180 1.453 16.152 1.00 76.62 752 GLU A O 1
ATOM 6302 N N . LEU A 1 753 ? 14.105 0.338 15.824 1.00 81.94 753 LEU A N 1
ATOM 6303 C CA . LEU A 1 753 ? 14.282 -0.125 17.197 1.00 81.94 753 LEU A CA 1
ATOM 6304 C C . LEU A 1 753 ? 14.129 0.990 18.246 1.00 81.94 753 LEU A C 1
ATOM 6306 O O . LEU A 1 753 ? 13.370 0.783 19.194 1.00 81.94 753 LEU A O 1
ATOM 6310 N N . PRO A 1 754 ? 14.708 2.201 18.099 1.00 82.25 754 PRO A N 1
ATOM 6311 C CA . PRO A 1 754 ? 14.482 3.282 19.061 1.00 82.25 754 PRO A CA 1
ATOM 6312 C C . PRO A 1 754 ? 13.019 3.716 19.196 1.00 82.25 754 PRO A C 1
ATOM 6314 O O . PRO A 1 754 ? 12.592 4.117 20.283 1.00 82.25 754 PRO A O 1
ATOM 6317 N N . ARG A 1 755 ? 12.248 3.659 18.101 1.00 79.12 755 ARG A N 1
ATOM 6318 C CA . ARG A 1 755 ? 10.808 3.967 18.099 1.00 79.12 755 ARG A CA 1
ATOM 6319 C C . ARG A 1 755 ? 10.010 2.833 18.734 1.00 79.12 755 ARG A C 1
ATOM 6321 O O . ARG A 1 755 ? 9.123 3.100 19.540 1.00 79.12 755 ARG A O 1
ATOM 6328 N N . ILE A 1 756 ? 10.373 1.585 18.440 1.00 85.31 756 ILE A N 1
ATOM 6329 C CA . ILE A 1 756 ? 9.774 0.387 19.044 1.00 85.31 756 ILE A CA 1
ATOM 6330 C C . ILE A 1 756 ? 9.967 0.400 20.559 1.00 85.31 756 ILE A C 1
ATOM 6332 O O . ILE A 1 756 ? 9.000 0.270 21.302 1.00 85.31 756 ILE A O 1
ATOM 6336 N N . LEU A 1 757 ? 11.194 0.634 21.021 1.00 85.94 757 LEU A N 1
ATOM 6337 C CA . LEU A 1 757 ? 11.530 0.746 22.439 1.00 85.94 757 LEU A CA 1
ATOM 6338 C C . LEU A 1 757 ? 10.697 1.832 23.132 1.00 85.94 757 LEU A C 1
ATOM 6340 O O . LEU A 1 757 ? 10.136 1.599 24.202 1.00 85.94 757 LEU A O 1
ATOM 6344 N N . LEU A 1 758 ? 10.541 2.997 22.500 1.00 83.44 758 LEU A N 1
ATOM 6345 C CA . LEU A 1 758 ? 9.700 4.070 23.028 1.00 83.44 758 LEU A CA 1
ATOM 6346 C C . LEU A 1 758 ? 8.220 3.656 23.130 1.00 83.44 758 LEU A C 1
ATOM 6348 O O . LEU A 1 758 ? 7.583 3.916 24.153 1.00 83.44 758 LEU A O 1
ATOM 6352 N N . ALA A 1 759 ? 7.685 2.989 22.104 1.00 84.12 759 ALA A N 1
ATOM 6353 C CA . ALA A 1 759 ? 6.310 2.496 22.099 1.00 84.12 759 ALA A CA 1
ATOM 6354 C C . ALA A 1 759 ? 6.076 1.429 23.179 1.00 84.12 759 ALA A C 1
ATOM 6356 O O . ALA A 1 759 ? 5.089 1.510 23.909 1.00 84.12 759 ALA A O 1
ATOM 6357 N N . VAL A 1 760 ? 7.007 0.480 23.328 1.00 87.44 760 VAL A N 1
ATOM 6358 C CA . VAL A 1 760 ? 6.976 -0.560 24.367 1.00 87.44 760 VAL A CA 1
ATOM 6359 C C . VAL A 1 760 ? 7.010 0.067 25.758 1.00 87.44 760 VAL A C 1
ATOM 6361 O O . VAL A 1 760 ? 6.207 -0.310 26.606 1.00 87.44 760 VAL A O 1
ATOM 6364 N N . ASN A 1 761 ? 7.864 1.069 25.989 1.00 86.56 761 ASN A N 1
ATOM 6365 C CA . ASN A 1 761 ? 7.909 1.770 27.273 1.00 86.56 761 ASN A CA 1
ATOM 6366 C C . ASN A 1 761 ? 6.569 2.442 27.613 1.00 86.56 761 ASN A C 1
ATOM 6368 O O . ASN A 1 761 ? 6.096 2.361 28.745 1.00 86.56 761 ASN A O 1
ATOM 6372 N N . PHE A 1 762 ? 5.928 3.071 26.623 1.00 84.06 762 PHE A N 1
ATOM 6373 C CA . PHE A 1 762 ? 4.617 3.695 26.804 1.00 84.06 762 PHE A CA 1
ATOM 6374 C C . PHE A 1 762 ? 3.526 2.661 27.114 1.00 84.06 762 PHE A C 1
ATOM 6376 O O . PHE A 1 762 ? 2.726 2.871 28.023 1.00 84.06 762 PHE A O 1
ATOM 6383 N N . ILE A 1 763 ? 3.535 1.520 26.417 1.00 85.56 763 ILE A N 1
ATOM 6384 C CA . ILE A 1 763 ? 2.607 0.409 26.668 1.00 85.56 763 ILE A CA 1
ATOM 6385 C C . ILE A 1 763 ? 2.802 -0.148 28.082 1.00 85.56 763 ILE A C 1
ATOM 6387 O O . ILE A 1 763 ? 1.826 -0.291 28.815 1.00 85.56 763 ILE A O 1
ATOM 6391 N N . ILE A 1 764 ? 4.048 -0.410 28.494 1.00 86.69 764 ILE A N 1
ATOM 6392 C CA . ILE A 1 764 ? 4.365 -0.891 29.847 1.00 86.69 764 ILE A CA 1
ATOM 6393 C C . ILE A 1 764 ? 3.855 0.106 30.886 1.00 86.69 764 ILE A C 1
ATOM 6395 O O . ILE A 1 764 ? 3.175 -0.299 31.823 1.00 86.69 764 ILE A O 1
ATOM 6399 N N . PHE A 1 765 ? 4.101 1.403 30.692 1.00 85.88 765 PHE A N 1
ATOM 6400 C CA . PHE A 1 765 ? 3.593 2.443 31.581 1.00 85.88 765 PHE A CA 1
ATOM 6401 C C . PHE A 1 765 ? 2.064 2.405 31.719 1.00 85.88 765 PHE A C 1
ATOM 6403 O O . PHE A 1 765 ? 1.547 2.392 32.838 1.00 85.88 765 PHE A O 1
ATOM 6410 N N . GLN A 1 766 ? 1.332 2.358 30.603 1.00 83.69 766 GLN A N 1
ATOM 6411 C CA . GLN A 1 766 ? -0.132 2.341 30.627 1.00 83.69 766 GLN A CA 1
ATOM 6412 C C . GLN A 1 766 ? -0.674 1.070 31.290 1.00 83.69 766 GLN A C 1
ATOM 6414 O O . GLN A 1 766 ? -1.589 1.147 32.106 1.00 83.69 766 GLN A O 1
ATOM 6419 N N . ILE A 1 767 ? -0.078 -0.086 30.993 1.00 85.31 767 ILE A N 1
ATOM 6420 C CA . ILE A 1 767 ? -0.441 -1.365 31.608 1.00 85.31 767 ILE A CA 1
ATOM 6421 C C . ILE A 1 767 ? -0.174 -1.329 33.120 1.00 85.31 767 ILE A C 1
ATOM 6423 O O . ILE A 1 767 ? -1.051 -1.692 33.906 1.00 85.31 767 ILE A O 1
ATOM 6427 N N . SER A 1 768 ? 0.991 -0.832 33.549 1.00 84.75 768 SER A N 1
ATOM 6428 C CA . SER A 1 768 ? 1.331 -0.671 34.967 1.00 84.75 768 SER A CA 1
ATOM 6429 C C . SER A 1 768 ? 0.305 0.185 35.711 1.00 84.75 768 SER A C 1
ATOM 6431 O O . SER A 1 768 ? -0.067 -0.166 36.828 1.00 84.75 768 SER A O 1
ATOM 6433 N N . LEU A 1 769 ? -0.208 1.261 35.103 1.00 81.12 769 LEU A N 1
ATOM 6434 C CA . LEU A 1 769 ? -1.256 2.082 35.721 1.00 81.12 769 LEU A CA 1
ATOM 6435 C C . LEU A 1 769 ? -2.554 1.309 35.967 1.00 81.12 769 LEU A C 1
ATOM 6437 O O . LEU A 1 769 ? -3.157 1.461 37.028 1.00 81.12 769 LEU A O 1
ATOM 6441 N N . ILE A 1 770 ? -2.975 0.468 35.022 1.00 83.38 770 ILE A N 1
ATOM 6442 C CA . ILE A 1 770 ? -4.199 -0.332 35.165 1.00 83.38 770 ILE A CA 1
ATOM 6443 C C . ILE A 1 770 ? -4.048 -1.321 36.322 1.00 83.38 770 ILE A C 1
ATOM 6445 O O . ILE A 1 770 ? -4.947 -1.445 37.149 1.00 83.38 770 ILE A O 1
ATOM 6449 N N . PHE A 1 771 ? -2.889 -1.975 36.426 1.00 84.69 771 PHE A N 1
ATOM 6450 C CA . PHE A 1 771 ? -2.617 -2.941 37.491 1.00 84.69 771 PHE A CA 1
ATOM 6451 C C . PHE A 1 771 ? -2.528 -2.317 38.894 1.00 84.69 771 PHE A C 1
ATOM 6453 O O . PHE A 1 771 ? -2.612 -3.050 39.883 1.00 84.69 771 PHE A O 1
ATOM 6460 N N . LEU A 1 772 ? -2.385 -0.988 39.019 1.00 83.50 772 LEU A N 1
ATOM 6461 C CA . LEU A 1 772 ? -2.491 -0.311 40.319 1.00 83.50 772 LEU A CA 1
ATOM 6462 C C . LEU A 1 772 ? -3.925 -0.348 40.866 1.00 83.50 772 LEU A C 1
ATOM 6464 O O . LEU A 1 772 ? -4.108 -0.280 42.080 1.00 83.50 772 LEU A O 1
ATOM 6468 N N . ILE A 1 773 ? -4.935 -0.461 40.001 1.00 81.38 773 ILE A N 1
ATOM 6469 C CA . ILE A 1 773 ? -6.343 -0.458 40.394 1.00 81.38 773 ILE A CA 1
ATOM 6470 C C . ILE A 1 773 ? -6.804 -1.891 40.641 1.00 81.38 773 ILE A C 1
ATOM 6472 O O . ILE A 1 773 ? -6.594 -2.787 39.826 1.00 81.38 773 ILE A O 1
ATOM 6476 N N . THR A 1 774 ? -7.460 -2.117 41.775 1.00 81.12 774 THR A N 1
ATOM 6477 C CA . THR A 1 774 ? -7.963 -3.448 42.132 1.00 81.12 774 THR A CA 1
ATOM 6478 C C . THR A 1 774 ? -9.366 -3.677 41.585 1.00 81.12 774 THR A C 1
ATOM 6480 O O . THR A 1 774 ? -10.141 -2.732 41.404 1.00 81.12 774 THR A O 1
ATOM 6483 N N . LYS A 1 775 ? -9.726 -4.952 41.390 1.00 85.38 775 LYS A N 1
ATOM 6484 C CA . LYS A 1 775 ? -11.088 -5.351 41.017 1.00 85.38 775 LYS A CA 1
ATOM 6485 C C . LYS A 1 775 ? -12.112 -4.753 41.987 1.00 85.38 775 LYS A C 1
ATOM 6487 O O . LYS A 1 775 ? -13.103 -4.165 41.567 1.00 85.38 775 LYS A O 1
ATOM 6492 N N . GLU A 1 776 ? -11.838 -4.827 43.288 1.00 82.88 776 GLU A N 1
ATOM 6493 C CA . GLU A 1 776 ? -12.727 -4.335 44.345 1.00 82.88 776 GLU A CA 1
ATOM 6494 C C . GLU A 1 776 ? -12.877 -2.809 44.316 1.00 82.88 776 GLU A C 1
ATOM 6496 O O . GLU A 1 776 ? -13.969 -2.296 44.565 1.00 82.88 776 GLU A O 1
ATOM 6501 N N . GLN A 1 777 ? -11.807 -2.079 43.984 1.00 80.31 777 GLN A N 1
ATOM 6502 C CA . GLN A 1 777 ? -11.838 -0.623 43.820 1.00 80.31 777 GLN A CA 1
ATOM 6503 C C . GLN A 1 777 ? -12.648 -0.200 42.592 1.00 80.31 777 GLN A C 1
ATOM 6505 O O . GLN A 1 777 ? -13.397 0.768 42.666 1.00 80.31 777 GLN A O 1
ATOM 6510 N N . ILE A 1 778 ? -12.558 -0.937 41.482 1.00 80.94 778 ILE A N 1
ATOM 6511 C CA . ILE A 1 778 ? -13.395 -0.680 40.300 1.00 80.94 778 ILE A CA 1
ATOM 6512 C C . ILE A 1 778 ? -14.860 -0.955 40.631 1.00 80.94 778 ILE A C 1
ATOM 6514 O O . ILE A 1 778 ? -15.728 -0.129 40.353 1.00 80.94 778 ILE A O 1
ATOM 6518 N N . LEU A 1 779 ? -15.142 -2.075 41.299 1.00 83.69 779 LEU A N 1
ATOM 6519 C CA . LEU A 1 779 ? -16.501 -2.420 41.700 1.00 83.69 779 LEU A CA 1
ATOM 6520 C C . LEU A 1 779 ? -17.079 -1.400 42.687 1.00 83.69 779 LEU A C 1
ATOM 6522 O O . LEU A 1 779 ? -18.265 -1.096 42.592 1.00 83.69 779 LEU A O 1
ATOM 6526 N N . SER A 1 780 ? -16.283 -0.846 43.609 1.00 80.50 780 SER A N 1
ATOM 6527 C CA . SER A 1 780 ? -16.754 0.135 44.601 1.00 80.50 780 SER A CA 1
ATOM 6528 C C . SER A 1 780 ? -17.167 1.483 43.999 1.00 80.50 780 SER A C 1
ATOM 6530 O O . SER A 1 780 ? -18.022 2.155 44.576 1.00 80.50 780 SER A O 1
ATOM 6532 N N . ILE A 1 781 ? -16.625 1.846 42.831 1.00 80.62 781 ILE A N 1
ATOM 6533 C CA . ILE A 1 781 ? -17.021 3.043 42.069 1.00 80.62 781 ILE A CA 1
ATOM 6534 C C . ILE A 1 781 ? -18.423 2.869 41.463 1.00 80.62 781 ILE A C 1
ATOM 6536 O O . ILE A 1 781 ? -19.169 3.839 41.321 1.00 80.62 781 ILE A O 1
ATOM 6540 N N . ILE A 1 782 ? -18.809 1.633 41.136 1.00 80.00 782 ILE A N 1
ATOM 6541 C CA . ILE A 1 782 ? -20.114 1.328 40.549 1.00 80.00 782 ILE A CA 1
ATOM 6542 C C . ILE A 1 782 ? -21.190 1.410 41.642 1.00 80.00 782 ILE A C 1
ATOM 6544 O O . ILE A 1 782 ? -21.186 0.642 42.611 1.00 80.00 782 ILE A O 1
ATOM 6548 N N . SER A 1 783 ? -22.120 2.357 41.468 1.00 77.62 783 SER A N 1
ATOM 6549 C CA . SER A 1 783 ? -23.264 2.584 42.362 1.00 77.62 783 SER A CA 1
ATOM 6550 C C . SER A 1 783 ? -24.088 1.307 42.564 1.00 77.62 783 SER A C 1
ATOM 6552 O O . SER A 1 783 ? -24.149 0.449 41.698 1.00 77.62 783 SER A O 1
ATOM 6554 N N . GLN A 1 784 ? -24.768 1.171 43.699 1.00 82.56 784 GLN A N 1
ATOM 6555 C CA . GLN A 1 784 ? -25.703 0.061 43.947 1.00 82.56 784 GLN A CA 1
ATOM 6556 C C . GLN A 1 784 ? -27.150 0.540 44.122 1.00 82.56 784 GLN A C 1
ATOM 6558 O O . GLN A 1 784 ? -28.016 -0.235 44.511 1.00 82.56 784 GLN A O 1
ATOM 6563 N N . LYS A 1 785 ? -27.425 1.824 43.845 1.00 82.62 785 LYS A N 1
ATOM 6564 C CA . LYS A 1 785 ? -28.717 2.454 44.165 1.00 82.62 785 LYS A CA 1
ATOM 6565 C C . LYS A 1 785 ? -29.896 1.942 43.333 1.00 82.62 785 LYS A C 1
ATOM 6567 O O . LYS A 1 785 ? -31.022 2.012 43.799 1.00 82.62 785 LYS A O 1
ATOM 6572 N N . THR A 1 786 ? -29.653 1.465 42.115 1.00 82.69 786 THR A N 1
ATOM 6573 C CA . THR A 1 786 ? -30.701 0.989 41.195 1.00 82.69 786 THR A CA 1
ATOM 6574 C C . THR A 1 786 ? -30.404 -0.435 40.743 1.00 82.69 786 THR A C 1
ATOM 6576 O O . THR A 1 786 ? -29.231 -0.801 40.639 1.00 82.69 786 THR A O 1
ATOM 6579 N N . ASP A 1 787 ? -31.435 -1.180 40.353 1.00 75.88 787 ASP A N 1
ATOM 6580 C CA . ASP A 1 787 ? -31.324 -2.549 39.822 1.00 75.88 787 ASP A CA 1
ATOM 6581 C C . ASP A 1 787 ? -30.385 -2.639 38.618 1.00 75.88 787 ASP A C 1
ATOM 6583 O O . ASP A 1 787 ? -29.563 -3.548 38.536 1.00 75.88 787 ASP A O 1
ATOM 6587 N N . PHE A 1 788 ? -30.417 -1.628 37.744 1.00 73.38 788 PHE A N 1
ATOM 6588 C CA . PHE A 1 788 ? -29.500 -1.515 36.611 1.00 73.38 788 PHE A CA 1
ATOM 6589 C C . PHE A 1 788 ? -28.032 -1.518 37.052 1.00 73.38 788 PHE A C 1
ATOM 6591 O O . PHE A 1 788 ? -27.249 -2.343 36.596 1.00 73.38 788 PHE A O 1
ATOM 6598 N N . TRP A 1 789 ? -27.645 -0.632 37.972 1.00 81.31 789 TRP A N 1
ATOM 6599 C CA . TRP A 1 789 ? -26.263 -0.565 38.445 1.00 81.31 789 TRP A CA 1
ATOM 6600 C C . TRP A 1 789 ? -25.819 -1.814 39.225 1.00 81.31 789 TRP A C 1
ATOM 6602 O O . TRP A 1 789 ? -24.649 -2.190 39.145 1.00 81.31 789 TRP A O 1
ATOM 6612 N N . ARG A 1 790 ? -26.739 -2.503 39.917 1.00 83.75 790 ARG A N 1
ATOM 6613 C CA . ARG A 1 790 ? -26.457 -3.822 40.515 1.00 83.75 790 ARG A CA 1
ATOM 6614 C C . ARG A 1 790 ? -26.167 -4.875 39.445 1.00 83.75 790 ARG A C 1
ATOM 6616 O O . ARG A 1 790 ? -25.191 -5.611 39.578 1.00 83.75 790 ARG A O 1
ATOM 6623 N N . TRP A 1 791 ? -26.956 -4.897 38.371 1.00 82.44 791 TRP A N 1
ATOM 6624 C CA . TRP A 1 791 ? -26.705 -5.754 37.214 1.00 82.44 791 TRP A CA 1
ATOM 6625 C C . TRP A 1 791 ? -25.364 -5.422 36.541 1.00 82.44 791 TRP A C 1
ATOM 6627 O O . TRP A 1 791 ? -24.546 -6.322 36.371 1.00 82.44 791 TRP A O 1
ATOM 6637 N N . VAL A 1 792 ? -25.071 -4.143 36.263 1.00 80.31 792 VAL A N 1
ATOM 6638 C CA . VAL A 1 792 ? -23.780 -3.704 35.689 1.00 80.31 792 VAL A CA 1
ATOM 6639 C C . VAL A 1 792 ? -22.616 -4.160 36.563 1.00 80.31 792 VAL A C 1
ATOM 6641 O O . VAL A 1 792 ? -21.650 -4.723 36.056 1.00 80.31 792 VAL A O 1
ATOM 6644 N N . ARG A 1 793 ? -22.712 -3.970 37.883 1.00 86.56 793 ARG A N 1
ATOM 6645 C CA . ARG A 1 793 ? -21.684 -4.421 38.824 1.00 86.56 793 ARG A CA 1
ATOM 6646 C C . ARG A 1 793 ? -21.472 -5.935 38.753 1.00 86.56 793 ARG A C 1
ATOM 6648 O O . ARG A 1 793 ? -20.326 -6.364 38.749 1.00 86.56 793 ARG A O 1
ATOM 6655 N N . SER A 1 794 ? -22.544 -6.724 38.668 1.00 87.38 794 SER A N 1
ATOM 6656 C CA . SER A 1 794 ? -22.471 -8.186 38.521 1.00 87.38 794 SER A CA 1
ATOM 6657 C C . SER A 1 794 ? -21.820 -8.608 37.199 1.00 87.38 794 SER A C 1
ATOM 6659 O O . SER A 1 794 ? -20.962 -9.492 37.198 1.00 87.38 794 SER A O 1
ATOM 6661 N N . GLN A 1 795 ? -22.151 -7.945 36.087 1.00 88.19 795 GLN A N 1
ATOM 6662 C CA . GLN A 1 795 ? -21.518 -8.220 34.793 1.00 88.19 795 GLN A CA 1
ATOM 6663 C C . GLN A 1 795 ? -20.026 -7.867 34.808 1.00 88.19 795 GLN A C 1
ATOM 6665 O O . GLN A 1 795 ? -19.198 -8.675 34.391 1.00 88.19 795 GLN A O 1
ATOM 6670 N N . VAL A 1 796 ? -19.665 -6.696 35.344 1.00 86.75 796 VAL A N 1
ATOM 6671 C CA . VAL A 1 796 ? -18.261 -6.277 35.484 1.00 86.75 796 VAL A CA 1
ATOM 6672 C C . VAL A 1 796 ? -17.489 -7.225 36.403 1.00 86.75 796 VAL A C 1
ATOM 6674 O O . VAL A 1 796 ? -16.342 -7.536 36.111 1.00 86.75 796 VAL A O 1
ATOM 6677 N N . ASP A 1 797 ? -18.097 -7.717 37.484 1.00 90.62 797 ASP A N 1
ATOM 6678 C CA . ASP A 1 797 ? -17.471 -8.673 38.405 1.00 90.62 797 ASP A CA 1
ATOM 6679 C C . ASP A 1 797 ? -17.222 -10.042 37.746 1.00 90.62 797 ASP A C 1
ATOM 6681 O O . ASP A 1 797 ? -16.137 -10.614 37.894 1.00 90.62 797 ASP A O 1
ATOM 6685 N N . THR A 1 798 ? -18.191 -10.523 36.961 1.00 90.62 798 THR A N 1
ATOM 6686 C CA . THR A 1 798 ? -18.127 -11.807 36.239 1.00 90.62 798 THR A CA 1
ATOM 6687 C C . THR A 1 798 ? -17.094 -11.766 35.112 1.00 90.62 798 THR A C 1
ATOM 6689 O O . THR A 1 798 ? -16.252 -12.656 35.003 1.00 90.62 798 THR A O 1
ATOM 6692 N N . TYR A 1 799 ? -17.104 -10.703 34.301 1.00 89.69 799 TYR A N 1
ATOM 6693 C CA . TYR A 1 799 ? -16.262 -10.570 33.106 1.00 89.69 799 TYR A CA 1
ATOM 6694 C C . TYR A 1 799 ? -15.029 -9.682 33.308 1.00 89.69 799 TYR A C 1
ATOM 6696 O O . TYR A 1 799 ? -14.409 -9.259 32.333 1.00 89.69 799 TYR A O 1
ATOM 6704 N N . TYR A 1 800 ? -14.641 -9.403 34.554 1.00 89.00 800 TYR A N 1
ATOM 6705 C CA . TYR A 1 800 ? -13.575 -8.450 34.877 1.00 89.00 800 TYR A CA 1
ATOM 6706 C C . TYR A 1 800 ? -12.277 -8.692 34.101 1.00 89.00 800 TYR A C 1
ATOM 6708 O O . TYR A 1 800 ? -11.743 -7.772 33.490 1.00 89.00 800 TYR A O 1
ATOM 6716 N N . TYR A 1 801 ? -11.766 -9.927 34.102 1.00 89.00 801 TYR A N 1
ATOM 6717 C CA . TYR A 1 801 ? -10.495 -10.247 33.447 1.00 89.00 801 TYR A CA 1
ATOM 6718 C C . TYR A 1 801 ? -10.583 -10.160 31.921 1.00 89.00 801 TYR A C 1
ATOM 6720 O O . TYR A 1 801 ? -9.623 -9.746 31.277 1.00 89.00 801 TYR A O 1
ATOM 6728 N N . LEU A 1 802 ? -11.744 -10.477 31.342 1.00 87.81 802 LEU A N 1
ATOM 6729 C CA . LEU A 1 802 ? -11.986 -10.319 29.910 1.00 87.81 802 LEU A CA 1
ATOM 6730 C C . LEU A 1 802 ? -12.032 -8.831 29.535 1.00 87.81 802 LEU A C 1
ATOM 6732 O O . LEU A 1 802 ? -11.352 -8.410 28.601 1.00 87.81 802 LEU A O 1
ATOM 6736 N N . LEU A 1 803 ? -12.752 -8.018 30.316 1.00 84.75 803 LEU A N 1
ATOM 6737 C CA . LEU A 1 803 ? -12.777 -6.560 30.165 1.00 84.75 803 LEU A CA 1
ATOM 6738 C C . LEU A 1 803 ? -11.382 -5.947 30.346 1.00 84.75 803 LEU A C 1
ATOM 6740 O O . LEU A 1 803 ? -11.017 -5.043 29.604 1.00 84.75 803 LEU A O 1
ATOM 6744 N N . LEU A 1 804 ? -10.581 -6.458 31.283 1.00 85.56 804 LEU A N 1
ATOM 6745 C CA . LEU A 1 804 ? -9.204 -6.018 31.507 1.00 85.56 804 LEU A CA 1
ATOM 6746 C C . LEU A 1 804 ? -8.329 -6.258 30.268 1.00 85.56 804 LEU A C 1
ATOM 6748 O O . LEU A 1 804 ? -7.640 -5.339 29.826 1.00 85.56 804 LEU A O 1
ATOM 6752 N N . VAL A 1 805 ? -8.384 -7.458 29.680 1.00 88.31 805 VAL A N 1
ATOM 6753 C CA . VAL A 1 805 ? -7.666 -7.779 28.432 1.00 88.31 805 VAL A CA 1
ATOM 6754 C C . VAL A 1 805 ? -8.140 -6.883 27.288 1.00 88.31 805 VAL A C 1
ATOM 6756 O O . VAL A 1 805 ? -7.315 -6.348 26.549 1.00 88.31 805 VAL A O 1
ATOM 6759 N N . PHE A 1 806 ? -9.450 -6.655 27.176 1.00 85.38 806 PHE A N 1
ATOM 6760 C CA . PHE A 1 806 ? -10.026 -5.775 26.160 1.00 85.38 806 PHE A CA 1
ATOM 6761 C C . PHE A 1 806 ? -9.553 -4.319 26.303 1.00 85.38 806 PHE A C 1
ATOM 6763 O O . PHE A 1 806 ? -9.150 -3.696 25.321 1.00 85.38 806 PHE A O 1
ATOM 6770 N N . VAL A 1 807 ? -9.518 -3.785 27.528 1.00 85.25 807 VAL A N 1
ATOM 6771 C CA . VAL A 1 807 ? -9.003 -2.436 27.814 1.00 85.25 807 VAL A CA 1
ATOM 6772 C C . VAL A 1 807 ? -7.509 -2.337 27.496 1.00 85.25 807 VAL A C 1
ATOM 6774 O O . VAL A 1 807 ? -7.085 -1.357 26.884 1.00 85.25 807 VAL A O 1
ATOM 6777 N N . ILE A 1 808 ? -6.710 -3.355 27.840 1.00 86.50 808 ILE A N 1
ATOM 6778 C CA . ILE A 1 808 ? -5.285 -3.408 27.475 1.00 86.50 808 ILE A CA 1
ATOM 6779 C C . ILE A 1 808 ? -5.119 -3.412 25.949 1.00 86.50 808 ILE A C 1
ATOM 6781 O O . ILE A 1 808 ? -4.306 -2.649 25.427 1.00 86.50 808 ILE A O 1
ATOM 6785 N N . ALA A 1 809 ? -5.910 -4.207 25.222 1.00 86.06 809 ALA A N 1
ATOM 6786 C CA . ALA A 1 809 ? -5.871 -4.253 23.761 1.00 86.06 809 ALA A CA 1
ATOM 6787 C C . ALA A 1 809 ? -6.204 -2.887 23.136 1.00 86.06 809 ALA A C 1
ATOM 6789 O O . ALA A 1 809 ? -5.460 -2.409 22.279 1.00 86.06 809 ALA A O 1
ATOM 6790 N N . ILE A 1 810 ? -7.252 -2.211 23.621 1.00 85.31 810 ILE A N 1
ATOM 6791 C CA . ILE A 1 810 ? -7.619 -0.850 23.198 1.00 85.31 810 ILE A CA 1
ATOM 6792 C C . ILE A 1 810 ? -6.470 0.132 23.423 1.00 85.31 810 ILE A C 1
ATOM 6794 O O . ILE A 1 810 ? -6.154 0.926 22.541 1.00 85.31 810 ILE A O 1
ATOM 6798 N N . ILE A 1 811 ? -5.826 0.074 24.587 1.00 82.75 811 ILE A N 1
ATOM 6799 C CA . ILE A 1 811 ? -4.720 0.965 24.950 1.00 82.75 811 ILE A CA 1
ATOM 6800 C C . ILE A 1 811 ? -3.516 0.756 24.028 1.00 82.75 811 ILE A C 1
ATOM 6802 O O . ILE A 1 811 ? -2.951 1.730 23.524 1.00 82.75 811 ILE A O 1
ATOM 6806 N N . VAL A 1 812 ? -3.164 -0.502 23.751 1.00 86.19 812 VAL A N 1
ATOM 6807 C CA . VAL A 1 812 ? -2.087 -0.849 22.814 1.00 86.19 812 VAL A CA 1
ATOM 6808 C C . VAL A 1 812 ? -2.428 -0.375 21.402 1.00 86.19 812 VAL A C 1
ATOM 6810 O O . VAL A 1 812 ? -1.608 0.282 20.766 1.00 86.19 812 VAL A O 1
ATOM 6813 N N . MET A 1 813 ? -3.641 -0.641 20.914 1.00 82.44 813 MET A N 1
ATOM 6814 C CA . MET A 1 813 ? -4.073 -0.230 19.571 1.00 82.44 813 MET A CA 1
ATOM 6815 C C . MET A 1 813 ? -4.206 1.294 19.424 1.00 82.44 813 MET A C 1
ATOM 6817 O O . MET A 1 813 ? -3.942 1.836 18.349 1.00 82.44 813 MET A O 1
ATOM 6821 N N . SER A 1 814 ? -4.565 1.993 20.505 1.00 82.25 814 SER A N 1
ATOM 6822 C CA . SER A 1 814 ? -4.665 3.456 20.558 1.00 82.25 814 SER A CA 1
ATOM 6823 C C . SER A 1 814 ? -3.300 4.143 20.581 1.00 82.25 814 SER A C 1
ATOM 6825 O O . SER A 1 814 ? -3.234 5.365 20.417 1.00 82.25 814 SER A O 1
ATOM 6827 N N . ASN A 1 815 ? -2.214 3.401 20.809 1.00 82.38 815 ASN A N 1
ATOM 6828 C CA . ASN A 1 815 ? -0.876 3.965 20.828 1.00 82.38 815 ASN A CA 1
ATOM 6829 C C . ASN A 1 815 ? -0.540 4.568 19.442 1.00 82.38 815 ASN A C 1
ATOM 6831 O O . ASN A 1 815 ? -0.636 3.862 18.430 1.00 82.38 815 ASN A O 1
ATOM 6835 N N . PRO A 1 816 ? -0.106 5.844 19.367 1.00 77.25 816 PRO A N 1
ATOM 6836 C CA . PRO A 1 816 ? 0.216 6.501 18.100 1.00 77.25 816 PRO A CA 1
ATOM 6837 C C . PRO A 1 816 ? 1.242 5.741 17.251 1.00 77.25 816 PRO A C 1
ATOM 6839 O O . PRO A 1 816 ? 1.125 5.736 16.030 1.00 77.25 816 PRO A O 1
ATOM 6842 N N . TYR A 1 817 ? 2.208 5.067 17.883 1.00 80.12 817 TYR A N 1
ATOM 6843 C CA . TYR A 1 817 ? 3.246 4.287 17.201 1.00 80.12 817 TYR A CA 1
ATOM 6844 C C . TYR A 1 817 ? 2.739 2.939 16.667 1.00 80.12 817 TYR A C 1
ATOM 6846 O O . TYR A 1 817 ? 3.372 2.351 15.791 1.00 80.12 817 TYR A O 1
ATOM 6854 N N . VAL A 1 818 ? 1.604 2.440 17.168 1.00 82.44 818 VAL A N 1
ATOM 6855 C CA . VAL A 1 818 ? 0.952 1.221 16.661 1.00 82.44 818 VAL A CA 1
ATOM 6856 C C . VAL A 1 818 ? 0.063 1.556 15.463 1.00 82.44 818 VAL A C 1
ATOM 6858 O O . VAL A 1 818 ? 0.106 0.843 14.458 1.00 82.44 818 VAL A O 1
ATOM 6861 N N . GLY A 1 819 ? -0.660 2.679 15.529 1.00 75.12 819 GLY A N 1
ATOM 6862 C CA . GLY A 1 819 ? -1.310 3.291 14.369 1.00 75.12 819 GLY A CA 1
ATOM 6863 C C . GLY A 1 819 ? -2.778 2.919 14.131 1.00 75.12 819 GLY A C 1
ATOM 6864 O O . GLY A 1 819 ? -3.301 3.287 13.088 1.00 75.12 819 GLY A O 1
ATOM 6865 N N . PHE A 1 820 ? -3.464 2.255 15.072 1.00 81.62 820 PHE A N 1
ATOM 6866 C CA . PHE A 1 820 ? -4.887 1.877 14.943 1.00 81.62 820 PHE A CA 1
ATOM 6867 C C . PHE A 1 820 ? -5.853 2.835 15.663 1.00 81.62 820 PHE A C 1
ATOM 6869 O O . PHE A 1 820 ? -6.988 2.475 15.972 1.00 81.62 820 PHE A O 1
ATOM 6876 N N . GLY A 1 821 ? -5.437 4.078 15.923 1.00 79.00 821 GLY A N 1
ATOM 6877 C CA . GLY A 1 821 ? -6.231 5.036 16.702 1.00 79.00 821 GLY A CA 1
ATOM 6878 C C . GLY A 1 821 ? -7.631 5.310 16.132 1.00 79.00 821 GLY A C 1
ATOM 6879 O O . GLY A 1 821 ? -8.587 5.412 16.895 1.00 79.00 821 GLY A O 1
ATOM 6880 N N . ARG A 1 822 ? -7.787 5.374 14.802 1.00 78.31 822 ARG A N 1
ATOM 6881 C CA . ARG A 1 822 ? -9.100 5.588 14.160 1.00 78.31 822 ARG A CA 1
ATOM 6882 C C . ARG A 1 822 ? -10.043 4.408 14.348 1.00 78.31 822 ARG A C 1
ATOM 6884 O O . ARG A 1 822 ? -11.205 4.614 14.680 1.00 78.31 822 ARG A O 1
ATOM 6891 N N . LEU A 1 823 ? -9.526 3.192 14.198 1.00 82.25 823 LEU A N 1
ATOM 6892 C CA . LEU A 1 823 ? -10.265 1.965 14.467 1.00 82.25 823 LEU A CA 1
ATOM 6893 C C . LEU A 1 823 ? -10.699 1.893 15.929 1.00 82.25 823 LEU A C 1
ATOM 6895 O O . LEU A 1 823 ? -11.854 1.591 16.205 1.00 82.25 823 LEU A O 1
ATOM 6899 N N . VAL A 1 824 ? -9.816 2.241 16.868 1.00 84.44 824 VAL A N 1
ATOM 6900 C CA . VAL A 1 824 ? -10.171 2.286 18.293 1.00 84.44 824 VAL A CA 1
ATOM 6901 C C . VAL A 1 824 ? -11.282 3.299 18.561 1.00 84.44 824 VAL A C 1
ATOM 6903 O O . VAL A 1 824 ? -12.242 2.977 19.259 1.00 84.44 824 VAL A O 1
ATOM 6906 N N . LEU A 1 825 ? -11.187 4.504 17.992 1.00 82.31 825 LEU A N 1
ATOM 6907 C CA . LEU A 1 825 ? -12.232 5.523 18.126 1.00 82.31 825 LEU A CA 1
ATOM 6908 C C . LEU A 1 825 ? -13.568 5.045 17.555 1.00 82.31 825 LEU A C 1
ATOM 6910 O O . LEU A 1 825 ? -14.599 5.265 18.186 1.00 82.31 825 LEU A O 1
ATOM 6914 N N . TYR A 1 826 ? -13.543 4.370 16.406 1.00 84.00 826 TYR A N 1
ATOM 6915 C CA . TYR A 1 826 ? -14.725 3.780 15.791 1.00 84.00 826 TYR A CA 1
ATOM 6916 C C . TYR A 1 826 ? -15.337 2.658 16.643 1.00 84.00 826 TYR A C 1
ATOM 6918 O O . TYR A 1 826 ? -16.544 2.657 16.866 1.00 84.00 826 TYR A O 1
ATOM 6926 N N . LEU A 1 827 ? -14.531 1.732 17.175 1.00 83.69 827 LEU A N 1
ATOM 6927 C CA . LEU A 1 827 ? -15.018 0.663 18.055 1.00 83.69 827 LEU A CA 1
ATOM 6928 C C . LEU A 1 827 ? -15.644 1.228 19.335 1.00 83.69 827 LEU A C 1
ATOM 6930 O O . LEU A 1 827 ? -16.725 0.803 19.741 1.00 83.69 827 LEU A O 1
ATOM 6934 N N . LEU A 1 828 ? -14.984 2.206 19.961 1.00 83.25 828 LEU A N 1
ATOM 6935 C CA . LEU A 1 828 ? -15.481 2.849 21.176 1.00 83.25 828 LEU A CA 1
ATOM 6936 C C . LEU A 1 828 ? -16.776 3.621 20.918 1.00 83.25 828 LEU A C 1
ATOM 6938 O O . LEU A 1 828 ? -17.728 3.478 21.686 1.00 83.25 828 LEU A O 1
ATOM 6942 N N . SER A 1 829 ? -16.841 4.410 19.842 1.00 82.06 829 SER A N 1
ATOM 6943 C CA . SER A 1 829 ? -18.058 5.146 19.495 1.00 82.06 829 SER A CA 1
ATOM 6944 C C . SER A 1 829 ? -19.197 4.194 19.128 1.00 82.06 829 SER A C 1
ATOM 6946 O O . SER A 1 829 ? -20.306 4.372 19.623 1.00 82.06 829 SER A O 1
ATOM 6948 N N . SER A 1 830 ? -18.922 3.128 18.373 1.00 83.94 830 SER A N 1
ATOM 6949 C CA . SER A 1 830 ? -19.905 2.102 17.996 1.00 83.94 830 SER A CA 1
ATOM 6950 C C . SER A 1 830 ? -20.475 1.369 19.207 1.00 83.94 830 SER A C 1
ATOM 6952 O O . SER A 1 830 ? -21.688 1.169 19.289 1.00 83.94 830 SER A O 1
ATOM 6954 N N . LEU A 1 831 ? -19.639 1.028 20.194 1.00 85.06 831 LEU A N 1
ATOM 6955 C CA . LEU A 1 831 ? -20.092 0.448 21.463 1.00 85.06 831 LEU A CA 1
ATOM 6956 C C . LEU A 1 831 ? -21.008 1.405 22.233 1.00 85.06 831 LEU A C 1
ATOM 6958 O O . LEU A 1 831 ? -22.065 0.991 22.712 1.00 85.06 831 LEU A O 1
ATOM 6962 N N . VAL A 1 832 ? -20.636 2.686 22.321 1.00 86.00 832 VAL A N 1
ATOM 6963 C CA . VAL A 1 832 ? -21.447 3.712 22.995 1.00 86.00 832 VAL A CA 1
ATOM 6964 C C . VAL A 1 832 ? -22.779 3.920 22.275 1.00 86.00 832 VAL A C 1
ATOM 6966 O O . VAL A 1 832 ? -23.826 3.900 22.923 1.00 86.00 832 VAL A O 1
ATOM 6969 N N . TYR A 1 833 ? -22.769 4.059 20.947 1.00 86.06 833 TYR A N 1
ATOM 6970 C CA . TYR A 1 833 ? -23.988 4.203 20.152 1.00 86.06 833 TYR A CA 1
ATOM 6971 C C . TYR A 1 833 ? -24.887 2.973 20.264 1.00 86.06 833 TYR A C 1
ATOM 6973 O O . TYR A 1 833 ? -26.088 3.131 20.459 1.00 86.06 833 TYR A O 1
ATOM 6981 N N . THR A 1 834 ? -24.321 1.762 20.241 1.00 89.62 834 THR A N 1
ATOM 6982 C CA . THR A 1 834 ? -25.075 0.512 20.440 1.00 89.62 834 THR A CA 1
ATOM 6983 C C . THR A 1 834 ? -25.732 0.484 21.820 1.00 89.62 834 THR A C 1
ATOM 6985 O O . THR A 1 834 ? -26.922 0.199 21.927 1.00 89.62 834 THR A O 1
ATOM 6988 N N . ALA A 1 835 ? -24.997 0.827 22.882 1.00 83.62 835 ALA A N 1
ATOM 6989 C CA . ALA A 1 835 ? -25.531 0.831 24.243 1.00 83.62 835 ALA A CA 1
ATOM 6990 C C . ALA A 1 835 ? -26.659 1.863 24.430 1.00 83.62 835 ALA A C 1
ATOM 6992 O O . ALA A 1 835 ? -27.704 1.543 25.004 1.00 83.62 835 ALA A O 1
ATOM 6993 N N . LEU A 1 836 ? -26.470 3.085 23.916 1.00 86.31 836 LEU A N 1
ATOM 6994 C CA . LEU A 1 836 ? -27.489 4.138 23.941 1.00 86.31 836 LEU A CA 1
ATOM 6995 C C . LEU A 1 836 ? -28.728 3.737 23.137 1.00 86.31 836 LEU A C 1
ATOM 6997 O O . LEU A 1 836 ? -29.851 3.905 23.612 1.00 86.31 836 LEU A O 1
ATOM 7001 N N . PHE A 1 837 ? -28.527 3.164 21.952 1.00 88.69 837 PHE A N 1
ATOM 7002 C CA . PHE A 1 837 ? -29.604 2.741 21.070 1.00 88.69 837 PHE A CA 1
ATOM 7003 C C . PHE A 1 837 ? -30.411 1.578 21.657 1.00 88.69 837 PHE A C 1
ATOM 7005 O O . PHE A 1 837 ? -31.632 1.676 21.723 1.00 88.69 837 PHE A O 1
ATOM 7012 N N . VAL A 1 838 ? -29.761 0.528 22.176 1.00 86.88 838 VAL A N 1
ATOM 7013 C CA . VAL A 1 838 ? -30.447 -0.586 22.859 1.00 86.88 838 VAL A CA 1
ATOM 7014 C C . VAL A 1 838 ? -31.260 -0.072 24.047 1.00 86.88 838 VAL A C 1
ATOM 7016 O O . VAL A 1 838 ? -32.411 -0.470 24.224 1.00 86.88 838 VAL A O 1
ATOM 7019 N N . LYS A 1 839 ? -30.711 0.856 24.845 1.00 83.12 839 LYS A N 1
ATOM 7020 C CA . LYS A 1 839 ? -31.452 1.445 25.969 1.00 83.12 839 LYS A CA 1
ATOM 7021 C C . LYS A 1 839 ? -32.656 2.262 25.501 1.00 83.12 839 LYS A C 1
ATOM 7023 O O . LYS A 1 839 ? -33.721 2.157 26.110 1.00 83.12 839 LYS A O 1
ATOM 7028 N N . GLY A 1 840 ? -32.494 3.039 24.431 1.00 86.44 840 GLY A N 1
ATOM 7029 C CA . GLY A 1 840 ? -33.582 3.772 23.787 1.00 86.44 840 GLY A CA 1
ATOM 7030 C C . GLY A 1 840 ? -34.670 2.839 23.259 1.00 86.44 840 GLY A C 1
ATOM 7031 O O . GLY A 1 840 ? -35.846 3.070 23.510 1.00 86.44 840 GLY A O 1
ATOM 7032 N N . LEU A 1 841 ? -34.288 1.738 22.615 1.00 89.12 841 LEU A N 1
ATOM 7033 C CA . LEU A 1 841 ? -35.201 0.747 22.047 1.00 89.12 841 LEU A CA 1
ATOM 7034 C C . LEU A 1 841 ? -36.008 0.022 23.130 1.00 89.12 841 LEU A C 1
ATOM 7036 O O . LEU A 1 841 ? -37.226 -0.084 23.010 1.00 89.12 841 LEU A O 1
ATOM 7040 N N . VAL A 1 842 ? -35.367 -0.391 24.230 1.00 87.00 842 VAL A N 1
ATOM 7041 C CA . VAL A 1 842 ? -36.068 -0.952 25.402 1.00 87.00 842 VAL A CA 1
ATOM 7042 C C . VAL A 1 842 ? -37.036 0.071 25.999 1.00 87.00 842 VAL A C 1
ATOM 7044 O O . VAL A 1 842 ? -38.169 -0.271 26.319 1.00 87.00 842 VAL A O 1
ATOM 7047 N N . TRP A 1 843 ? -36.624 1.337 26.109 1.00 88.31 843 TRP A N 1
ATOM 7048 C CA . TRP A 1 843 ? -37.482 2.405 26.625 1.00 88.31 843 TRP A CA 1
ATOM 7049 C C . TRP A 1 843 ? -38.706 2.665 25.730 1.00 88.31 843 TRP A C 1
ATOM 7051 O O . TRP A 1 843 ? -39.817 2.793 26.245 1.00 88.31 843 TRP A O 1
ATOM 7061 N N . VAL A 1 844 ? -38.531 2.672 24.404 1.00 88.69 844 VAL A N 1
ATOM 7062 C CA . VAL A 1 844 ? -39.629 2.778 23.426 1.00 88.69 844 VAL A CA 1
ATOM 7063 C C . VAL A 1 844 ? -40.566 1.575 23.523 1.00 88.69 844 VAL A C 1
ATOM 7065 O O . VAL A 1 844 ? -41.782 1.754 23.583 1.00 88.69 844 VAL A O 1
ATOM 7068 N N . HIS A 1 845 ? -40.023 0.360 23.608 1.00 92.00 845 HIS A N 1
ATOM 7069 C CA . HIS A 1 845 ? -40.821 -0.852 23.780 1.00 92.00 845 HIS A CA 1
ATOM 7070 C C . HIS A 1 845 ? -41.614 -0.834 25.100 1.00 92.00 845 HIS A C 1
ATOM 7072 O O . HIS A 1 845 ? -42.783 -1.212 25.115 1.00 92.00 845 HIS A O 1
ATOM 7078 N N . ASP A 1 846 ? -41.043 -0.325 26.195 1.00 85.00 846 ASP A N 1
ATOM 7079 C CA . ASP A 1 846 ? -41.756 -0.159 27.469 1.00 85.00 846 ASP A CA 1
ATOM 7080 C C . ASP A 1 846 ? -42.881 0.885 27.385 1.00 85.00 846 ASP A C 1
ATOM 7082 O O . ASP A 1 846 ? -43.941 0.707 27.990 1.00 85.00 846 ASP A O 1
ATOM 7086 N N . ILE A 1 847 ? -42.688 1.975 26.632 1.00 87.12 847 ILE A N 1
ATOM 7087 C CA . ILE A 1 847 ? -43.759 2.944 26.344 1.00 87.12 847 ILE A CA 1
ATOM 7088 C C . ILE A 1 847 ? -44.874 2.276 25.543 1.00 87.12 847 ILE A C 1
ATOM 7090 O O . ILE A 1 847 ? -46.039 2.397 25.922 1.00 87.12 847 ILE A O 1
ATOM 7094 N N . PHE A 1 848 ? -44.525 1.539 24.487 1.00 87.75 848 PHE A N 1
ATOM 7095 C CA . PHE A 1 848 ? -45.488 0.804 23.671 1.00 87.75 848 PHE A CA 1
ATOM 7096 C C . PHE A 1 848 ? -46.276 -0.201 24.518 1.00 87.75 848 PHE A C 1
ATOM 7098 O O . PHE A 1 848 ? -47.504 -0.209 24.491 1.00 87.75 848 PHE A O 1
ATOM 7105 N N . LYS A 1 849 ? -45.584 -0.974 25.362 1.00 86.06 849 LYS A N 1
ATOM 7106 C CA . LYS A 1 849 ? -46.194 -1.915 26.306 1.00 86.06 849 LYS A CA 1
ATOM 7107 C C . LYS A 1 849 ? -47.183 -1.229 27.251 1.00 86.06 849 LYS A C 1
ATOM 7109 O O . LYS A 1 849 ? -48.267 -1.765 27.473 1.00 86.06 849 LYS A O 1
ATOM 7114 N N . ARG A 1 850 ? -46.840 -0.053 27.792 1.00 84.50 850 ARG A N 1
ATOM 7115 C CA . ARG A 1 850 ? -47.757 0.740 28.632 1.00 84.50 850 ARG A CA 1
ATOM 7116 C C . ARG A 1 850 ? -48.973 1.218 27.844 1.00 84.50 850 ARG A C 1
ATOM 7118 O O . ARG A 1 850 ? -50.088 1.031 28.314 1.00 84.50 850 ARG A O 1
ATOM 7125 N N . ALA A 1 851 ? -48.778 1.765 26.646 1.00 84.50 851 ALA A N 1
ATOM 7126 C CA . ALA A 1 851 ? -49.871 2.227 25.791 1.00 84.50 851 ALA A CA 1
ATOM 7127 C C . ALA A 1 851 ? -50.839 1.087 25.428 1.00 84.50 851 ALA A C 1
ATOM 7129 O O . ALA A 1 851 ? -52.047 1.227 25.591 1.00 84.50 851 ALA A O 1
ATOM 7130 N N . VAL A 1 852 ? -50.313 -0.074 25.021 1.00 84.00 852 VAL A N 1
ATOM 7131 C CA . VAL A 1 852 ? -51.126 -1.264 24.720 1.00 84.00 852 VAL A CA 1
ATOM 7132 C C . VAL A 1 852 ? -51.821 -1.778 25.983 1.00 84.00 852 VAL A C 1
ATOM 7134 O O . VAL A 1 852 ? -52.978 -2.180 25.919 1.00 84.00 852 VAL A O 1
ATOM 7137 N N . SER A 1 853 ? -51.166 -1.716 27.148 1.00 82.94 853 SER A N 1
ATOM 7138 C CA . SER A 1 853 ? -51.806 -2.076 28.419 1.00 82.94 853 SER A CA 1
ATOM 7139 C C . SER A 1 853 ? -53.011 -1.189 28.718 1.00 82.94 853 SER A C 1
ATOM 7141 O O . SER A 1 853 ? -54.039 -1.730 29.098 1.00 82.94 853 SER A O 1
ATOM 7143 N N . TYR A 1 854 ? -52.923 0.126 28.491 1.00 80.69 854 TYR A N 1
ATOM 7144 C CA . TYR A 1 854 ? -54.058 1.045 28.661 1.00 80.69 854 TYR A CA 1
ATOM 7145 C C . TYR A 1 854 ? -55.218 0.756 27.700 1.00 80.69 854 TYR A C 1
ATOM 7147 O O . TYR A 1 854 ? -56.375 0.923 28.073 1.00 80.69 854 TYR A O 1
ATOM 7155 N N . ILE A 1 855 ? -54.927 0.315 26.472 1.00 79.75 855 ILE A N 1
ATOM 7156 C CA . ILE A 1 855 ? -55.959 -0.027 25.478 1.00 79.75 855 ILE A CA 1
ATOM 7157 C C . ILE A 1 855 ? -56.720 -1.298 25.885 1.00 79.75 855 ILE A C 1
ATOM 7159 O O . ILE A 1 855 ? -57.936 -1.365 25.722 1.00 79.75 855 ILE A O 1
ATOM 7163 N N . PHE A 1 856 ? -56.018 -2.312 26.403 1.00 75.12 856 PHE A N 1
ATOM 7164 C CA . PHE A 1 856 ? -56.619 -3.607 26.748 1.00 75.12 856 PHE A CA 1
ATOM 7165 C C . PHE A 1 856 ? -57.134 -3.694 28.194 1.00 75.12 856 PHE A C 1
ATOM 7167 O O . PHE A 1 856 ? -58.028 -4.496 28.465 1.00 75.12 856 PHE A O 1
ATOM 7174 N N . PHE A 1 857 ? -56.590 -2.902 29.124 1.00 74.75 857 PHE A N 1
ATOM 7175 C CA . PHE A 1 857 ? -56.919 -2.946 30.549 1.00 74.75 857 PHE A CA 1
ATOM 7176 C C . PHE A 1 857 ? -57.129 -1.527 31.105 1.00 74.75 857 PHE A C 1
ATOM 7178 O O . PHE A 1 857 ? -56.215 -0.708 31.118 1.00 74.75 857 PHE A O 1
ATOM 7185 N N . ILE A 1 858 ? -58.339 -1.254 31.605 1.00 62.16 858 ILE A N 1
ATOM 7186 C CA . ILE A 1 858 ? -58.736 0.043 32.190 1.00 62.16 858 ILE A CA 1
ATOM 7187 C C . ILE A 1 858 ? -58.070 0.307 33.558 1.00 62.16 858 ILE A C 1
ATOM 7189 O O . ILE A 1 858 ? -57.928 1.462 33.953 1.00 62.16 858 ILE A O 1
ATOM 7193 N N . SER A 1 859 ? -57.621 -0.733 34.275 1.00 60.25 859 SER A N 1
ATOM 7194 C CA . SER A 1 859 ? -56.849 -0.608 35.521 1.00 60.25 859 SER A CA 1
ATOM 7195 C C . SER A 1 859 ? -55.613 -1.516 35.516 1.00 60.25 859 SER A C 1
ATOM 7197 O O . SER A 1 859 ? -55.633 -2.603 34.940 1.00 60.25 859 SER A O 1
ATOM 7199 N N . ASP A 1 860 ? -54.535 -1.077 36.174 1.00 56.91 860 ASP A N 1
ATOM 7200 C CA . ASP A 1 860 ? -53.238 -1.780 36.254 1.00 56.91 860 ASP A CA 1
ATOM 7201 C C . ASP A 1 860 ? -53.211 -2.913 37.311 1.00 56.91 860 ASP A C 1
ATOM 7203 O O . ASP A 1 860 ? -52.151 -3.438 37.657 1.00 56.91 860 ASP A O 1
ATOM 7207 N N . ASP A 1 861 ? -54.378 -3.291 37.839 1.00 60.75 861 ASP A N 1
ATOM 7208 C CA . ASP A 1 861 ? -54.516 -4.220 38.961 1.00 60.75 861 ASP A CA 1
ATOM 7209 C C . ASP A 1 861 ? -54.313 -5.688 38.499 1.00 60.75 861 ASP A C 1
ATOM 7211 O O . ASP A 1 861 ? -54.912 -6.114 37.503 1.00 60.75 861 ASP A O 1
ATOM 7215 N N . PRO A 1 862 ? -53.483 -6.516 39.169 1.00 58.72 862 PRO A N 1
ATOM 7216 C C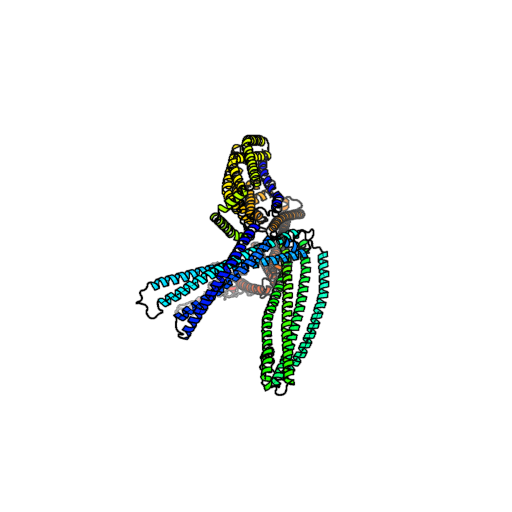A . PRO A 1 862 ? -53.205 -7.890 38.730 1.00 58.72 862 PRO A CA 1
ATOM 7217 C C . PRO A 1 862 ? -54.457 -8.776 38.656 1.00 58.72 862 PRO A C 1
ATOM 7219 O O . PRO A 1 862 ? -54.525 -9.682 37.826 1.00 58.72 862 PRO A O 1
ATOM 7222 N N . VAL A 1 863 ? -55.457 -8.483 39.493 1.00 57.81 863 VAL A N 1
ATOM 7223 C CA . VAL A 1 863 ? -56.685 -9.274 39.662 1.00 57.81 863 VAL A CA 1
ATOM 7224 C C . VAL A 1 863 ? -57.680 -9.055 38.512 1.00 57.81 863 VAL A C 1
ATOM 7226 O O . VAL A 1 863 ? -58.387 -9.982 38.113 1.00 57.81 863 VAL A O 1
ATOM 7229 N N . THR A 1 864 ? -57.723 -7.863 37.904 1.00 55.50 864 THR A N 1
ATOM 7230 C CA . THR A 1 864 ? -58.604 -7.586 36.751 1.00 55.50 864 THR A CA 1
ATOM 7231 C C . THR A 1 864 ? -58.085 -8.214 35.455 1.00 55.50 864 THR A C 1
ATOM 7233 O O . THR A 1 864 ? -58.892 -8.603 34.606 1.00 55.50 864 THR A O 1
ATOM 7236 N N . ARG A 1 865 ? -56.764 -8.422 35.320 1.00 55.41 865 ARG A N 1
ATOM 7237 C CA . ARG A 1 865 ? -56.153 -9.131 34.175 1.00 55.41 865 ARG A CA 1
ATOM 7238 C C . ARG A 1 865 ? -56.522 -10.617 34.094 1.00 55.41 865 ARG A C 1
ATOM 7240 O O . ARG A 1 865 ? -56.434 -11.193 33.010 1.00 55.41 865 ARG A O 1
ATOM 7247 N N . GLU A 1 866 ? -56.933 -11.246 35.196 1.00 57.91 866 GLU A N 1
ATOM 7248 C CA . GLU A 1 866 ? -57.338 -12.661 35.204 1.00 57.91 866 GLU A CA 1
ATOM 7249 C C . GLU A 1 866 ? -58.763 -12.895 34.684 1.00 57.91 866 GLU A C 1
ATOM 7251 O O . GLU A 1 866 ? -59.044 -13.974 34.163 1.00 57.91 866 GLU A O 1
ATOM 7256 N N . ARG A 1 867 ? -59.649 -11.888 34.739 1.00 56.47 867 ARG A N 1
ATOM 7257 C CA . ARG A 1 867 ? -61.064 -12.041 34.344 1.00 56.47 867 ARG A CA 1
ATOM 7258 C C . ARG A 1 867 ? -61.310 -12.075 32.830 1.00 56.47 867 ARG A C 1
ATOM 7260 O O . ARG A 1 867 ? -62.353 -12.562 32.409 1.00 56.47 867 ARG A O 1
ATOM 7267 N N . PHE A 1 868 ? -60.370 -11.605 32.005 1.00 60.50 868 PHE A N 1
ATOM 7268 C CA . PHE A 1 868 ? -60.520 -11.544 30.543 1.00 60.50 868 PHE A CA 1
ATOM 7269 C C . PHE A 1 868 ? -59.438 -12.366 29.829 1.00 60.50 868 PHE A C 1
ATOM 7271 O O . PHE A 1 868 ? -58.445 -11.833 29.327 1.00 60.50 868 PHE A O 1
ATOM 7278 N N . THR A 1 869 ? -59.643 -13.684 29.754 1.00 59.81 869 THR A N 1
ATOM 7279 C CA . THR A 1 869 ? -58.675 -14.647 29.195 1.00 59.81 869 THR A CA 1
ATOM 7280 C C . THR A 1 869 ? -58.268 -14.303 27.757 1.00 59.81 869 THR A C 1
ATOM 7282 O O . THR A 1 869 ? -57.089 -14.366 27.426 1.00 59.81 869 THR A O 1
ATOM 7285 N N . TYR A 1 870 ? -59.213 -13.855 26.923 1.00 64.12 870 TYR A N 1
ATOM 7286 C CA . TYR A 1 870 ? -58.950 -13.503 25.522 1.00 64.12 870 TYR A CA 1
ATOM 7287 C C . TYR A 1 870 ? -58.135 -12.209 25.363 1.00 64.12 870 TYR A C 1
ATOM 7289 O O . TYR A 1 870 ? -57.206 -12.172 24.558 1.00 64.12 870 TYR A O 1
ATOM 7297 N N . ALA A 1 871 ? -58.421 -11.167 26.153 1.00 68.62 871 ALA A N 1
ATOM 7298 C CA . ALA A 1 871 ? -57.666 -9.910 26.119 1.00 68.62 871 ALA A CA 1
ATOM 7299 C C . ALA A 1 871 ? -56.197 -10.125 26.524 1.00 68.62 871 ALA A C 1
ATOM 7301 O O . ALA A 1 871 ? -55.293 -9.557 25.915 1.00 68.62 871 ALA A O 1
ATOM 7302 N N . LYS A 1 872 ? -55.948 -11.021 27.490 1.00 71.81 872 LYS A N 1
ATOM 7303 C CA . LYS A 1 872 ? -54.600 -11.422 27.920 1.00 71.81 872 LYS A CA 1
ATOM 7304 C C . LYS A 1 872 ? -53.806 -12.103 26.802 1.00 71.81 872 LYS A C 1
ATOM 7306 O O . LYS A 1 872 ? -52.625 -11.799 26.633 1.00 71.81 872 LYS A O 1
ATOM 7311 N N . THR A 1 873 ? -54.438 -12.988 26.030 1.00 75.69 873 THR A N 1
ATOM 7312 C CA . THR A 1 873 ? -53.780 -13.673 24.907 1.00 75.69 873 THR A CA 1
ATOM 7313 C C . THR A 1 873 ? -53.408 -12.693 23.798 1.00 75.69 873 THR A C 1
ATOM 7315 O O . THR A 1 873 ? -52.260 -12.691 23.362 1.00 75.69 873 THR A O 1
ATOM 7318 N N . TRP A 1 874 ? -54.328 -11.809 23.393 1.00 75.94 874 TRP A N 1
ATOM 7319 C CA . TRP A 1 874 ? -54.065 -10.798 22.358 1.00 75.94 874 TRP A CA 1
ATOM 7320 C C . TRP A 1 874 ? -53.031 -9.753 22.794 1.00 75.94 874 TRP A C 1
ATOM 7322 O O . TRP A 1 874 ? -52.146 -9.413 22.012 1.00 75.94 874 TRP A O 1
ATOM 7332 N N . PHE A 1 875 ? -53.071 -9.311 24.053 1.00 82.81 875 PHE A N 1
ATOM 7333 C CA . PHE A 1 875 ? -52.047 -8.448 24.649 1.00 82.81 875 PHE A CA 1
ATOM 7334 C C . PHE A 1 875 ? -50.660 -9.107 24.634 1.00 82.81 875 PHE A C 1
ATOM 7336 O O . PHE A 1 875 ? -49.681 -8.495 24.205 1.00 82.81 875 PHE A O 1
ATOM 7343 N N . GLY A 1 876 ? -50.570 -10.373 25.061 1.00 80.06 876 GLY A N 1
ATOM 7344 C CA . GLY A 1 876 ? -49.322 -11.137 25.038 1.00 80.06 876 GLY A CA 1
ATOM 7345 C C . GLY A 1 876 ? -48.779 -11.334 23.620 1.00 80.06 876 GLY A C 1
ATOM 7346 O O . GLY A 1 876 ? -47.580 -11.168 23.391 1.00 80.06 876 GLY A O 1
ATOM 7347 N N . LEU A 1 877 ? -49.659 -11.620 22.657 1.00 80.12 877 LEU A N 1
ATOM 7348 C CA . LEU A 1 877 ? -49.304 -11.792 21.248 1.00 80.12 877 LEU A CA 1
ATOM 7349 C C . LEU A 1 877 ? -48.812 -10.471 20.633 1.00 80.12 877 LEU A C 1
ATOM 7351 O O . LEU A 1 877 ? -47.767 -10.448 19.992 1.00 80.12 877 LEU A O 1
ATOM 7355 N N . LEU A 1 878 ? -49.480 -9.346 20.909 1.00 83.31 878 LEU A N 1
ATOM 7356 C CA . LEU A 1 878 ? -49.043 -8.023 20.445 1.00 83.31 878 LEU A CA 1
ATOM 7357 C C . LEU A 1 878 ? -47.698 -7.603 21.038 1.00 83.31 878 LEU A C 1
ATOM 7359 O O . LEU A 1 878 ? -46.853 -7.081 20.313 1.00 83.31 878 LEU A O 1
ATOM 7363 N N . ILE A 1 879 ? -47.462 -7.848 22.329 1.00 86.69 879 ILE A N 1
ATOM 7364 C CA . ILE A 1 879 ? -46.174 -7.516 22.952 1.00 86.69 879 ILE A CA 1
ATOM 7365 C C . ILE A 1 879 ? -45.062 -8.377 22.372 1.00 86.69 879 ILE A C 1
ATOM 7367 O O . ILE A 1 879 ? -44.027 -7.839 21.989 1.00 86.69 879 ILE A O 1
ATOM 7371 N N . THR A 1 880 ? -45.269 -9.689 22.267 1.00 85.06 880 THR A N 1
ATOM 7372 C CA . THR A 1 880 ? -44.260 -10.595 21.697 1.00 85.06 880 THR A CA 1
ATOM 7373 C C . THR A 1 880 ? -43.972 -10.269 20.232 1.00 85.06 880 THR A C 1
ATOM 7375 O O . THR A 1 880 ? -42.804 -10.168 19.860 1.00 85.06 880 THR A O 1
ATOM 7378 N N . ALA A 1 881 ? -44.998 -9.989 19.423 1.00 82.12 881 ALA A N 1
ATOM 7379 C CA . ALA A 1 881 ? -44.829 -9.521 18.049 1.00 82.12 881 ALA A CA 1
ATOM 7380 C C . ALA A 1 881 ? -44.073 -8.184 17.987 1.00 82.12 881 ALA A C 1
ATOM 7382 O O . ALA A 1 881 ? -43.121 -8.050 17.220 1.00 82.12 881 ALA A O 1
ATOM 7383 N N . SER A 1 882 ? -44.430 -7.211 18.832 1.00 87.25 882 SER A N 1
ATOM 7384 C CA . SER A 1 882 ? -43.738 -5.919 18.878 1.00 87.25 882 SER A CA 1
ATOM 7385 C C . SER A 1 882 ? -42.277 -6.065 19.303 1.00 87.25 882 SER A C 1
ATOM 7387 O O . SER A 1 882 ? -41.410 -5.436 18.708 1.00 87.25 882 SER A O 1
ATOM 7389 N N . PHE A 1 883 ? -41.975 -6.950 20.257 1.00 89.06 883 PHE A N 1
ATOM 7390 C CA . PHE A 1 883 ? -40.610 -7.243 20.683 1.00 89.06 883 PHE A CA 1
ATOM 7391 C C . PHE A 1 883 ? -39.778 -7.819 19.535 1.00 89.06 883 PHE A C 1
ATOM 7393 O O . PHE A 1 883 ? -38.643 -7.393 19.339 1.00 89.06 883 PHE A O 1
ATOM 7400 N N . LEU A 1 884 ? -40.345 -8.733 18.739 1.00 87.06 884 LEU A N 1
ATOM 7401 C CA . LEU A 1 884 ? -39.677 -9.277 17.553 1.00 87.06 884 LEU A CA 1
ATOM 7402 C C . LEU A 1 884 ? -39.445 -8.200 16.486 1.00 87.06 884 LEU A C 1
ATOM 7404 O O . LEU A 1 884 ? -38.348 -8.119 15.938 1.00 87.06 884 LEU A O 1
ATOM 7408 N N . ILE A 1 885 ? -40.435 -7.337 16.231 1.00 86.38 885 ILE A N 1
ATOM 7409 C CA . ILE A 1 885 ? -40.327 -6.243 15.253 1.00 86.38 885 ILE A CA 1
ATOM 7410 C C . ILE A 1 885 ? -39.266 -5.226 15.688 1.00 86.38 885 ILE A C 1
ATOM 7412 O O . ILE A 1 885 ? -38.354 -4.917 14.921 1.00 86.38 885 ILE A O 1
ATOM 7416 N N . PHE A 1 886 ? -39.342 -4.728 16.926 1.00 88.25 886 PHE A N 1
ATOM 7417 C CA . PHE A 1 886 ? -38.342 -3.811 17.468 1.00 88.25 886 PHE A CA 1
ATOM 7418 C C . PHE A 1 886 ? -36.967 -4.477 17.550 1.00 88.25 886 PHE A C 1
ATOM 7420 O O . PHE A 1 886 ? -35.975 -3.831 17.238 1.00 88.25 886 PHE A O 1
ATOM 7427 N N . GLY A 1 887 ? -36.890 -5.765 17.891 1.00 88.12 887 GLY A N 1
ATOM 7428 C CA . GLY A 1 887 ? -35.650 -6.540 17.867 1.00 88.12 887 GLY A CA 1
ATOM 7429 C C . GLY A 1 887 ? -35.031 -6.622 16.470 1.00 88.12 887 GLY A C 1
ATOM 7430 O O . GLY A 1 887 ? -33.830 -6.407 16.324 1.00 88.12 887 GLY A O 1
ATOM 7431 N N . PHE A 1 888 ? -35.844 -6.848 15.436 1.00 85.56 888 PHE A N 1
ATOM 7432 C CA . PHE A 1 888 ? -35.401 -6.905 14.041 1.00 85.56 888 PHE A CA 1
ATOM 7433 C C . PHE A 1 888 ? -34.932 -5.540 13.518 1.00 85.56 888 PHE A C 1
ATOM 7435 O O . PHE A 1 888 ? -33.836 -5.430 12.967 1.00 85.56 888 PHE A O 1
ATOM 7442 N N . ILE A 1 889 ? -35.703 -4.473 13.764 1.00 86.12 889 ILE A N 1
ATOM 7443 C CA . ILE A 1 889 ? -35.284 -3.092 13.460 1.00 86.12 889 ILE A CA 1
ATOM 7444 C C . ILE A 1 889 ? -33.993 -2.766 14.216 1.00 86.12 889 ILE A C 1
ATOM 7446 O O . ILE A 1 889 ? -33.060 -2.185 13.659 1.00 86.12 889 ILE A O 1
ATOM 7450 N N . GLY A 1 890 ? -33.929 -3.180 15.481 1.00 87.88 890 GLY A N 1
ATOM 7451 C CA . GLY A 1 890 ? -32.771 -3.000 16.332 1.00 87.88 890 GLY A CA 1
ATOM 7452 C C . GLY A 1 890 ? -31.524 -3.660 15.753 1.00 87.88 890 GLY A C 1
ATOM 7453 O O . GLY A 1 890 ? -30.477 -3.023 15.676 1.00 87.88 890 GLY A O 1
ATOM 7454 N N . PHE A 1 891 ? -31.654 -4.899 15.277 1.00 87.88 891 PHE A N 1
ATOM 7455 C CA . PHE A 1 891 ? -30.582 -5.643 14.622 1.00 87.88 891 PHE A CA 1
ATOM 7456 C C . PHE A 1 891 ? -30.052 -4.924 13.375 1.00 87.88 891 PHE A C 1
ATOM 7458 O O . PHE A 1 891 ? -28.840 -4.766 13.252 1.00 87.88 891 PHE A O 1
ATOM 7465 N N . ILE A 1 892 ? -30.928 -4.419 12.498 1.00 84.56 892 ILE A N 1
ATOM 7466 C CA . ILE A 1 892 ? -30.517 -3.691 11.281 1.00 84.56 892 ILE A CA 1
ATOM 7467 C C . ILE A 1 892 ? -29.746 -2.413 11.634 1.00 84.56 892 ILE A C 1
ATOM 7469 O O . ILE A 1 892 ? -28.686 -2.138 11.069 1.00 84.56 892 ILE A O 1
ATOM 7473 N N . VAL A 1 893 ? -30.248 -1.625 12.588 1.00 85.62 893 VAL A N 1
ATOM 7474 C CA . VAL A 1 893 ? -29.585 -0.374 12.987 1.00 85.62 893 VAL A CA 1
ATOM 7475 C C . VAL A 1 893 ? -28.249 -0.653 13.675 1.00 85.62 893 VAL A C 1
ATOM 7477 O O . VAL A 1 893 ? -27.271 0.038 13.395 1.00 85.62 893 VAL A O 1
ATOM 7480 N N . ILE A 1 894 ? -28.171 -1.681 14.526 1.00 86.81 894 ILE A N 1
ATOM 7481 C CA . ILE A 1 894 ? -26.911 -2.101 15.152 1.00 86.81 894 ILE A CA 1
ATOM 7482 C C . ILE A 1 894 ? -25.925 -2.574 14.081 1.00 86.81 894 ILE A C 1
ATOM 7484 O O . ILE A 1 894 ? -24.791 -2.105 14.078 1.00 86.81 894 ILE A O 1
ATOM 7488 N N . ALA A 1 895 ? -26.344 -3.410 13.128 1.00 85.06 895 ALA A N 1
ATOM 7489 C CA . ALA A 1 895 ? -25.497 -3.824 12.009 1.00 85.06 895 ALA A CA 1
ATOM 7490 C C . ALA A 1 895 ? -24.918 -2.604 11.266 1.00 85.06 895 ALA A C 1
ATOM 7492 O O . ALA A 1 895 ? -23.713 -2.539 11.026 1.00 85.06 895 ALA A O 1
ATOM 7493 N N . LYS A 1 896 ? -25.742 -1.575 11.025 1.00 81.38 896 LYS A N 1
ATOM 7494 C CA . LYS A 1 896 ? -25.304 -0.321 10.399 1.00 81.38 896 LYS A CA 1
ATOM 7495 C C . LYS A 1 896 ? -24.312 0.480 11.252 1.00 81.38 896 LYS A C 1
ATOM 7497 O O . LYS A 1 896 ? -23.352 1.017 10.707 1.00 81.38 896 LYS A O 1
ATOM 7502 N N . ILE A 1 897 ? -24.504 0.552 12.575 1.00 84.81 897 ILE A N 1
ATOM 7503 C CA . ILE A 1 897 ? -23.540 1.183 13.502 1.00 84.81 897 ILE A CA 1
ATOM 7504 C C . ILE A 1 897 ? -22.172 0.494 13.389 1.00 84.81 897 ILE A C 1
ATOM 7506 O O . ILE A 1 897 ? -21.151 1.176 13.331 1.00 84.81 897 ILE A O 1
ATOM 7510 N N . TRP A 1 898 ? -22.165 -0.837 13.280 1.00 83.88 898 TRP A N 1
ATOM 7511 C CA . TRP A 1 898 ? -20.969 -1.675 13.127 1.00 83.88 898 TRP A CA 1
ATOM 7512 C C . TRP A 1 898 ? -20.454 -1.793 11.681 1.00 83.88 898 TRP A C 1
ATOM 7514 O O . TRP A 1 898 ? -19.586 -2.619 11.399 1.00 83.88 898 TRP A O 1
ATOM 7524 N N . GLY A 1 899 ? -20.948 -0.944 10.773 1.00 71.19 899 GLY A N 1
ATOM 7525 C CA . GLY A 1 899 ? -20.401 -0.808 9.423 1.00 71.19 899 GLY A CA 1
ATOM 7526 C C . GLY A 1 899 ? -20.780 -1.953 8.488 1.00 71.19 899 GLY A C 1
ATOM 7527 O O . GLY A 1 899 ? -20.204 -2.072 7.411 1.00 71.19 899 GLY A O 1
ATOM 7528 N N . TRP A 1 900 ? -21.740 -2.797 8.875 1.00 74.19 900 TRP A N 1
ATOM 7529 C CA . TRP A 1 900 ? -22.293 -3.807 7.983 1.00 74.19 900 TRP A CA 1
ATOM 7530 C C . TRP A 1 900 ? -23.297 -3.137 7.037 1.00 74.19 900 TRP A C 1
ATOM 7532 O O . TRP A 1 900 ? -24.261 -2.527 7.516 1.00 74.19 900 TRP A O 1
ATOM 7542 N N . PRO A 1 901 ? -23.116 -3.250 5.708 1.00 66.12 901 PRO A N 1
ATOM 7543 C CA . PRO A 1 901 ? -23.973 -2.608 4.717 1.00 66.12 901 PRO A CA 1
ATOM 7544 C C . PRO A 1 901 ? -25.268 -3.403 4.507 1.00 66.12 901 PRO A C 1
ATOM 7546 O O . PRO A 1 901 ? -25.655 -3.687 3.386 1.00 66.12 901 PRO A O 1
ATOM 7549 N N . ILE A 1 902 ? -25.933 -3.822 5.586 1.00 69.38 902 ILE A N 1
ATOM 7550 C CA . ILE A 1 902 ? -27.193 -4.561 5.481 1.00 69.38 902 ILE A CA 1
ATOM 7551 C C . ILE A 1 902 ? -28.324 -3.548 5.335 1.00 69.38 902 ILE A C 1
ATOM 7553 O O . ILE A 1 902 ? -28.764 -2.927 6.308 1.00 69.38 902 ILE A O 1
ATOM 7557 N N . GLY A 1 903 ? -28.785 -3.374 4.101 1.00 68.06 903 GLY A N 1
ATOM 7558 C CA . GLY A 1 903 ? -30.021 -2.682 3.784 1.00 68.06 903 GLY A CA 1
ATOM 7559 C C . GLY A 1 903 ? -31.226 -3.621 3.811 1.00 68.06 903 GLY A C 1
ATOM 7560 O O . GLY A 1 903 ? -31.115 -4.845 3.769 1.00 68.06 903 GLY A O 1
ATOM 7561 N N . PHE A 1 904 ? -32.421 -3.031 3.810 1.00 66.31 904 PHE A N 1
ATOM 7562 C CA . PHE A 1 904 ? -33.667 -3.785 3.629 1.00 66.31 904 PHE A CA 1
ATOM 7563 C C . PHE A 1 904 ? -33.665 -4.552 2.290 1.00 66.31 904 PHE A C 1
ATOM 7565 O O . PHE A 1 904 ? -34.180 -5.664 2.202 1.00 66.31 904 PHE A O 1
ATOM 7572 N N . ASN A 1 905 ? -33.004 -3.985 1.274 1.00 71.50 905 ASN A N 1
ATOM 7573 C CA . ASN A 1 905 ? -32.856 -4.573 -0.056 1.00 71.50 905 ASN A CA 1
ATOM 7574 C C . ASN A 1 905 ? -32.003 -5.850 -0.052 1.00 71.50 905 ASN A C 1
ATOM 7576 O O . ASN A 1 905 ? -32.337 -6.788 -0.768 1.00 71.50 905 ASN A O 1
ATOM 7580 N N . ASP A 1 906 ? -30.952 -5.926 0.769 1.00 68.81 906 ASP A N 1
ATOM 7581 C CA . ASP A 1 906 ? -30.070 -7.101 0.826 1.00 68.81 906 ASP A CA 1
ATOM 7582 C C . ASP A 1 906 ? -30.755 -8.286 1.508 1.00 68.81 906 ASP A C 1
ATOM 7584 O O . ASP A 1 906 ? -30.575 -9.430 1.103 1.00 68.81 906 ASP A O 1
ATOM 7588 N N . ILE A 1 907 ? -31.609 -8.015 2.500 1.00 69.19 907 ILE A N 1
ATOM 7589 C CA . ILE A 1 907 ? -32.437 -9.036 3.158 1.00 69.19 907 ILE A CA 1
ATOM 7590 C C . ILE A 1 907 ? -33.470 -9.593 2.173 1.00 69.19 907 ILE A C 1
ATOM 7592 O O . ILE A 1 907 ? -33.651 -10.806 2.093 1.00 69.19 907 ILE A O 1
ATOM 7596 N N . ILE A 1 908 ? -34.107 -8.723 1.382 1.00 71.75 908 ILE A N 1
ATOM 7597 C CA . ILE A 1 908 ? -35.007 -9.142 0.297 1.00 71.75 908 ILE A CA 1
ATOM 7598 C C . ILE A 1 908 ? -34.232 -9.944 -0.759 1.00 71.75 908 ILE A C 1
ATOM 7600 O O . ILE A 1 908 ? -34.716 -10.974 -1.223 1.00 71.75 908 ILE A O 1
ATOM 7604 N N . GLY A 1 909 ? -33.010 -9.526 -1.098 1.00 70.44 909 GLY A N 1
ATOM 7605 C CA . GLY A 1 909 ? -32.113 -10.272 -1.981 1.00 70.44 909 GLY A CA 1
ATOM 7606 C C . GLY A 1 909 ? -31.794 -11.670 -1.449 1.00 70.44 909 GLY A C 1
ATOM 7607 O O . GLY A 1 909 ? -31.863 -12.636 -2.202 1.00 70.44 909 GLY A O 1
ATOM 7608 N N . LEU A 1 910 ? -31.533 -11.798 -0.143 1.00 70.12 910 LEU A N 1
ATOM 7609 C CA . LEU A 1 910 ? -31.265 -13.072 0.532 1.00 70.12 910 LEU A CA 1
ATOM 7610 C C . LEU A 1 910 ? -32.499 -13.987 0.537 1.00 70.12 910 LEU A C 1
ATOM 7612 O O . LEU A 1 910 ? -32.361 -15.187 0.302 1.00 70.12 910 LEU A O 1
ATOM 7616 N N . LEU A 1 911 ? -33.700 -13.429 0.720 1.00 73.25 911 LEU A N 1
ATOM 7617 C CA . LEU A 1 911 ? -34.981 -14.148 0.602 1.00 73.25 911 LEU A CA 1
ATOM 7618 C C . LEU A 1 911 ? -35.289 -14.608 -0.838 1.00 73.25 911 LEU A C 1
ATOM 7620 O O . LEU A 1 911 ? -36.009 -15.583 -1.044 1.00 73.25 911 LEU A O 1
ATOM 7624 N N . ASN A 1 912 ? -34.708 -13.947 -1.837 1.00 75.06 912 ASN A N 1
ATOM 7625 C CA . ASN A 1 912 ? -34.856 -14.295 -3.250 1.00 75.06 912 ASN A CA 1
ATOM 7626 C C . ASN A 1 912 ? -33.697 -15.147 -3.794 1.00 75.06 912 ASN A C 1
ATOM 7628 O O . ASN A 1 912 ? -33.631 -15.383 -4.998 1.00 75.06 912 ASN A O 1
ATOM 7632 N N . THR A 1 913 ? -32.784 -15.621 -2.938 1.00 77.62 913 THR A N 1
ATOM 7633 C CA . THR A 1 913 ? -31.697 -16.509 -3.377 1.00 77.62 913 THR A CA 1
ATOM 7634 C C . THR A 1 913 ? -32.239 -17.865 -3.820 1.00 77.62 913 THR A C 1
ATOM 7636 O O . THR A 1 913 ? -33.052 -18.484 -3.132 1.00 77.62 913 THR A O 1
ATOM 7639 N N . GLU A 1 914 ? -31.786 -18.326 -4.985 1.00 75.19 914 GLU A N 1
ATOM 7640 C CA . GLU A 1 914 ? -32.208 -19.591 -5.589 1.00 75.19 914 GLU A CA 1
ATOM 7641 C C . GLU A 1 914 ? -31.502 -20.775 -4.906 1.00 75.19 914 GLU A C 1
ATOM 7643 O O . GLU A 1 914 ? -30.275 -20.867 -4.917 1.00 75.19 914 GLU A O 1
ATOM 7648 N N . LEU A 1 915 ? -32.268 -21.694 -4.311 1.00 70.19 915 LEU A N 1
ATOM 7649 C CA . LEU A 1 915 ? -31.747 -22.883 -3.623 1.00 70.19 915 LEU A CA 1
ATOM 7650 C C . LEU A 1 915 ? -31.657 -24.105 -4.549 1.00 70.19 915 LEU A C 1
ATOM 7652 O O . LEU A 1 915 ? -30.757 -24.928 -4.393 1.00 70.19 915 LEU A O 1
ATOM 7656 N N . LEU A 1 916 ? -32.586 -24.250 -5.502 1.00 66.94 916 LEU A N 1
ATOM 7657 C CA . LEU A 1 916 ? -32.664 -25.398 -6.415 1.00 66.94 916 LEU A CA 1
ATOM 7658 C C . LEU A 1 916 ? -33.171 -24.966 -7.803 1.00 66.94 916 LEU A C 1
ATOM 7660 O O . LEU A 1 916 ? -34.261 -24.409 -7.919 1.00 66.94 916 LEU A O 1
ATOM 7664 N N . GLN A 1 917 ? -32.394 -25.268 -8.853 1.00 55.84 917 GLN A N 1
ATOM 7665 C CA . GLN A 1 917 ? -32.728 -24.968 -10.261 1.00 55.84 917 GLN A CA 1
ATOM 7666 C C . GLN A 1 917 ? -33.169 -26.193 -11.085 1.00 55.84 917 GLN A C 1
ATOM 7668 O O . GLN A 1 917 ? -33.764 -26.044 -12.151 1.00 55.84 917 GLN A O 1
ATOM 7673 N N . LYS A 1 918 ? -32.861 -27.425 -10.659 1.00 45.72 918 LYS A N 1
ATOM 7674 C CA . LYS A 1 918 ? -33.011 -28.607 -11.526 1.00 45.72 918 LYS A CA 1
ATOM 7675 C C . LYS A 1 918 ? -34.400 -29.245 -11.385 1.00 45.72 918 LYS A C 1
ATOM 7677 O O . LYS A 1 918 ? -34.646 -29.972 -10.430 1.00 45.72 918 LYS A O 1
ATOM 7682 N N . GLY A 1 919 ? -35.269 -29.022 -12.378 1.00 54.97 919 GLY A N 1
ATOM 7683 C CA . GLY A 1 919 ? -36.498 -29.804 -12.592 1.00 54.97 919 GLY A CA 1
ATOM 7684 C C . GLY A 1 919 ? -37.832 -29.138 -12.227 1.00 54.97 919 GLY A C 1
ATOM 7685 O O . GLY A 1 919 ? -38.855 -29.817 -12.272 1.00 54.97 919 GLY A O 1
ATOM 7686 N N . THR A 1 920 ? -37.864 -27.841 -11.898 1.00 55.31 920 THR A N 1
ATOM 7687 C CA . THR A 1 920 ? -39.097 -27.106 -11.543 1.00 55.31 920 THR A CA 1
ATOM 7688 C C . THR A 1 920 ? -39.381 -25.941 -12.499 1.00 55.31 920 THR A C 1
ATOM 7690 O O . THR A 1 920 ? -38.466 -25.359 -13.073 1.00 55.31 920 THR A O 1
ATOM 7693 N N . LYS A 1 921 ? -40.666 -25.591 -12.695 1.00 57.34 921 LYS A N 1
ATOM 7694 C CA . LYS A 1 921 ? -41.097 -24.471 -13.566 1.00 57.34 921 LYS A CA 1
ATOM 7695 C C . LYS A 1 921 ? -40.779 -23.081 -12.986 1.00 57.34 921 LYS A C 1
ATOM 7697 O O . LYS A 1 921 ? -40.707 -22.120 -13.743 1.00 57.34 921 LYS A O 1
ATOM 7702 N N . HIS A 1 922 ? -40.574 -22.990 -11.671 1.00 61.41 922 HIS A N 1
ATOM 7703 C CA . HIS A 1 922 ? -40.125 -21.793 -10.958 1.00 61.41 922 HIS A CA 1
ATOM 7704 C C . HIS A 1 922 ? -38.894 -22.135 -10.099 1.00 61.41 922 HIS A C 1
ATOM 7706 O O . HIS A 1 922 ? -38.838 -23.250 -9.561 1.00 61.41 922 HIS A O 1
ATOM 7712 N N . PRO A 1 923 ? -37.907 -21.225 -9.974 1.00 66.38 923 PRO A N 1
ATOM 7713 C CA . PRO A 1 923 ? -36.775 -21.421 -9.077 1.00 66.38 923 PRO A CA 1
ATOM 7714 C C . PRO A 1 923 ? -37.262 -21.420 -7.624 1.00 66.38 923 PRO A C 1
ATOM 7716 O O . PRO A 1 923 ? -37.996 -20.528 -7.201 1.00 66.38 923 PRO A O 1
ATOM 7719 N N . ILE A 1 924 ? -36.866 -22.437 -6.858 1.00 75.75 924 ILE A N 1
ATOM 7720 C CA . ILE A 1 924 ? -37.219 -22.547 -5.438 1.00 75.75 924 ILE A CA 1
ATOM 7721 C C . ILE A 1 924 ? -36.296 -21.607 -4.665 1.00 75.75 924 ILE A C 1
ATOM 7723 O O . ILE A 1 924 ? -35.092 -21.857 -4.568 1.00 75.75 924 ILE A O 1
ATOM 7727 N N . THR A 1 925 ? -36.848 -20.519 -4.136 1.00 81.81 925 THR A N 1
ATOM 7728 C CA . THR A 1 925 ? -36.116 -19.523 -3.341 1.00 81.81 925 THR A CA 1
ATOM 7729 C C . THR A 1 925 ? -36.201 -19.814 -1.843 1.00 81.81 925 THR A C 1
ATOM 7731 O O . THR A 1 925 ? -37.048 -20.587 -1.395 1.00 81.81 925 THR A O 1
ATOM 7734 N N . THR A 1 926 ? -35.366 -19.183 -1.020 1.00 79.31 926 THR A N 1
ATOM 7735 C CA . THR A 1 926 ? -35.512 -19.229 0.452 1.00 79.31 926 THR A CA 1
ATOM 7736 C C . THR A 1 926 ? -36.881 -18.714 0.924 1.00 79.31 926 THR A C 1
ATOM 7738 O O . THR A 1 926 ? -37.432 -19.247 1.890 1.00 79.31 926 THR A O 1
ATOM 7741 N N . LEU A 1 927 ? -37.482 -17.755 0.207 1.00 81.62 927 LEU A N 1
ATOM 7742 C CA . LEU A 1 927 ? -38.856 -17.292 0.432 1.00 81.62 927 LEU A CA 1
ATOM 7743 C C . LEU A 1 927 ? -39.887 -18.420 0.286 1.00 81.62 927 LEU A C 1
ATOM 7745 O O . LEU A 1 927 ? -40.800 -18.524 1.099 1.00 81.62 927 LEU A O 1
ATOM 7749 N N . SER A 1 928 ? -39.710 -19.316 -0.682 1.00 80.88 928 SER A N 1
ATOM 7750 C CA . SER A 1 928 ? -40.643 -20.425 -0.899 1.00 80.88 928 SER A CA 1
ATOM 7751 C C . SER A 1 928 ? -40.713 -21.405 0.287 1.00 80.88 928 SER A C 1
ATOM 7753 O O . SER A 1 928 ? -41.770 -21.952 0.599 1.00 80.88 928 SER A O 1
ATOM 7755 N N . LEU A 1 929 ? -39.613 -21.569 1.031 1.00 81.06 929 LEU A N 1
ATOM 7756 C CA . LEU A 1 929 ? -39.591 -22.376 2.254 1.00 81.06 929 LEU A CA 1
ATOM 7757 C C . LEU A 1 929 ? -40.407 -21.714 3.378 1.00 81.06 929 LEU A C 1
ATOM 7759 O O . LEU A 1 929 ? -41.145 -22.383 4.103 1.00 81.06 929 LEU A O 1
ATOM 7763 N N . LEU A 1 930 ? -40.289 -20.389 3.499 1.00 83.50 930 LEU A N 1
ATOM 7764 C CA . LEU A 1 930 ? -41.067 -19.576 4.434 1.00 83.50 930 LEU A CA 1
ATOM 7765 C C . LEU A 1 930 ? -42.559 -19.597 4.097 1.00 83.50 930 LEU A C 1
ATOM 7767 O O . LEU A 1 930 ? -43.374 -19.678 5.013 1.00 83.50 930 LEU A O 1
ATOM 7771 N N . GLU A 1 931 ? -42.920 -19.586 2.814 1.00 83.25 931 GLU A N 1
ATOM 7772 C CA . GLU A 1 931 ? -44.311 -19.735 2.377 1.00 83.25 931 GLU A CA 1
ATOM 7773 C C . GLU A 1 931 ? -44.897 -21.079 2.819 1.00 83.25 931 GLU A C 1
ATOM 7775 O O . GLU A 1 931 ? -45.972 -21.100 3.416 1.00 83.25 931 GLU A O 1
ATOM 7780 N N . ILE A 1 932 ? -44.176 -22.191 2.625 1.00 84.44 932 ILE A N 1
ATOM 7781 C CA . ILE A 1 932 ? -44.625 -23.522 3.074 1.00 84.44 932 ILE A CA 1
ATOM 7782 C C . ILE A 1 932 ? -44.847 -23.537 4.591 1.00 84.44 932 ILE A C 1
ATOM 7784 O O . ILE A 1 932 ? -45.896 -23.986 5.054 1.00 84.44 932 ILE A O 1
ATOM 7788 N N . ILE A 1 933 ? -43.898 -23.002 5.370 1.00 85.75 933 ILE A N 1
ATOM 7789 C CA . ILE A 1 933 ? -44.039 -22.875 6.831 1.00 85.75 933 ILE A CA 1
ATOM 7790 C C . ILE A 1 933 ? -45.256 -22.006 7.181 1.00 85.75 933 ILE A C 1
ATOM 7792 O O . ILE A 1 933 ? -46.026 -22.355 8.078 1.00 85.75 933 ILE A O 1
ATOM 7796 N N . GLY A 1 934 ? -45.467 -20.909 6.451 1.00 87.88 934 GLY A N 1
ATOM 7797 C CA . GLY A 1 934 ? -46.626 -20.031 6.595 1.00 87.88 934 GLY A CA 1
ATOM 7798 C C . GLY A 1 934 ? -47.950 -20.765 6.379 1.00 87.88 934 GLY A C 1
ATOM 7799 O O . GLY A 1 934 ? -48.854 -20.647 7.208 1.00 87.88 934 GLY A O 1
ATOM 7800 N N . PHE A 1 935 ? -48.052 -21.586 5.332 1.00 88.12 935 PHE A N 1
ATOM 7801 C CA . PHE A 1 935 ? -49.229 -22.421 5.072 1.00 88.12 935 PHE A CA 1
ATOM 7802 C C . PHE A 1 935 ? -49.460 -23.469 6.164 1.00 88.12 935 PHE A C 1
ATOM 7804 O O . PHE A 1 935 ? -50.602 -23.675 6.574 1.00 88.12 935 PHE A O 1
ATOM 7811 N N . VAL A 1 936 ? -48.402 -24.089 6.697 1.00 87.12 936 VAL A N 1
ATOM 7812 C CA . VAL A 1 936 ? -48.520 -25.027 7.828 1.00 87.12 936 VAL A CA 1
ATOM 7813 C C . VAL A 1 936 ? -49.090 -24.320 9.059 1.00 87.12 936 VAL A C 1
ATOM 7815 O O . VAL A 1 936 ? -50.047 -24.807 9.664 1.00 87.12 936 VAL A O 1
ATOM 7818 N N . LEU A 1 937 ? -48.543 -23.152 9.413 1.00 86.25 937 LEU A N 1
ATOM 7819 C CA . LEU A 1 937 ? -49.023 -22.349 10.542 1.00 86.25 937 LEU A CA 1
ATOM 7820 C C . LEU A 1 937 ? -50.478 -21.911 10.345 1.00 86.25 937 LEU A C 1
ATOM 7822 O O . LEU A 1 937 ? -51.283 -22.035 11.269 1.00 86.25 937 LEU A O 1
ATOM 7826 N N . ALA A 1 938 ? -50.839 -21.467 9.140 1.00 86.12 938 ALA A N 1
ATOM 7827 C CA . ALA A 1 938 ? -52.220 -21.152 8.794 1.00 86.12 938 ALA A CA 1
ATOM 7828 C C . ALA A 1 938 ? -53.132 -22.380 8.952 1.00 86.12 938 ALA A C 1
ATOM 7830 O O . ALA A 1 938 ? -54.210 -22.266 9.530 1.00 86.12 938 ALA A O 1
ATOM 7831 N N . GLY A 1 939 ? -52.677 -23.566 8.537 1.00 89.06 939 GLY A N 1
ATOM 7832 C CA . GLY A 1 939 ? -53.378 -24.833 8.744 1.00 89.06 939 GLY A CA 1
ATOM 7833 C C . GLY A 1 939 ? -53.655 -25.128 10.219 1.00 89.06 939 GLY A C 1
ATOM 7834 O O . GLY A 1 939 ? -54.780 -25.483 10.564 1.00 89.06 939 GLY A O 1
ATOM 7835 N N . PHE A 1 940 ? -52.681 -24.909 11.108 1.00 83.56 940 PHE A N 1
ATOM 7836 C CA . PHE A 1 940 ? -52.885 -25.039 12.557 1.00 83.56 940 PHE A CA 1
ATOM 7837 C C . PHE A 1 940 ? -53.913 -24.039 13.100 1.00 83.56 940 PHE A C 1
ATOM 7839 O O . PHE A 1 940 ? -54.775 -24.418 13.895 1.00 83.56 940 PHE A O 1
ATOM 7846 N N . VAL A 1 941 ? -53.852 -22.778 12.661 1.00 84.94 941 VAL A N 1
ATOM 7847 C CA . VAL A 1 941 ? -54.809 -21.737 13.072 1.00 84.94 941 VAL A CA 1
ATOM 7848 C C . VAL A 1 941 ? -56.222 -22.081 12.600 1.00 84.94 941 VAL A C 1
ATOM 7850 O O . VAL A 1 941 ? -57.166 -22.005 13.387 1.00 84.94 941 VAL A O 1
ATOM 7853 N N . ILE A 1 942 ? -56.372 -22.514 11.347 1.00 87.62 942 ILE A N 1
ATOM 7854 C CA . ILE A 1 942 ? -57.657 -22.922 10.769 1.00 87.62 942 ILE A CA 1
ATOM 7855 C C . ILE A 1 942 ? -58.188 -24.169 11.476 1.00 87.62 942 ILE A C 1
ATOM 7857 O O . ILE A 1 942 ? -59.356 -24.196 11.845 1.00 87.62 942 ILE A O 1
ATOM 7861 N N . ALA A 1 943 ? -57.350 -25.177 11.726 1.00 87.44 943 ALA A N 1
ATOM 7862 C CA . ALA A 1 943 ? -57.746 -26.390 12.439 1.00 87.44 943 ALA A CA 1
ATOM 7863 C C . ALA A 1 943 ? -58.214 -26.083 13.873 1.00 87.44 943 ALA A C 1
ATOM 7865 O O . ALA A 1 943 ? -59.206 -26.646 14.340 1.00 87.44 943 ALA A O 1
ATOM 7866 N N . TYR A 1 944 ? -57.537 -25.156 14.557 1.00 83.62 944 TYR A N 1
ATOM 7867 C CA . TYR A 1 944 ? -57.952 -24.672 15.872 1.00 83.62 944 TYR A CA 1
ATOM 7868 C C . TYR A 1 944 ? -59.290 -23.925 15.810 1.00 83.62 944 TYR A C 1
ATOM 7870 O O . TYR A 1 944 ? -60.191 -24.214 16.600 1.00 83.62 944 TYR A O 1
ATOM 7878 N N . ALA A 1 945 ? -59.448 -23.004 14.854 1.00 81.19 945 ALA A N 1
ATOM 7879 C CA . ALA A 1 945 ? -60.682 -22.247 14.665 1.00 81.19 945 ALA A CA 1
ATOM 7880 C C . ALA A 1 945 ? -61.864 -23.163 14.311 1.00 81.19 945 ALA A C 1
ATOM 7882 O O . ALA A 1 945 ? -62.926 -23.067 14.921 1.00 81.19 945 ALA A O 1
ATOM 7883 N N . LEU A 1 946 ? -61.670 -24.097 13.380 1.00 86.19 946 LEU A N 1
ATOM 7884 C CA . LEU A 1 946 ? -62.680 -25.064 12.956 1.00 86.19 946 LEU A CA 1
ATOM 7885 C C . LEU A 1 946 ? -63.106 -25.957 14.123 1.00 86.19 946 LEU A C 1
ATOM 7887 O O . LEU A 1 946 ? -64.298 -26.180 14.322 1.00 86.19 946 LEU A O 1
ATOM 7891 N N . ASN A 1 947 ? -62.156 -26.399 14.950 1.00 84.31 947 ASN A N 1
ATOM 7892 C CA . ASN A 1 947 ? -62.499 -27.148 16.149 1.00 84.31 947 ASN A CA 1
ATOM 7893 C C . ASN A 1 947 ? -63.352 -26.316 17.115 1.00 84.31 947 ASN A C 1
ATOM 7895 O O . ASN A 1 947 ? -64.448 -26.720 17.496 1.00 84.31 947 ASN A O 1
ATOM 7899 N N . LYS A 1 948 ? -62.876 -25.109 17.437 1.00 79.00 948 LYS A N 1
ATOM 7900 C CA . LYS A 1 948 ? -63.482 -24.271 18.470 1.00 79.00 948 LYS A CA 1
ATOM 7901 C C . LYS A 1 948 ? -64.860 -23.730 18.095 1.00 79.00 948 LYS A C 1
ATOM 7903 O O . LYS A 1 948 ? -65.717 -23.571 18.962 1.00 79.00 948 LYS A O 1
ATOM 7908 N N . PHE A 1 949 ? -65.053 -23.371 16.829 1.00 81.38 949 PHE A N 1
ATOM 7909 C CA . PHE A 1 949 ? -66.273 -22.702 16.376 1.00 81.38 949 PHE A CA 1
ATOM 7910 C C . PHE A 1 949 ? -67.296 -23.650 15.759 1.00 81.38 949 PHE A C 1
ATOM 7912 O O . PHE A 1 949 ? -68.483 -23.320 15.784 1.00 81.38 949 PHE A O 1
ATOM 7919 N N . VAL A 1 950 ? -66.859 -24.793 15.221 1.00 84.62 950 VAL A N 1
ATOM 7920 C CA . VAL A 1 950 ? -67.717 -25.709 14.459 1.00 84.62 950 VAL A CA 1
ATOM 7921 C C . VAL A 1 950 ? -67.840 -27.060 15.158 1.00 84.62 950 VAL A C 1
ATOM 7923 O O . VAL A 1 950 ? -68.944 -27.425 15.554 1.00 84.62 950 VAL A O 1
ATOM 7926 N N . LEU A 1 951 ? -66.734 -27.789 15.341 1.00 84.06 951 LEU A N 1
ATOM 7927 C CA . LEU A 1 951 ? -66.782 -29.174 15.833 1.00 84.06 951 LEU A CA 1
ATOM 7928 C C . LEU A 1 951 ? -67.308 -29.279 17.263 1.00 84.06 951 LEU A C 1
ATOM 7930 O O . LEU A 1 951 ? -68.211 -30.077 17.495 1.00 84.06 951 LEU A O 1
ATOM 7934 N N . ASP A 1 952 ? -66.804 -28.452 18.185 1.00 79.31 952 ASP A N 1
ATOM 7935 C CA . ASP A 1 952 ? -67.256 -28.455 19.583 1.00 79.31 952 ASP A CA 1
ATOM 7936 C C . ASP A 1 952 ? -68.783 -28.263 19.659 1.00 79.31 952 ASP A C 1
ATOM 7938 O O . ASP A 1 952 ? -69.484 -29.048 20.288 1.00 79.31 952 ASP A O 1
ATOM 7942 N N . LYS A 1 953 ? -69.329 -27.300 18.902 1.00 80.38 953 LYS A N 1
ATOM 7943 C CA . LYS A 1 953 ? -70.777 -27.040 18.867 1.00 80.38 953 LYS A CA 1
ATOM 7944 C C . LYS A 1 953 ? -71.579 -28.206 18.289 1.00 80.38 953 LYS A C 1
ATOM 7946 O O . LYS A 1 953 ? -72.655 -28.510 18.791 1.00 80.38 953 LYS A O 1
ATOM 7951 N N . ILE A 1 954 ? -71.089 -28.827 17.215 1.00 82.31 954 ILE A N 1
ATOM 7952 C CA . ILE A 1 954 ? -71.780 -29.942 16.553 1.00 82.31 954 ILE A CA 1
ATOM 7953 C C . ILE A 1 954 ? -71.813 -31.179 17.458 1.00 82.31 954 ILE A C 1
ATOM 7955 O O . ILE A 1 954 ? -72.850 -31.831 17.554 1.00 82.31 954 ILE A O 1
ATOM 7959 N N . PHE A 1 955 ? -70.706 -31.501 18.130 1.00 83.31 955 PHE A N 1
ATOM 7960 C CA . PHE A 1 955 ? -70.645 -32.657 19.026 1.00 83.31 955 PHE A CA 1
ATOM 7961 C C . PHE A 1 955 ? -71.497 -32.472 20.283 1.00 83.31 955 PHE A C 1
ATOM 7963 O O . PHE A 1 955 ? -72.172 -33.422 20.681 1.00 83.31 955 PHE A O 1
ATOM 7970 N N . ASP A 1 956 ? -71.551 -31.253 20.826 1.00 78.00 956 ASP A N 1
ATOM 7971 C CA . ASP A 1 956 ? -72.439 -30.911 21.943 1.00 78.00 956 ASP A CA 1
ATOM 7972 C C . ASP A 1 956 ? -73.924 -31.081 21.564 1.00 78.00 956 ASP A C 1
ATOM 7974 O O . ASP A 1 956 ? -74.728 -31.542 22.373 1.00 78.00 956 ASP A O 1
ATOM 7978 N N . LEU A 1 957 ? -74.291 -30.772 20.313 1.00 78.62 957 LEU A N 1
ATOM 7979 C CA . LEU A 1 957 ? -75.644 -30.968 19.770 1.00 78.62 957 LEU A CA 1
ATOM 7980 C C . LEU A 1 957 ? -76.000 -32.447 19.518 1.00 78.62 957 LEU A C 1
ATOM 7982 O O . LEU A 1 957 ? -77.170 -32.813 19.613 1.00 78.62 957 LEU A O 1
ATOM 7986 N N . LEU A 1 958 ? -75.019 -33.291 19.178 1.00 79.31 958 LEU A N 1
ATOM 7987 C CA . LEU A 1 958 ? -75.214 -34.699 18.793 1.00 79.31 958 LEU A CA 1
ATOM 7988 C C . LEU A 1 958 ? -75.023 -35.707 19.946 1.00 79.31 958 LEU A C 1
ATOM 7990 O O . LEU A 1 958 ? -75.228 -36.899 19.721 1.00 79.31 958 LEU A O 1
ATOM 7994 N N . LEU A 1 959 ? -74.644 -35.257 21.153 1.00 76.56 959 LEU A N 1
ATOM 7995 C CA . LEU A 1 959 ? -74.428 -36.094 22.352 1.00 76.56 959 LEU A CA 1
ATOM 7996 C C . LEU A 1 959 ? -73.493 -37.297 22.101 1.00 76.56 959 LEU A C 1
ATOM 7998 O O . LEU A 1 959 ? -73.759 -38.424 22.523 1.00 76.56 959 LEU A O 1
ATOM 8002 N N . VAL A 1 960 ? -72.399 -37.063 21.373 1.00 78.19 960 VAL A N 1
ATOM 8003 C CA . VAL A 1 960 ? -71.412 -38.097 21.022 1.00 78.19 960 VAL A CA 1
ATOM 8004 C C . VAL A 1 960 ? -70.519 -38.422 22.226 1.00 78.19 960 VAL A C 1
ATOM 8006 O O . VAL A 1 960 ? -70.149 -37.536 22.989 1.00 78.19 960 VAL A O 1
ATOM 8009 N N . ASP A 1 961 ? -70.135 -39.693 22.381 1.00 81.19 961 ASP A N 1
ATOM 8010 C CA . ASP A 1 961 ? -69.191 -40.137 23.414 1.00 81.19 961 ASP A CA 1
ATOM 8011 C C . ASP A 1 961 ? -67.839 -39.401 23.319 1.00 81.19 961 ASP A C 1
ATOM 8013 O O . ASP A 1 961 ? -67.290 -39.203 22.228 1.00 81.19 961 ASP A O 1
ATOM 8017 N N . THR A 1 962 ? -67.273 -39.024 24.468 1.00 76.44 962 THR A N 1
ATOM 8018 C CA . THR A 1 962 ? -66.062 -38.192 24.558 1.00 76.44 962 THR A CA 1
ATOM 8019 C C . THR A 1 962 ? -64.835 -38.851 23.924 1.00 76.44 962 THR A C 1
ATOM 8021 O O . THR A 1 962 ? -63.998 -38.161 23.331 1.00 76.44 962 THR A O 1
ATOM 8024 N N . GLY A 1 963 ? -64.732 -40.185 23.968 1.00 78.00 963 GLY A N 1
ATOM 8025 C CA . GLY A 1 963 ? -63.650 -40.928 23.320 1.00 78.00 963 GLY A CA 1
ATOM 8026 C C . GLY A 1 963 ? -63.716 -40.841 21.793 1.00 78.00 963 GLY A C 1
ATOM 8027 O O . GLY A 1 963 ? -62.693 -40.656 21.121 1.00 78.00 963 GLY A O 1
ATOM 8028 N N . VAL A 1 964 ? -64.927 -40.897 21.233 1.00 80.25 964 VAL A N 1
ATOM 8029 C CA . VAL A 1 964 ? -65.166 -40.737 19.791 1.00 80.25 964 VAL A CA 1
ATOM 8030 C C . VAL A 1 964 ? -64.953 -39.283 19.372 1.00 80.25 964 VAL A C 1
ATOM 8032 O O . VAL A 1 964 ? -64.261 -39.036 18.384 1.00 80.25 964 VAL A O 1
ATOM 8035 N N . GLN A 1 965 ? -65.454 -38.322 20.152 1.00 82.25 965 GLN A N 1
ATOM 8036 C CA . GLN A 1 965 ? -65.282 -36.888 19.905 1.00 82.25 965 GLN A CA 1
ATOM 8037 C C . GLN A 1 965 ? -63.803 -36.503 19.799 1.00 82.25 965 GLN A C 1
ATOM 8039 O O . GLN A 1 965 ? -63.381 -35.911 18.804 1.00 82.25 965 GLN A O 1
ATOM 8044 N N . HIS A 1 966 ? -62.981 -36.895 20.777 1.00 81.62 966 HIS A N 1
ATOM 8045 C CA . HIS A 1 966 ? -61.548 -36.604 20.741 1.00 81.62 966 HIS A CA 1
ATOM 8046 C C . HIS A 1 966 ? -60.856 -37.222 19.526 1.00 81.62 966 HIS A C 1
ATOM 8048 O O . HIS A 1 966 ? -60.028 -36.565 18.889 1.00 81.62 966 HIS A O 1
ATOM 8054 N N . THR A 1 967 ? -61.212 -38.458 19.177 1.00 84.50 967 THR A N 1
ATOM 8055 C CA . THR A 1 967 ? -60.619 -39.162 18.036 1.00 84.50 967 THR A CA 1
ATOM 8056 C C . THR A 1 967 ? -60.973 -38.478 16.716 1.00 84.50 967 THR A C 1
ATOM 8058 O O . THR A 1 967 ? -60.083 -38.190 15.914 1.00 84.50 967 THR A O 1
ATOM 8061 N N . VAL A 1 968 ? -62.251 -38.147 16.505 1.00 85.25 968 VAL A N 1
ATOM 8062 C CA . VAL A 1 968 ? -62.724 -37.494 15.275 1.00 85.25 968 VAL A CA 1
ATOM 8063 C C . VAL A 1 968 ? -62.159 -36.079 15.154 1.00 85.25 968 VAL A C 1
ATOM 8065 O O . VAL A 1 968 ? -61.652 -35.718 14.092 1.00 85.25 968 VAL A O 1
ATOM 8068 N N . THR A 1 969 ? -62.149 -35.298 16.237 1.00 86.12 969 THR A N 1
ATOM 8069 C CA . THR A 1 969 ? -61.547 -33.958 16.244 1.00 86.12 969 THR A CA 1
ATOM 8070 C C . THR A 1 969 ? -60.073 -33.994 15.853 1.00 86.12 969 THR A C 1
ATOM 8072 O O . THR A 1 969 ? -59.634 -33.193 15.026 1.00 86.12 969 THR A O 1
ATOM 8075 N N . ARG A 1 970 ? -59.290 -34.928 16.406 1.00 87.94 970 ARG A N 1
ATOM 8076 C CA . ARG A 1 970 ? -57.869 -35.068 16.049 1.00 87.94 970 ARG A CA 1
ATOM 8077 C C . ARG A 1 970 ? -57.682 -35.475 14.594 1.00 87.94 970 ARG A C 1
ATOM 8079 O O . ARG A 1 970 ? -56.823 -34.911 13.920 1.00 87.94 970 ARG A O 1
ATOM 8086 N N . LEU A 1 971 ? -58.511 -36.388 14.097 1.00 87.75 971 LEU A N 1
ATOM 8087 C CA . LEU A 1 971 ? -58.453 -36.839 12.710 1.00 87.75 971 LEU A CA 1
ATOM 8088 C C . LEU A 1 971 ? -58.754 -35.690 11.735 1.00 87.75 971 LEU A C 1
ATOM 8090 O O . LEU A 1 971 ? -58.001 -35.481 10.786 1.00 87.75 971 LEU A O 1
ATOM 8094 N N . ILE A 1 972 ? -59.771 -34.872 12.025 1.00 88.81 972 ILE A N 1
ATOM 8095 C CA . ILE A 1 972 ? -60.101 -33.684 11.223 1.00 88.81 972 ILE A CA 1
ATOM 8096 C C . ILE A 1 972 ? -58.975 -32.643 11.281 1.00 88.81 972 ILE A C 1
ATOM 8098 O O . ILE A 1 972 ? -58.605 -32.095 10.243 1.00 88.81 972 ILE A O 1
ATOM 8102 N N . GLN A 1 973 ? -58.380 -32.395 12.454 1.00 86.88 973 GLN A N 1
ATOM 8103 C CA . GLN A 1 973 ? -57.230 -31.488 12.578 1.00 86.88 973 GLN A CA 1
ATOM 8104 C C . GLN A 1 973 ? -56.055 -31.939 11.702 1.00 86.88 973 GLN A C 1
ATOM 8106 O O . GLN A 1 973 ? -55.469 -31.116 10.997 1.00 86.88 973 GLN A O 1
ATOM 8111 N N . TYR A 1 974 ? -55.736 -33.237 11.698 1.00 88.94 974 TYR A N 1
ATOM 8112 C CA . TYR A 1 974 ? -54.690 -33.777 10.831 1.00 88.94 974 TYR A CA 1
ATOM 8113 C C . TYR A 1 974 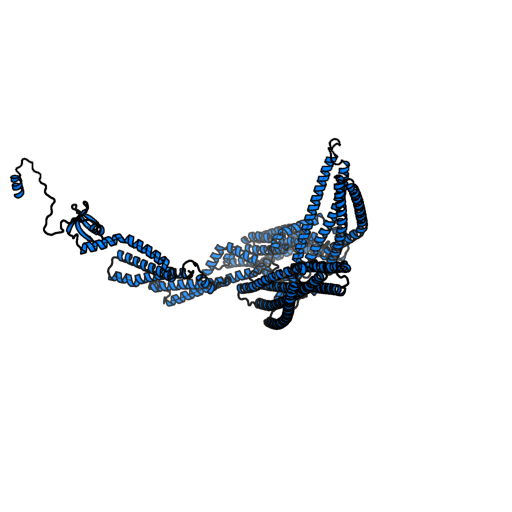? -55.035 -33.624 9.351 1.00 88.94 974 TYR A C 1
ATOM 8115 O O . TYR A 1 974 ? -54.177 -33.185 8.587 1.00 88.94 974 TYR A O 1
ATOM 8123 N N . CYS A 1 975 ? -56.280 -33.886 8.946 1.00 88.69 975 CYS A N 1
ATOM 8124 C CA . CYS A 1 975 ? -56.714 -33.660 7.567 1.00 88.69 975 CYS A CA 1
ATOM 8125 C C . CYS A 1 975 ? -56.540 -32.193 7.141 1.00 88.69 975 CYS A C 1
ATOM 8127 O O . CYS A 1 975 ? -55.976 -31.935 6.080 1.00 88.69 975 CYS A O 1
ATOM 8129 N N . VAL A 1 976 ? -56.955 -31.232 7.974 1.00 89.69 976 VAL A N 1
ATOM 8130 C CA . VAL A 1 976 ? -56.820 -29.793 7.678 1.00 89.69 976 VAL A CA 1
ATOM 8131 C C . VAL A 1 976 ? -55.352 -29.390 7.526 1.00 89.69 976 VAL A C 1
ATOM 8133 O O . VAL A 1 976 ? -55.006 -28.684 6.579 1.00 89.69 976 VAL A O 1
ATOM 8136 N N . ILE A 1 977 ? -54.474 -29.864 8.414 1.00 88.94 977 ILE A N 1
ATOM 8137 C CA . ILE A 1 977 ? -53.038 -29.561 8.345 1.00 88.94 977 ILE A CA 1
ATOM 8138 C C . ILE A 1 977 ? -52.412 -30.184 7.089 1.00 88.94 977 ILE A C 1
ATOM 8140 O O . ILE A 1 977 ? -51.670 -29.503 6.387 1.00 88.94 977 ILE A O 1
ATOM 8144 N N . ILE A 1 978 ? -52.736 -31.440 6.764 1.00 87.06 978 ILE A N 1
ATOM 8145 C CA . ILE A 1 978 ? -52.231 -32.122 5.559 1.00 87.06 978 ILE A CA 1
ATOM 8146 C C . ILE A 1 978 ? -52.658 -31.374 4.289 1.00 87.06 978 ILE A C 1
ATOM 8148 O O . ILE A 1 978 ? -51.839 -31.172 3.391 1.00 87.06 978 ILE A O 1
ATOM 8152 N N . ILE A 1 979 ? -53.909 -30.909 4.225 1.00 89.06 979 ILE A N 1
ATOM 8153 C CA . ILE A 1 979 ? -54.414 -30.115 3.097 1.00 89.06 979 ILE A CA 1
ATOM 8154 C C . ILE A 1 979 ? -53.675 -28.774 3.001 1.00 89.06 979 ILE A C 1
ATOM 8156 O O . ILE A 1 979 ? -53.250 -28.388 1.915 1.00 89.06 979 ILE A O 1
ATOM 8160 N N . ALA A 1 980 ? -53.467 -28.078 4.121 1.00 88.50 980 ALA A N 1
ATOM 8161 C CA . ALA A 1 980 ? -52.741 -26.809 4.134 1.00 88.50 980 ALA A CA 1
ATOM 8162 C C . ALA A 1 980 ? -51.284 -26.968 3.664 1.00 88.50 980 ALA A C 1
ATOM 8164 O O . ALA A 1 980 ? -50.801 -26.173 2.858 1.00 88.50 980 ALA A O 1
ATOM 8165 N N . VAL A 1 981 ? -50.608 -28.036 4.101 1.00 87.00 981 VAL A N 1
ATOM 8166 C CA . VAL A 1 981 ? -49.261 -28.403 3.635 1.00 87.00 981 VAL A CA 1
ATOM 8167 C C . VAL A 1 981 ? -49.262 -28.652 2.125 1.00 87.00 981 VAL A C 1
ATOM 8169 O O . VAL A 1 981 ? -48.408 -28.120 1.417 1.00 87.00 981 VAL A O 1
ATOM 8172 N N . PHE A 1 982 ? -50.236 -29.411 1.614 1.00 86.00 982 PHE A N 1
ATOM 8173 C CA . PHE A 1 982 ? -50.358 -29.699 0.184 1.00 86.00 982 PHE A CA 1
ATOM 8174 C C . PHE A 1 982 ? -50.517 -28.427 -0.658 1.00 86.00 982 PHE A C 1
ATOM 8176 O O . PHE A 1 982 ? -49.803 -28.252 -1.645 1.00 86.00 982 PHE A O 1
ATOM 8183 N N . ILE A 1 983 ? -51.392 -27.513 -0.230 1.00 88.00 983 ILE A N 1
ATOM 8184 C CA . ILE A 1 983 ? -51.597 -26.217 -0.891 1.00 88.00 983 ILE A CA 1
ATOM 8185 C C . ILE A 1 983 ? -50.300 -25.397 -0.883 1.00 88.00 983 ILE A C 1
ATOM 8187 O O . ILE A 1 983 ? -49.930 -24.835 -1.914 1.00 88.00 983 ILE A O 1
ATOM 8191 N N . GLY A 1 984 ? -49.568 -25.378 0.237 1.00 87.06 984 GLY A N 1
ATOM 8192 C CA . GLY A 1 984 ? -48.285 -24.677 0.330 1.00 87.06 984 GLY A CA 1
ATOM 8193 C C . GLY A 1 984 ? -47.250 -25.196 -0.669 1.00 87.06 984 GLY A C 1
ATOM 8194 O O . GLY A 1 984 ? -46.612 -24.417 -1.375 1.00 87.06 984 GLY A O 1
ATOM 8195 N N . PHE A 1 985 ? -47.138 -26.515 -0.813 1.00 85.31 985 PHE A N 1
ATOM 8196 C CA . PHE A 1 985 ? -46.251 -27.113 -1.810 1.00 85.31 985 PHE A CA 1
ATOM 8197 C C . PHE A 1 985 ? -46.721 -26.911 -3.257 1.00 85.31 985 PHE A C 1
ATOM 8199 O O . PHE A 1 985 ? -45.888 -26.780 -4.159 1.00 85.31 985 PHE A O 1
ATOM 8206 N N . GLN A 1 986 ? -48.032 -26.864 -3.502 1.00 84.06 986 GLN A N 1
ATOM 8207 C CA . GLN A 1 986 ? -48.579 -26.533 -4.817 1.00 84.06 986 GLN A CA 1
ATOM 8208 C C . GLN A 1 986 ? -48.244 -25.088 -5.214 1.00 84.06 986 GLN A C 1
ATOM 8210 O O . GLN A 1 986 ? -47.834 -24.868 -6.354 1.00 84.06 986 GLN A O 1
ATOM 8215 N N . ASN A 1 987 ? -48.345 -24.136 -4.279 1.00 83.69 987 ASN A N 1
ATOM 8216 C CA . ASN A 1 987 ? -48.031 -22.721 -4.512 1.00 83.69 987 ASN A CA 1
ATOM 8217 C C . ASN A 1 987 ? -46.558 -22.500 -4.889 1.00 83.69 987 ASN A C 1
ATOM 8219 O O . ASN A 1 987 ? -46.248 -21.715 -5.778 1.00 83.69 987 ASN A O 1
ATOM 8223 N N . VAL A 1 988 ? -45.657 -23.270 -4.275 1.00 81.25 988 VAL A N 1
ATOM 8224 C CA . VAL A 1 988 ? -44.208 -23.238 -4.547 1.00 81.25 988 VAL A CA 1
ATOM 8225 C C . VAL A 1 988 ? -43.821 -23.979 -5.843 1.00 81.25 988 VAL A C 1
ATOM 8227 O O . VAL A 1 988 ? -42.661 -23.995 -6.251 1.00 81.25 988 VAL A O 1
ATOM 8230 N N . GLY A 1 989 ? -44.780 -24.597 -6.542 1.00 76.69 989 GLY A N 1
ATOM 8231 C CA . GLY A 1 989 ? -44.524 -25.328 -7.788 1.00 76.69 989 GLY A CA 1
ATOM 8232 C C . GLY A 1 989 ? -44.000 -26.758 -7.594 1.00 76.69 989 GLY A C 1
ATOM 8233 O O . GLY A 1 989 ? -43.592 -27.393 -8.566 1.00 76.69 989 GLY A O 1
ATOM 8234 N N . LEU A 1 990 ? -44.059 -27.295 -6.367 1.00 79.12 990 LEU A N 1
ATOM 8235 C CA . LEU A 1 990 ? -43.713 -28.684 -6.010 1.00 79.12 990 LEU A CA 1
ATOM 8236 C C . LEU A 1 990 ? -44.920 -29.643 -6.026 1.00 79.12 990 LEU A C 1
ATOM 8238 O O . LEU A 1 990 ? -44.795 -30.819 -5.676 1.00 79.12 990 LEU A O 1
ATOM 8242 N N . GLY A 1 991 ? -46.089 -29.168 -6.462 1.00 77.94 991 GLY A N 1
ATOM 8243 C CA . GLY A 1 991 ? -47.344 -29.924 -6.416 1.00 77.94 991 GLY A CA 1
ATOM 8244 C C . GLY A 1 991 ? -47.306 -31.279 -7.135 1.00 77.94 991 GLY A C 1
ATOM 8245 O O . GLY A 1 991 ? -47.891 -32.238 -6.643 1.00 77.94 991 GLY A O 1
ATOM 8246 N N . GLN A 1 992 ? -46.580 -31.409 -8.253 1.00 77.94 992 GLN A N 1
ATOM 8247 C CA . GLN A 1 992 ? -46.510 -32.673 -9.004 1.00 77.94 992 GLN A CA 1
ATOM 8248 C C . GLN A 1 992 ? -45.764 -33.771 -8.232 1.00 77.94 992 GLN A C 1
ATOM 8250 O O . GLN A 1 992 ? -46.207 -34.917 -8.208 1.00 77.94 992 GLN A O 1
ATOM 8255 N N . LEU A 1 993 ? -44.658 -33.424 -7.571 1.00 77.00 993 LEU A N 1
ATOM 8256 C CA . LEU A 1 993 ? -43.824 -34.381 -6.841 1.00 77.00 993 LEU A CA 1
ATOM 8257 C C . LEU A 1 993 ? -44.555 -34.924 -5.606 1.00 77.00 993 LEU A C 1
ATOM 8259 O O . LEU A 1 993 ? -44.540 -36.124 -5.335 1.00 77.00 993 LEU A O 1
ATOM 8263 N N . ILE A 1 994 ? -45.269 -34.048 -4.900 1.00 80.94 994 ILE A N 1
ATOM 8264 C CA . ILE A 1 994 ? -46.077 -34.433 -3.740 1.00 80.94 994 ILE A CA 1
ATOM 8265 C C . ILE A 1 994 ? -47.380 -35.107 -4.146 1.00 80.94 994 ILE A C 1
ATOM 8267 O O . ILE A 1 994 ? -47.811 -36.022 -3.455 1.00 80.94 994 ILE A O 1
ATOM 8271 N N . GLY A 1 995 ? -47.971 -34.737 -5.282 1.00 82.69 995 GLY A N 1
ATOM 8272 C CA . GLY A 1 995 ? -49.117 -35.451 -5.842 1.00 82.69 995 GLY A CA 1
ATOM 8273 C C . GLY A 1 995 ? -48.813 -36.934 -6.070 1.00 82.69 995 GLY A C 1
ATOM 8274 O O . GLY A 1 995 ? -49.620 -37.784 -5.703 1.00 82.69 995 GLY A O 1
ATOM 8275 N N . VAL A 1 996 ? -47.618 -37.261 -6.580 1.00 83.94 996 VAL A N 1
ATOM 8276 C CA . VAL A 1 996 ? -47.165 -38.657 -6.738 1.00 83.94 996 VAL A CA 1
ATOM 8277 C C . VAL A 1 996 ? -46.985 -39.348 -5.381 1.00 83.94 996 VAL A C 1
ATOM 8279 O O . VAL A 1 996 ? -47.433 -40.481 -5.210 1.00 83.94 996 VAL A O 1
ATOM 8282 N N . LEU A 1 997 ? -46.387 -38.668 -4.397 1.00 83.12 997 LEU A N 1
ATOM 8283 C CA . LEU A 1 997 ? -46.184 -39.215 -3.050 1.00 83.12 997 LEU A CA 1
ATOM 8284 C C . LEU A 1 997 ? -47.513 -39.480 -2.323 1.00 83.12 997 LEU A C 1
ATOM 8286 O O . LEU A 1 997 ? -47.698 -40.545 -1.736 1.00 83.12 997 LEU A O 1
ATOM 8290 N N . ILE A 1 998 ? -48.450 -38.530 -2.389 1.00 83.81 998 ILE A N 1
ATOM 8291 C CA . ILE A 1 998 ? -49.804 -38.671 -1.841 1.00 83.81 998 ILE A CA 1
ATOM 8292 C C . ILE A 1 998 ? -50.551 -39.778 -2.577 1.00 83.81 998 ILE A C 1
ATOM 8294 O O . ILE A 1 998 ? -51.231 -40.563 -1.929 1.00 83.81 998 ILE A O 1
ATOM 8298 N N . GLY A 1 999 ? -50.391 -39.889 -3.898 1.00 85.12 999 GLY A N 1
ATOM 8299 C CA . GLY A 1 999 ? -50.941 -40.999 -4.674 1.00 85.12 999 GLY A CA 1
ATOM 8300 C C . GLY A 1 999 ? -50.457 -42.355 -4.155 1.00 85.12 999 GLY A C 1
ATOM 8301 O O . GLY A 1 999 ? -51.271 -43.231 -3.873 1.00 85.12 999 GLY A O 1
ATOM 8302 N N . ALA A 1 1000 ? -49.148 -42.510 -3.937 1.00 87.25 1000 ALA A N 1
ATOM 8303 C CA . ALA A 1 1000 ? -48.574 -43.732 -3.371 1.00 87.25 1000 ALA A CA 1
ATOM 8304 C C . ALA A 1 1000 ? -49.062 -44.008 -1.934 1.00 87.25 1000 ALA A C 1
ATOM 8306 O O . ALA A 1 1000 ? -49.410 -45.143 -1.603 1.00 87.25 1000 ALA A O 1
ATOM 8307 N N . LEU A 1 1001 ? -49.146 -42.973 -1.092 1.00 85.31 1001 LEU A N 1
ATOM 8308 C CA . LEU A 1 1001 ? -49.688 -43.072 0.268 1.00 85.31 1001 LEU A CA 1
ATOM 8309 C C . LEU A 1 1001 ? -51.170 -43.457 0.275 1.00 85.31 1001 LEU A C 1
ATOM 8311 O O . LEU A 1 1001 ? -51.568 -44.311 1.060 1.00 85.31 1001 LEU A O 1
ATOM 8315 N N . ALA A 1 1002 ? -51.982 -42.871 -0.605 1.00 85.75 1002 ALA A N 1
ATOM 8316 C CA . ALA A 1 1002 ? -53.402 -43.178 -0.734 1.00 85.75 1002 ALA A CA 1
ATOM 8317 C C . ALA A 1 1002 ? -53.618 -44.637 -1.151 1.00 85.75 1002 ALA A C 1
ATOM 8319 O O . ALA A 1 1002 ? -54.475 -45.315 -0.585 1.00 85.75 1002 ALA A O 1
ATOM 8320 N N . VAL A 1 1003 ? -52.790 -45.145 -2.071 1.00 87.06 1003 VAL A N 1
ATOM 8321 C CA . VAL A 1 1003 ? -52.772 -46.567 -2.437 1.00 87.06 1003 VAL A CA 1
ATOM 8322 C C . VAL A 1 1003 ? -52.415 -47.432 -1.222 1.00 87.06 1003 VAL A C 1
ATOM 8324 O O . VAL A 1 1003 ? -53.134 -48.386 -0.927 1.00 87.06 1003 VAL A O 1
ATOM 8327 N N . GLY A 1 1004 ? -51.373 -47.074 -0.462 1.00 87.56 1004 GLY A N 1
ATOM 8328 C CA . GLY A 1 1004 ? -50.981 -47.790 0.761 1.00 87.56 1004 GLY A CA 1
ATOM 8329 C C . GLY A 1 1004 ? -52.071 -47.814 1.842 1.00 87.56 1004 GLY A C 1
ATOM 8330 O O . GLY A 1 1004 ? -52.346 -48.864 2.423 1.00 87.56 1004 GLY A O 1
ATOM 8331 N N . ILE A 1 1005 ? -52.746 -46.684 2.071 1.00 87.00 1005 ILE A N 1
ATOM 8332 C CA . ILE A 1 1005 ? -53.882 -46.585 3.002 1.00 87.00 1005 ILE A CA 1
ATOM 8333 C C . ILE A 1 1005 ? -55.058 -47.434 2.503 1.00 87.00 1005 ILE A C 1
ATOM 8335 O O . ILE A 1 1005 ? -55.673 -48.150 3.293 1.00 87.00 1005 ILE A O 1
ATOM 8339 N N . GLY A 1 1006 ? -55.346 -47.411 1.199 1.00 85.62 1006 GLY A N 1
ATOM 8340 C CA . GLY A 1 1006 ? -56.387 -48.239 0.587 1.00 85.62 1006 GLY A CA 1
ATOM 8341 C C . GLY A 1 1006 ? -56.153 -49.737 0.798 1.00 85.62 1006 GLY A C 1
ATOM 8342 O O . GLY A 1 1006 ? -57.091 -50.463 1.123 1.00 85.62 1006 GLY A O 1
ATOM 8343 N N . PHE A 1 1007 ? -54.899 -50.192 0.708 1.00 85.94 1007 PHE A N 1
ATOM 8344 C CA . PHE A 1 1007 ? -54.537 -51.573 1.034 1.00 85.94 1007 PHE A CA 1
ATOM 8345 C C . PHE A 1 1007 ? -54.757 -51.915 2.514 1.00 85.94 1007 PHE A C 1
ATOM 8347 O O . PHE A 1 1007 ? -55.202 -53.021 2.808 1.00 85.94 1007 PHE A O 1
ATOM 8354 N N . TYR A 1 1008 ? -54.498 -50.984 3.437 1.00 85.44 1008 TYR A N 1
ATOM 8355 C CA . TYR A 1 1008 ? -54.668 -51.214 4.877 1.00 85.44 1008 TYR A CA 1
ATOM 8356 C C . TYR A 1 1008 ? -56.142 -51.245 5.317 1.00 85.44 1008 TYR A C 1
ATOM 8358 O O . TYR A 1 1008 ? -56.530 -52.059 6.152 1.00 85.44 1008 TYR A O 1
ATOM 8366 N N . ILE A 1 1009 ? -56.987 -50.381 4.741 1.00 87.81 1009 ILE A N 1
ATOM 8367 C CA . ILE A 1 1009 ? -58.424 -50.303 5.077 1.00 87.81 1009 ILE A CA 1
ATOM 8368 C C . ILE A 1 1009 ? -59.245 -51.374 4.318 1.00 87.81 1009 ILE A C 1
ATOM 8370 O O . ILE A 1 1009 ? -60.441 -51.548 4.561 1.00 87.81 1009 ILE A O 1
ATOM 8374 N N . LYS A 1 1010 ? -58.603 -52.157 3.442 1.00 87.62 1010 LYS A N 1
ATOM 8375 C CA . LYS A 1 1010 ? -59.247 -53.193 2.627 1.00 87.62 1010 LYS A CA 1
ATOM 8376 C C . LYS A 1 1010 ? -60.093 -54.172 3.450 1.00 87.62 1010 LYS A C 1
ATOM 8378 O O . LYS A 1 1010 ? -61.255 -54.381 3.110 1.00 87.62 1010 LYS A O 1
ATOM 8383 N N . ASP A 1 1011 ? -59.546 -54.744 4.524 1.00 85.19 1011 ASP A N 1
ATOM 8384 C CA . ASP A 1 1011 ? -60.239 -55.793 5.288 1.00 85.19 1011 ASP A CA 1
ATOM 8385 C C . ASP A 1 1011 ? -61.457 -55.257 6.068 1.00 85.19 1011 ASP A C 1
ATOM 8387 O O . ASP A 1 1011 ? -62.543 -55.824 5.920 1.00 85.19 1011 ASP A O 1
ATOM 8391 N N . PRO A 1 1012 ? -61.368 -54.129 6.811 1.00 86.38 1012 PRO A N 1
ATOM 8392 C CA . PRO A 1 1012 ? -62.548 -53.509 7.420 1.00 86.38 1012 PRO A CA 1
ATOM 8393 C C . PRO A 1 1012 ? -63.653 -53.145 6.420 1.00 86.38 1012 PRO A C 1
ATOM 8395 O O . PRO A 1 1012 ? -64.833 -53.326 6.722 1.00 86.38 1012 PRO A O 1
ATOM 8398 N N . ILE A 1 1013 ? -63.292 -52.636 5.233 1.00 87.25 1013 ILE A N 1
ATOM 8399 C CA . ILE A 1 1013 ? -64.272 -52.322 4.181 1.00 87.25 1013 ILE A CA 1
ATOM 8400 C C . ILE A 1 1013 ? -64.900 -53.603 3.637 1.00 87.25 1013 ILE A C 1
ATOM 8402 O O . ILE A 1 1013 ? -66.112 -53.638 3.443 1.00 87.25 1013 ILE A O 1
ATOM 8406 N N . SER A 1 1014 ? -64.110 -54.656 3.426 1.00 88.56 1014 SER A N 1
ATOM 8407 C CA . SER A 1 1014 ? -64.610 -55.960 2.980 1.00 88.56 1014 SER A CA 1
ATOM 8408 C C . SER A 1 1014 ? -65.658 -56.516 3.947 1.00 88.56 1014 SER A C 1
ATOM 8410 O O . SER A 1 1014 ? -66.730 -56.940 3.517 1.00 88.56 1014 SER A O 1
ATOM 8412 N N . ASP A 1 1015 ? -65.410 -56.431 5.258 1.00 90.38 1015 ASP A N 1
ATOM 8413 C CA . ASP A 1 1015 ? -66.378 -56.843 6.279 1.00 90.38 1015 ASP A CA 1
ATOM 8414 C C . ASP A 1 1015 ? -67.652 -55.982 6.277 1.00 90.38 1015 ASP A C 1
ATOM 8416 O O . ASP A 1 1015 ? -68.753 -56.512 6.450 1.00 90.38 1015 ASP A O 1
ATOM 8420 N N . LEU A 1 1016 ? -67.525 -54.669 6.056 1.00 91.00 1016 LEU A N 1
ATOM 8421 C CA . LEU A 1 1016 ? -68.669 -53.757 5.963 1.00 91.00 1016 LEU A CA 1
ATOM 8422 C C . LEU A 1 1016 ? -69.511 -54.034 4.710 1.00 91.00 1016 LEU A C 1
ATOM 8424 O O . LEU A 1 1016 ? -70.738 -54.056 4.771 1.00 91.00 1016 LEU A O 1
ATOM 8428 N N . VAL A 1 1017 ? -68.869 -54.264 3.566 1.00 89.81 1017 VAL A N 1
ATOM 8429 C CA . VAL A 1 1017 ? -69.563 -54.611 2.321 1.00 89.81 1017 VAL A CA 1
ATOM 8430 C C . VAL A 1 1017 ? -70.233 -55.976 2.464 1.00 89.81 1017 VAL A C 1
ATOM 8432 O O . VAL A 1 1017 ? -71.412 -56.111 2.146 1.00 89.81 1017 VAL A O 1
ATOM 8435 N N . ALA A 1 1018 ? -69.538 -56.966 3.027 1.00 89.56 1018 ALA A N 1
ATOM 8436 C CA . ALA A 1 1018 ? -70.108 -58.279 3.311 1.00 89.56 1018 ALA A CA 1
ATOM 8437 C C . ALA A 1 1018 ? -71.295 -58.196 4.282 1.00 89.56 1018 ALA A C 1
ATOM 8439 O O . ALA A 1 1018 ? -72.293 -58.879 4.073 1.00 89.56 1018 ALA A O 1
ATOM 8440 N N . TYR A 1 1019 ? -71.244 -57.313 5.286 1.00 91.31 1019 TYR A N 1
ATOM 8441 C CA . TYR A 1 1019 ? -72.389 -57.024 6.152 1.00 91.31 1019 TYR A CA 1
ATOM 8442 C C . TYR A 1 1019 ? -73.612 -56.571 5.350 1.00 91.31 1019 TYR A C 1
ATOM 8444 O O . TYR A 1 1019 ? -74.692 -57.143 5.500 1.00 91.31 1019 TYR A O 1
ATOM 8452 N N . PHE A 1 1020 ? -73.443 -55.575 4.472 1.00 90.38 1020 PHE A N 1
ATOM 8453 C CA . PHE A 1 1020 ? -74.524 -55.092 3.612 1.00 90.38 1020 PHE A CA 1
ATOM 8454 C C . PHE A 1 1020 ? -75.065 -56.199 2.705 1.00 90.38 1020 PHE A C 1
ATOM 8456 O O . PHE A 1 1020 ? -76.281 -56.348 2.596 1.00 90.38 1020 PHE A O 1
ATOM 8463 N N . ILE A 1 1021 ? -74.194 -57.014 2.105 1.00 89.50 1021 ILE A N 1
ATOM 8464 C CA . ILE A 1 1021 ? -74.634 -58.119 1.247 1.00 89.50 1021 ILE A CA 1
ATOM 8465 C C . ILE A 1 1021 ? -75.414 -59.164 2.056 1.00 89.50 1021 ILE A C 1
ATOM 8467 O O . ILE A 1 1021 ? -76.484 -59.584 1.619 1.00 89.50 1021 ILE A O 1
ATOM 8471 N N . ILE A 1 1022 ? -74.950 -59.534 3.254 1.00 89.75 1022 ILE A N 1
ATOM 8472 C CA . ILE A 1 1022 ? -75.666 -60.459 4.146 1.00 89.75 1022 ILE A CA 1
ATOM 8473 C C . ILE A 1 1022 ? -77.048 -59.899 4.511 1.00 89.75 1022 ILE A C 1
ATOM 8475 O O . ILE A 1 1022 ? -78.026 -60.643 4.510 1.00 89.75 1022 ILE A O 1
ATOM 8479 N N . LEU A 1 1023 ? -77.170 -58.596 4.775 1.00 87.69 1023 LEU A N 1
ATOM 8480 C CA . LEU A 1 1023 ? -78.462 -57.971 5.081 1.00 87.69 1023 LEU A CA 1
ATOM 8481 C C . LEU A 1 1023 ? -79.430 -57.958 3.888 1.00 87.69 1023 LEU A C 1
ATOM 8483 O O . LEU A 1 1023 ? -80.637 -58.142 4.084 1.00 87.69 1023 LEU A O 1
ATOM 8487 N N . VAL A 1 1024 ? -78.910 -57.721 2.679 1.00 87.81 1024 VAL A N 1
ATOM 8488 C CA . VAL A 1 1024 ? -79.706 -57.600 1.448 1.00 87.81 1024 VAL A CA 1
ATOM 8489 C C . VAL A 1 1024 ? -80.095 -58.972 0.902 1.00 87.81 1024 VAL A C 1
ATOM 8491 O O . VAL A 1 1024 ? -81.278 -59.236 0.711 1.00 87.81 1024 VAL A O 1
ATOM 8494 N N . GLN A 1 1025 ? -79.120 -59.856 0.677 1.00 85.75 1025 GLN A N 1
ATOM 8495 C CA . GLN A 1 1025 ? -79.348 -61.183 0.093 1.00 85.75 1025 GLN A CA 1
ATOM 8496 C C . GLN A 1 1025 ? -79.856 -62.202 1.122 1.00 85.75 1025 GLN A C 1
ATOM 8498 O O . GLN A 1 1025 ? -80.485 -63.189 0.750 1.00 85.75 1025 GLN A O 1
ATOM 8503 N N . ARG A 1 1026 ? -79.611 -61.960 2.418 1.00 84.50 1026 ARG A N 1
ATOM 8504 C CA . ARG A 1 1026 ? -80.021 -62.818 3.545 1.00 84.50 1026 ARG A CA 1
ATOM 8505 C C . ARG A 1 1026 ? -79.693 -64.313 3.359 1.00 84.50 1026 ARG A C 1
ATOM 8507 O O . ARG A 1 1026 ? -80.583 -65.135 3.591 1.00 84.50 1026 ARG A O 1
ATOM 8514 N N . PRO A 1 1027 ? -78.445 -64.690 2.997 1.00 83.50 1027 PRO A N 1
ATOM 8515 C CA . PRO A 1 1027 ? -78.035 -66.100 2.926 1.00 83.50 1027 PRO A CA 1
ATOM 8516 C C . PRO A 1 1027 ? -78.083 -66.787 4.303 1.00 83.50 1027 PRO A C 1
ATOM 8518 O O . PRO A 1 1027 ? -78.312 -67.990 4.406 1.00 83.50 1027 PRO A O 1
ATOM 8521 N N . ILE A 1 1028 ? -77.919 -65.996 5.367 1.00 87.56 1028 ILE A N 1
ATOM 8522 C CA . ILE A 1 1028 ? -78.093 -66.388 6.763 1.00 87.56 1028 ILE A CA 1
ATOM 8523 C C . ILE A 1 1028 ? -78.960 -65.348 7.474 1.00 87.56 1028 ILE A C 1
ATOM 8525 O O . ILE A 1 1028 ? -78.854 -64.146 7.206 1.00 87.56 1028 ILE A O 1
ATOM 8529 N N . LYS A 1 1029 ? -79.818 -65.793 8.391 1.00 87.31 1029 LYS A N 1
ATOM 8530 C CA . LYS A 1 1029 ? -80.656 -64.924 9.226 1.00 87.31 1029 LYS A CA 1
ATOM 8531 C C . LYS A 1 1029 ? -80.349 -65.147 10.700 1.00 87.31 1029 LYS A C 1
ATOM 8533 O O . LYS A 1 1029 ? -79.863 -66.195 11.114 1.00 87.31 1029 LYS A O 1
ATOM 8538 N N . ILE A 1 1030 ? -80.631 -64.130 11.512 1.00 88.31 1030 ILE A N 1
ATOM 8539 C CA . ILE A 1 1030 ? -80.548 -64.255 12.969 1.00 88.31 1030 ILE A CA 1
ATOM 8540 C C . ILE A 1 1030 ? -81.546 -65.335 13.403 1.00 88.31 1030 ILE A C 1
ATOM 8542 O O . ILE A 1 1030 ? -82.736 -65.216 13.118 1.00 88.31 1030 ILE A O 1
ATOM 8546 N N . GLY A 1 1031 ? -81.053 -66.367 14.086 1.00 85.00 1031 GLY A N 1
ATOM 8547 C CA . GLY A 1 1031 ? -81.820 -67.547 14.485 1.00 85.00 1031 GLY A CA 1
ATOM 8548 C C . GLY A 1 1031 ? -81.545 -68.808 13.660 1.00 85.00 1031 GLY A C 1
ATOM 8549 O O . GLY A 1 1031 ? -81.868 -69.889 14.145 1.00 85.00 1031 GLY A O 1
ATOM 8550 N N . ASP A 1 1032 ? -80.912 -68.704 12.487 1.00 88.25 1032 ASP A N 1
ATOM 8551 C CA . ASP A 1 1032 ? -80.589 -69.871 11.656 1.00 88.25 1032 ASP A CA 1
ATOM 8552 C C . ASP A 1 1032 ? -79.466 -70.710 12.289 1.00 88.25 1032 ASP A C 1
ATOM 8554 O O . ASP A 1 1032 ? -78.500 -70.160 12.839 1.00 88.25 1032 ASP A O 1
ATOM 8558 N N . TYR A 1 1033 ? -79.578 -72.039 12.191 1.00 86.44 1033 TYR A N 1
ATOM 8559 C CA . TYR A 1 1033 ? -78.490 -72.974 12.465 1.00 86.44 1033 TYR A CA 1
ATOM 8560 C C . TYR A 1 1033 ? -77.663 -73.157 11.193 1.00 86.44 1033 TYR A C 1
ATOM 8562 O O . TYR A 1 1033 ? -78.168 -73.634 10.176 1.00 86.44 1033 TYR A O 1
ATOM 8570 N N . VAL A 1 1034 ? -76.400 -72.737 11.247 1.00 87.00 1034 VAL A N 1
ATOM 8571 C CA . VAL A 1 1034 ? -75.522 -72.665 10.075 1.00 87.00 1034 VAL A CA 1
ATOM 8572 C C . VAL A 1 1034 ? -74.168 -73.299 10.363 1.00 87.00 1034 VAL A C 1
ATOM 8574 O O . VAL A 1 1034 ? -73.657 -73.220 11.486 1.00 87.00 1034 VAL A O 1
ATOM 8577 N N . GLN A 1 1035 ? -73.583 -73.896 9.331 1.00 86.44 1035 GLN A N 1
ATOM 8578 C CA . GLN A 1 1035 ? -72.222 -74.417 9.306 1.00 86.44 1035 GLN A CA 1
ATOM 8579 C C . GLN A 1 1035 ? -71.488 -73.775 8.143 1.00 86.44 1035 GLN A C 1
ATOM 8581 O O . GLN A 1 1035 ? -71.900 -73.885 6.992 1.00 86.44 1035 GLN A O 1
ATOM 8586 N N . ILE A 1 1036 ? -70.412 -73.070 8.467 1.00 87.31 1036 ILE A N 1
ATOM 8587 C CA . ILE A 1 1036 ? -69.548 -72.433 7.466 1.00 87.31 1036 ILE A CA 1
ATOM 8588 C C . ILE A 1 1036 ? -68.345 -73.344 7.187 1.00 87.31 1036 ILE A C 1
ATOM 8590 O O . ILE A 1 1036 ? -67.976 -73.560 6.043 1.00 87.31 1036 ILE A O 1
ATOM 8594 N N . ASP A 1 1037 ? -67.796 -73.944 8.244 1.00 83.19 1037 ASP A N 1
ATOM 8595 C CA . ASP A 1 1037 ? -66.728 -74.948 8.220 1.00 83.19 1037 ASP A CA 1
ATOM 8596 C C . ASP A 1 1037 ? -67.024 -75.992 9.313 1.00 83.19 1037 ASP A C 1
ATOM 8598 O O . ASP A 1 1037 ? -67.792 -75.675 10.226 1.00 83.19 1037 ASP A O 1
ATOM 8602 N N . PRO A 1 1038 ? -66.407 -77.192 9.302 1.00 76.50 1038 PRO A N 1
ATOM 8603 C CA . PRO A 1 1038 ? -66.658 -78.234 10.310 1.00 76.50 1038 PRO A CA 1
ATOM 8604 C C . PRO A 1 1038 ? -66.538 -77.754 11.769 1.00 76.50 1038 PRO A C 1
ATOM 8606 O O . PRO A 1 1038 ? -67.289 -78.199 12.636 1.00 76.50 1038 PRO A O 1
ATOM 8609 N N . ASP A 1 1039 ? -65.644 -76.794 12.032 1.00 76.38 1039 ASP A N 1
ATOM 8610 C CA . ASP A 1 1039 ? -65.425 -76.202 13.359 1.00 76.38 1039 ASP A CA 1
ATOM 8611 C C . ASP A 1 1039 ? -66.234 -74.912 13.612 1.00 76.38 1039 ASP A C 1
ATOM 8613 O O . ASP A 1 1039 ? -66.238 -74.376 14.729 1.00 76.38 1039 ASP A O 1
ATOM 8617 N N . THR A 1 1040 ? -66.943 -74.403 12.602 1.00 81.94 1040 THR A N 1
ATOM 8618 C CA . THR A 1 1040 ? -67.672 -73.121 12.596 1.00 81.94 1040 THR A CA 1
ATOM 8619 C C . THR A 1 1040 ? -69.173 -73.379 12.424 1.00 81.94 1040 THR A C 1
ATOM 8621 O O . THR A 1 1040 ? -69.801 -72.913 11.472 1.00 81.94 1040 THR A O 1
ATOM 8624 N N . THR A 1 1041 ? -69.748 -74.122 13.377 1.00 84.38 1041 THR A N 1
ATOM 8625 C CA . THR A 1 1041 ? -71.166 -74.520 13.375 1.00 84.38 1041 THR A CA 1
ATOM 8626 C C . THR A 1 1041 ? -71.919 -74.006 14.604 1.00 84.38 1041 THR A C 1
ATOM 8628 O O . THR A 1 1041 ? -71.473 -74.173 15.746 1.00 84.38 1041 THR A O 1
ATOM 8631 N N . GLY A 1 1042 ? -73.099 -73.414 14.405 1.00 88.25 1042 GLY A N 1
ATOM 8632 C CA . GLY A 1 1042 ? -73.945 -72.941 15.502 1.00 88.25 1042 GLY A CA 1
ATOM 8633 C C . GLY A 1 1042 ? -75.119 -72.064 15.066 1.00 88.25 1042 GLY A C 1
ATOM 8634 O O . GLY A 1 1042 ? -75.393 -71.912 13.882 1.00 88.25 1042 GLY A O 1
ATOM 8635 N N . VAL A 1 1043 ? -75.815 -71.469 16.039 1.00 89.38 1043 VAL A N 1
ATOM 8636 C CA . VAL A 1 1043 ? -76.961 -70.574 15.792 1.00 89.38 1043 VAL A CA 1
ATOM 8637 C C . VAL A 1 1043 ? -76.494 -69.126 15.665 1.00 89.38 1043 VAL A C 1
ATOM 8639 O O . VAL A 1 1043 ? -75.832 -68.610 16.574 1.00 89.38 1043 VAL A O 1
ATOM 8642 N N . VAL A 1 1044 ? -76.888 -68.433 14.597 1.00 91.44 1044 VAL A N 1
ATOM 8643 C CA . VAL A 1 1044 ? -76.585 -67.005 14.406 1.00 91.44 1044 VAL A CA 1
ATOM 8644 C C . VAL A 1 1044 ? -77.340 -66.159 15.437 1.00 91.44 1044 VAL A C 1
ATOM 8646 O O . VAL A 1 1044 ? -78.568 -66.148 15.474 1.00 91.44 1044 VAL A O 1
ATOM 8649 N N . ARG A 1 1045 ? -76.615 -65.414 16.279 1.00 91.31 1045 ARG A N 1
ATOM 8650 C CA . ARG A 1 1045 ? -77.188 -64.576 17.350 1.00 91.31 1045 ARG A CA 1
ATOM 8651 C C . ARG A 1 1045 ? -77.295 -63.109 16.989 1.00 91.31 1045 ARG A C 1
ATOM 8653 O O . ARG A 1 1045 ? -78.279 -62.467 17.343 1.00 91.31 1045 ARG A O 1
ATOM 8660 N N . LYS A 1 1046 ? -76.271 -62.566 16.340 1.00 90.94 1046 LYS A N 1
ATOM 8661 C CA . LYS A 1 1046 ? -76.228 -61.154 15.964 1.00 90.94 1046 LYS A CA 1
ATOM 8662 C C . LYS A 1 1046 ? -75.336 -60.985 14.751 1.00 90.94 1046 LYS A C 1
ATOM 8664 O O . LYS A 1 1046 ? -74.282 -61.602 14.673 1.00 90.94 1046 LYS A O 1
ATOM 8669 N N . ILE A 1 1047 ? -75.743 -60.112 13.846 1.00 90.06 1047 ILE A N 1
ATOM 8670 C CA . ILE A 1 1047 ? -74.925 -59.683 12.717 1.00 90.06 1047 ILE A CA 1
ATOM 8671 C C . ILE A 1 1047 ? -74.583 -58.217 12.990 1.00 90.06 1047 ILE A C 1
ATOM 8673 O O . ILE A 1 1047 ? -75.470 -57.403 13.236 1.00 90.06 1047 ILE A O 1
ATOM 8677 N N . THR A 1 1048 ? -73.294 -57.900 13.047 1.00 89.50 1048 THR A N 1
ATOM 8678 C CA . THR A 1 1048 ? -72.765 -56.542 13.247 1.00 89.50 1048 THR A CA 1
ATOM 8679 C C . THR A 1 1048 ? -72.028 -56.091 11.995 1.00 89.50 1048 THR A C 1
ATOM 8681 O O . THR A 1 1048 ? -71.677 -56.925 11.167 1.00 89.50 1048 THR A O 1
ATOM 8684 N N . ALA A 1 1049 ? -71.709 -54.798 11.888 1.00 84.81 1049 ALA A N 1
ATOM 8685 C CA . ALA A 1 1049 ? -71.010 -54.239 10.728 1.00 84.81 1049 ALA A CA 1
ATOM 8686 C C . ALA A 1 1049 ? -69.687 -54.947 10.373 1.00 84.81 1049 ALA A C 1
ATOM 8688 O O . ALA A 1 1049 ? -69.276 -54.896 9.221 1.00 84.81 1049 ALA A O 1
ATOM 8689 N N . ARG A 1 1050 ? -69.038 -55.627 11.331 1.00 88.25 1050 ARG A N 1
ATOM 8690 C CA . ARG A 1 1050 ? -67.761 -56.323 11.106 1.00 88.25 1050 ARG A CA 1
ATOM 8691 C C . ARG A 1 1050 ? -67.823 -57.846 11.237 1.00 88.25 1050 ARG A C 1
ATOM 8693 O O . ARG A 1 1050 ? -66.974 -58.542 10.694 1.00 88.25 1050 ARG A O 1
ATOM 8700 N N . SER A 1 1051 ? -68.795 -58.377 11.973 1.00 91.25 1051 SER A N 1
ATOM 8701 C CA . SER A 1 1051 ? -68.815 -59.804 12.293 1.00 91.25 1051 SER A CA 1
ATOM 8702 C C . SER A 1 1051 ? -70.209 -60.374 12.512 1.00 91.25 1051 SER A C 1
ATOM 8704 O O . SER A 1 1051 ? -71.115 -59.691 13.007 1.00 91.25 1051 SER A O 1
ATOM 8706 N N . VAL A 1 1052 ? -70.335 -61.665 12.223 1.00 90.56 1052 VAL A N 1
ATOM 8707 C CA . VAL A 1 1052 ? -71.450 -62.521 12.603 1.00 90.56 1052 VAL A CA 1
ATOM 8708 C C . VAL A 1 1052 ? -71.085 -63.239 13.893 1.00 90.56 1052 VAL A C 1
ATOM 8710 O O . VAL A 1 1052 ? -70.060 -63.909 14.000 1.00 90.56 1052 VAL A O 1
ATOM 8713 N N . ILE A 1 1053 ? -71.945 -63.096 14.890 1.00 92.12 1053 ILE A N 1
ATOM 8714 C CA . ILE A 1 1053 ? -71.805 -63.731 16.191 1.00 92.12 1053 ILE A CA 1
ATOM 8715 C C . ILE A 1 1053 ? -72.628 -65.017 16.170 1.00 92.12 1053 ILE A C 1
ATOM 8717 O O . ILE A 1 1053 ? -73.860 -64.970 16.118 1.00 92.12 1053 ILE A O 1
ATOM 8721 N N . ILE A 1 1054 ? -71.948 -66.158 16.221 1.00 90.31 1054 ILE A N 1
ATOM 8722 C CA . ILE A 1 1054 ? -72.527 -67.502 16.167 1.00 90.31 1054 ILE A CA 1
ATOM 8723 C C . ILE A 1 1054 ? -72.372 -68.158 17.540 1.00 90.31 1054 ILE A C 1
ATOM 8725 O O . ILE A 1 1054 ? -71.290 -68.156 18.122 1.00 90.31 1054 ILE A O 1
ATOM 8729 N N . ARG A 1 1055 ? -73.444 -68.739 18.079 1.00 90.62 1055 ARG A N 1
ATOM 8730 C CA . ARG A 1 1055 ? -73.404 -69.496 19.337 1.00 90.62 1055 ARG A CA 1
ATOM 8731 C C . ARG A 1 1055 ? -73.314 -70.990 19.044 1.00 90.62 1055 ARG A C 1
ATOM 8733 O O . ARG A 1 1055 ? -74.241 -71.558 18.466 1.00 90.62 1055 ARG A O 1
ATOM 8740 N N . LYS A 1 1056 ? -72.217 -71.620 19.467 1.00 87.94 1056 LYS A N 1
ATOM 8741 C CA . LYS A 1 1056 ? -71.975 -73.062 19.311 1.00 87.94 1056 LYS A CA 1
ATOM 8742 C C . LYS A 1 1056 ? -72.869 -73.892 20.244 1.00 87.94 1056 LYS A C 1
ATOM 8744 O O . LYS A 1 1056 ? -73.440 -73.368 21.203 1.00 87.94 1056 LYS A O 1
ATOM 8749 N N . LYS A 1 1057 ? -72.952 -75.209 19.996 1.00 81.56 1057 LYS A N 1
ATOM 8750 C CA . LYS A 1 1057 ? -73.728 -76.160 20.828 1.00 81.56 1057 LYS A CA 1
ATOM 8751 C C . LYS A 1 1057 ? -73.329 -76.114 22.312 1.00 81.56 1057 LYS A C 1
ATOM 8753 O O . LYS A 1 1057 ? -74.193 -76.171 23.176 1.00 81.56 1057 LYS A O 1
ATOM 8758 N N . ASN A 1 1058 ? -72.044 -75.919 22.614 1.00 82.75 1058 ASN A N 1
ATOM 8759 C CA . ASN A 1 1058 ? -71.522 -75.780 23.982 1.00 82.75 1058 ASN A CA 1
ATOM 8760 C C . ASN A 1 1058 ? -71.716 -74.372 24.588 1.00 82.75 1058 ASN A C 1
ATOM 8762 O O . ASN A 1 1058 ? -71.071 -74.029 25.573 1.00 82.75 1058 ASN A O 1
ATOM 8766 N N . SER A 1 1059 ? -72.576 -73.535 23.999 1.00 79.25 1059 SER A N 1
ATOM 8767 C CA . SER A 1 1059 ? -72.813 -72.141 24.396 1.00 79.25 1059 SER A CA 1
ATOM 8768 C C . SER A 1 1059 ? -71.619 -71.185 24.280 1.00 79.25 1059 SER A C 1
ATOM 8770 O O . SER A 1 1059 ? -71.762 -70.027 24.675 1.00 79.25 1059 SER A O 1
ATOM 8772 N N . SER A 1 1060 ? -70.490 -71.591 23.689 1.00 85.25 1060 SER A N 1
ATOM 8773 C CA . SER A 1 1060 ? -69.418 -70.643 23.378 1.00 85.25 1060 SER A CA 1
ATOM 8774 C C . SER A 1 1060 ? -69.823 -69.718 22.226 1.00 85.25 1060 SER A C 1
ATOM 8776 O O . SER A 1 1060 ? -70.582 -70.093 21.324 1.00 85.25 1060 SER A O 1
ATOM 8778 N N . THR A 1 1061 ? -69.346 -68.475 22.287 1.00 88.81 1061 THR A N 1
ATOM 8779 C CA . THR A 1 1061 ? -69.625 -67.457 21.273 1.00 88.81 1061 THR A CA 1
ATOM 8780 C C . THR A 1 1061 ? -68.450 -67.376 20.314 1.00 88.81 1061 THR A C 1
ATOM 8782 O O . THR A 1 1061 ? -67.333 -67.075 20.725 1.00 88.81 1061 THR A O 1
ATOM 8785 N N . LEU A 1 1062 ? -68.711 -67.636 19.039 1.00 89.31 1062 LEU A N 1
ATOM 8786 C CA . LEU A 1 1062 ? -67.754 -67.491 17.958 1.00 89.31 1062 LEU A CA 1
ATOM 8787 C C . LEU A 1 1062 ? -68.054 -66.202 17.194 1.00 89.31 1062 LEU A C 1
ATOM 8789 O O . LEU A 1 1062 ? -69.184 -65.974 16.767 1.00 89.31 1062 LEU A O 1
ATOM 8793 N N . VAL A 1 1063 ? -67.039 -65.359 17.034 1.00 90.62 1063 VAL A N 1
ATOM 8794 C CA . VAL A 1 1063 ? -67.136 -64.107 16.280 1.00 90.62 1063 VAL A CA 1
ATOM 8795 C C . VAL A 1 1063 ? -66.434 -64.317 14.949 1.00 90.62 1063 VAL A C 1
ATOM 8797 O O . VAL A 1 1063 ? -65.218 -64.481 14.911 1.00 90.62 1063 VAL A O 1
ATOM 8800 N N . VAL A 1 1064 ? -67.208 -64.343 13.868 1.00 89.19 1064 VAL A N 1
ATOM 8801 C CA . VAL A 1 1064 ? -66.707 -64.628 12.520 1.00 89.19 1064 VAL A CA 1
ATOM 8802 C C . VAL A 1 1064 ? -66.777 -63.349 11.684 1.00 89.19 1064 VAL A C 1
ATOM 8804 O O . VAL A 1 1064 ? -67.848 -62.744 11.633 1.00 89.19 1064 VAL A O 1
ATOM 8807 N N . PRO A 1 1065 ? -65.686 -62.900 11.038 1.00 90.88 1065 PRO A N 1
ATOM 8808 C CA . PRO A 1 1065 ? -65.717 -61.724 10.168 1.00 90.88 1065 PRO A CA 1
ATOM 8809 C C . PRO A 1 1065 ? -66.738 -61.886 9.040 1.00 90.88 1065 PRO A C 1
ATOM 8811 O O . PRO A 1 1065 ? -66.853 -62.963 8.458 1.00 90.88 1065 PRO A O 1
ATOM 8814 N N . ASN A 1 1066 ? -67.475 -60.829 8.700 1.00 92.38 1066 ASN A N 1
ATOM 8815 C CA . ASN A 1 1066 ? -68.523 -60.921 7.675 1.00 92.38 1066 ASN A CA 1
ATOM 8816 C C . ASN A 1 1066 ? -67.960 -61.318 6.305 1.00 92.38 1066 ASN A C 1
ATOM 8818 O O . ASN A 1 1066 ? -68.576 -62.110 5.590 1.00 92.38 1066 ASN A O 1
ATOM 8822 N N . SER A 1 1067 ? -66.779 -60.797 5.952 1.00 91.38 1067 SER A N 1
ATOM 8823 C CA . SER A 1 1067 ? -66.097 -61.145 4.700 1.00 91.38 1067 SER A CA 1
ATOM 8824 C C . SER A 1 1067 ? -65.720 -62.627 4.640 1.00 91.38 1067 SER A C 1
ATOM 8826 O O . SER A 1 1067 ? -65.758 -63.240 3.573 1.00 91.38 1067 SER A O 1
ATOM 8828 N N . TYR A 1 1068 ? -65.427 -63.232 5.791 1.00 89.75 1068 TYR A N 1
ATOM 8829 C CA . TYR A 1 1068 ? -65.165 -64.661 5.901 1.00 89.75 1068 TYR A CA 1
ATOM 8830 C C . TYR A 1 1068 ? -66.438 -65.487 5.687 1.00 89.75 1068 TYR A C 1
ATOM 8832 O O . TYR A 1 1068 ? -66.415 -66.467 4.951 1.00 89.75 1068 TYR A O 1
ATOM 8840 N N . VAL A 1 1069 ? -67.566 -65.053 6.260 1.00 87.94 1069 VAL A N 1
ATOM 8841 C CA . VAL A 1 1069 ? -68.860 -65.735 6.094 1.00 87.94 1069 VAL A CA 1
ATOM 8842 C C . VAL A 1 1069 ? -69.281 -65.784 4.627 1.00 87.94 1069 VAL A C 1
ATOM 8844 O O . VAL A 1 1069 ? -69.702 -66.829 4.151 1.00 87.94 1069 VAL A O 1
ATOM 8847 N N . ILE A 1 1070 ? -69.155 -64.672 3.898 1.00 87.62 1070 ILE A N 1
ATOM 8848 C CA . ILE A 1 1070 ? -69.640 -64.595 2.514 1.00 87.62 1070 ILE A CA 1
ATOM 8849 C C . ILE A 1 1070 ? -68.700 -65.237 1.483 1.00 87.62 1070 ILE A C 1
ATOM 8851 O O . ILE A 1 1070 ? -69.121 -65.536 0.370 1.00 87.62 1070 ILE A O 1
ATOM 8855 N N . SER A 1 1071 ? -67.425 -65.427 1.830 1.00 85.44 1071 SER A N 1
ATOM 8856 C CA . SER A 1 1071 ? -66.420 -66.007 0.927 1.00 85.44 1071 SER A CA 1
ATOM 8857 C C . SER A 1 1071 ? -66.343 -67.535 0.988 1.00 85.44 1071 SER A C 1
ATOM 8859 O O . SER A 1 1071 ? -65.615 -68.140 0.199 1.00 85.44 1071 SER A O 1
ATOM 8861 N N . ARG A 1 1072 ? -67.084 -68.172 1.903 1.00 85.44 1072 ARG A N 1
ATOM 8862 C CA . ARG A 1 1072 ? -67.122 -69.626 2.105 1.00 85.44 1072 ARG A CA 1
ATOM 8863 C C . ARG A 1 1072 ? -68.499 -70.197 1.770 1.00 85.44 1072 ARG A C 1
ATOM 8865 O O . ARG A 1 1072 ? -69.493 -69.478 1.747 1.00 85.44 1072 ARG A O 1
ATOM 8872 N N . SER A 1 1073 ? -68.545 -71.502 1.498 1.00 82.31 1073 SER A N 1
ATOM 8873 C CA . SER A 1 1073 ? -69.813 -72.219 1.342 1.00 82.31 1073 SER A CA 1
ATOM 8874 C C . SER A 1 1073 ? -70.512 -72.300 2.695 1.00 82.31 1073 SER A C 1
ATOM 8876 O O . SER A 1 1073 ? -69.867 -72.595 3.696 1.00 82.31 1073 SER A O 1
ATOM 8878 N N . ILE A 1 1074 ? -71.817 -72.041 2.729 1.00 85.50 1074 ILE A N 1
ATOM 8879 C CA . ILE A 1 1074 ? -72.606 -72.048 3.962 1.00 85.50 1074 ILE A CA 1
ATOM 8880 C C . ILE A 1 1074 ? -73.662 -73.139 3.841 1.00 85.50 1074 ILE A C 1
ATOM 8882 O O . ILE A 1 1074 ? -74.513 -73.089 2.954 1.00 85.50 1074 ILE A O 1
ATOM 8886 N N . GLU A 1 1075 ? -73.639 -74.095 4.759 1.00 83.56 1075 GLU A N 1
ATOM 8887 C CA . GLU A 1 1075 ? -74.709 -75.067 4.936 1.00 83.56 1075 GLU A CA 1
ATOM 8888 C C . GLU A 1 1075 ? -75.707 -74.501 5.954 1.00 83.56 1075 GLU A C 1
ATOM 8890 O O . GLU A 1 1075 ? -75.381 -74.276 7.122 1.00 83.56 1075 GLU A O 1
ATOM 8895 N N . ASN A 1 1076 ? -76.915 -74.172 5.491 1.00 84.88 1076 ASN A N 1
ATOM 8896 C CA . ASN A 1 1076 ? -77.970 -73.579 6.313 1.00 84.88 1076 ASN A CA 1
ATOM 8897 C C . ASN A 1 1076 ? -79.157 -74.543 6.401 1.00 84.88 1076 ASN A C 1
ATOM 8899 O O . ASN A 1 1076 ? -79.942 -74.665 5.459 1.00 84.88 1076 ASN A O 1
ATOM 8903 N N . TRP A 1 1077 ? -79.325 -75.185 7.556 1.00 78.69 1077 TRP A N 1
ATOM 8904 C CA . TRP A 1 1077 ? -80.418 -76.137 7.793 1.00 78.69 1077 TRP A CA 1
ATOM 8905 C C . TRP A 1 1077 ? -81.787 -75.468 7.957 1.00 78.69 1077 TRP A C 1
ATOM 8907 O O . TRP A 1 1077 ? -82.810 -76.146 7.940 1.00 78.69 1077 TRP A O 1
ATOM 8917 N N . ASN A 1 1078 ? -81.831 -74.141 8.100 1.00 77.19 1078 ASN A N 1
ATOM 8918 C CA . ASN A 1 1078 ? -83.058 -73.370 8.301 1.00 77.19 1078 ASN A CA 1
ATOM 8919 C C . ASN A 1 1078 ? -83.445 -72.514 7.082 1.00 77.19 1078 ASN A C 1
ATOM 8921 O O . ASN A 1 1078 ? -84.309 -71.641 7.192 1.00 77.19 1078 ASN A O 1
ATOM 8925 N N . TYR A 1 1079 ? -82.841 -72.764 5.913 1.00 73.62 1079 TYR A N 1
ATOM 8926 C CA . TYR A 1 1079 ? -83.058 -71.955 4.709 1.00 73.62 1079 TYR A CA 1
ATOM 8927 C C . TYR A 1 1079 ? -84.509 -72.009 4.180 1.00 73.62 1079 TYR A C 1
ATOM 8929 O O . TYR A 1 1079 ? -85.056 -70.977 3.780 1.00 73.62 1079 TYR A O 1
ATOM 8937 N N . VAL A 1 1080 ? -85.163 -73.182 4.230 1.00 71.12 1080 VAL A N 1
ATOM 8938 C CA . VAL A 1 1080 ? -86.559 -73.400 3.793 1.00 71.12 1080 VAL A CA 1
ATOM 8939 C C . VAL A 1 1080 ? -87.439 -73.770 4.992 1.00 71.12 1080 VAL A C 1
ATOM 8941 O O . VAL A 1 1080 ? -87.064 -74.595 5.821 1.00 71.12 1080 VAL A O 1
ATOM 8944 N N . ARG A 1 1081 ? -88.628 -73.163 5.108 1.00 60.59 1081 ARG A N 1
ATOM 8945 C CA . ARG A 1 1081 ? -89.579 -73.471 6.193 1.00 60.59 1081 ARG A CA 1
ATOM 8946 C C . ARG A 1 1081 ? -90.281 -74.815 5.941 1.00 60.59 1081 ARG A C 1
ATOM 8948 O O . ARG A 1 1081 ? -90.719 -75.062 4.825 1.00 60.59 1081 ARG A O 1
ATOM 8955 N N . ASN A 1 1082 ? -90.462 -75.606 7.004 1.00 57.62 1082 ASN A N 1
ATOM 8956 C CA . ASN A 1 1082 ? -91.230 -76.866 7.070 1.00 57.62 1082 ASN A CA 1
ATOM 8957 C C . ASN A 1 1082 ? -90.580 -78.133 6.474 1.00 57.62 1082 ASN A C 1
ATOM 8959 O O . ASN A 1 1082 ? -91.292 -79.094 6.196 1.00 57.62 1082 ASN A O 1
ATOM 8963 N N . PHE A 1 1083 ? -89.252 -78.185 6.339 1.00 58.28 1083 PHE A N 1
ATOM 8964 C CA . PHE A 1 1083 ? -88.532 -79.412 5.978 1.00 58.28 1083 PHE A CA 1
ATOM 8965 C C . PHE A 1 1083 ? -87.517 -79.768 7.074 1.00 58.28 1083 PHE A C 1
ATOM 8967 O O . PHE A 1 1083 ? -86.668 -78.946 7.413 1.00 58.28 1083 PHE A O 1
ATOM 8974 N N . ILE A 1 1084 ? -87.624 -80.963 7.664 1.00 61.59 1084 ILE A N 1
ATOM 8975 C CA . ILE A 1 1084 ? -86.668 -81.466 8.661 1.00 61.59 1084 ILE A CA 1
ATOM 8976 C C . ILE A 1 1084 ? -85.697 -82.384 7.923 1.00 61.59 1084 ILE A C 1
ATOM 8978 O O . ILE A 1 1084 ? -86.033 -83.525 7.620 1.00 61.59 1084 ILE A O 1
ATOM 8982 N N . ALA A 1 1085 ? -84.504 -81.877 7.620 1.00 60.19 1085 ALA A N 1
ATOM 8983 C CA . ALA A 1 1085 ? -83.411 -82.696 7.116 1.00 60.19 1085 ALA A CA 1
ATOM 8984 C C . ALA A 1 1085 ? -82.637 -83.284 8.306 1.00 60.19 1085 ALA A C 1
ATOM 8986 O O . ALA A 1 1085 ? -82.126 -82.544 9.148 1.00 60.19 1085 ALA A O 1
ATOM 8987 N N . PHE A 1 1086 ? -82.567 -84.609 8.382 1.00 67.38 1086 PHE A N 1
ATOM 8988 C CA . PHE A 1 1086 ? -81.691 -85.352 9.285 1.00 67.38 1086 PHE A CA 1
ATOM 8989 C C . PHE A 1 1086 ? -80.760 -86.229 8.448 1.00 67.38 1086 PHE A C 1
ATOM 8991 O O . PHE A 1 1086 ? -81.075 -86.553 7.305 1.00 67.38 1086 PHE A O 1
ATOM 8998 N N . ASN A 1 1087 ? -79.601 -86.581 9.000 1.00 66.75 1087 ASN A N 1
ATOM 8999 C CA . ASN A 1 1087 ? -78.670 -87.487 8.328 1.00 66.75 1087 ASN A CA 1
ATOM 9000 C C . ASN A 1 1087 ? -79.340 -88.852 8.092 1.00 66.75 1087 ASN A C 1
ATOM 9002 O O . ASN A 1 1087 ? -80.117 -89.291 8.942 1.00 66.75 1087 ASN A O 1
ATOM 9006 N N . ASP A 1 1088 ? -79.009 -89.527 6.987 1.00 73.94 1088 ASP A N 1
ATOM 9007 C CA . ASP A 1 1088 ? -79.571 -90.840 6.643 1.00 73.94 1088 ASP A CA 1
ATOM 9008 C C . ASP A 1 1088 ? -79.476 -91.831 7.818 1.00 73.94 1088 ASP A C 1
ATOM 9010 O O . ASP A 1 1088 ? -78.410 -92.029 8.414 1.00 73.94 1088 ASP A O 1
ATOM 9014 N N . ILE A 1 1089 ? -80.602 -92.466 8.158 1.00 75.56 1089 ILE A N 1
ATOM 9015 C CA . ILE A 1 1089 ? -80.670 -93.462 9.231 1.00 75.56 1089 ILE A CA 1
ATOM 9016 C C . ILE A 1 1089 ? -80.314 -94.826 8.638 1.00 75.56 1089 ILE A C 1
ATOM 9018 O O . ILE A 1 1089 ? -81.161 -95.541 8.107 1.00 75.56 1089 ILE A O 1
ATOM 9022 N N . ASN A 1 1090 ? -79.040 -95.192 8.740 1.00 75.88 1090 ASN A N 1
ATOM 9023 C CA . ASN A 1 1090 ? -78.559 -96.500 8.307 1.00 75.88 1090 ASN A CA 1
ATOM 9024 C C . ASN A 1 1090 ? -78.814 -97.549 9.397 1.00 75.88 1090 ASN A C 1
ATOM 9026 O O . ASN A 1 1090 ? -78.171 -97.539 10.447 1.00 75.88 1090 ASN A O 1
ATOM 9030 N N . LEU A 1 1091 ? -79.736 -98.475 9.136 1.00 74.38 1091 LEU A N 1
ATOM 9031 C CA . LEU A 1 1091 ? -80.035 -99.608 10.013 1.00 74.38 1091 LEU A CA 1
ATOM 9032 C C . LEU A 1 1091 ? -79.424 -100.882 9.429 1.00 74.38 1091 LEU A C 1
ATOM 9034 O O . LEU A 1 1091 ? -79.656 -101.218 8.271 1.00 74.38 1091 LEU A O 1
ATOM 9038 N N . THR A 1 1092 ? -78.642 -101.598 10.236 1.00 78.00 1092 THR A N 1
ATOM 9039 C CA . THR A 1 1092 ? -78.034 -102.874 9.835 1.00 78.00 1092 THR A CA 1
ATOM 9040 C C . THR A 1 1092 ? -78.769 -104.019 10.518 1.00 78.00 1092 THR A C 1
ATOM 9042 O O . THR A 1 1092 ? -78.861 -104.044 11.744 1.00 78.00 1092 THR A O 1
ATOM 9045 N N . VAL A 1 1093 ? -79.270 -104.975 9.735 1.00 81.38 1093 VAL A N 1
ATOM 9046 C CA . VAL A 1 1093 ? -79.936 -106.183 10.241 1.00 81.38 1093 VAL A CA 1
ATOM 9047 C C . VAL A 1 1093 ? -79.186 -107.444 9.833 1.00 81.38 1093 VAL A C 1
ATOM 9049 O O . VAL A 1 1093 ? -78.484 -107.476 8.823 1.00 81.38 1093 VAL A O 1
ATOM 9052 N N . ILE A 1 1094 ? -79.295 -108.487 10.655 1.00 84.12 1094 ILE A N 1
ATOM 9053 C CA . ILE A 1 1094 ? -78.615 -109.765 10.426 1.00 84.12 1094 ILE A CA 1
ATOM 9054 C C . ILE A 1 1094 ? -79.273 -110.454 9.222 1.00 84.12 1094 ILE A C 1
ATOM 9056 O O . ILE A 1 1094 ? -80.494 -110.517 9.149 1.00 84.12 1094 ILE A O 1
ATOM 9060 N N . TYR A 1 1095 ? -78.482 -111.029 8.309 1.00 80.19 1095 TYR A N 1
ATOM 9061 C CA . TYR A 1 1095 ? -78.965 -111.643 7.056 1.00 80.19 1095 TYR A CA 1
ATOM 9062 C C . TYR A 1 1095 ? -80.067 -112.710 7.218 1.00 80.19 1095 TYR A C 1
ATOM 9064 O O . TYR A 1 1095 ? -80.782 -112.992 6.264 1.00 80.19 1095 TYR A O 1
ATOM 9072 N N . LYS A 1 1096 ? -80.185 -113.332 8.400 1.00 76.38 1096 LYS A N 1
ATOM 9073 C CA . LYS A 1 1096 ? -81.213 -114.342 8.711 1.00 76.38 1096 LYS A CA 1
ATOM 9074 C C . LYS A 1 1096 ? -82.587 -113.751 9.038 1.00 76.38 1096 LYS A C 1
ATOM 9076 O O . LYS A 1 1096 ? -83.549 -114.509 9.111 1.00 76.38 1096 LYS A O 1
ATOM 9081 N N . SER A 1 1097 ? -82.664 -112.452 9.302 1.00 78.38 1097 SER A N 1
ATOM 9082 C CA . SER A 1 1097 ? -83.913 -111.780 9.642 1.00 78.38 1097 SER A CA 1
ATOM 9083 C C . SER A 1 1097 ? -84.792 -111.638 8.404 1.00 78.38 1097 SER A C 1
ATOM 9085 O O . SER A 1 1097 ? -84.297 -111.297 7.332 1.00 78.38 1097 SER A O 1
ATOM 9087 N N . ASP A 1 1098 ? -86.096 -111.866 8.558 1.00 74.44 1098 ASP A N 1
ATOM 9088 C CA . ASP A 1 1098 ? -87.055 -111.649 7.479 1.00 74.44 1098 ASP A CA 1
ATOM 9089 C C . ASP A 1 1098 ? -87.120 -110.141 7.147 1.00 74.44 1098 ASP A C 1
ATOM 9091 O O . ASP A 1 1098 ? -87.464 -109.324 8.019 1.00 74.44 1098 ASP A O 1
ATOM 9095 N N . PRO A 1 1099 ? -86.765 -109.734 5.913 1.00 77.31 1099 PRO A N 1
ATOM 9096 C CA . PRO A 1 1099 ? -86.785 -108.332 5.520 1.00 77.31 1099 PRO A CA 1
ATOM 9097 C C . PRO A 1 1099 ? -88.200 -107.743 5.511 1.00 77.31 1099 PRO A C 1
ATOM 9099 O O . PRO A 1 1099 ? -88.351 -106.546 5.768 1.00 77.31 1099 PRO A O 1
ATOM 9102 N N . LEU A 1 1100 ? -89.237 -108.551 5.264 1.00 77.31 1100 LEU A N 1
ATOM 9103 C CA . LEU A 1 1100 ? -90.625 -108.084 5.288 1.00 77.31 1100 LEU A CA 1
ATOM 9104 C C . LEU A 1 1100 ? -91.054 -107.768 6.718 1.00 77.31 1100 LEU A C 1
ATOM 9106 O O . LEU A 1 1100 ? -91.554 -106.676 6.976 1.00 77.31 1100 LEU A O 1
ATOM 9110 N N . GLN A 1 1101 ? -90.749 -108.666 7.652 1.00 77.62 1101 GLN A N 1
ATOM 9111 C CA . GLN A 1 1101 ? -91.060 -108.483 9.069 1.00 77.62 1101 GLN A CA 1
ATOM 9112 C C . GLN A 1 1101 ? -90.280 -107.306 9.682 1.00 77.62 1101 GLN A C 1
ATOM 9114 O O . GLN A 1 1101 ? -90.832 -106.508 10.435 1.00 77.62 1101 GLN A O 1
ATOM 9119 N N . THR A 1 1102 ? -89.007 -107.139 9.308 1.00 79.12 1102 THR A N 1
ATOM 9120 C CA . THR A 1 1102 ? -88.175 -106.001 9.743 1.00 79.12 1102 THR A CA 1
ATOM 9121 C C . THR A 1 1102 ? -88.746 -104.671 9.254 1.00 79.12 1102 THR A C 1
ATOM 9123 O O . THR A 1 1102 ? -88.837 -103.712 10.019 1.00 79.12 1102 THR A O 1
ATOM 9126 N N . LYS A 1 1103 ? -89.152 -104.608 7.980 1.00 79.56 1103 LYS A N 1
ATOM 9127 C CA . LYS A 1 1103 ? -89.786 -103.420 7.403 1.00 79.56 1103 LYS A CA 1
ATOM 9128 C C . LYS A 1 1103 ? -91.095 -103.089 8.116 1.00 79.56 1103 LYS A C 1
ATOM 9130 O O . LYS A 1 1103 ? -91.352 -101.921 8.376 1.00 79.56 1103 LYS A O 1
ATOM 9135 N N . GLU A 1 1104 ? -91.907 -104.093 8.425 1.00 80.81 1104 GLU A N 1
ATOM 9136 C CA . GLU A 1 1104 ? -93.190 -103.899 9.102 1.00 80.81 1104 GLU A CA 1
ATOM 9137 C C . GLU A 1 1104 ? -93.005 -103.314 10.507 1.00 80.81 1104 GLU A C 1
ATOM 9139 O O . GLU A 1 1104 ? -93.658 -102.334 10.858 1.00 80.81 1104 GLU A O 1
ATOM 9144 N N . ILE A 1 1105 ? -92.036 -103.836 11.268 1.00 80.69 1105 ILE A N 1
ATOM 9145 C CA . ILE A 1 1105 ? -91.662 -103.300 12.585 1.00 80.69 1105 ILE A CA 1
ATOM 9146 C C . ILE A 1 1105 ? -91.184 -101.849 12.464 1.00 80.69 1105 ILE A C 1
ATOM 9148 O O . ILE A 1 1105 ? -91.613 -101.002 13.238 1.00 80.69 1105 ILE A O 1
ATOM 9152 N N . LEU A 1 1106 ? -90.331 -101.546 11.482 1.00 79.06 1106 LEU A N 1
ATOM 9153 C CA . LEU A 1 1106 ? -89.796 -100.195 11.282 1.00 79.06 1106 LEU A CA 1
ATOM 9154 C C . LEU A 1 1106 ? -90.833 -99.180 10.791 1.00 79.06 1106 LEU A C 1
ATOM 9156 O O . LEU A 1 1106 ? -90.632 -97.992 10.994 1.00 79.06 1106 LEU A O 1
ATOM 9160 N N . LEU A 1 1107 ? -91.910 -99.618 10.135 1.00 79.12 1107 LEU A N 1
ATOM 9161 C CA . LEU A 1 1107 ? -93.014 -98.742 9.725 1.00 79.12 1107 LEU A CA 1
ATOM 9162 C C . LEU A 1 1107 ? -94.047 -98.527 10.841 1.00 79.12 1107 LEU A C 1
ATOM 9164 O O . LEU A 1 1107 ? -94.844 -97.595 10.755 1.00 79.12 1107 LEU A O 1
ATOM 9168 N N . HIS A 1 1108 ? -94.051 -99.389 11.861 1.00 72.88 1108 HIS A N 1
ATOM 9169 C CA . HIS A 1 1108 ? -94.904 -99.266 13.045 1.00 72.88 1108 HIS A CA 1
ATOM 9170 C C . HIS A 1 1108 ? -94.280 -98.441 14.185 1.00 72.88 1108 HIS A C 1
ATOM 9172 O O . HIS A 1 1108 ? -95.002 -98.076 15.116 1.00 72.88 1108 HIS A O 1
ATOM 9178 N N . VAL A 1 1109 ? -92.973 -98.164 14.116 1.00 54.53 1109 VAL A N 1
ATOM 9179 C CA . VAL A 1 1109 ? -92.192 -97.302 15.027 1.00 54.53 1109 VAL A CA 1
ATOM 9180 C C . VAL A 1 1109 ? -92.068 -95.910 14.426 1.00 54.53 1109 VAL A C 1
ATOM 9182 O O . VAL A 1 1109 ? -92.188 -94.936 15.203 1.00 54.53 1109 VAL A O 1
#

Radius of gyration: 54.89 Å; Cα contacts (8 Å, |Δi|>4): 849; chains: 1; bounding box: 158×144×135 Å

Nearest PDB structures (foldseek):
  2vv5-assembly1_G  TM=6.469E-01  e=1.982E-06  Escherichia coli
  5aji-assembly1_E  TM=6.334E-01  e=1.740E-06  Escherichia coli
  4age-assembly1_C  TM=6.485E-01  e=3.190E-06  Escherichia coli
  4agf-assembly1_G  TM=6.473E-01  e=3.479E-06  Escherichia coli
  7ux1-assembly1_A  TM=2.226E-01  e=7.237E-11  Escherichia coli K-12

Secondary structure (DSSP, 8-state):
-HHHHHHHHHHHTTHHHHHHHHHHHHHHHHHHHHHTTSSS-TTSS--HHHHHHHHHHHHHHHHHHHHHHHHHHHHHHHHHHHHHHHHHHHHHHHHTT-TT-HHHHHHHHHHHHHHHHHHHHHHHHHHHHHHHHHHHHHHHHHHT-TT-HHHHHHTT-S--S-B-HHHHHHHHHHHHHHHHHHHHHHHHHHHHHHHHHHHHHHHHHHHHHHHHHHHHHHHHTTS-GGG--SS--HHHHHHHHHHHHHHHHHHHHHHHHHHHHHHHHHHHHHHHHHHHHHHHHHHHHHHHHHGGGB---HHHHHHHHHHHHHHHHHHHHHHHHHHHHHHHHHHHHHHHHHHHHHHHHHTT---SHHHHTT-PPPPSSHHHHHHHHHHHHHHHHHHHHHHHHHHHHHHHHHHHHHHHHHHHHHHHHHHHHHHHTT---SHHHHHHHHHHHHHHHHHHHHHHHHHHHHHHHHHHHHHHHHHHHHHHHHHHHHHHHTHHHHSTT-HHHHHHHHHHHHHHHHHHHHHHHHHHHHHHHHHHHHHHHHHHHHHHHHHHHHHHTTSTT---TTSPPHHHHHTHHHHHHHHHHHHHHHHHH--HHHHHHHHHHHHH-HHHHHHHHHHHHHHHHHHHHHHHHHHHHHHHHHHHHHHS-THHHHHHHHHHHHHHHHHHTHHHHHHHHHHHHHTTTS--HHHHHHHHHHHHHHHHHHHHHHHHHHHHHHHHTTTSSS-HHHHHHHHHHHHHHHHHHHHHHHHHHHHHHTT-TT-SHHHHHHHHHHHHHHHHHHHTS-HHHHHHHS--SSHHHHHHHHHHHHSHHHHHHHHHHHHHHTSTTT--HHHHHHHHHHHHHHHHHHHHHHHHHHHHHHHHHHHH-SS--TTGGGS-HHHHHHHHHHHHHHHHHHHHHHHHHHHHHTT----HHHHHHHHT-EEE-SS-SS-EEHHHHHHHHHHHHHHHHHHHHHIIIIIHHHHHHHT--HHHHHHHHHHHHHHHHHHHHHHHHHHTT-HHHHHHHHHHHHHHHHHHHHHHHHHHHHHHHHHHH-SS-TT-EEESSTT-EEEEEEE-SSEEEEE-TTSPEEEEEHHHHHHS--EETTSSTT------------TTS-HHHHHHHHHH-

Mean predicted aligned error: 18.88 Å